Protein 8Q1K (pdb70)

Foldseek 3Di:
DFDDAFPWQKEKFKAKADADPRDQPPADGHHPLRVLLVLLVPFQAEKEWQAAAAALACVQQVHDDPLSVSSVVSLVSLLVQVVNPYAAEYEYWDDPDDGDRVSVVSNVVSVYHYFYADLCVAFVATSLFTKMQGPLFKMKGWAQHSHSLSRHFAMIIIMIIGRGNVQSLLVVLLSVLSVQNSDPPDYLDPADDPSSADQAEPVHFHFYQYNNATKGKDKAKDDPSRHHHHHFPLNLLLVQLQPFQAEKEWEAQAAAQWPPPDVVTGGHCSVVVSNQCSCQVRLYAYEYEYEFAQPHDQNRQVSQVVQCVQDDVVSSRHYFYWYQWFADDPSSLPRPPGGIYHFGWMAGPFKTKHKNDGHYDCPHRRYIMMIMIMGGPDDDDPRNVVVSVSVSRCVDLRIGGQADAQVPNRHHGSNHDND/DFDDAFPWQKEKAKAKADAPPRDQPPADPGHHPLRVLLVLLVPFQAEKEWQAAAAALACVLQVHDDPLSVSSVVSLVSLLVQVVNVYAAEYEYWDDPDDGDRVSVVSNVVSVYHYFYADLCVAFVATSLFTKMQGPLAKMKGWAAGSHSLSRHFAMIIIMIIGRGNVQSLLVVLLSVLSRQNSDPPDYLDPADDPSSADSAEPVRFHFYQYNNATKGKDKAKDDPSRHHHHHHPLNLLLVQLQPFQAEKFWEAQAADQWQPPDVVTGGHCSVVVSNVCSCQVRLYAYEYEYEFAQPHDQVRQVSQVVQCVQDDDPSSRHYFYKYQFQAADPVSVPRPPGRMYHFGWMAGPFKTKHKNDGHYDCPHRRYIMMIMIMGGDDPDDPRNVVVSVSVSRCVDLRIGGLADDCVRNNHRGSNHPD

Radius of gyration: 32.5 Å; Cα contacts (8 Å, |Δi|>4): 2107; chains: 2; bounding box: 62×106×56 Å

B-factor: mean 34.69, std 15.64, range [16.73, 180.97]

GO terms:
  GO:0031901 early endosome membrane (C, IDA)
  GO:0031902 late endosome membrane (C, IDA)
  GO:0043202 lysosomal lumen (C, IDA)
  GO:0000139 Golgi membrane (C, IDA)
  GO:0005764 lysosome (C, IDA)
  GO:0005789 endoplasmic reticulum membrane (C, IDA)
  GO:0016747 acyltransferase activity, transferring groups other than amino-acyl groups (F, IDA)
  GO:0035312 5'-3' DNA exonuclease activity (F, IDA)
  GO:0004534 5'-3' RNA exonuclease activity (F, IDA)
  GO:0043202 lysosomal lumen (C, EXP)
  GO:0010008 endosome membrane (C, EXP)
  GO:0034164 negative regulation of toll-like receptor 9 signaling pathway (P, IMP)
  GO:0045087 innate immune response (P, IMP)
  GO:1905367 positive regulation of intralumenal vesicle formation (P, IMP)
  GO:0005515 protein binding (F, IPI)
  GO:0005783 endoplasmic reticulum (C, IDA)
  GO:0070062 extracellular exosome (C, HDA)

Nearest PDB structures (foldseek):
  8q1k-assembly1_B  TM=1.001E+00  e=1.630E-97  Homo sapiens
  8q1x-assembly1_A  TM=1.001E+00  e=4.006E-95  Homo sapiens
  8v06-assembly1_A  TM=9.930E-01  e=9.041E-87  Mus musculus
  8v06-assembly1_B  TM=9.881E-01  e=9.605E-87  Mus musculus
  8v06-assembly2_C  TM=9.918E-01  e=1.152E-86  Mus musculus

InterPro domains:
  IPR001736 Phospholipase D/Transphosphatidylase [PS50035] (196-223)
  IPR001736 Phospholipase D/Transphosphatidylase [PS50035] (411-437)
  IPR001736 Phospholipase D/Transphosphatidylase [SM00155] (196-223)
  IPR001736 Phospholipase D/Transphosphatidylase [SM00155] (411-437)
  IPR032803 PLD3/4-like, PLD-like domain [PF13918] (223-402)
  IPR050874 Diverse function phospholipase D-related protein [PTHR10185] (38-489)

Sequence (838 aa):
QRPAPCYDPCEAVLVESIPEGLDFPNAGNPSTSQAWLGLLAGAHHSSSLDIASFYWTLTNNDTHTQEPSAQQGEEVLRRQLQTLAPKGVNVRIAVSKPSGPQQPQADLQALLQSGAQQVRMVDMQQKLTHGVLHTKFWVVDQTHFYLGSANMDWRSLTQVKELGVVMYNCSSCCCLARDLTKIFEEAYWFLGQAGSSSIPSTWPRFYDTRYNQETPMEICLNGTPALAYLASSAPPPLPSGRTPDLKALLNVVDNARSSFIYVAVMNYLPTLEFSHPHRFWPAIDDGLRRATYERGVKVRLLISCWGHSEPSMRAFLLSLAALRDNHTHSDIQVKLFVVPADEAQARIPYARVNHNKYMVTERATYIGTSNWSGNYFTETAGTSLLVTQNGRGGLRSQLEAIFLRDWDSPYSHDLDTSADDSVGNACRLLAAQQRPAPCYDPCEAVLVESIPEGLDFPNATGNPSTSQAWLGLLAGAHHSSLDIASFYWTLTNNDTHTQEPSAQQGEEVLRQLQTLAPKGVNVRIAVSKPSGPQPQADLQALLQSGAQVRMVDMQKLTHGVLHTKFWVVDQTHFYLGSANMDWRSLTQVKELGVVMYNCSCCLARDLTKIFEEAYWFLGQAGSSIPSTWPRFYDTRYNQETPMEICLNGTPALAYLASSAPPPLPSSGRTPDLKALLNVVDNARSSFIYVAVMNYLPTLEFSHPHRFWPAIDDGLRRATYERGVKKVRLLISCWGHSEPSMRAFLLSLAALRDNHTHSDIQVKLFVVPADEAQARIPYARVNHNKYMVTERATYIGTSNWSGNYFTETAGTSLLVTQNGRGGLRSQLEAIFLRDWDSPYSHDLDTSADSVGNACRLLAA

Structure (mmCIF, N/CA/C/O backbone):
data_8Q1K
#
_entry.id   8Q1K
#
_cell.length_a   60.251
_cell.length_b   115.304
_cell.length_c   101.082
_cell.angle_alpha   90.00
_cell.angle_beta   106.64
_cell.angle_gamma   90.00
#
_symmetry.space_group_name_H-M   'P 1 21 1'
#
loop_
_entity.id
_entity.type
_entity.pdbx_description
1 polymer "5'-3' exonuclease PLD3"
2 branched alpha-D-mannopyranose-(1-3)-[alpha-D-mannopyranose-(1-6)]alpha-D-mannopyranose-(1-6)-[alpha-D-mannopyranose-(1-3)]alpha-D-mannopyranose-(1-4)-2-acetamido-2-deoxy-beta-D-glucopyranose-(1-4)-2-acetamido-2-deoxy-beta-D-glucopyranose
3 branched 2-acetamido-2-deoxy-beta-D-glucopyranose-(1-4)-2-acetamido-2-deoxy-beta-D-glucopyranose
4 branched alpha-D-mannopyranose-(1-3)-[alpha-D-mannopyranose-(1-6)]alpha-D-mannopyranose-(1-6)-[alpha-D-mannopyranose-(1-3)]beta-D-mannopyranose-(1-4)-2-acetamido-2-deoxy-beta-D-glucopyranose-(1-4)-2-acetamido-2-deoxy-beta-D-glucopyranose
5 non-polymer 1,2-ETHANEDIOL
6 non-polymer 'PHOSPHATE ION'
7 non-polymer 'MANGANESE (II) ION'
8 water water
#
loop_
_atom_site.group_PDB
_atom_site.id
_atom_site.type_symbol
_atom_site.label_atom_id
_atom_site.label_alt_id
_atom_site.label_comp_id
_atom_site.label_asym_id
_atom_site.label_entity_id
_atom_site.label_seq_id
_atom_site.pdbx_PDB_ins_code
_atom_site.Cartn_x
_atom_site.Cartn_y
_atom_site.Cartn_z
_atom_site.occupancy
_atom_site.B_iso_or_equiv
_atom_site.auth_seq_id
_atom_site.auth_comp_id
_atom_site.auth_asym_id
_atom_site.auth_atom_id
_atom_site.pdbx_PDB_model_num
ATOM 1 N N . GLN A 1 1 ? -22.119 91.659 51.159 1.00 60.12 72 GLN A N 1
ATOM 2 C CA . GLN A 1 1 ? -20.872 91.220 50.465 1.00 59.57 72 GLN A CA 1
ATOM 3 C C . GLN A 1 1 ? -20.696 92.013 49.163 1.00 51.56 72 GLN A C 1
ATOM 4 O O . GLN A 1 1 ? -19.542 92.353 48.836 1.00 53.37 72 GLN A O 1
ATOM 10 N N . ARG A 1 2 ? -21.791 92.292 48.446 1.00 44.57 73 ARG A N 1
ATOM 11 C CA . ARG A 1 2 ? -21.773 93.084 47.185 1.00 39.14 73 ARG A CA 1
ATOM 12 C C . ARG A 1 2 ? -21.556 94.553 47.538 1.00 33.52 73 ARG A C 1
ATOM 13 O O . ARG A 1 2 ? -22.171 95.062 48.474 1.00 30.53 73 ARG A O 1
ATOM 21 N N . PRO A 1 3 ? -20.675 95.275 46.807 1.00 29.79 74 PRO A N 1
ATOM 22 C CA . PRO A 1 3 ? -20.439 96.695 47.063 1.00 27.43 74 PRO A CA 1
ATOM 23 C C . PRO A 1 3 ? -21.607 97.571 46.593 1.00 25.52 74 PRO A C 1
ATOM 24 O O . PRO A 1 3 ? -22.501 97.071 45.939 1.00 25.63 74 PRO A O 1
ATOM 28 N N . ALA A 1 4 ? -21.568 98.858 46.936 1.00 25.47 75 ALA A N 1
ATOM 29 C CA . ALA A 1 4 ? -22.641 99.825 46.630 1.00 27.01 75 ALA A CA 1
ATOM 30 C C . ALA A 1 4 ? -22.772 99.965 45.118 1.00 25.04 75 ALA A C 1
ATOM 31 O O . ALA A 1 4 ? -21.769 100.028 44.407 1.00 26.42 75 ALA A O 1
ATOM 33 N N . PRO A 1 5 ? -24.009 100.014 44.578 1.00 25.27 76 PRO A N 1
ATOM 34 C CA . PRO A 1 5 ? -24.203 100.296 43.163 1.00 26.12 76 PRO A CA 1
ATOM 35 C C . PRO A 1 5 ? -23.899 101.770 42.872 1.00 23.95 76 PRO A C 1
ATOM 36 O O . PRO A 1 5 ? -23.832 102.582 43.805 1.00 28.33 76 PRO A O 1
ATOM 40 N N . CYS A 1 6 ? -23.745 102.069 41.587 1.00 24.55 77 CYS A N 1
ATOM 41 C CA . CYS A 1 6 ? -23.560 103.428 41.034 1.00 26.51 77 CYS A CA 1
ATOM 42 C C . CYS A 1 6 ? -24.906 103.945 40.524 1.00 28.19 77 CYS A C 1
ATOM 43 O O . CYS A 1 6 ? -25.603 103.192 39.813 1.00 32.10 77 CYS A O 1
ATOM 46 N N . TYR A 1 7 ? -25.248 105.188 40.865 1.00 29.81 78 TYR A N 1
ATOM 47 C CA . TYR A 1 7 ? -26.544 105.822 40.517 1.00 30.19 78 TYR A CA 1
ATOM 48 C C . TYR A 1 7 ? -26.373 106.759 39.316 1.00 31.50 78 TYR A C 1
ATOM 49 O O . TYR A 1 7 ? -27.367 107.389 38.899 1.00 38.07 78 TYR A O 1
ATOM 58 N N . ASP A 1 8 ? -25.163 106.842 38.760 1.00 30.67 79 ASP A N 1
ATOM 59 C CA . ASP A 1 8 ? -24.843 107.788 37.658 1.00 30.80 79 ASP A CA 1
ATOM 60 C C . ASP A 1 8 ? -25.431 107.273 36.347 1.00 29.87 79 ASP A C 1
ATOM 61 O O . ASP A 1 8 ? -25.492 106.066 36.117 1.00 31.24 79 ASP A O 1
ATOM 66 N N . PRO A 1 9 ? -25.888 108.175 35.448 1.00 30.19 80 PRO A N 1
ATOM 67 C CA . PRO A 1 9 ? -26.412 107.773 34.142 1.00 30.53 80 PRO A CA 1
ATOM 68 C C . PRO A 1 9 ? -25.272 107.568 33.132 1.00 27.24 80 PRO A C 1
ATOM 69 O O . PRO A 1 9 ? -25.137 108.342 32.193 1.00 27.45 80 PRO A O 1
ATOM 73 N N . CYS A 1 10 ? -24.463 106.530 33.358 1.00 26.18 81 CYS A N 1
ATOM 74 C CA . CYS A 1 10 ? -23.251 106.234 32.555 1.00 27.34 81 CYS A CA 1
ATOM 75 C C . CYS A 1 10 ? -23.639 106.060 31.083 1.00 26.73 81 CYS A C 1
ATOM 76 O O . CYS A 1 10 ? -24.656 105.405 30.792 1.00 28.34 81 CYS A O 1
ATOM 79 N N . GLU A 1 11 ? -22.848 106.640 30.185 1.00 27.11 82 GLU A N 1
ATOM 80 C CA . GLU A 1 11 ? -23.034 106.503 28.721 1.00 26.11 82 GLU A CA 1
ATOM 81 C C . GLU A 1 11 ? -21.673 106.202 28.099 1.00 24.55 82 GLU A C 1
ATOM 82 O O . GLU A 1 11 ? -20.762 107.018 28.285 1.00 29.09 82 GLU A O 1
ATOM 88 N N . ALA A 1 12 ? -21.564 105.106 27.346 1.00 25.03 83 ALA A N 1
ATOM 89 C CA . ALA A 1 12 ? -20.296 104.679 26.712 1.00 24.89 83 ALA A CA 1
ATOM 90 C C . ALA A 1 12 ? -20.376 104.925 25.204 1.00 25.81 83 ALA A C 1
ATOM 91 O O . ALA A 1 12 ? -21.409 104.600 24.582 1.00 28.21 83 ALA A O 1
ATOM 93 N N . VAL A 1 13 ? -19.305 105.477 24.649 1.00 24.24 84 VAL A N 1
ATOM 94 C CA . VAL A 1 13 ? -19.141 105.701 23.188 1.00 25.64 84 VAL A CA 1
ATOM 95 C C . VAL A 1 13 ? -17.805 105.109 22.756 1.00 23.80 84 VAL A C 1
ATOM 96 O O . VAL A 1 13 ? -16.765 105.494 23.331 1.00 25.66 84 VAL A O 1
ATOM 100 N N . LEU A 1 14 ? -17.836 104.217 21.766 1.00 25.02 85 LEU A N 1
ATOM 101 C CA . LEU A 1 14 ? -16.599 103.746 21.104 1.00 25.33 85 LEU A CA 1
ATOM 102 C C . LEU A 1 14 ? -16.118 104.864 20.188 1.00 26.42 85 LEU A C 1
ATOM 103 O O . LEU A 1 14 ? -16.940 105.390 19.405 1.00 28.83 85 LEU A O 1
ATOM 108 N N . VAL A 1 15 ? -14.844 105.223 20.312 1.00 24.61 86 VAL A N 1
ATOM 109 C CA . VAL A 1 15 ? -14.217 106.288 19.482 1.00 27.12 86 VAL A CA 1
ATOM 110 C C . VAL A 1 15 ? -13.000 105.692 18.771 1.00 25.14 86 VAL A C 1
ATOM 111 O O . VAL A 1 15 ? -12.177 105.024 19.424 1.00 25.24 86 VAL A O 1
ATOM 115 N N . GLU A 1 16 ? -12.925 105.901 17.456 1.00 25.46 87 GLU A N 1
ATOM 116 C CA . GLU A 1 16 ? -11.818 105.397 16.614 1.00 24.36 87 GLU A CA 1
ATOM 117 C C . GLU A 1 16 ? -11.056 106.567 15.995 1.00 24.24 87 GLU A C 1
ATOM 118 O O . GLU A 1 16 ? -11.654 107.645 15.778 1.00 26.65 87 GLU A O 1
ATOM 124 N N . SER A 1 17 ? -9.777 106.335 15.711 1.00 23.06 88 SER A N 1
ATOM 125 C CA . SER A 1 17 ? -9.011 107.065 14.676 1.00 24.10 88 SER A CA 1
ATOM 126 C C . SER A 1 17 ? -8.969 106.172 13.441 1.00 24.04 88 SER A C 1
ATOM 127 O O . SER A 1 17 ? -8.581 105.005 13.581 1.00 25.06 88 SER A O 1
ATOM 130 N N . ILE A 1 18 ? -9.409 106.695 12.300 1.00 25.96 89 ILE A N 1
ATOM 131 C CA . ILE A 1 18 ? -9.305 106.017 10.974 1.00 27.03 89 ILE A CA 1
ATOM 132 C C . ILE A 1 18 ? -8.272 106.791 10.163 1.00 27.00 89 ILE A C 1
ATOM 133 O O . ILE A 1 18 ? -8.482 107.972 9.871 1.00 30.11 89 ILE A O 1
ATOM 138 N N . PRO A 1 19 ? -7.126 106.159 9.810 1.00 26.62 90 PRO A N 1
ATOM 139 C CA . PRO A 1 19 ? -6.066 106.817 9.048 1.00 27.82 90 PRO A CA 1
ATOM 140 C C . PRO A 1 19 ? -6.542 107.434 7.725 1.00 27.83 90 PRO A C 1
ATOM 141 O O . PRO A 1 19 ? -7.440 106.884 7.091 1.00 28.36 90 PRO A O 1
ATOM 145 N N . GLU A 1 20 ? -5.916 108.544 7.333 1.00 28.08 91 GLU A N 1
ATOM 146 C CA . GLU A 1 20 ? -6.188 109.236 6.046 1.00 30.31 91 GLU A CA 1
ATOM 147 C C . GLU A 1 20 ? -6.044 108.199 4.928 1.00 29.99 91 GLU A C 1
ATOM 148 O O . GLU A 1 20 ? -4.991 107.534 4.883 1.00 30.85 91 GLU A O 1
ATOM 154 N N . GLY A 1 21 ? -7.090 108.012 4.119 1.00 32.02 92 GLY A N 1
ATOM 155 C CA . GLY A 1 21 ? -7.070 107.117 2.946 1.00 35.96 92 GLY A CA 1
ATOM 156 C C . GLY A 1 21 ? -7.622 105.725 3.229 1.00 36.22 92 GLY A C 1
ATOM 157 O O . GLY A 1 21 ? -7.829 104.983 2.248 1.00 39.71 92 GLY A O 1
ATOM 158 N N . LEU A 1 22 ? -7.862 105.363 4.497 1.00 34.78 93 LEU A N 1
ATOM 159 C CA . LEU A 1 22 ? -8.458 104.049 4.876 1.00 39.28 93 LEU A CA 1
ATOM 160 C C . LEU A 1 22 ? -9.989 104.152 4.792 1.00 43.96 93 LEU A C 1
ATOM 161 O O . LEU A 1 22 ? -10.573 104.914 5.588 1.00 49.03 93 LEU A O 1
ATOM 166 N N . ASP A 1 23 ? -10.607 103.412 3.864 1.00 46.26 94 ASP A N 1
ATOM 167 C CA . ASP A 1 23 ? -12.054 103.510 3.522 1.00 50.94 94 ASP A CA 1
ATOM 168 C C . ASP A 1 23 ? -12.772 102.201 3.871 1.00 49.42 94 ASP A C 1
ATOM 169 O O . ASP A 1 23 ? -12.219 101.129 3.563 1.00 49.16 94 ASP A O 1
ATOM 174 N N . PHE A 1 24 ? -13.966 102.304 4.469 1.00 46.26 95 PHE A N 1
ATOM 175 C CA . PHE A 1 24 ? -14.908 101.185 4.740 1.00 48.08 95 PHE A CA 1
ATOM 176 C C . PHE A 1 24 ? -16.259 101.507 4.105 1.00 56.95 95 PHE A C 1
ATOM 177 O O . PHE A 1 24 ? -17.146 102.044 4.765 1.00 59.44 95 PHE A O 1
ATOM 185 N N . PRO A 1 25 ? -16.458 101.197 2.803 1.00 66.32 96 PRO A N 1
ATOM 186 C CA . PRO A 1 25 ? -17.733 101.461 2.131 1.00 71.97 96 PRO A CA 1
ATOM 187 C C . PRO A 1 25 ? -18.936 100.822 2.846 1.00 80.13 96 PRO A C 1
ATOM 188 O O . PRO A 1 25 ? -18.877 99.641 3.141 1.00 80.04 96 PRO A O 1
ATOM 192 N N . ASN A 1 26 ? -19.975 101.624 3.115 1.00 87.73 97 ASN A N 1
ATOM 193 C CA . ASN A 1 26 ? -21.288 101.188 3.668 1.00 92.34 97 ASN A CA 1
ATOM 194 C C . ASN A 1 26 ? -21.063 100.428 4.983 1.00 93.98 97 ASN A C 1
ATOM 195 O O . ASN A 1 26 ? -21.329 99.207 5.020 1.00 93.40 97 ASN A O 1
ATOM 200 N N . ALA A 1 27 ? -20.588 101.131 6.018 1.00 92.66 98 ALA A N 1
ATOM 201 C CA . ALA A 1 27 ? -20.284 100.584 7.363 1.00 90.59 98 ALA A CA 1
ATOM 202 C C . ALA A 1 27 ? -21.249 101.184 8.393 1.00 87.18 98 ALA A C 1
ATOM 203 O O . ALA A 1 27 ? -21.255 102.424 8.513 1.00 87.14 98 ALA A O 1
ATOM 205 N N . GLY A 1 30 ? -20.414 104.332 11.431 1.00 62.79 101 GLY A N 1
ATOM 206 C CA . GLY A 1 30 ? -19.504 105.448 11.759 1.00 59.09 101 GLY A CA 1
ATOM 207 C C . GLY A 1 30 ? -19.572 105.827 13.230 1.00 57.00 101 GLY A C 1
ATOM 208 O O . GLY A 1 30 ? -20.699 105.930 13.760 1.00 62.43 101 GLY A O 1
ATOM 209 N N . ASN A 1 31 ? -18.408 106.025 13.861 1.00 50.87 102 ASN A N 1
ATOM 210 C CA . ASN A 1 31 ? -18.256 106.421 15.288 1.00 47.41 102 ASN A CA 1
ATOM 211 C C . ASN A 1 31 ? -17.660 107.827 15.360 1.00 45.95 102 ASN A C 1
ATOM 212 O O . ASN A 1 31 ? -16.944 108.242 14.451 1.00 47.86 102 ASN A O 1
ATOM 217 N N . PRO A 1 32 ? -17.927 108.611 16.431 1.00 46.21 103 PRO A N 1
ATOM 218 C CA . PRO A 1 32 ? -17.211 109.868 16.657 1.00 42.93 103 PRO A CA 1
ATOM 219 C C . PRO A 1 32 ? -15.702 109.595 16.728 1.00 33.40 103 PRO A C 1
ATOM 220 O O . PRO A 1 32 ? -15.331 108.577 17.284 1.00 36.88 103 PRO A O 1
ATOM 224 N N . SER A 1 33 ? -14.871 110.462 16.140 1.00 27.21 104 SER A N 1
ATOM 225 C CA . SER A 1 33 ? -13.401 110.246 16.069 1.00 25.31 104 SER A CA 1
ATOM 226 C C . SER A 1 33 ? -12.745 110.537 17.425 1.00 23.80 104 SER A C 1
ATOM 227 O O . SER A 1 33 ? -13.328 111.265 18.249 1.00 26.09 104 SER A O 1
ATOM 230 N N . THR A 1 34 ? -11.531 110.030 17.617 1.00 25.13 105 THR A N 1
ATOM 231 C CA . THR A 1 34 ? -10.717 110.289 18.829 1.00 24.45 105 THR A CA 1
ATOM 232 C C . THR A 1 34 ? -10.571 111.808 18.973 1.00 23.75 105 THR A C 1
ATOM 233 O O . THR A 1 34 ? -10.791 112.330 20.082 1.00 26.52 105 THR A O 1
ATOM 237 N N . SER A 1 35 ? -10.214 112.483 17.877 1.00 24.99 106 SER A N 1
ATOM 238 C CA . SER A 1 35 ? -10.040 113.958 17.812 1.00 25.79 106 SER A CA 1
ATOM 239 C C . SER A 1 35 ? -11.302 114.652 18.332 1.00 24.83 106 SER A C 1
ATOM 240 O O . SER A 1 35 ? -11.178 115.491 19.235 1.00 28.94 106 SER A O 1
ATOM 243 N N . GLN A 1 36 ? -12.465 114.326 17.758 1.00 27.75 107 GLN A N 1
ATOM 244 C CA . GLN A 1 36 ? -13.764 114.967 18.104 1.00 28.21 107 GLN A CA 1
ATOM 245 C C . GLN A 1 36 ? -14.062 114.730 19.588 1.00 27.27 107 GLN A C 1
ATOM 246 O O . GLN A 1 36 ? -14.376 115.710 20.291 1.00 29.66 107 GLN A O 1
ATOM 252 N N . ALA A 1 37 ? -13.936 113.482 20.050 1.00 27.40 108 ALA A N 1
ATOM 253 C CA . ALA A 1 37 ? -14.228 113.082 21.446 1.00 27.78 108 ALA A CA 1
ATOM 254 C C . ALA A 1 37 ? -13.316 113.875 22.391 1.00 25.46 108 ALA A C 1
ATOM 255 O O . ALA A 1 37 ? -13.820 114.443 23.383 1.00 24.84 108 ALA A O 1
ATOM 257 N N . TRP A 1 38 ? -12.014 113.923 22.095 1.00 24.51 109 TRP A N 1
ATOM 258 C CA . TRP A 1 38 ? -11.015 114.640 22.934 1.00 25.12 109 TRP A CA 1
ATOM 259 C C . TRP A 1 38 ? -11.335 116.138 22.986 1.00 25.44 109 TRP A C 1
ATOM 260 O O . TRP A 1 38 ? -11.386 116.685 24.091 1.00 28.33 109 TRP A O 1
ATOM 271 N N . LEU A 1 39 ? -11.529 116.784 21.835 1.00 26.44 110 LEU A N 1
ATOM 272 C CA . LEU A 1 39 ? -11.857 118.236 21.799 1.00 26.73 110 LEU A CA 1
ATOM 273 C C . LEU A 1 39 ? -13.129 118.500 22.615 1.00 28.54 110 LEU A C 1
ATOM 274 O O . LEU A 1 39 ? -13.160 119.519 23.330 1.00 32.28 110 LEU A O 1
ATOM 279 N N . GLY A 1 40 ? -14.131 117.619 22.511 1.00 28.02 111 GLY A N 1
ATOM 280 C CA . GLY A 1 40 ? -15.377 117.688 23.305 1.00 28.46 111 GLY A CA 1
ATOM 281 C C . GLY A 1 40 ? -15.105 117.630 24.803 1.00 28.76 111 GLY A C 1
ATOM 282 O O . GLY A 1 40 ? -15.644 118.489 25.549 1.00 30.79 111 GLY A O 1
ATOM 283 N N . LEU A 1 41 ? -14.288 116.669 25.247 1.00 27.07 112 LEU A N 1
ATOM 284 C CA . LEU A 1 41 ? -13.919 116.528 26.683 1.00 27.85 112 LEU A CA 1
ATOM 285 C C . LEU A 1 41 ? -13.219 117.810 27.156 1.00 28.28 112 LEU A C 1
ATOM 286 O O . LEU A 1 41 ? -13.556 118.288 28.255 1.00 32.86 112 LEU A O 1
ATOM 291 N N . LEU A 1 42 ? -12.298 118.357 26.356 1.00 29.51 113 LEU A N 1
ATOM 292 C CA . LEU A 1 42 ? -11.506 119.562 26.725 1.00 30.19 113 LEU A CA 1
ATOM 293 C C . LEU A 1 42 ? -12.424 120.785 26.818 1.00 30.66 113 LEU A C 1
ATOM 294 O O . LEU A 1 42 ? -12.274 121.562 27.777 1.00 34.05 113 LEU A O 1
ATOM 299 N N . ALA A 1 43 ? -13.343 120.942 25.863 1.00 28.32 114 ALA A N 1
ATOM 300 C CA . ALA A 1 43 ? -14.320 122.054 25.816 1.00 32.26 114 ALA A CA 1
ATOM 301 C C . ALA A 1 43 ? -15.179 122.055 27.089 1.00 32.81 114 ALA A C 1
ATOM 302 O O . ALA A 1 43 ? -15.484 123.157 27.596 1.00 39.03 114 ALA A O 1
ATOM 304 N N . GLY A 1 44 ? -15.564 120.870 27.572 1.00 31.04 115 GLY A N 1
ATOM 305 C CA . GLY A 1 44 ? -16.471 120.696 28.722 1.00 34.83 115 GLY A CA 1
ATOM 306 C C . GLY A 1 44 ? -15.756 120.688 30.065 1.00 34.63 115 GLY A C 1
ATOM 307 O O . GLY A 1 44 ? -16.464 120.773 31.078 1.00 36.44 115 GLY A O 1
ATOM 308 N N . ALA A 1 45 ? -14.419 120.585 30.094 1.00 33.81 116 ALA A N 1
ATOM 309 C CA . ALA A 1 45 ? -13.611 120.465 31.335 1.00 34.74 116 ALA A CA 1
ATOM 310 C C . ALA A 1 45 ? -13.688 121.771 32.140 1.00 34.02 116 ALA A C 1
ATOM 311 O O . ALA A 1 45 ? -13.368 122.842 31.584 1.00 34.52 116 ALA A O 1
ATOM 313 N N . HIS A 1 46 ? -14.101 121.688 33.408 1.00 34.76 117 HIS A N 1
ATOM 314 C CA A HIS A 1 46 ? -14.328 122.869 34.286 0.52 36.28 117 HIS A CA 1
ATOM 315 C CA B HIS A 1 46 ? -14.311 122.879 34.276 0.48 35.93 117 HIS A CA 1
ATOM 316 C C . HIS A 1 46 ? -13.506 122.773 35.578 1.00 35.43 117 HIS A C 1
ATOM 317 O O . HIS A 1 46 ? -13.221 123.839 36.156 1.00 38.95 117 HIS A O 1
ATOM 330 N N . SER A 1 47 ? -13.156 121.555 36.018 1.00 31.99 118 SER A N 1
ATOM 331 C CA A SER A 1 47 ? -12.593 121.292 37.370 0.50 32.96 118 SER A CA 1
ATOM 332 C CA B SER A 1 47 ? -12.570 121.337 37.367 0.50 32.89 118 SER A CA 1
ATOM 333 C C . SER A 1 47 ? -11.213 120.630 37.277 1.00 30.89 118 SER A C 1
ATOM 334 O O . SER A 1 47 ? -10.251 121.164 37.867 1.00 32.15 118 SER A O 1
ATOM 339 N N . SER A 1 48 ? -11.131 119.485 36.596 1.00 27.25 119 SER A N 1
ATOM 340 C CA . SER A 1 48 ? -9.897 118.660 36.615 1.00 26.39 119 SER A CA 1
ATOM 341 C C . SER A 1 48 ? -9.716 117.849 35.330 1.00 26.43 119 SER A C 1
ATOM 342 O O . SER A 1 48 ? -10.716 117.413 34.716 1.00 27.87 119 SER A O 1
ATOM 345 N N . LEU A 1 49 ? -8.453 117.648 34.963 1.00 26.14 120 LEU A N 1
ATOM 346 C CA . LEU A 1 49 ? -8.031 116.719 33.890 1.00 25.07 120 LEU A CA 1
ATOM 347 C C . LEU A 1 49 ? -6.801 115.956 34.370 1.00 23.83 120 LEU A C 1
ATOM 348 O O . LEU A 1 49 ? -5.779 116.603 34.652 1.00 25.45 120 LEU A O 1
ATOM 353 N N . ASP A 1 50 ? -6.930 114.635 34.478 1.00 24.10 121 ASP A N 1
ATOM 354 C CA . ASP A 1 50 ? -5.809 113.700 34.724 1.00 24.59 121 ASP A CA 1
ATOM 355 C C . ASP A 1 50 ? -5.544 112.939 33.428 1.00 24.06 121 ASP A C 1
ATOM 356 O O . ASP A 1 50 ? -6.499 112.381 32.869 1.00 24.41 121 ASP A O 1
ATOM 361 N N . ILE A 1 51 ? -4.295 112.919 32.976 1.00 22.85 122 ILE A N 1
ATOM 362 C CA . ILE A 1 51 ? -3.877 112.140 31.777 1.00 22.52 122 ILE A CA 1
ATOM 363 C C . ILE A 1 51 ? -2.733 111.218 32.177 1.00 20.52 122 ILE A C 1
ATOM 364 O O . ILE A 1 51 ? -1.713 111.724 32.673 1.00 23.61 122 ILE A O 1
ATOM 369 N N . ALA A 1 52 ? -2.918 109.921 31.961 1.00 21.67 123 ALA A N 1
ATOM 370 C CA . ALA A 1 52 ? -1.844 108.906 31.963 1.00 21.68 123 ALA A CA 1
ATOM 371 C C . ALA A 1 52 ? -1.370 108.772 30.518 1.00 22.22 123 ALA A C 1
ATOM 372 O O . ALA A 1 52 ? -2.223 108.637 29.603 1.00 22.36 123 ALA A O 1
ATOM 374 N N . SER A 1 53 ? -0.062 108.859 30.304 1.00 22.23 124 SER A N 1
ATOM 375 C CA . SER A 1 53 ? 0.499 108.959 28.942 1.00 22.81 124 SER A CA 1
ATOM 376 C C . SER A 1 53 ? 1.846 108.245 28.848 1.00 23.18 124 SER A C 1
ATOM 377 O O . SER A 1 53 ? 2.582 108.172 29.852 1.00 24.68 124 SER A O 1
ATOM 380 N N . PHE A 1 54 ? 2.131 107.768 27.640 1.00 21.72 125 PHE A N 1
ATOM 381 C CA . PHE A 1 54 ? 3.372 107.064 27.263 1.00 22.18 125 PHE A CA 1
ATOM 382 C C . PHE A 1 54 ? 4.375 108.070 26.687 1.00 21.31 125 PHE A C 1
ATOM 383 O O . PHE A 1 54 ? 5.554 108.020 27.053 1.00 22.94 125 PHE A O 1
ATOM 391 N N . TYR A 1 55 ? 3.929 108.956 25.796 1.00 22.70 126 TYR A N 1
ATOM 392 C CA . TYR A 1 55 ? 4.788 110.008 25.197 1.00 23.15 126 TYR A CA 1
ATOM 393 C C . TYR A 1 55 ? 3.905 111.087 24.566 1.00 23.39 126 TYR A C 1
ATOM 394 O O . TYR A 1 55 ? 2.691 110.858 24.358 1.00 22.65 126 TYR A O 1
ATOM 403 N N . TRP A 1 56 ? 4.520 112.229 24.264 1.00 25.49 127 TRP A N 1
ATOM 404 C CA . TRP A 1 56 ? 3.853 113.436 23.715 1.00 25.11 127 TRP A CA 1
ATOM 405 C C . TRP A 1 56 ? 4.545 113.878 22.421 1.00 24.99 127 TRP A C 1
ATOM 406 O O . TRP A 1 56 ? 5.699 114.326 22.490 1.00 25.38 127 TRP A O 1
ATOM 417 N N . THR A 1 57 ? 3.859 113.753 21.282 1.00 25.35 128 THR A N 1
ATOM 418 C CA . THR A 1 57 ? 4.290 114.323 19.980 1.00 25.64 128 THR A CA 1
ATOM 419 C C . THR A 1 57 ? 3.059 114.874 19.254 1.00 24.11 128 THR A C 1
ATOM 420 O O . THR A 1 57 ? 2.691 114.306 18.225 1.00 24.72 128 THR A O 1
ATOM 424 N N . LEU A 1 58 ? 2.447 115.936 19.785 1.00 24.94 129 LEU A N 1
ATOM 425 C CA . LEU A 1 58 ? 1.192 116.499 19.225 1.00 25.49 129 LEU A CA 1
ATOM 426 C C . LEU A 1 58 ? 1.475 117.444 18.049 1.00 24.96 129 LEU A C 1
ATOM 427 O O . LEU A 1 58 ? 0.493 117.862 17.417 1.00 26.98 129 LEU A O 1
ATOM 432 N N . THR A 1 59 ? 2.738 117.753 17.729 1.00 25.92 130 THR A N 1
ATOM 433 C CA . THR A 1 59 ? 3.067 118.764 16.686 1.00 27.73 130 THR A CA 1
ATOM 434 C C . THR A 1 59 ? 3.986 118.196 15.598 1.00 25.98 130 THR A C 1
ATOM 435 O O . THR A 1 59 ? 4.734 117.233 15.860 1.00 28.78 130 THR A O 1
ATOM 439 N N . ASN A 1 60 ? 3.942 118.822 14.420 1.00 26.97 131 ASN A N 1
ATOM 440 C CA . ASN A 1 60 ? 4.899 118.588 13.312 1.00 28.31 131 ASN A CA 1
ATOM 441 C C . ASN A 1 60 ? 6.339 118.761 13.815 1.00 27.83 131 ASN A C 1
ATOM 442 O O . ASN A 1 60 ? 7.199 117.946 13.433 1.00 32.62 131 ASN A O 1
ATOM 447 N N . ASN A 1 61 ? 6.603 119.810 14.598 1.00 29.97 132 ASN A N 1
ATOM 448 C CA . ASN A 1 61 ? 7.971 120.144 15.079 1.00 31.48 132 ASN A CA 1
ATOM 449 C C . ASN A 1 61 ? 8.490 118.987 15.939 1.00 31.44 132 ASN A C 1
ATOM 450 O O . ASN A 1 61 ? 9.694 118.683 15.838 1.00 32.89 132 ASN A O 1
ATOM 455 N N . ASP A 1 62 ? 7.613 118.335 16.709 1.00 31.04 133 ASP A N 1
ATOM 456 C CA . ASP A 1 62 ? 7.985 117.187 17.582 1.00 30.60 133 ASP A CA 1
ATOM 457 C C . ASP A 1 62 ? 8.505 116.022 16.731 1.00 30.13 133 ASP A C 1
ATOM 458 O O . ASP A 1 62 ? 9.428 115.328 17.197 1.00 32.89 133 ASP A O 1
ATOM 463 N N . THR A 1 63 ? 7.935 115.817 15.539 1.00 30.72 134 THR A N 1
ATOM 464 C CA . THR A 1 63 ? 8.230 114.660 14.651 1.00 31.84 134 THR A CA 1
ATOM 465 C C . THR A 1 63 ? 9.151 115.076 13.496 1.00 34.27 134 THR A C 1
ATOM 466 O O . THR A 1 63 ? 9.489 114.191 12.681 1.00 36.98 134 THR A O 1
ATOM 470 N N . HIS A 1 64 ? 9.568 116.348 13.446 1.00 32.65 135 HIS A N 1
ATOM 471 C CA . HIS A 1 64 ? 10.444 116.921 12.387 1.00 36.29 135 HIS A CA 1
ATOM 472 C C . HIS A 1 64 ? 9.783 116.723 11.016 1.00 34.40 135 HIS A C 1
ATOM 473 O O . HIS A 1 64 ? 10.507 116.441 10.030 1.00 36.94 135 HIS A O 1
ATOM 480 N N . THR A 1 65 ? 8.457 116.891 10.952 1.00 33.12 136 THR A N 1
ATOM 481 C CA . THR A 1 65 ? 7.636 116.714 9.723 1.00 35.32 136 THR A CA 1
ATOM 482 C C . THR A 1 65 ? 6.971 118.045 9.346 1.00 35.84 136 THR A C 1
ATOM 483 O O . THR A 1 65 ? 7.046 119.000 10.145 1.00 34.46 136 THR A O 1
ATOM 487 N N . GLN A 1 66 ? 6.367 118.098 8.155 1.00 36.38 137 GLN A N 1
ATOM 488 C CA . GLN A 1 66 ? 5.571 119.249 7.653 1.00 37.15 137 GLN A CA 1
ATOM 489 C C . GLN A 1 66 ? 4.272 118.695 7.055 1.00 34.75 137 GLN A C 1
ATOM 490 O O . GLN A 1 66 ? 3.875 119.146 5.971 1.00 37.83 137 GLN A O 1
ATOM 496 N N . GLU A 1 67 ? 3.639 117.751 7.760 1.00 32.90 138 GLU A N 1
ATOM 497 C CA . GLU A 1 67 ? 2.395 117.068 7.319 1.00 33.35 138 GLU A CA 1
ATOM 498 C C . GLU A 1 67 ? 1.182 117.933 7.639 1.00 32.60 138 GLU A C 1
ATOM 499 O O . GLU A 1 67 ? 0.989 118.323 8.788 1.00 32.92 138 GLU A O 1
ATOM 505 N N . PRO A 1 68 ? 0.322 118.246 6.643 1.00 30.75 139 PRO A N 1
ATOM 506 C CA . PRO A 1 68 ? -0.969 118.879 6.927 1.00 32.15 139 PRO A CA 1
ATOM 507 C C . PRO A 1 68 ? -1.833 118.134 7.959 1.00 29.76 139 PRO A C 1
ATOM 508 O O . PRO A 1 68 ? -2.573 118.790 8.670 1.00 31.33 139 PRO A O 1
ATOM 512 N N . SER A 1 69 ? -1.724 116.800 8.015 1.00 28.08 140 SER A N 1
ATOM 513 C CA . SER A 1 69 ? -2.591 115.925 8.848 1.00 28.06 140 SER A CA 1
ATOM 514 C C . SER A 1 69 ? -2.186 116.007 10.328 1.00 27.35 140 SER A C 1
ATOM 515 O O . SER A 1 69 ? -2.844 115.354 11.144 1.00 29.08 140 SER A O 1
ATOM 518 N N . ALA A 1 70 ? -1.171 116.806 10.669 1.00 27.96 141 ALA A N 1
ATOM 519 C CA . ALA A 1 70 ? -0.742 117.049 12.067 1.00 27.59 141 ALA A CA 1
ATOM 520 C C . ALA A 1 70 ? -1.634 118.111 12.723 1.00 27.52 141 ALA A C 1
ATOM 521 O O . ALA A 1 70 ? -1.541 118.259 13.949 1.00 26.22 141 ALA A O 1
ATOM 523 N N . GLN A 1 71 ? -2.464 118.814 11.942 1.00 29.72 142 GLN A N 1
ATOM 524 C CA . GLN A 1 71 ? -3.313 119.948 12.411 1.00 31.50 142 GLN A CA 1
ATOM 525 C C . GLN A 1 71 ? -4.199 119.530 13.593 1.00 28.54 142 GLN A C 1
ATOM 526 O O . GLN A 1 71 ? -4.284 120.314 14.559 1.00 31.01 142 GLN A O 1
ATOM 532 N N . GLN A 1 72 ? -4.828 118.349 13.541 1.00 29.37 143 GLN A N 1
ATOM 533 C CA . GLN A 1 72 ? -5.745 117.880 14.618 1.00 29.11 143 GLN A CA 1
ATOM 534 C C . GLN A 1 72 ? -4.964 117.761 15.934 1.00 26.92 143 GLN A C 1
ATOM 535 O O . GLN A 1 72 ? -5.480 118.231 16.976 1.00 29.44 143 GLN A O 1
ATOM 541 N N . GLY A 1 73 ? -3.773 117.153 15.907 1.00 26.85 144 GLY A N 1
ATOM 542 C CA . GLY A 1 73 ? -2.924 117.027 17.108 1.00 27.78 144 GLY A CA 1
ATOM 543 C C . GLY A 1 73 ? -2.552 118.398 17.655 1.00 26.79 144 GLY A C 1
ATOM 544 O O . GLY A 1 73 ? -2.631 118.614 18.880 1.00 27.74 144 GLY A O 1
ATOM 545 N N . GLU A 1 74 ? -2.155 119.308 16.770 1.00 28.70 145 GLU A N 1
ATOM 546 C CA . GLU A 1 74 ? -1.744 120.686 17.137 1.00 29.37 145 GLU A CA 1
ATOM 547 C C . GLU A 1 74 ? -2.924 121.415 17.787 1.00 28.15 145 GLU A C 1
ATOM 548 O O . GLU A 1 74 ? -2.682 122.169 18.751 1.00 31.16 145 GLU A O 1
ATOM 554 N N . GLU A 1 75 ? -4.151 121.175 17.318 1.00 28.11 146 GLU A N 1
ATOM 555 C CA . GLU A 1 75 ? -5.368 121.814 17.888 1.00 30.89 146 GLU A CA 1
ATOM 556 C C . GLU A 1 75 ? -5.614 121.249 19.291 1.00 26.72 146 GLU A C 1
ATOM 557 O O . GLU A 1 75 ? -5.971 122.033 20.187 1.00 31.70 146 GLU A O 1
ATOM 563 N N . VAL A 1 76 ? -5.434 119.939 19.481 1.00 26.82 147 VAL A N 1
ATOM 564 C CA . VAL A 1 76 ? -5.565 119.311 20.829 1.00 27.15 147 VAL A CA 1
ATOM 565 C C . VAL A 1 76 ? -4.588 119.995 21.796 1.00 26.02 147 VAL A C 1
ATOM 566 O O . VAL A 1 76 ? -5.027 120.355 22.914 1.00 28.70 147 VAL A O 1
ATOM 570 N N . LEU A 1 77 ? -3.318 120.172 21.409 1.00 26.88 148 LEU A N 1
ATOM 571 C CA . LEU A 1 77 ? -2.305 120.810 22.295 1.00 28.27 148 LEU A CA 1
ATOM 572 C C . LEU A 1 77 ? -2.735 122.254 22.592 1.00 28.65 148 LEU A C 1
ATOM 573 O O . LEU A 1 77 ? -2.671 122.670 23.771 1.00 30.92 148 LEU A O 1
ATOM 578 N N . ARG A 1 78 ? -3.203 122.990 21.585 1.00 27.66 149 ARG A N 1
ATOM 579 C CA A ARG A 1 78 ? -3.642 124.394 21.796 0.54 29.99 149 ARG A CA 1
ATOM 580 C CA B ARG A 1 78 ? -3.676 124.392 21.763 0.46 30.65 149 ARG A CA 1
ATOM 581 C C . ARG A 1 78 ? -4.796 124.420 22.807 1.00 30.33 149 ARG A C 1
ATOM 582 O O . ARG A 1 78 ? -4.766 125.299 23.685 1.00 31.06 149 ARG A O 1
ATOM 597 N N . GLN A 1 79 ? -5.753 123.494 22.697 1.00 29.77 150 GLN A N 1
ATOM 598 C CA . GLN A 1 79 ? -6.922 123.449 23.620 1.00 31.68 150 GLN A CA 1
ATOM 599 C C . GLN A 1 79 ? -6.467 123.005 25.015 1.00 30.91 150 GLN A C 1
ATOM 600 O O . GLN A 1 79 ? -6.982 123.571 25.993 1.00 34.84 150 GLN A O 1
ATOM 606 N N . LEU A 1 80 ? -5.540 122.047 25.121 1.00 28.80 151 LEU A N 1
ATOM 607 C CA . LEU A 1 80 ? -4.979 121.620 26.434 1.00 29.66 151 LEU A CA 1
ATOM 608 C C . LEU A 1 80 ? -4.383 122.836 27.155 1.00 28.63 151 LEU A C 1
ATOM 609 O O . LEU A 1 80 ? -4.575 122.945 28.380 1.00 30.86 151 LEU A O 1
ATOM 614 N N . GLN A 1 81 ? -3.698 123.713 26.413 1.00 30.60 152 GLN A N 1
ATOM 615 C CA . GLN A 1 81 ? -2.991 124.908 26.955 1.00 32.17 152 GLN A CA 1
ATOM 616 C C . GLN A 1 81 ? -3.972 125.921 27.563 1.00 33.70 152 GLN A C 1
ATOM 617 O O . GLN A 1 81 ? -3.507 126.764 28.350 1.00 34.90 152 GLN A O 1
ATOM 623 N N . THR A 1 82 ? -5.264 125.864 27.220 1.00 32.53 153 THR A N 1
ATOM 624 C CA . THR A 1 82 ? -6.298 126.818 27.712 1.00 34.44 153 THR A CA 1
ATOM 625 C C . THR A 1 82 ? -6.820 126.400 29.094 1.00 33.32 153 THR A C 1
ATOM 626 O O . THR A 1 82 ? -7.477 127.232 29.749 1.00 36.64 153 THR A O 1
ATOM 630 N N . LEU A 1 83 ? -6.570 125.157 29.518 1.00 32.23 154 LEU A N 1
ATOM 631 C CA . LEU A 1 83 ? -7.269 124.553 30.686 1.00 33.33 154 LEU A CA 1
ATOM 632 C C . LEU A 1 83 ? -6.784 125.164 32.007 1.00 33.68 154 LEU A C 1
ATOM 633 O O . LEU A 1 83 ? -7.640 125.641 32.783 1.00 34.29 154 LEU A O 1
ATOM 638 N N . ALA A 1 84 ? -5.480 125.125 32.288 1.00 32.20 155 ALA A N 1
ATOM 639 C CA . ALA A 1 84 ? -4.910 125.568 33.585 1.00 33.84 155 ALA A CA 1
ATOM 640 C C . ALA A 1 84 ? -5.205 127.052 33.802 1.00 37.12 155 ALA A C 1
ATOM 641 O O . ALA A 1 84 ? -5.600 127.450 34.899 1.00 36.65 155 ALA A O 1
ATOM 643 N N . PRO A 1 85 ? -5.030 127.923 32.780 1.00 37.73 156 PRO A N 1
ATOM 644 C CA . PRO A 1 85 ? -5.411 129.334 32.897 1.00 42.38 156 PRO A CA 1
ATOM 645 C C . PRO A 1 85 ? -6.880 129.595 33.275 1.00 44.31 156 PRO A C 1
ATOM 646 O O . PRO A 1 85 ? -7.130 130.601 33.915 1.00 44.77 156 PRO A O 1
ATOM 650 N N . LYS A 1 86 ? -7.808 128.712 32.884 1.00 44.41 157 LYS A N 1
ATOM 651 C CA . LYS A 1 86 ? -9.267 128.875 33.146 1.00 48.08 157 LYS A CA 1
ATOM 652 C C . LYS A 1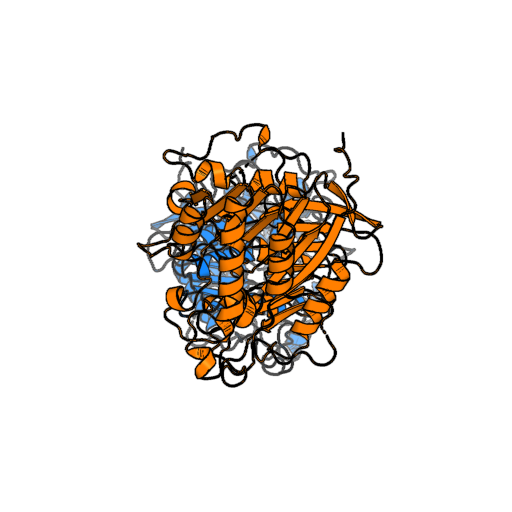 86 ? -9.652 128.170 34.457 1.00 46.36 157 LYS A C 1
ATOM 653 O O . LYS A 1 86 ? -10.860 128.129 34.764 1.00 48.18 157 LYS A O 1
ATOM 659 N N . GLY A 1 87 ? -8.672 127.635 35.198 1.00 42.01 158 GLY A N 1
ATOM 660 C CA . GLY A 1 87 ? -8.851 127.126 36.573 1.00 41.28 158 GLY A CA 1
ATOM 661 C C . GLY A 1 87 ? -8.959 125.611 36.657 1.00 37.48 158 GLY A C 1
ATOM 662 O O . GLY A 1 87 ? -9.203 125.106 37.774 1.00 37.07 158 GLY A O 1
ATOM 663 N N . VAL A 1 88 ? -8.788 124.900 35.541 1.00 34.56 159 VAL A N 1
ATOM 664 C CA . VAL A 1 88 ? -8.797 123.407 35.514 1.00 33.16 159 VAL A CA 1
ATOM 665 C C . VAL A 1 88 ? -7.479 122.917 36.122 1.00 32.78 159 VAL A C 1
ATOM 666 O O . VAL A 1 88 ? -6.407 123.404 35.701 1.00 34.46 159 VAL A O 1
ATOM 670 N N . ASN A 1 89 ? -7.567 121.996 37.082 1.00 32.70 160 ASN A N 1
ATOM 671 C CA . ASN A 1 89 ? -6.400 121.307 37.687 1.00 33.11 160 ASN A CA 1
ATOM 672 C C . ASN A 1 89 ? -5.961 120.228 36.699 1.00 29.44 160 ASN A C 1
ATOM 673 O O . ASN A 1 89 ? -6.656 119.201 36.613 1.00 33.53 160 ASN A O 1
ATOM 678 N N . VAL A 1 90 ? -4.886 120.483 35.947 1.00 28.73 161 VAL A N 1
ATOM 679 C CA . VAL A 1 90 ? -4.334 119.528 34.946 1.00 28.44 161 VAL A CA 1
ATOM 680 C C . VAL A 1 90 ? -3.151 118.799 35.584 1.00 25.45 161 VAL A C 1
ATOM 681 O O . VAL A 1 90 ? -2.194 119.471 36.018 1.00 29.80 161 VAL A O 1
ATOM 685 N N . ARG A 1 91 ? -3.232 117.472 35.640 1.00 25.36 162 ARG A N 1
ATOM 686 C CA . ARG A 1 91 ? -2.134 116.595 36.107 1.00 25.38 162 ARG A CA 1
ATOM 687 C C . ARG A 1 91 ? -1.841 115.582 35.005 1.00 24.79 162 ARG A C 1
ATOM 688 O O . ARG A 1 91 ? -2.766 114.849 34.594 1.00 25.91 162 ARG A O 1
ATOM 696 N N . ILE A 1 92 ? -0.598 115.572 34.534 1.00 24.15 163 ILE A N 1
ATOM 697 C CA . ILE A 1 92 ? -0.132 114.657 33.459 1.00 24.25 163 ILE A CA 1
ATOM 698 C C . ILE A 1 92 ? 0.985 113.787 34.023 1.00 23.84 163 ILE A C 1
ATOM 699 O O . ILE A 1 92 ? 2.019 114.360 34.433 1.00 24.35 163 ILE A O 1
ATOM 704 N N . ALA A 1 93 ? 0.756 112.471 34.034 1.00 23.40 164 ALA A N 1
ATOM 705 C CA . ALA A 1 93 ? 1.770 111.434 34.312 1.00 23.42 164 ALA A CA 1
ATOM 706 C C . ALA A 1 93 ? 2.279 110.926 32.963 1.00 22.75 164 ALA A C 1
ATOM 707 O O . ALA A 1 93 ? 1.436 110.567 32.117 1.00 23.79 164 ALA A O 1
ATOM 709 N N . VAL A 1 94 ? 3.598 110.931 32.769 1.00 24.11 165 VAL A N 1
ATOM 710 C CA . VAL A 1 94 ? 4.241 110.532 31.488 1.00 25.88 165 VAL A CA 1
ATOM 711 C C . VAL A 1 94 ? 5.374 109.552 31.794 1.00 24.74 165 VAL A C 1
ATOM 712 O O . VAL A 1 94 ? 6.088 109.736 32.799 1.00 26.89 165 VAL A O 1
ATOM 716 N N . SER A 1 95 ? 5.502 108.523 30.965 1.00 24.21 166 SER A N 1
ATOM 717 C CA . SER A 1 95 ? 6.617 107.554 31.029 1.00 24.10 166 SER A CA 1
ATOM 718 C C . SER A 1 95 ? 7.933 108.307 30.845 1.00 24.80 166 SER A C 1
ATOM 719 O O . SER A 1 95 ? 8.005 109.162 29.933 1.00 24.16 166 SER A O 1
ATOM 722 N N . LYS A 1 96 ? 8.924 108.019 31.687 1.00 26.63 167 LYS A N 1
ATOM 723 C CA . LYS A 1 96 ? 10.307 108.513 31.481 1.00 28.32 167 LYS A CA 1
ATOM 724 C C . LYS A 1 96 ? 10.816 107.941 30.159 1.00 29.14 167 LYS A C 1
ATOM 725 O O . LYS A 1 96 ? 10.715 106.738 29.928 1.00 31.92 167 LYS A O 1
ATOM 731 N N . PRO A 1 97 ? 11.373 108.764 29.244 1.00 37.40 168 PRO A N 1
ATOM 732 C CA . PRO A 1 97 ? 11.950 108.236 28.007 1.00 40.54 168 PRO A CA 1
ATOM 733 C C . PRO A 1 97 ? 13.279 107.503 28.254 1.00 44.07 168 PRO A C 1
ATOM 734 O O . PRO A 1 97 ? 13.941 107.796 29.236 1.00 45.83 168 PRO A O 1
ATOM 738 N N . SER A 1 98 ? 13.629 106.571 27.360 1.00 50.32 169 SER A N 1
ATOM 739 C CA . SER A 1 98 ? 14.804 105.663 27.472 1.00 54.43 169 SER A CA 1
ATOM 740 C C . SER A 1 98 ? 16.100 106.476 27.593 1.00 57.04 169 SER A C 1
ATOM 741 O O . SER A 1 98 ? 16.922 106.146 28.472 1.00 61.96 169 SER A O 1
ATOM 744 N N . GLY A 1 99 ? 16.269 107.492 26.741 1.00 57.04 170 GLY A N 1
ATOM 745 C CA . GLY A 1 99 ? 17.452 108.377 26.716 1.00 60.78 170 GLY A CA 1
ATOM 746 C C . GLY A 1 99 ? 17.056 109.850 26.660 1.00 61.76 170 GLY A C 1
ATOM 747 O O . GLY A 1 99 ? 15.872 110.178 26.712 1.00 61.49 170 GLY A O 1
ATOM 748 N N . PRO A 1 100 ? 18.033 110.782 26.549 1.00 66.99 171 PRO A N 1
ATOM 749 C CA . PRO A 1 100 ? 17.731 112.211 26.472 1.00 64.85 171 PRO A CA 1
ATOM 750 C C . PRO A 1 100 ? 16.790 112.505 25.295 1.00 61.32 171 PRO A C 1
ATOM 751 O O . PRO A 1 100 ? 16.994 111.946 24.231 1.00 65.50 171 PRO A O 1
ATOM 755 N N . GLN A 1 101 ? 15.777 113.345 25.527 1.00 58.01 172 GLN A N 1
ATOM 756 C CA A GLN A 1 101 ? 14.737 113.693 24.521 0.50 57.07 172 GLN A CA 1
ATOM 757 C CA B GLN A 1 101 ? 14.752 113.702 24.511 0.50 55.94 172 GLN A CA 1
ATOM 758 C C . GLN A 1 101 ? 14.115 115.038 24.888 1.00 53.26 172 GLN A C 1
ATOM 759 O O . GLN A 1 101 ? 13.809 115.279 26.055 1.00 51.53 172 GLN A O 1
ATOM 770 N N . PRO A 1 102 ? 13.899 115.958 23.917 1.00 50.26 173 PRO A N 1
ATOM 771 C CA . PRO A 1 102 ? 13.194 117.206 24.203 1.00 47.90 173 PRO A CA 1
ATOM 772 C C . PRO A 1 102 ? 11.710 116.910 24.464 1.00 43.98 173 PRO A C 1
ATOM 773 O O . PRO A 1 102 ? 11.207 115.928 23.940 1.00 49.00 173 PRO A O 1
ATOM 777 N N . GLN A 1 103 ? 11.064 117.741 25.283 1.00 37.11 174 GLN A N 1
ATOM 778 C CA . GLN A 1 103 ? 9.646 117.581 25.704 1.00 35.04 174 GLN A CA 1
ATOM 779 C C . GLN A 1 103 ? 8.909 118.902 25.465 1.00 32.49 174 GLN A C 1
ATOM 780 O O . GLN A 1 103 ? 8.491 119.532 26.449 1.00 34.80 174 GLN A O 1
ATOM 786 N N . ALA A 1 104 ? 8.768 119.307 24.201 1.00 33.33 175 ALA A N 1
ATOM 787 C CA . ALA A 1 104 ? 8.186 120.610 23.800 1.00 33.56 175 ALA A CA 1
ATOM 788 C C . ALA A 1 104 ? 6.735 120.700 24.289 1.00 29.14 175 ALA A C 1
ATOM 789 O O . ALA A 1 104 ? 6.386 121.711 24.896 1.00 30.43 175 ALA A O 1
ATOM 791 N N . ASP A 1 105 ? 5.923 119.668 24.041 1.00 27.96 176 ASP A N 1
ATOM 792 C CA . ASP A 1 105 ? 4.487 119.661 24.431 1.00 29.03 176 ASP A CA 1
ATOM 793 C C . ASP A 1 105 ? 4.365 119.882 25.942 1.00 27.99 176 ASP A C 1
ATOM 794 O O . ASP A 1 105 ? 3.563 120.733 26.371 1.00 30.30 176 ASP A O 1
ATOM 799 N N . LEU A 1 106 ? 5.125 119.124 26.728 1.00 29.29 177 LEU A N 1
ATOM 800 C CA . LEU A 1 106 ? 5.009 119.163 28.205 1.00 28.11 177 LEU A CA 1
ATOM 801 C C . LEU A 1 106 ? 5.595 120.474 28.739 1.00 29.67 177 LEU A C 1
ATOM 802 O O . LEU A 1 106 ? 5.032 120.995 29.703 1.00 32.71 177 LEU A O 1
ATOM 807 N N . GLN A 1 107 ? 6.664 120.995 28.126 1.00 32.23 178 GLN A N 1
ATOM 808 C CA . GLN A 1 107 ? 7.212 122.331 28.484 1.00 34.52 178 GLN A CA 1
ATOM 809 C C . GLN A 1 107 ? 6.116 123.379 28.257 1.00 33.23 178 GLN A C 1
ATOM 810 O O . GLN A 1 107 ? 5.943 124.231 29.140 1.00 36.24 178 GLN A O 1
ATOM 816 N N . ALA A 1 108 ? 5.383 123.299 27.141 1.00 32.87 179 ALA A N 1
ATOM 817 C CA . ALA A 1 108 ? 4.271 124.224 26.809 1.00 32.92 179 ALA A CA 1
ATOM 818 C C . ALA A 1 108 ? 3.158 124.106 27.860 1.00 30.76 179 ALA A C 1
ATOM 819 O O . ALA A 1 108 ? 2.644 125.144 28.304 1.00 33.60 179 ALA A O 1
ATOM 821 N N . LEU A 1 109 ? 2.792 122.886 28.254 1.00 30.23 180 LEU A N 1
ATOM 822 C CA . LEU A 1 109 ? 1.703 122.661 29.244 1.00 30.54 180 LEU A CA 1
ATOM 823 C C . LEU A 1 109 ? 2.146 123.118 30.643 1.00 30.09 180 LEU A C 1
ATOM 824 O O . LEU A 1 109 ? 1.327 123.743 31.335 1.00 32.18 180 LEU A O 1
ATOM 829 N N . LEU A 1 110 ? 3.401 122.876 31.027 1.00 30.21 181 LEU A N 1
ATOM 830 C CA . LEU A 1 110 ? 3.976 123.398 32.298 1.00 30.57 181 LEU A CA 1
ATOM 831 C C . LEU A 1 110 ? 3.860 124.930 32.315 1.00 31.81 181 LEU A C 1
ATOM 832 O O . LEU A 1 110 ? 3.384 125.480 33.329 1.00 35.07 181 LEU A O 1
ATOM 837 N N . GLN A 1 111 ? 4.227 125.592 31.213 1.00 34.00 182 GLN A N 1
ATOM 838 C CA . GLN A 1 111 ? 4.205 127.077 31.100 1.00 35.69 182 GLN A CA 1
ATOM 839 C C . GLN A 1 111 ? 2.759 127.574 31.239 1.00 36.72 182 GLN A C 1
ATOM 840 O O . GLN A 1 111 ? 2.581 128.689 31.757 1.00 38.91 182 GLN A O 1
ATOM 846 N N . SER A 1 112 ? 1.771 126.765 30.830 1.00 33.45 183 SER A N 1
ATOM 847 C CA . SER A 1 112 ? 0.321 127.098 30.889 1.00 35.68 183 SER A CA 1
ATOM 848 C C . SER A 1 112 ? -0.221 126.924 32.315 1.00 33.73 183 SER A C 1
ATOM 849 O O . SER A 1 112 ? -1.328 127.429 32.583 1.00 35.76 183 SER A O 1
ATOM 852 N N . GLY A 1 113 ? 0.507 126.225 33.192 1.00 34.57 184 GLY A N 1
ATOM 853 C CA . GLY A 1 113 ? 0.107 126.025 34.599 1.00 33.69 184 GLY A CA 1
ATOM 854 C C . GLY A 1 113 ? -0.301 124.592 34.906 1.00 32.10 184 GLY A C 1
ATOM 855 O O . GLY A 1 113 ? -0.725 124.338 36.042 1.00 34.07 184 GLY A O 1
ATOM 856 N N . ALA A 1 114 ? -0.207 123.686 33.932 1.00 31.60 185 ALA A N 1
ATOM 857 C CA . ALA A 1 114 ? -0.434 122.239 34.139 1.00 30.00 185 ALA A CA 1
ATOM 858 C C . ALA A 1 114 ? 0.688 121.680 35.020 1.00 30.48 185 ALA A C 1
ATOM 859 O O . ALA A 1 114 ? 1.801 122.242 35.004 1.00 32.29 185 ALA A O 1
ATOM 861 N N . GLN A 1 115 ? 0.379 120.628 35.780 1.00 29.72 186 GLN A N 1
ATOM 862 C CA A GLN A 1 115 ? 1.375 119.843 36.553 0.57 28.77 186 GLN A CA 1
ATOM 863 C CA B GLN A 1 115 ? 1.371 119.841 36.558 0.43 28.90 186 GLN A CA 1
ATOM 864 C C . GLN A 1 115 ? 1.772 118.617 35.729 1.00 27.59 186 GLN A C 1
ATOM 865 O O . GLN A 1 115 ? 0.867 117.960 35.194 1.00 27.75 186 GLN A O 1
ATOM 876 N N . VAL A 1 116 ? 3.074 118.349 35.642 1.00 27.65 187 VAL A N 1
ATOM 877 C CA . VAL A 1 116 ? 3.637 117.210 34.866 1.00 28.83 187 VAL A CA 1
ATOM 878 C C . VAL A 1 116 ? 4.618 116.460 35.766 1.00 27.41 187 VAL A C 1
ATOM 879 O O . VAL A 1 116 ? 5.498 117.109 36.362 1.00 31.10 187 VAL A O 1
ATOM 883 N N . ARG A 1 117 ? 4.464 115.139 35.842 1.00 26.53 188 ARG A N 1
ATOM 884 C CA . ARG A 1 117 ? 5.438 114.247 36.514 1.00 27.91 188 ARG A CA 1
ATOM 885 C C . ARG A 1 117 ? 5.831 113.118 35.567 1.00 27.56 188 ARG A C 1
ATOM 886 O O . ARG A 1 117 ? 4.928 112.499 34.962 1.00 28.61 188 ARG A O 1
ATOM 894 N N . MET A 1 118 ? 7.140 112.905 35.435 1.00 28.86 189 MET A N 1
ATOM 895 C CA . MET A 1 118 ? 7.722 111.757 34.703 1.00 30.04 189 MET A CA 1
ATOM 896 C C . MET A 1 118 ? 7.800 110.575 35.668 1.00 27.45 189 MET A C 1
ATOM 897 O O . MET A 1 118 ? 8.318 110.755 36.796 1.00 30.35 189 MET A O 1
ATOM 902 N N . VAL A 1 119 ? 7.289 109.418 35.252 1.00 25.12 190 VAL A N 1
ATOM 903 C CA . VAL A 1 119 ? 7.349 108.172 36.064 1.00 25.03 190 VAL A CA 1
ATOM 904 C C . VAL A 1 119 ? 8.467 107.287 35.511 1.00 25.13 190 VAL A C 1
ATOM 905 O O . VAL A 1 119 ? 8.396 106.900 34.332 1.00 25.92 190 VAL A O 1
ATOM 909 N N . ASP A 1 120 ? 9.452 106.973 36.355 1.00 26.88 191 ASP A N 1
ATOM 910 C CA . ASP A 1 120 ? 10.612 106.122 35.988 1.00 28.92 191 ASP A CA 1
ATOM 911 C C . ASP A 1 120 ? 10.237 104.653 36.219 1.00 25.69 191 ASP A C 1
ATOM 912 O O . ASP A 1 120 ? 10.766 104.031 37.170 1.00 27.18 191 ASP A O 1
ATOM 917 N N . MET A 1 121 ? 9.365 104.099 35.370 1.00 25.06 192 MET A N 1
ATOM 918 C CA . MET A 1 121 ? 8.948 102.677 35.504 1.00 26.32 192 MET A CA 1
ATOM 919 C C . MET A 1 121 ? 10.156 101.759 35.265 1.00 25.64 192 MET A C 1
ATOM 920 O O . MET A 1 121 ? 10.178 100.674 35.845 1.00 27.81 192 MET A O 1
ATOM 925 N N . GLN A 1 122 ? 11.140 102.169 34.460 1.00 26.72 193 GLN A N 1
ATOM 926 C CA A GLN A 1 122 ? 12.350 101.335 34.213 0.50 28.39 193 GLN A CA 1
ATOM 927 C CA B GLN A 1 122 ? 12.370 101.369 34.209 0.50 27.53 193 GLN A CA 1
ATOM 928 C C . GLN A 1 122 ? 13.044 101.060 35.555 1.00 27.92 193 GLN A C 1
ATOM 929 O O . GLN A 1 122 ? 13.392 99.890 35.803 1.00 29.54 193 GLN A O 1
ATOM 940 N N . LYS A 1 123 ? 13.201 102.084 36.394 1.00 27.62 194 LYS A N 1
ATOM 941 C CA . LYS A 1 123 ? 13.810 101.965 37.745 1.00 30.68 194 LYS A CA 1
ATOM 942 C C . LYS A 1 123 ? 12.903 101.122 38.647 1.00 28.15 194 LYS A C 1
ATOM 943 O O . LYS A 1 123 ? 13.416 100.226 39.324 1.00 32.53 194 LYS A O 1
ATOM 949 N N . LEU A 1 124 ? 11.600 101.403 38.638 1.00 27.51 195 LEU A N 1
ATOM 950 C CA . LEU A 1 124 ? 10.623 100.865 39.619 1.00 27.38 195 LEU A CA 1
ATOM 951 C C . LEU A 1 124 ? 10.290 99.395 39.319 1.00 26.26 195 LEU A C 1
ATOM 952 O O . LEU A 1 124 ? 10.243 98.614 40.292 1.00 28.20 195 LEU A O 1
ATOM 957 N N . THR A 1 125 ? 10.043 99.034 38.055 1.00 28.12 196 THR A N 1
ATOM 958 C CA . THR A 1 125 ? 9.534 97.687 37.667 1.00 27.72 196 THR A CA 1
ATOM 959 C C . THR A 1 125 ? 10.244 97.095 36.434 1.00 29.60 196 THR A C 1
ATOM 960 O O . THR A 1 125 ? 9.849 95.985 36.045 1.00 32.51 196 THR A O 1
ATOM 964 N N . HIS A 1 126 ? 11.244 97.772 35.853 1.00 28.79 197 HIS A N 1
ATOM 965 C CA . HIS A 1 126 ? 11.902 97.396 34.567 1.00 31.10 197 HIS A CA 1
ATOM 966 C C . HIS A 1 126 ? 10.888 97.444 33.413 1.00 30.18 197 HIS A C 1
ATOM 967 O O . HIS A 1 126 ? 11.092 96.724 32.413 1.00 35.00 197 HIS A O 1
ATOM 974 N N . GLY A 1 127 ? 9.843 98.266 33.533 1.00 27.55 198 GLY A N 1
ATOM 975 C CA . GLY A 1 127 ? 8.834 98.465 32.479 1.00 25.41 198 GLY A CA 1
ATOM 976 C C . GLY A 1 127 ? 8.733 99.922 32.080 1.00 23.41 198 GLY A C 1
ATOM 977 O O . GLY A 1 127 ? 9.656 100.701 32.402 1.00 25.02 198 GLY A O 1
ATOM 978 N N . VAL A 1 128 ? 7.638 100.282 31.416 1.00 22.77 199 VAL A N 1
ATOM 979 C CA . VAL A 1 128 ? 7.349 101.675 30.977 1.00 21.97 199 VAL A CA 1
ATOM 980 C C . VAL A 1 128 ? 5.917 102.013 31.393 1.00 21.29 199 VAL A C 1
ATOM 981 O O . VAL A 1 128 ? 5.148 101.077 31.689 1.00 25.35 199 VAL A O 1
ATOM 985 N N . LEU A 1 129 ? 5.587 103.301 31.434 1.00 21.71 200 LEU A N 1
ATOM 986 C CA . LEU A 1 129 ? 4.204 103.764 31.700 1.00 20.41 200 LEU A CA 1
ATOM 987 C C . LEU A 1 129 ? 3.498 103.821 30.350 1.00 19.61 200 LEU A C 1
ATOM 988 O O . LEU A 1 129 ? 3.543 104.864 29.697 1.00 23.45 200 LEU A O 1
ATOM 993 N N . HIS A 1 130 ? 2.907 102.705 29.937 1.00 21.14 201 HIS A N 1
ATOM 994 C CA . HIS A 1 130 ? 2.331 102.540 28.578 1.00 20.98 201 HIS A CA 1
ATOM 995 C C . HIS A 1 130 ? 0.864 102.994 28.549 1.00 20.09 201 HIS A C 1
ATOM 996 O O . HIS A 1 130 ? 0.329 103.217 27.460 1.00 21.26 201 HIS A O 1
ATOM 1003 N N . THR A 1 131 ? 0.220 103.050 29.710 1.00 18.94 202 THR A N 1
ATOM 1004 C CA . THR A 1 131 ? -1.222 103.357 29.882 1.00 20.28 202 THR A CA 1
ATOM 1005 C C . THR A 1 131 ? -1.578 104.652 29.146 1.00 19.01 202 THR A C 1
ATOM 1006 O O . THR A 1 131 ? -0.808 105.638 29.257 1.00 21.91 202 THR A O 1
ATOM 1010 N N . LYS A 1 132 ? -2.715 104.641 28.445 1.00 21.60 203 LYS A N 1
ATOM 1011 C CA . LYS A 1 132 ? -3.352 105.844 27.851 1.00 20.85 203 LYS A CA 1
ATOM 1012 C C . LYS A 1 132 ? -4.763 105.986 28.428 1.00 18.27 203 LYS A C 1
ATOM 1013 O O . LYS A 1 132 ? -5.642 105.191 28.061 1.00 21.78 203 LYS A O 1
ATOM 1019 N N . PHE A 1 133 ? -4.991 106.988 29.270 1.00 20.46 204 PHE A N 1
ATOM 1020 C CA . PHE A 1 133 ? -6.364 107.359 29.691 1.00 18.94 204 PHE A CA 1
ATOM 1021 C C . PHE A 1 133 ? -6.404 108.821 30.121 1.00 18.64 204 PHE A C 1
ATOM 1022 O O . PHE A 1 133 ? -5.361 109.407 30.490 1.00 21.27 204 PHE A O 1
ATOM 1030 N N . TRP A 1 134 ? -7.614 109.367 30.046 1.00 22.05 205 TRP A N 1
ATOM 1031 C CA . TRP A 1 134 ? -8.005 110.719 30.511 1.00 24.43 205 TRP A CA 1
ATOM 1032 C C . TRP A 1 134 ? -9.099 110.556 31.558 1.00 22.77 205 TRP A C 1
ATOM 1033 O O . TRP A 1 134 ? -10.042 109.781 31.293 1.00 24.58 205 TRP A O 1
ATOM 1044 N N . VAL A 1 135 ? -9.024 111.297 32.661 1.00 23.90 206 VAL A N 1
ATOM 1045 C CA . VAL A 1 135 ? -10.179 111.433 33.583 1.00 23.37 206 VAL A CA 1
ATOM 1046 C C . VAL A 1 135 ? -10.536 112.917 33.647 1.00 23.96 206 VAL A C 1
ATOM 1047 O O . VAL A 1 135 ? -9.657 113.730 33.979 1.00 25.37 206 VAL A O 1
ATOM 1051 N N . VAL A 1 136 ? -11.779 113.247 33.307 1.00 25.75 207 VAL A N 1
ATOM 1052 C CA . VAL A 1 136 ? -12.242 114.655 33.162 1.00 24.92 207 VAL A CA 1
ATOM 1053 C C . VAL A 1 136 ? -13.284 114.943 34.243 1.00 24.16 207 VAL A C 1
ATOM 1054 O O . VAL A 1 136 ? -14.333 114.267 34.254 1.00 23.73 207 VAL A O 1
ATOM 1058 N N . ASP A 1 137 ? -12.992 115.914 35.115 1.00 27.99 208 ASP A N 1
ATOM 1059 C CA . ASP A 1 137 ? -13.932 116.447 36.135 1.00 29.37 208 ASP A CA 1
ATOM 1060 C C . ASP A 1 137 ? -14.438 115.310 37.035 1.00 26.71 208 ASP A C 1
ATOM 1061 O O . ASP A 1 137 ? -15.571 115.423 37.552 1.00 30.15 208 ASP A O 1
ATOM 1066 N N . GLN A 1 138 ? -13.629 114.264 37.230 1.00 26.69 209 GLN A N 1
ATOM 1067 C CA . GLN A 1 138 ? -14.000 113.056 38.018 1.00 26.55 209 GLN A CA 1
ATOM 1068 C C . GLN A 1 138 ? -15.388 112.560 37.579 1.00 25.67 209 GLN A C 1
ATOM 1069 O O . GLN A 1 138 ? -16.159 112.106 38.439 1.00 27.61 209 GLN A O 1
ATOM 1075 N N . THR A 1 139 ? -15.702 112.644 36.284 1.00 24.62 210 THR A N 1
ATOM 1076 C CA . THR A 1 139 ? -17.054 112.340 35.747 1.00 26.19 210 THR A CA 1
ATOM 1077 C C . THR A 1 139 ? -16.936 111.498 34.471 1.00 25.00 210 THR A C 1
ATOM 1078 O O . THR A 1 139 ? -17.632 110.471 34.383 1.00 28.05 210 THR A O 1
ATOM 1082 N N . HIS A 1 140 ? -16.095 111.922 33.525 1.00 24.68 211 HIS A N 1
ATOM 1083 C CA . HIS A 1 140 ? -15.906 111.258 32.215 1.00 24.81 211 HIS A CA 1
ATOM 1084 C C . HIS A 1 140 ? -14.503 110.657 32.139 1.00 22.57 211 HIS A C 1
ATOM 1085 O O . HIS A 1 140 ? -13.589 111.204 32.758 1.00 24.40 211 HIS A O 1
ATOM 1092 N N . PHE A 1 141 ? -14.306 109.622 31.334 1.00 23.83 212 PHE A N 1
ATOM 1093 C CA . PHE A 1 141 ? -12.934 109.152 31.044 1.00 22.37 212 PHE A CA 1
ATOM 1094 C C . PHE A 1 141 ? -12.843 108.618 29.625 1.00 21.76 212 PHE A C 1
ATOM 1095 O O . PHE A 1 141 ? -13.834 108.117 29.072 1.00 25.35 212 PHE A O 1
ATOM 1103 N N . TYR A 1 142 ? -11.645 108.752 29.075 1.00 22.04 213 TYR A N 1
ATOM 1104 C CA . TYR A 1 142 ? -11.215 108.068 27.837 1.00 21.23 213 TYR A CA 1
ATOM 1105 C C . TYR A 1 142 ? -10.234 106.970 28.246 1.00 21.13 213 TYR A C 1
ATOM 1106 O O . TYR A 1 142 ? -9.309 107.255 29.007 1.00 22.21 213 TYR A O 1
ATOM 1115 N N . LEU A 1 143 ? -10.428 105.760 27.734 1.00 21.63 214 LEU A N 1
ATOM 1116 C CA . LEU A 1 143 ? -9.449 104.657 27.871 1.00 20.29 214 LEU A CA 1
ATOM 1117 C C . LEU A 1 143 ? -9.309 104.004 26.500 1.00 18.78 214 LEU A C 1
ATOM 1118 O O . LEU A 1 143 ? -10.346 103.729 25.862 1.00 22.17 214 LEU A O 1
ATOM 1123 N N . GLY A 1 144 ? -8.084 103.792 26.038 1.00 20.46 215 GLY A N 1
ATOM 1124 C CA . GLY A 1 144 ? -7.906 103.150 24.728 1.00 21.34 215 GLY A CA 1
ATOM 1125 C C . GLY A 1 144 ? -6.486 103.204 24.233 1.00 18.78 215 GLY A C 1
ATOM 1126 O O . GLY A 1 144 ? -5.584 103.382 25.046 1.00 22.28 215 GLY A O 1
ATOM 1127 N N . SER A 1 145 ? -6.305 103.042 22.923 1.00 20.03 216 SER A N 1
ATOM 1128 C CA . SER A 1 145 ? -4.979 102.807 22.313 1.00 20.99 216 SER A CA 1
ATOM 1129 C C . SER A 1 145 ? -4.277 104.119 21.957 1.00 19.45 216 SER A C 1
ATOM 1130 O O . SER A 1 145 ? -3.050 104.072 21.750 1.00 22.26 216 SER A O 1
ATOM 1133 N N . ALA A 1 146 ? -5.013 105.229 21.840 1.00 21.95 217 ALA A N 1
ATOM 1134 C CA . ALA A 1 146 ? -4.511 106.504 21.275 1.00 21.89 217 ALA A CA 1
ATOM 1135 C C . ALA A 1 146 ? -3.519 107.157 22.245 1.00 19.51 217 ALA A C 1
ATOM 1136 O O . ALA A 1 146 ? -3.902 107.419 23.383 1.00 21.68 217 ALA A O 1
ATOM 1138 N N . ASN A 1 147 ? -2.292 107.399 21.777 1.00 21.40 218 ASN A N 1
ATOM 1139 C CA . ASN A 1 147 ? -1.238 108.162 22.496 1.00 20.32 218 ASN A CA 1
ATOM 1140 C C . ASN A 1 147 ? -1.447 109.665 22.282 1.00 20.04 218 ASN A C 1
ATOM 1141 O O . ASN A 1 147 ? -2.271 110.044 21.421 1.00 23.48 218 ASN A O 1
ATOM 1146 N N . MET A 1 148 ? -0.725 110.490 23.039 1.00 21.36 219 MET A N 1
ATOM 1147 C CA . MET A 1 148 ? -0.781 111.966 22.907 1.00 21.53 219 MET A CA 1
ATOM 1148 C C . MET A 1 148 ? 0.104 112.360 21.721 1.00 20.52 219 MET A C 1
ATOM 1149 O O . MET A 1 148 ? 1.167 112.977 21.915 1.00 25.22 219 MET A O 1
ATOM 1154 N N . ASP A 1 149 ? -0.348 111.991 20.526 1.00 22.41 220 ASP A N 1
ATOM 1155 C CA . ASP A 1 149 ? 0.466 111.966 19.294 1.00 21.63 220 ASP A CA 1
ATOM 1156 C C . ASP A 1 149 ? -0.446 112.411 18.149 1.00 20.20 220 ASP A C 1
ATOM 1157 O O . ASP A 1 149 ? -1.535 111.815 18.000 1.00 22.25 220 ASP A O 1
ATOM 1162 N N . TRP A 1 150 ? -0.047 113.410 17.361 1.00 22.71 221 TRP A N 1
ATOM 1163 C CA . TRP A 1 150 ? -0.877 113.857 16.213 1.00 23.22 221 TRP A CA 1
ATOM 1164 C C . TRP A 1 150 ? -1.135 112.667 15.278 1.00 21.76 221 TRP A C 1
ATOM 1165 O O . TRP A 1 150 ? -2.238 112.582 14.691 1.00 24.27 221 TRP A O 1
ATOM 1176 N N . ARG A 1 151 ? -0.161 111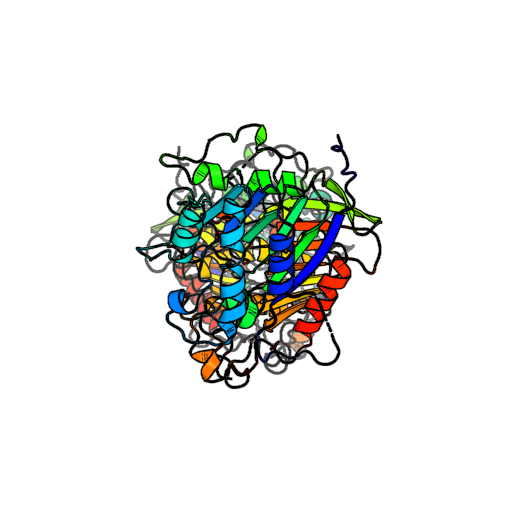.765 15.167 1.00 22.54 222 ARG A N 1
ATOM 1177 C CA . ARG A 1 151 ? -0.262 110.544 14.319 1.00 23.23 222 ARG A CA 1
ATOM 1178 C C . ARG A 1 151 ? -1.397 109.633 14.820 1.00 22.69 222 ARG A C 1
ATOM 1179 O O . ARG A 1 151 ? -2.002 108.928 13.968 1.00 25.80 222 ARG A O 1
ATOM 1187 N N . SER A 1 152 ? -1.681 109.633 16.130 1.00 22.86 223 SER A N 1
ATOM 1188 C CA . SER A 1 152 ? -2.783 108.856 16.759 1.00 24.22 223 SER A CA 1
ATOM 1189 C C . SER A 1 152 ? -4.158 109.337 16.283 1.00 24.12 223 SER A C 1
ATOM 1190 O O . SER A 1 152 ? -5.134 108.605 16.494 1.00 26.22 223 SER A O 1
ATOM 1193 N N . LEU A 1 153 ? -4.255 110.529 15.697 1.00 24.29 224 LEU A N 1
ATOM 1194 C CA . LEU A 1 153 ? -5.555 111.094 15.259 1.00 24.25 224 LEU A CA 1
ATOM 1195 C C . LEU A 1 153 ? -5.781 110.833 13.765 1.00 23.98 224 LEU A C 1
ATOM 1196 O O . LEU A 1 153 ? -6.937 110.537 13.407 1.00 28.70 224 LEU A O 1
ATOM 1201 N N . THR A 1 154 ? -4.739 110.892 12.930 1.00 24.78 225 THR A N 1
ATOM 1202 C CA . THR A 1 154 ? -4.899 110.956 11.451 1.00 25.62 225 THR A CA 1
ATOM 1203 C C . THR A 1 154 ? -4.089 109.898 10.680 1.00 24.11 225 THR A C 1
ATOM 1204 O O . THR A 1 154 ? -4.418 109.715 9.492 1.00 25.72 225 THR A O 1
ATOM 1208 N N . GLN A 1 155 ? -3.091 109.222 11.274 1.00 23.48 226 GLN A N 1
ATOM 1209 C CA . GLN A 1 155 ? -2.159 108.366 10.481 1.00 23.15 226 GLN A CA 1
ATOM 1210 C C . GLN A 1 155 ? -2.063 106.940 11.031 1.00 22.75 226 GLN A C 1
ATOM 1211 O O . GLN A 1 155 ? -1.367 106.115 10.421 1.00 24.98 226 GLN A O 1
ATOM 1217 N N . VAL A 1 156 ? -2.728 106.654 12.144 1.00 23.90 227 VAL A N 1
ATOM 1218 C CA . VAL A 1 156 ? -2.757 105.285 12.727 1.00 27.14 227 VAL A CA 1
ATOM 1219 C C . VAL A 1 156 ? -4.194 104.995 13.144 1.00 26.36 227 VAL A C 1
ATOM 1220 O O . VAL A 1 156 ? -4.929 105.945 13.486 1.00 31.37 227 VAL A O 1
ATOM 1224 N N . LYS A 1 157 ? -4.584 103.724 13.104 1.00 22.44 228 LYS A N 1
ATOM 1225 C CA . LYS A 1 157 ? -5.930 103.295 13.542 1.00 21.73 228 LYS A CA 1
ATOM 1226 C C . LYS A 1 157 ? -5.902 103.087 15.055 1.00 20.26 228 LYS A C 1
ATOM 1227 O O . LYS A 1 157 ? -4.947 102.466 15.559 1.00 22.09 228 LYS A O 1
ATOM 1233 N N . GLU A 1 158 ? -6.909 103.613 15.745 1.00 22.32 229 GLU A N 1
ATOM 1234 C CA . GLU A 1 158 ? -7.029 103.562 17.221 1.00 20.65 229 GLU A CA 1
ATOM 1235 C C . GLU A 1 158 ? -8.442 103.111 17.579 1.00 20.51 229 GLU A C 1
ATOM 1236 O O . GLU A 1 158 ? -9.369 103.396 16.804 1.00 25.13 229 GLU A O 1
ATOM 1242 N N . LEU A 1 159 ? -8.579 102.464 18.733 1.00 19.37 230 LEU A N 1
ATOM 1243 C CA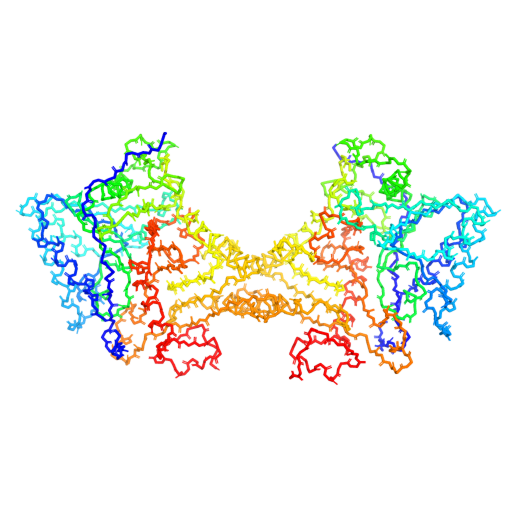 . LEU A 1 159 ? -9.877 102.099 19.353 1.00 20.81 230 LEU A CA 1
ATOM 1244 C C . LEU A 1 159 ? -9.800 102.496 20.825 1.00 20.14 230 LEU A C 1
ATOM 1245 O O . LEU A 1 159 ? -8.815 102.122 21.503 1.00 22.10 230 LEU A O 1
ATOM 1250 N N . GLY A 1 160 ? -10.771 103.279 21.271 1.00 19.71 231 GLY A N 1
ATOM 1251 C CA . GLY A 1 160 ? -10.974 103.552 22.695 1.00 20.70 231 GLY A CA 1
ATOM 1252 C C . GLY A 1 160 ? -12.437 103.706 23.015 1.00 20.18 231 GLY A C 1
ATOM 1253 O O . GLY A 1 160 ? -13.294 103.571 22.118 1.00 23.32 231 GLY A O 1
ATOM 1254 N N . VAL A 1 161 ? -12.708 103.964 24.282 1.00 22.18 232 VAL A N 1
ATOM 1255 C CA . VAL A 1 161 ? -14.072 104.245 24.786 1.00 22.44 232 VAL A CA 1
ATOM 1256 C C . VAL A 1 161 ? -14.004 105.540 25.595 1.00 20.97 232 VAL A C 1
ATOM 1257 O O . VAL A 1 161 ? -12.997 105.774 26.312 1.00 22.06 232 VAL A O 1
ATOM 1261 N N . VAL A 1 162 ? -15.010 106.382 25.415 1.00 21.90 233 VAL A N 1
ATOM 1262 C CA . VAL A 1 162 ? -15.292 107.496 26.353 1.00 22.38 233 VAL A CA 1
ATOM 1263 C C . VAL A 1 162 ? -16.509 107.073 27.168 1.00 23.30 233 VAL A C 1
ATOM 1264 O O . VAL A 1 162 ? -17.550 106.741 26.573 1.00 24.42 233 VAL A O 1
ATOM 1268 N N . MET A 1 163 ? -16.341 107.006 28.482 1.00 24.15 234 MET A N 1
ATOM 1269 C CA . MET A 1 163 ? -17.459 106.802 29.422 1.00 23.95 234 MET A CA 1
ATOM 1270 C C . MET A 1 163 ? -17.838 108.190 29.940 1.00 22.81 234 MET A C 1
ATOM 1271 O O . MET A 1 163 ? -16.965 108.863 30.519 1.00 25.94 234 MET A O 1
ATOM 1276 N N . TYR A 1 164 ? -19.064 108.629 29.662 1.00 24.90 235 TYR A N 1
ATOM 1277 C CA . TYR A 1 164 ? -19.598 109.944 30.089 1.00 25.82 235 TYR A CA 1
ATOM 1278 C C . TYR A 1 164 ? -20.495 109.756 31.313 1.00 25.52 235 TYR A C 1
ATOM 1279 O O . TYR A 1 164 ? -21.157 108.707 31.415 1.00 26.69 235 TYR A O 1
ATOM 1288 N N . ASN A 1 165 ? -20.531 110.758 32.196 1.00 26.18 236 ASN A N 1
ATOM 1289 C CA . ASN A 1 165 ? -21.545 110.879 33.273 1.00 26.13 236 ASN A CA 1
ATOM 1290 C C . ASN A 1 165 ? -21.514 109.625 34.141 1.00 26.63 236 ASN A C 1
ATOM 1291 O O . ASN A 1 165 ? -22.595 109.071 34.417 1.00 32.02 236 ASN A O 1
ATOM 1296 N N . CYS A 1 166 ? -20.313 109.194 34.529 1.00 26.64 237 CYS A N 1
ATOM 1297 C CA . CYS A 1 166 ? -20.076 107.923 35.258 1.00 26.85 237 CYS A CA 1
ATOM 1298 C C . CYS A 1 166 ? -19.055 108.176 36.371 1.00 26.25 237 CYS A C 1
ATOM 1299 O O . CYS A 1 166 ? -17.994 107.544 36.380 1.00 28.90 237 CYS A O 1
ATOM 1302 N N A SER A 1 167 ? -19.382 109.082 37.296 0.55 28.09 238 SER A N 1
ATOM 1303 N N B SER A 1 167 ? -19.389 109.106 37.269 0.45 28.77 238 SER A N 1
ATOM 1304 C CA A SER A 1 167 ? -18.449 109.591 38.336 0.55 27.11 238 SER A CA 1
ATOM 1305 C CA B SER A 1 167 ? -18.512 109.592 38.364 0.45 29.26 238 SER A CA 1
ATOM 1306 C C A SER A 1 167 ? -17.903 108.449 39.208 0.55 25.47 238 SER A C 1
ATOM 1307 C C B SER A 1 167 ? -17.896 108.412 39.126 0.45 26.75 238 SER A C 1
ATOM 1308 O O A SER A 1 167 ? -16.711 108.517 39.569 0.55 24.80 238 SER A O 1
ATOM 1309 O O B SER A 1 167 ? -16.663 108.413 39.310 0.45 27.40 238 SER A O 1
ATOM 1314 N N . CYS A 1 168 ? -18.714 107.437 39.535 1.00 27.19 239 CYS A N 1
ATOM 1315 C CA A CYS A 1 168 ? -18.295 106.249 40.333 0.25 28.64 239 CYS A CA 1
ATOM 1316 C CA B CYS A 1 168 ? -18.293 106.251 40.335 0.25 28.69 239 CYS A CA 1
ATOM 1317 C CA C CYS A 1 168 ? -18.237 106.307 40.379 0.50 28.34 239 CYS A CA 1
ATOM 1318 C C . CYS A 1 168 ? -17.068 105.601 39.680 1.00 25.97 239 CYS A C 1
ATOM 1319 O O . CYS A 1 168 ? -16.068 105.342 40.376 1.00 25.85 239 CYS A O 1
ATOM 1326 N N . LEU A 1 169 ? -17.167 105.351 38.377 1.00 26.34 240 LEU A N 1
ATOM 1327 C CA . LEU A 1 169 ? -16.106 104.642 37.624 1.00 26.50 240 LEU A CA 1
ATOM 1328 C C . LEU A 1 169 ? -14.949 105.611 37.341 1.00 23.26 240 LEU A C 1
ATOM 1329 O O . LEU A 1 169 ? -13.790 105.168 37.434 1.00 24.97 240 LEU A O 1
ATOM 1334 N N . ALA A 1 170 ? -15.226 106.897 37.082 1.00 23.15 241 ALA A N 1
ATOM 1335 C CA . ALA A 1 170 ? -14.178 107.933 36.907 1.00 24.37 241 ALA A CA 1
ATOM 1336 C C . ALA A 1 170 ? -13.313 108.007 38.173 1.00 22.93 241 ALA A C 1
ATOM 1337 O O . ALA A 1 170 ? -12.070 107.994 38.045 1.00 23.81 241 ALA A O 1
ATOM 1339 N N . ARG A 1 171 ? -13.939 108.042 39.352 1.00 24.33 242 ARG A N 1
ATOM 1340 C CA . ARG A 1 171 ? -13.212 108.079 40.651 1.00 23.79 242 ARG A CA 1
ATOM 1341 C C . ARG A 1 171 ? -12.391 106.793 40.805 1.00 24.51 242 ARG A C 1
ATOM 1342 O O . ARG A 1 171 ? -11.249 106.862 41.310 1.00 24.37 242 ARG A O 1
ATOM 1350 N N . ASP A 1 172 ? -12.938 105.657 40.378 1.00 22.82 243 ASP A N 1
ATOM 1351 C CA . ASP A 1 172 ? -12.231 104.356 40.460 1.00 22.23 243 ASP A CA 1
ATOM 1352 C C . ASP A 1 172 ? -10.966 104.405 39.590 1.00 20.35 243 ASP A C 1
ATOM 1353 O O . ASP A 1 172 ? -9.897 103.960 40.072 1.00 22.85 243 ASP A O 1
ATOM 1358 N N . LEU A 1 173 ? -11.068 104.936 38.365 1.00 21.74 244 LEU A N 1
ATOM 1359 C CA . LEU A 1 173 ? -9.911 105.082 37.440 1.00 21.94 244 LEU A CA 1
ATOM 1360 C C . LEU A 1 173 ? -8.881 106.043 38.044 1.00 19.65 244 LEU A C 1
ATOM 1361 O O . LEU A 1 173 ? -7.672 105.790 37.889 1.00 22.11 244 LEU A O 1
ATOM 1366 N N . THR A 1 174 ? -9.328 107.097 38.725 1.00 24.04 245 THR A N 1
ATOM 1367 C CA . THR A 1 174 ? -8.422 108.097 39.353 1.00 23.88 245 THR A CA 1
ATOM 1368 C C . THR A 1 174 ? -7.504 107.406 40.376 1.00 22.57 245 THR A C 1
ATOM 1369 O O . THR A 1 174 ? -6.344 107.859 40.523 1.00 24.27 245 THR A O 1
ATOM 1373 N N . LYS A 1 175 ? -7.964 106.333 41.027 1.00 22.02 24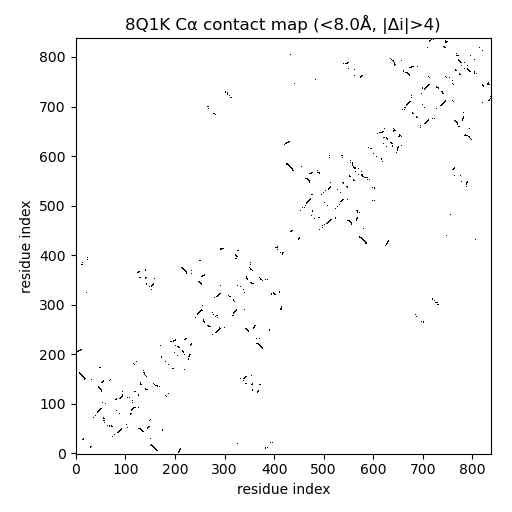6 LYS A N 1
ATOM 1374 C CA . LYS A 1 175 ? -7.138 105.567 42.003 1.00 22.67 246 LYS A CA 1
ATOM 1375 C C . LYS A 1 175 ? -5.920 104.979 41.276 1.00 22.42 246 LYS A C 1
ATOM 1376 O O . LYS A 1 175 ? -4.830 104.932 41.871 1.00 25.18 246 LYS A O 1
ATOM 1382 N N . ILE A 1 176 ? -6.099 104.528 40.034 1.00 22.14 247 ILE A N 1
ATOM 1383 C CA . ILE A 1 176 ? -4.973 104.012 39.204 1.00 22.54 247 ILE A CA 1
ATOM 1384 C C . ILE A 1 176 ? -4.049 105.188 38.865 1.00 20.15 247 ILE A C 1
ATOM 1385 O O . ILE A 1 176 ? -2.806 105.050 39.021 1.00 21.79 247 ILE A O 1
ATOM 1390 N N . PHE A 1 177 ? -4.616 106.317 38.444 1.00 20.97 248 PHE A N 1
ATOM 1391 C CA . PHE A 1 177 ? -3.829 107.529 38.111 1.00 21.84 248 PHE A CA 1
ATOM 1392 C C . PHE A 1 177 ? -2.991 107.954 39.324 1.00 20.69 248 PHE A C 1
ATOM 1393 O O . PHE A 1 177 ? -1.800 108.285 39.168 1.00 23.23 248 PHE A O 1
ATOM 1401 N N . GLU A 1 178 ? -3.599 107.950 40.511 1.00 24.96 249 GLU A N 1
ATOM 1402 C CA A GLU A 1 178 ? -2.943 108.436 41.755 0.46 25.46 249 GLU A CA 1
ATOM 1403 C CA B GLU A 1 178 ? -2.944 108.438 41.755 0.54 25.98 249 GLU A CA 1
ATOM 1404 C C . GLU A 1 178 ? -1.667 107.627 42.032 1.00 24.62 249 GLU A C 1
ATOM 1405 O O . GLU A 1 178 ? -0.708 108.220 42.567 1.00 24.52 249 GLU A O 1
ATOM 1416 N N . ALA A 1 179 ? -1.643 106.334 41.679 1.00 22.72 250 ALA A N 1
ATOM 1417 C CA . ALA A 1 179 ? -0.434 105.493 41.855 1.00 24.40 250 ALA A CA 1
ATOM 1418 C C . ALA A 1 179 ? 0.676 106.036 40.947 1.00 22.13 250 ALA A C 1
ATOM 1419 O O . ALA A 1 179 ? 1.803 106.166 41.412 1.00 25.75 250 ALA A O 1
ATOM 1421 N N . TYR A 1 180 ? 0.375 106.328 39.679 1.00 21.82 251 TYR A N 1
ATOM 1422 C CA . TYR A 1 180 ? 1.358 106.920 38.735 1.00 22.02 251 TYR A CA 1
ATOM 1423 C C . TYR A 1 180 ? 1.832 108.271 39.285 1.00 20.70 251 TYR A C 1
ATOM 1424 O O . TYR A 1 180 ? 3.034 108.569 39.244 1.00 24.52 251 TYR A O 1
ATOM 1433 N N . TRP A 1 181 ? 0.884 109.069 39.772 1.00 23.47 252 TRP A N 1
ATOM 1434 C CA . TRP A 1 181 ? 1.123 110.451 40.268 1.00 23.34 252 TRP A CA 1
ATOM 1435 C C . TRP A 1 181 ? 2.078 110.411 41.470 1.00 24.03 252 TRP A C 1
ATOM 1436 O O . TRP A 1 181 ? 3.053 111.204 41.510 1.00 25.27 252 TRP A O 1
ATOM 1447 N N . PHE A 1 182 ? 1.834 109.489 42.395 1.00 25.19 253 PHE A N 1
ATOM 1448 C CA . PHE A 1 182 ? 2.708 109.238 43.565 1.00 24.59 253 PHE A CA 1
ATOM 1449 C C . PHE A 1 182 ? 4.107 108.838 43.077 1.00 23.49 253 PHE A C 1
ATOM 1450 O O . PHE A 1 182 ? 5.110 109.400 43.544 1.00 26.46 253 PHE A O 1
ATOM 1458 N N . LEU A 1 183 ? 4.181 107.884 42.149 1.00 22.92 254 LEU A N 1
ATOM 1459 C CA . LEU A 1 183 ? 5.479 107.318 41.691 1.00 23.17 254 LEU A CA 1
ATOM 1460 C C . LEU A 1 183 ? 6.270 108.340 40.868 1.00 22.53 254 LEU A C 1
ATOM 1461 O O . LEU A 1 183 ? 7.486 108.136 40.737 1.00 29.68 254 LEU A O 1
ATOM 1466 N N . GLY A 1 184 ? 5.614 109.377 40.329 1.00 24.19 255 GLY A N 1
ATOM 1467 C CA . GLY A 1 184 ? 6.260 110.453 39.553 1.00 24.97 255 GLY A CA 1
ATOM 1468 C C . GLY A 1 184 ? 7.073 111.413 40.413 1.00 26.21 255 GLY A C 1
ATOM 1469 O O . GLY A 1 184 ? 7.714 112.305 39.848 1.00 29.44 255 GLY A O 1
ATOM 1470 N N . GLN A 1 185 ? 7.048 111.265 41.738 1.00 26.06 256 GLN A N 1
ATOM 1471 C CA . GLN A 1 185 ? 7.740 112.184 42.681 1.00 25.36 256 GLN A CA 1
ATOM 1472 C C . GLN A 1 185 ? 9.183 111.722 42.916 1.00 26.18 256 GLN A C 1
ATOM 1473 O O . GLN A 1 185 ? 9.414 110.502 42.991 1.00 28.48 256 GLN A O 1
ATOM 1479 N N . ALA A 1 186 ? 10.110 112.671 43.072 1.00 26.59 257 ALA A N 1
ATOM 1480 C CA . ALA A 1 186 ? 11.524 112.405 43.433 1.00 28.02 257 ALA A CA 1
ATOM 1481 C C . ALA A 1 186 ? 11.552 111.528 44.688 1.00 26.96 257 ALA A C 1
ATOM 1482 O O . ALA A 1 186 ? 10.772 111.802 45.630 1.00 27.16 257 ALA A O 1
ATOM 1484 N N . GLY A 1 187 ? 12.384 110.483 44.669 1.00 28.25 258 GLY A N 1
ATOM 1485 C CA . GLY A 1 187 ? 12.616 109.577 45.810 1.00 30.29 258 GLY A CA 1
ATOM 1486 C C . GLY A 1 187 ? 11.540 108.509 45.939 1.00 27.91 258 GLY A C 1
ATOM 1487 O O . GLY A 1 187 ? 11.625 107.701 46.875 1.00 29.17 258 GLY A O 1
ATOM 1488 N N . SER A 1 188 ? 10.562 108.467 45.033 1.00 27.37 259 SER A N 1
ATOM 1489 C CA . SER A 1 188 ? 9.448 107.489 45.112 1.00 28.03 259 SER A CA 1
ATOM 1490 C C . SER A 1 188 ? 9.991 106.060 45.007 1.00 27.69 259 SER A C 1
ATOM 1491 O O . SER A 1 188 ? 11.020 105.831 44.339 1.00 28.60 259 SER A O 1
ATOM 1494 N N . SER A 1 189 ? 9.297 105.140 45.660 1.00 28.67 260 SER A N 1
ATOM 1495 C CA A SER A 1 189 ? 9.562 103.678 45.641 0.50 29.96 260 SER A CA 1
ATOM 1496 C CA B SER A 1 189 ? 9.555 103.683 45.575 0.50 29.40 260 SER A CA 1
ATOM 1497 C C . SER A 1 189 ? 8.213 102.960 45.648 1.00 27.93 260 SER A C 1
ATOM 1498 O O . SER A 1 189 ? 7.234 103.582 46.126 1.00 28.23 260 SER A O 1
ATOM 1503 N N . ILE A 1 190 ? 8.176 101.720 45.169 1.00 29.35 261 ILE A N 1
ATOM 1504 C CA . ILE A 1 190 ? 6.959 100.869 45.279 1.00 29.81 261 ILE A CA 1
ATOM 1505 C C . ILE A 1 190 ? 6.733 100.610 46.764 1.00 27.89 261 ILE A C 1
ATOM 1506 O O . ILE A 1 190 ? 7.596 100.038 47.424 1.00 31.26 261 ILE A O 1
ATOM 1511 N N . PRO A 1 191 ? 5.580 101.015 47.341 1.00 30.56 262 PRO A N 1
ATOM 1512 C CA . PRO A 1 191 ? 5.290 100.695 48.737 1.00 30.03 262 PRO A CA 1
ATOM 1513 C C . PRO A 1 191 ? 5.026 99.188 48.861 1.00 31.19 262 PRO A C 1
ATOM 1514 O O . PRO A 1 191 ? 4.397 98.642 47.976 1.00 32.76 262 PRO A O 1
ATOM 1518 N N . SER A 1 192 ? 5.523 98.551 49.928 1.00 35.58 263 SER A N 1
ATOM 1519 C CA . SER A 1 192 ? 5.263 97.116 50.220 1.00 35.87 263 SER A CA 1
ATOM 1520 C C . SER A 1 192 ? 3.746 96.903 50.304 1.00 34.55 263 SER A C 1
ATOM 1521 O O . SER A 1 192 ? 3.262 95.866 49.809 1.00 35.19 263 SER A O 1
ATOM 1524 N N . THR A 1 193 ? 3.031 97.877 50.875 1.00 31.93 264 THR A N 1
ATOM 1525 C CA . THR A 1 193 ? 1.548 97.923 50.953 1.00 32.66 264 THR A CA 1
ATOM 1526 C C . THR A 1 193 ? 1.065 99.318 50.546 1.00 30.02 264 THR A C 1
ATOM 1527 O O . THR A 1 193 ? 1.464 100.302 51.201 1.00 30.89 264 THR A O 1
ATOM 1531 N N . TRP A 1 194 ? 0.253 99.399 49.493 1.00 30.52 265 TRP A N 1
ATOM 1532 C CA . TRP A 1 194 ? -0.440 100.647 49.095 1.00 28.45 265 TRP A CA 1
ATOM 1533 C C . TRP A 1 194 ? -1.419 101.045 50.193 1.00 28.03 265 TRP A C 1
ATOM 1534 O O . TRP A 1 194 ? -2.143 100.197 50.717 1.00 28.55 265 TRP A O 1
ATOM 1545 N N . PRO A 1 195 ? -1.462 102.342 50.572 1.00 28.92 266 PRO A N 1
ATOM 1546 C CA . PRO A 1 195 ? -2.493 102.857 51.472 1.00 28.14 266 PRO A CA 1
ATOM 1547 C C . PRO A 1 195 ? -3.921 102.511 51.036 1.00 26.94 266 PRO A C 1
ATOM 1548 O O . PRO A 1 195 ? -4.152 102.296 49.848 1.00 27.89 266 PRO A O 1
ATOM 1552 N N . ARG A 1 196 ? -4.828 102.488 52.013 1.00 29.62 267 ARG A N 1
ATOM 1553 C CA . ARG A 1 196 ? -6.251 102.085 51.862 1.00 30.26 267 ARG A CA 1
ATOM 1554 C C . ARG A 1 196 ? -6.929 102.929 50.777 1.00 28.79 267 ARG A C 1
ATOM 1555 O O . ARG A 1 196 ? -7.820 102.384 50.103 1.00 32.08 267 ARG A O 1
ATOM 1563 N N . PHE A 1 197 ? -6.547 104.201 50.607 1.00 30.18 268 PHE A N 1
ATOM 1564 C CA . PHE A 1 197 ? -7.246 105.127 49.672 1.00 31.19 268 PHE A CA 1
ATOM 1565 C C . PHE A 1 197 ? -7.042 104.686 48.213 1.00 27.83 268 PHE A C 1
ATOM 1566 O O . PHE A 1 197 ? -7.857 105.097 47.369 1.00 30.72 268 PHE A O 1
ATOM 1574 N N . TYR A 1 198 ? -6.032 103.859 47.920 1.00 25.66 269 TYR A N 1
ATOM 1575 C CA . TYR A 1 198 ? -5.804 103.264 46.571 1.00 26.34 269 TYR A CA 1
ATOM 1576 C C . TYR A 1 198 ? -6.696 102.033 46.330 1.00 25.47 269 TYR A C 1
ATOM 1577 O O . TYR A 1 198 ? -6.829 101.593 45.170 1.00 26.31 269 TYR A O 1
ATOM 1586 N N . ASP A 1 199 ? -7.246 101.440 47.389 1.00 25.25 270 ASP A N 1
ATOM 1587 C CA . ASP A 1 199 ? -8.002 100.163 47.310 1.00 25.64 270 ASP A CA 1
ATOM 1588 C C . ASP A 1 199 ? -9.306 100.382 46.540 1.00 23.03 270 ASP A C 1
ATOM 1589 O O . ASP A 1 199 ? -9.848 101.514 46.547 1.00 25.21 270 ASP A O 1
ATOM 1594 N N . THR A 1 200 ? -9.813 99.329 45.916 1.00 25.63 271 THR A N 1
ATOM 1595 C CA . THR A 1 200 ? -11.130 99.361 45.245 1.00 23.59 271 THR A CA 1
ATOM 1596 C C . THR A 1 200 ? -11.967 98.171 45.712 1.00 22.48 271 THR A C 1
ATOM 1597 O O . THR A 1 200 ? -11.394 97.101 46.003 1.00 24.47 271 THR A O 1
ATOM 1601 N N . ARG A 1 201 ? -13.284 98.373 45.746 1.00 22.12 272 ARG A N 1
ATOM 1602 C CA . ARG A 1 201 ? -14.301 97.334 46.024 1.00 24.24 272 ARG A CA 1
ATOM 1603 C C . ARG A 1 201 ? -14.798 96.720 44.711 1.00 21.62 272 ARG A C 1
ATOM 1604 O O . ARG A 1 201 ? -15.591 95.769 44.782 1.00 24.94 272 ARG A O 1
ATOM 1612 N N . TYR A 1 202 ? -14.375 97.263 43.564 1.00 22.36 273 TYR A N 1
ATOM 1613 C CA . TYR A 1 202 ? -14.951 96.967 42.227 1.00 22.34 273 TYR A CA 1
ATOM 1614 C C . TYR A 1 202 ? -13.919 96.191 41.411 1.00 20.73 273 TYR A C 1
ATOM 1615 O O . TYR A 1 202 ? -12.885 96.760 41.031 1.00 22.61 273 TYR A O 1
ATOM 1624 N N . ASN A 1 203 ? -14.213 94.914 41.161 1.00 20.82 274 ASN A N 1
ATOM 1625 C CA . ASN A 1 203 ? -13.224 93.938 40.651 1.00 22.18 274 ASN A CA 1
ATOM 1626 C C . ASN A 1 203 ? -13.957 92.747 40.030 1.00 19.13 274 ASN A C 1
ATOM 1627 O O . ASN A 1 203 ? -15.225 92.730 40.014 1.00 20.34 274 ASN A O 1
ATOM 1632 N N . GLN A 1 204 ? -13.193 91.780 39.533 1.00 23.93 275 GLN A N 1
ATOM 1633 C CA . GLN A 1 204 ? -13.729 90.576 38.852 1.00 23.25 275 GLN A CA 1
ATOM 1634 C C . GLN A 1 204 ? -14.795 89.906 39.730 1.00 20.77 275 GLN A C 1
ATOM 1635 O O . GLN A 1 204 ? -15.843 89.532 39.193 1.00 23.03 275 GLN A O 1
ATOM 1641 N N . GLU A 1 205 ? -14.550 89.771 41.034 1.00 23.46 276 GLU A N 1
ATOM 1642 C CA . GLU A 1 205 ? -15.452 89.016 41.942 1.00 24.67 276 GLU A CA 1
ATOM 1643 C C . GLU A 1 205 ? -16.727 89.826 42.194 1.00 22.83 276 GLU A C 1
ATOM 1644 O O . GLU A 1 205 ? -17.817 89.215 42.220 1.00 25.25 276 GLU A O 1
ATOM 1650 N N . THR A 1 206 ? -16.601 91.142 42.368 1.00 22.82 277 THR A N 1
ATOM 1651 C CA . THR A 1 206 ? -17.743 92.066 42.600 1.00 24.13 277 THR A CA 1
ATOM 1652 C C . THR A 1 206 ? -17.566 93.297 41.722 1.00 22.65 277 THR A C 1
ATOM 1653 O O . THR A 1 206 ? -17.046 94.318 42.177 1.00 24.89 277 THR A O 1
ATOM 1657 N N . PRO A 1 207 ? -17.978 93.239 40.435 1.00 22.93 278 PRO A N 1
ATOM 1658 C CA . PRO A 1 207 ? -17.914 94.407 39.562 1.00 22.48 278 PRO A CA 1
ATOM 1659 C C . PRO A 1 207 ? -18.869 95.515 40.020 1.00 23.06 278 PRO A C 1
ATOM 1660 O O . PRO A 1 207 ? -19.755 95.267 40.811 1.00 26.08 278 PRO A O 1
ATOM 1664 N N . MET A 1 208 ? -18.654 96.724 39.520 1.00 24.50 279 MET A N 1
ATOM 1665 C CA . MET A 1 208 ? -19.559 97.855 39.811 1.00 24.65 279 MET A CA 1
ATOM 1666 C C . MET A 1 208 ? -20.866 97.658 39.043 1.00 24.20 279 MET A C 1
ATOM 1667 O O . MET A 1 208 ? -20.812 97.479 37.816 1.00 24.21 279 MET A O 1
ATOM 1672 N N . GLU A 1 209 ? -21.992 97.723 39.749 1.00 25.66 280 GLU A N 1
ATOM 1673 C CA . GLU A 1 209 ? -23.342 97.777 39.137 1.00 26.67 280 GLU A CA 1
ATOM 1674 C C . GLU A 1 209 ? -23.559 99.199 38.625 1.00 25.98 280 GLU A C 1
ATOM 1675 O O . GLU A 1 209 ? -23.646 100.123 39.460 1.00 29.24 280 GLU A O 1
ATOM 1681 N N . ILE A 1 210 ? -23.588 99.373 37.305 1.00 26.89 281 ILE A N 1
ATOM 1682 C CA . ILE A 1 210 ? -23.857 100.694 36.673 1.00 27.86 281 ILE A CA 1
ATOM 1683 C C . ILE A 1 210 ? -25.138 100.607 35.842 1.00 26.60 281 ILE A C 1
ATOM 1684 O O . ILE A 1 210 ? -25.534 99.501 35.422 1.00 28.43 281 ILE A O 1
ATOM 1689 N N . CYS A 1 211 ? -25.762 101.758 35.631 1.00 28.08 282 CYS A N 1
ATOM 1690 C CA . CYS A 1 211 ? -26.778 101.979 34.582 1.00 28.02 282 CYS A CA 1
ATOM 1691 C C . CYS A 1 211 ? -26.044 102.462 33.326 1.00 26.47 282 CYS A C 1
ATOM 1692 O O . CYS A 1 211 ? -25.611 103.628 33.306 1.00 30.54 282 CYS A O 1
ATOM 1695 N N . LEU A 1 212 ? -25.854 101.578 32.348 1.00 27.26 283 LEU A N 1
ATOM 1696 C CA . LEU A 1 212 ? -25.078 101.884 31.119 1.00 27.84 283 LEU A CA 1
ATOM 1697 C C . LEU A 1 212 ? -26.047 102.047 29.945 1.00 28.30 283 LEU A C 1
ATOM 1698 O O . LEU A 1 212 ? -26.667 101.047 29.524 1.00 28.14 283 LEU A O 1
ATOM 1703 N N . ASN A 1 213 ? -26.191 103.274 29.448 1.00 29.21 284 ASN A N 1
ATOM 1704 C CA . ASN A 1 213 ? -27.130 103.587 28.346 1.00 29.30 284 ASN A CA 1
ATOM 1705 C C . ASN A 1 213 ? -28.530 103.077 28.709 1.00 29.28 284 ASN A C 1
ATOM 1706 O O . ASN A 1 213 ? -29.199 102.523 27.820 1.00 33.00 284 ASN A O 1
ATOM 1711 N N . GLY A 1 214 ? -28.934 103.225 29.977 1.00 29.39 285 GLY A N 1
ATOM 1712 C CA . GLY A 1 214 ? -30.326 103.033 30.429 1.00 31.08 285 GLY A CA 1
ATOM 1713 C C . GLY A 1 214 ? -30.652 101.611 30.867 1.00 32.14 285 GLY A C 1
ATOM 1714 O O . GLY A 1 214 ? -31.793 101.408 31.296 1.00 35.83 285 GLY A O 1
ATOM 1715 N N . THR A 1 215 ? -29.722 100.650 30.789 1.00 32.42 286 THR A N 1
ATOM 1716 C CA . THR A 1 215 ? -29.955 99.267 31.301 1.00 32.91 286 THR A CA 1
ATOM 1717 C C . THR A 1 215 ? -28.797 98.824 32.194 1.00 31.91 286 THR A C 1
ATOM 1718 O O . THR A 1 215 ? -27.667 99.299 32.052 1.00 28.75 286 THR A O 1
ATOM 1722 N N . PRO A 1 216 ? -29.049 97.904 33.156 1.00 30.16 287 PRO A N 1
ATOM 1723 C CA . PRO A 1 216 ? -28.006 97.432 34.061 1.00 30.80 287 PRO A CA 1
ATOM 1724 C C . PRO A 1 216 ? -26.809 96.800 33.333 1.00 28.22 287 PRO A C 1
ATOM 1725 O O . PRO A 1 216 ? -26.984 96.065 32.378 1.00 29.81 287 PRO A O 1
ATOM 1729 N N . ALA A 1 217 ? -25.611 97.116 33.815 1.00 25.51 288 ALA A N 1
ATOM 1730 C CA . ALA A 1 217 ? -24.336 96.513 33.385 1.00 25.18 288 ALA A CA 1
ATOM 1731 C C . ALA A 1 217 ? -23.427 96.316 34.601 1.00 25.40 288 ALA A C 1
ATOM 1732 O O . ALA A 1 217 ? -23.634 96.965 35.649 1.00 26.00 288 ALA A O 1
ATOM 1734 N N . LEU A 1 218 ? -22.448 95.432 34.451 1.00 25.34 289 LEU A N 1
ATOM 1735 C CA . LEU A 1 218 ? -21.370 95.192 35.438 1.00 25.47 289 LEU A CA 1
ATOM 1736 C C . LEU A 1 218 ? -20.064 95.657 34.803 1.00 23.66 289 LEU A C 1
ATOM 1737 O O . LEU A 1 218 ? -19.734 95.167 33.713 1.00 24.08 289 LEU A O 1
ATOM 1742 N N . ALA A 1 219 ? -19.367 96.579 35.458 1.00 22.62 290 ALA A N 1
ATOM 1743 C CA . ALA A 1 219 ? -18.131 97.192 34.937 1.00 23.41 290 ALA A CA 1
ATOM 1744 C C . ALA A 1 219 ? -17.068 97.160 36.021 1.00 21.02 290 ALA A C 1
ATOM 1745 O O . ALA A 1 219 ? -17.411 97.379 37.199 1.00 24.65 290 ALA A O 1
ATOM 1747 N N . TYR A 1 220 ? -15.823 96.912 35.625 1.00 21.05 291 TYR A N 1
ATOM 1748 C CA . TYR A 1 220 ? -14.654 97.135 36.496 1.00 21.43 291 TYR A CA 1
ATOM 1749 C C . TYR A 1 220 ? -13.428 97.459 35.651 1.00 19.75 291 TYR A C 1
ATOM 1750 O O . TYR A 1 220 ? -13.420 97.214 34.430 1.00 21.87 291 TYR A O 1
ATOM 1759 N N . LEU A 1 221 ? -12.419 98.001 36.325 1.00 19.24 292 LEU A N 1
ATOM 1760 C CA . LEU A 1 221 ? -11.137 98.434 35.719 1.00 19.71 292 LEU A CA 1
ATOM 1761 C C . LEU A 1 221 ? -10.035 97.576 36.336 1.00 20.23 292 LEU A C 1
ATOM 1762 O O . LEU A 1 221 ? -9.988 97.464 37.588 1.00 20.15 292 LEU A O 1
ATOM 1767 N N . ALA A 1 222 ? -9.241 96.947 35.477 1.00 20.24 293 ALA A N 1
ATOM 1768 C CA . ALA A 1 222 ? -8.088 96.097 35.839 1.00 20.72 293 ALA A CA 1
ATOM 1769 C C . ALA A 1 222 ? -6.831 96.903 35.535 1.00 19.74 293 ALA A C 1
ATOM 1770 O O . ALA A 1 222 ? -6.872 97.797 34.654 1.00 20.98 293 ALA A O 1
ATOM 1772 N N . SER A 1 223 ? -5.733 96.583 36.204 1.00 19.56 294 SER A N 1
ATOM 1773 C CA A SER A 1 223 ? -4.493 97.372 36.024 0.50 19.97 294 SER A CA 1
ATOM 1774 C CA B SER A 1 223 ? -4.491 97.395 36.225 0.50 19.83 294 SER A CA 1
ATOM 1775 C C . SER A 1 223 ? -3.274 96.467 36.132 1.00 19.02 294 SER A C 1
ATOM 1776 O O . SER A 1 223 ? -3.385 95.337 36.646 1.00 21.06 294 SER A O 1
ATOM 1781 N N . ALA A 1 224 ? -2.177 96.969 35.579 1.00 20.42 295 ALA A N 1
ATOM 1782 C CA . ALA A 1 224 ? -0.858 96.313 35.525 1.00 20.66 295 ALA A CA 1
ATOM 1783 C C . ALA A 1 224 ? 0.190 97.381 35.796 1.00 21.03 295 ALA A C 1
ATOM 1784 O O . ALA A 1 224 ? -0.087 98.564 35.575 1.00 20.83 295 ALA A O 1
ATOM 1786 N N . PRO A 1 225 ? 1.410 97.027 36.265 1.00 21.60 296 PRO A N 1
ATOM 1787 C CA . PRO A 1 225 ? 1.782 95.661 36.628 1.00 19.92 296 PRO A CA 1
ATOM 1788 C C . PRO A 1 225 ? 1.508 95.320 38.096 1.00 21.67 296 PRO A C 1
ATOM 1789 O O . PRO A 1 225 ? 1.075 96.174 38.875 1.00 22.59 296 PRO A O 1
ATOM 1793 N N . PRO A 1 226 ? 1.745 94.058 38.514 1.00 22.81 297 PRO A N 1
ATOM 1794 C CA . PRO A 1 226 ? 1.440 93.625 39.882 1.00 23.53 297 PRO A CA 1
ATOM 1795 C C . PRO A 1 226 ? 1.960 94.531 40.998 1.00 24.95 297 PRO A C 1
ATOM 1796 O O . PRO A 1 226 ? 1.222 94.782 41.945 1.00 28.46 297 PRO A O 1
ATOM 1800 N N . PRO A 1 227 ? 3.210 95.052 40.965 1.00 26.20 298 PRO A N 1
ATOM 1801 C CA . PRO A 1 227 ? 3.685 95.941 42.028 1.00 26.48 298 PRO A CA 1
ATOM 1802 C C . PRO A 1 227 ? 2.807 97.180 42.268 1.00 24.67 298 PRO A C 1
ATOM 1803 O O . PRO A 1 227 ? 2.836 97.701 43.366 1.00 28.07 298 PRO A O 1
ATOM 1807 N N . LEU A 1 228 ? 2.043 97.618 41.264 1.00 23.96 299 LEU A N 1
ATOM 1808 C CA . LEU A 1 228 ? 1.168 98.818 41.373 1.00 24.75 299 LEU A CA 1
ATOM 1809 C C . LEU A 1 228 ? -0.252 98.447 41.805 1.00 26.02 299 LEU A C 1
ATOM 1810 O O . LEU A 1 228 ? -1.139 99.296 41.782 1.00 29.55 299 LEU A O 1
ATOM 1824 N N . PRO A 1 230 ? -3.034 97.619 44.325 1.00 27.11 301 PRO A N 1
ATOM 1825 C CA . PRO A 1 230 ? -3.440 97.657 45.727 1.00 27.32 301 PRO A CA 1
ATOM 1826 C C . PRO A 1 230 ? -4.506 96.594 46.014 1.00 26.79 301 PRO A C 1
ATOM 1827 O O . PRO A 1 230 ? -4.985 95.961 45.092 1.00 26.51 301 PRO A O 1
ATOM 1831 N N . SER A 1 231 ? -4.884 96.459 47.281 1.00 27.79 302 SER A N 1
ATOM 1832 C CA . SER A 1 231 ? -5.919 95.496 47.721 1.00 28.23 302 SER A CA 1
ATOM 1833 C C . SER A 1 231 ? -7.205 95.735 46.922 1.00 25.95 302 SER A C 1
ATOM 1834 O O . SER A 1 231 ? -7.635 96.904 46.802 1.00 27.69 302 SER A O 1
ATOM 1837 N N . GLY A 1 232 ? -7.768 94.664 46.366 1.00 26.84 303 GLY A N 1
ATOM 1838 C CA . GLY A 1 232 ? -9.084 94.678 45.701 1.00 24.75 303 GLY A CA 1
ATOM 1839 C C . GLY A 1 232 ? -9.004 94.943 44.206 1.00 22.23 303 GLY A C 1
ATOM 1840 O O . GLY A 1 232 ? -10.012 94.714 43.548 1.00 25.07 303 GLY A O 1
ATOM 1841 N N . ARG A 1 233 ? -7.857 95.379 43.678 1.00 20.51 304 ARG A N 1
ATOM 1842 C CA . ARG A 1 233 ? -7.707 95.721 42.235 1.00 20.87 304 ARG A CA 1
ATOM 1843 C C . ARG A 1 233 ? -7.360 94.456 41.438 1.00 22.25 304 ARG A C 1
ATOM 1844 O O . ARG A 1 233 ? -6.299 93.852 41.689 1.00 25.15 304 ARG A O 1
ATOM 1852 N N . THR A 1 234 ? -8.198 94.088 40.473 1.00 22.05 305 THR A N 1
ATOM 1853 C CA . THR A 1 234 ? -7.954 92.913 39.606 1.00 20.63 305 THR A CA 1
ATOM 1854 C C . THR A 1 234 ? -6.766 93.198 38.693 1.00 20.57 305 THR A C 1
ATOM 1855 O O . THR A 1 234 ? -6.733 94.233 37.998 1.00 21.51 305 THR A O 1
ATOM 1859 N N . PRO A 1 235 ? -5.758 92.296 38.661 1.00 20.52 306 PRO A N 1
ATOM 1860 C CA . PRO A 1 235 ? -4.725 92.340 37.628 1.00 21.31 306 PRO A CA 1
ATOM 1861 C C . PRO A 1 235 ? -5.294 92.260 36.202 1.00 18.68 306 PRO A C 1
ATOM 1862 O O . PRO A 1 235 ? -6.202 91.479 35.956 1.00 20.98 306 PRO A O 1
ATOM 1866 N N . ASP A 1 236 ? -4.733 93.055 35.292 1.00 20.78 307 ASP A N 1
ATOM 1867 C CA . ASP A 1 236 ? -5.108 93.068 33.855 1.00 19.86 307 ASP A CA 1
ATOM 1868 C C . ASP A 1 236 ? -5.100 91.625 33.331 1.00 18.66 307 ASP A C 1
ATOM 1869 O O . ASP A 1 236 ? -6.100 91.220 32.706 1.00 20.50 307 ASP A O 1
ATOM 1874 N N . LEU A 1 237 ? -4.042 90.854 33.613 1.00 19.10 308 LEU A N 1
ATOM 1875 C CA . LEU A 1 237 ? -3.909 89.481 33.051 1.00 19.26 308 LEU A CA 1
ATOM 1876 C C . LEU A 1 237 ? -5.075 88.611 33.540 1.00 18.18 308 LEU A C 1
ATOM 1877 O O . LEU A 1 237 ? -5.661 87.922 32.706 1.00 20.19 308 LEU A O 1
ATOM 1882 N N . LYS A 1 238 ? -5.401 88.653 34.834 1.00 19.62 309 LYS A N 1
ATOM 1883 C CA . LYS A 1 238 ? -6.519 87.879 35.429 1.00 19.66 309 LYS A CA 1
ATOM 1884 C C . LYS A 1 238 ? -7.829 88.272 34.730 1.00 17.69 309 LYS A C 1
ATOM 1885 O O . LYS A 1 238 ? -8.604 87.367 34.384 1.00 20.33 309 LYS A O 1
ATOM 1891 N N . ALA A 1 239 ? -8.075 89.571 34.527 1.00 18.93 310 ALA A N 1
ATOM 1892 C CA . ALA A 1 239 ? -9.319 90.090 33.911 1.00 19.09 310 ALA A CA 1
ATOM 1893 C C . ALA A 1 239 ? -9.445 89.520 32.492 1.00 18.25 310 ALA A C 1
ATOM 1894 O O . ALA A 1 239 ? -10.526 89.024 32.112 1.00 20.86 310 ALA A O 1
ATOM 1896 N N . LEU A 1 240 ? -8.360 89.619 31.736 1.00 18.30 311 LEU A N 1
ATOM 1897 C CA . LEU A 1 240 ? -8.259 89.177 30.322 1.00 17.60 311 LEU A CA 1
ATOM 1898 C C . LEU A 1 240 ? -8.527 87.664 30.255 1.00 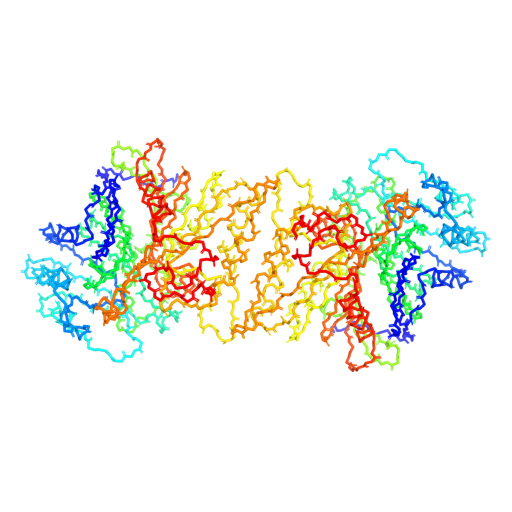19.25 311 LEU A C 1
ATOM 1899 O O . LEU A 1 240 ? -9.388 87.237 29.460 1.00 20.85 311 LEU A O 1
ATOM 1904 N N . LEU A 1 241 ? -7.832 86.873 31.079 1.00 21.17 312 LEU A N 1
ATOM 1905 C CA . LEU A 1 241 ? -7.952 85.392 31.024 1.00 20.97 312 LEU A CA 1
ATOM 1906 C C . LEU A 1 241 ? -9.351 84.966 31.486 1.00 21.41 312 LEU A C 1
ATOM 1907 O O . LEU A 1 241 ? -9.839 83.947 30.986 1.00 23.43 312 LEU A O 1
ATOM 1912 N N . ASN A 1 242 ? -9.979 85.716 32.389 1.00 20.64 313 ASN A N 1
ATOM 1913 C CA . ASN A 1 242 ? -11.357 85.410 32.855 1.00 22.54 313 ASN A CA 1
ATOM 1914 C C . ASN A 1 242 ? -12.314 85.532 31.662 1.00 20.91 313 ASN A C 1
ATOM 1915 O O . ASN A 1 242 ? -13.190 84.674 31.517 1.00 22.69 313 ASN A O 1
ATOM 1920 N N . VAL A 1 243 ? -12.161 86.565 30.833 1.00 19.77 314 VAL A N 1
ATOM 1921 C CA . VAL A 1 243 ? -13.039 86.768 29.642 1.00 21.23 314 VAL A CA 1
ATOM 1922 C C . VAL A 1 243 ? -12.835 85.586 28.682 1.00 20.37 314 VAL A C 1
ATOM 1923 O O . VAL A 1 243 ? -13.842 85.035 28.178 1.00 23.02 314 VAL A O 1
ATOM 1927 N N . VAL A 1 244 ? -11.582 85.186 28.468 1.00 21.17 315 VAL A N 1
ATOM 1928 C CA . VAL A 1 244 ? -11.213 84.052 27.569 1.00 20.17 315 VAL A CA 1
ATOM 1929 C C . VAL A 1 244 ? -11.841 82.763 28.127 1.00 22.25 315 VAL A C 1
ATOM 1930 O O . VAL A 1 244 ? -12.466 82.010 27.358 1.00 22.64 315 VAL A O 1
ATOM 1934 N N . ASP A 1 245 ? -11.704 82.546 29.433 1.00 21.29 316 ASP A N 1
ATOM 1935 C CA . ASP A 1 245 ? -12.099 81.290 30.125 1.00 23.19 316 ASP A CA 1
ATOM 1936 C C . ASP A 1 245 ? -13.632 81.180 30.181 1.00 23.78 316 ASP A C 1
ATOM 1937 O O . ASP A 1 245 ? -14.133 80.026 30.230 1.00 26.23 316 ASP A O 1
ATOM 1942 N N . ASN A 1 246 ? -14.351 82.311 30.167 1.00 23.47 317 ASN A N 1
ATOM 1943 C CA . ASN A 1 246 ? -15.834 82.362 30.305 1.00 24.76 317 ASN A CA 1
ATOM 1944 C C . ASN A 1 246 ? -16.531 82.309 28.937 1.00 24.34 317 ASN A C 1
ATOM 1945 O O . ASN A 1 246 ? -17.755 82.064 28.925 1.00 27.35 317 ASN A O 1
ATOM 1950 N N . ALA A 1 247 ? -15.819 82.538 27.831 1.00 23.37 318 ALA A N 1
ATOM 1951 C CA . ALA A 1 247 ? -16.401 82.509 26.468 1.00 23.93 318 ALA A CA 1
ATOM 1952 C C . ALA A 1 247 ? -16.967 81.108 26.182 1.00 24.22 318 ALA A C 1
ATOM 1953 O O . ALA A 1 247 ? -16.304 80.101 26.519 1.00 23.65 318 ALA A O 1
ATOM 1955 N N . ARG A 1 248 ? -18.171 81.038 25.614 1.00 26.75 319 ARG A N 1
ATOM 1956 C CA . ARG A 1 248 ? -18.807 79.753 25.229 1.00 27.13 319 ARG A CA 1
ATOM 1957 C C . ARG A 1 248 ? -19.088 79.701 23.722 1.00 24.57 319 ARG A C 1
ATOM 1958 O O . ARG A 1 248 ? -19.460 78.607 23.263 1.00 27.77 319 ARG A O 1
ATOM 1966 N N . SER A 1 249 ? -18.902 80.800 22.973 1.00 25.20 320 SER A N 1
ATOM 1967 C CA A SER A 1 249 ? -19.269 80.883 21.533 0.59 25.55 320 SER A CA 1
ATOM 1968 C CA B SER A 1 249 ? -19.259 80.859 21.529 0.41 24.65 320 SER A CA 1
ATOM 1969 C C . SER A 1 249 ? -18.079 81.369 20.698 1.00 25.01 320 SER A C 1
ATOM 1970 O O . SER A 1 249 ? -17.649 80.639 19.788 1.00 26.20 320 SER A O 1
ATOM 1975 N N . PHE A 1 250 ? -17.597 82.575 20.972 1.00 23.79 321 PHE A N 1
ATOM 1976 C CA . PHE A 1 250 ? -16.484 83.158 20.189 1.00 23.98 321 PHE A CA 1
ATOM 1977 C C . PHE A 1 250 ? -15.647 84.090 21.055 1.00 20.79 321 PHE A C 1
ATOM 1978 O O . PHE A 1 250 ? -16.139 84.626 22.073 1.00 22.54 321 PHE A O 1
ATOM 1986 N N . ILE A 1 251 ? -14.385 84.214 20.654 1.00 22.79 322 ILE A N 1
ATOM 1987 C CA . ILE A 1 251 ? -13.410 85.214 21.165 1.00 21.65 322 ILE A CA 1
ATOM 1988 C C . ILE A 1 251 ? -12.831 85.918 19.944 1.00 21.40 322 ILE A C 1
ATOM 1989 O O . ILE A 1 251 ? -12.126 85.260 19.155 1.00 23.00 322 ILE A O 1
ATOM 1994 N N . TYR A 1 252 ? -13.128 87.205 19.809 1.00 20.09 323 TYR A N 1
ATOM 1995 C CA . TYR A 1 252 ? -12.555 88.078 18.761 1.00 20.79 323 TYR A CA 1
ATOM 1996 C C . TYR A 1 252 ? -11.559 89.031 19.421 1.00 20.02 323 TYR A C 1
ATOM 1997 O O . TYR A 1 252 ? -11.958 89.778 20.328 1.00 22.40 323 TYR A O 1
ATOM 2006 N N . VAL A 1 253 ? -10.297 88.961 19.004 1.00 20.09 324 VAL A N 1
ATOM 2007 C CA . VAL A 1 253 ? -9.192 89.798 19.542 1.00 20.15 324 VAL A CA 1
ATOM 2008 C C . VAL A 1 253 ? -8.601 90.615 18.400 1.00 19.70 324 VAL A C 1
ATOM 2009 O O . VAL A 1 253 ? -8.138 90.019 17.420 1.00 22.80 324 VAL A O 1
ATOM 2013 N N . ALA A 1 254 ? -8.603 91.935 18.537 1.00 20.80 325 ALA A N 1
ATOM 2014 C CA . ALA A 1 254 ? -7.802 92.828 17.671 1.00 20.51 325 ALA A CA 1
ATOM 2015 C C . ALA A 1 254 ? -6.730 93.474 18.547 1.00 20.87 325 ALA A C 1
ATOM 2016 O O . ALA A 1 254 ? -7.063 94.263 19.448 1.00 21.88 325 ALA A O 1
ATOM 2018 N N . VAL A 1 255 ? -5.475 93.116 18.306 1.00 21.33 326 VAL A N 1
ATOM 2019 C CA . VAL A 1 255 ? -4.345 93.650 19.107 1.00 21.10 326 VAL A CA 1
ATOM 2020 C C . VAL A 1 255 ? -3.169 93.863 18.166 1.00 20.24 326 VAL A C 1
ATOM 2021 O O . VAL A 1 255 ? -2.966 93.042 17.255 1.00 21.60 326 VAL A O 1
ATOM 2025 N N . MET A 1 256 ? -2.451 94.955 18.370 1.00 21.24 327 MET A N 1
ATOM 2026 C CA . MET A 1 256 ? -1.366 95.374 17.459 1.00 22.33 327 MET A CA 1
ATOM 2027 C C . MET A 1 256 ? -0.284 94.288 17.420 1.00 21.08 327 MET A C 1
ATOM 2028 O O . MET A 1 256 ? 0.176 93.922 16.300 1.00 24.11 327 MET A O 1
ATOM 2033 N N . ASN A 1 257 ? 0.123 93.811 18.593 1.00 20.43 328 ASN A N 1
ATOM 2034 C CA . ASN A 1 257 ? 1.181 92.785 18.753 1.00 22.20 328 ASN A CA 1
ATOM 2035 C C . ASN A 1 257 ? 0.660 91.688 19.682 1.00 20.05 328 ASN A C 1
ATOM 2036 O O . ASN A 1 257 ? 0.044 92.011 20.699 1.00 21.07 328 ASN A O 1
ATOM 2041 N N . TYR A 1 258 ? 0.914 90.440 19.312 1.00 20.45 329 TYR A N 1
ATOM 2042 C CA . TYR A 1 258 ? 0.650 89.224 20.108 1.00 21.01 329 TYR A CA 1
ATOM 2043 C C . TYR A 1 258 ? 1.919 88.377 20.083 1.00 21.24 329 TYR A C 1
ATOM 2044 O O . TYR A 1 258 ? 2.370 88.009 18.994 1.00 20.94 329 TYR A O 1
ATOM 2053 N N . LEU A 1 259 ? 2.487 88.099 21.252 1.00 20.65 330 LEU A N 1
ATOM 2054 C CA . LEU A 1 259 ? 3.751 87.331 21.360 1.00 22.72 330 LEU A CA 1
ATOM 2055 C C . LEU A 1 259 ? 3.718 86.595 22.692 1.00 21.38 330 LEU A C 1
ATOM 2056 O O . LEU A 1 259 ? 3.714 87.248 23.731 1.00 24.13 330 LEU A O 1
ATOM 2061 N N . PRO A 1 260 ? 3.666 85.241 22.709 1.00 21.78 331 PRO A N 1
ATOM 2062 C CA . PRO A 1 260 ? 3.656 84.484 23.963 1.00 21.06 331 PRO A CA 1
ATOM 2063 C C . PRO A 1 260 ? 5.064 84.348 24.564 1.00 19.94 331 PRO A C 1
ATOM 2064 O O . PRO A 1 260 ? 5.567 83.223 24.741 1.00 21.31 331 PRO A O 1
ATOM 2068 N N . THR A 1 261 ? 5.667 85.494 24.875 1.00 20.66 332 THR A N 1
ATOM 2069 C CA . THR A 1 261 ? 7.055 85.608 25.379 1.00 21.66 332 THR A CA 1
ATOM 2070 C C . THR A 1 261 ? 7.153 86.798 26.333 1.00 22.51 332 THR A C 1
ATOM 2071 O O . THR A 1 261 ? 6.248 87.648 26.314 1.00 23.85 332 THR A O 1
ATOM 2075 N N . LEU A 1 262 ? 8.218 86.835 27.129 1.00 25.08 333 LEU A N 1
ATOM 2076 C CA . LEU A 1 262 ? 8.678 88.058 27.833 1.00 30.43 333 LEU A CA 1
ATOM 2077 C C . LEU A 1 262 ? 9.740 88.708 26.940 1.00 36.69 333 LEU A C 1
ATOM 2078 O O . LEU A 1 262 ? 10.893 88.228 26.949 1.00 43.34 333 LEU A O 1
ATOM 2083 N N . GLU A 1 263 ? 9.324 89.707 26.147 1.00 41.19 334 GLU A N 1
ATOM 2084 C CA . GLU A 1 263 ? 10.053 90.227 24.953 1.00 44.53 334 GLU A CA 1
ATOM 2085 C C . GLU A 1 263 ? 11.314 90.978 25.394 1.00 51.68 334 GLU A C 1
ATOM 2086 O O . GLU A 1 263 ? 11.273 91.647 26.447 1.00 53.26 334 GLU A O 1
ATOM 2092 N N . PHE A 1 264 ? 12.387 90.863 24.602 1.00 56.11 335 PHE A N 1
ATOM 2093 C CA . PHE A 1 264 ? 13.707 91.523 24.803 1.00 64.10 335 PHE A CA 1
ATOM 2094 C C . PHE A 1 264 ? 14.410 90.953 26.045 1.00 69.96 335 PHE A C 1
ATOM 2095 O O . PHE A 1 264 ? 15.370 91.592 26.522 1.00 77.81 335 PHE A O 1
ATOM 2103 N N . SER A 1 265 ? 13.972 89.788 26.541 1.00 73.74 336 SER A N 1
ATOM 2104 C CA . SER A 1 265 ? 14.568 89.093 27.714 1.00 71.21 336 SER A CA 1
ATOM 2105 C C . SER A 1 265 ? 15.846 88.368 27.283 1.00 73.82 336 SER A C 1
ATOM 2106 O O . SER A 1 265 ? 15.918 87.926 26.114 1.00 69.08 336 SER A O 1
ATOM 2109 N N . HIS A 1 266 ? 16.815 88.265 28.197 1.00 79.14 337 HIS A N 1
ATOM 2110 C CA . HIS A 1 266 ? 18.115 87.570 27.999 1.00 78.46 337 HIS A CA 1
ATOM 2111 C C . HIS A 1 266 ? 18.469 86.812 29.277 1.00 75.26 337 HIS A C 1
ATOM 2112 O O . HIS A 1 266 ? 18.955 87.409 30.234 1.00 74.97 337 HIS A O 1
ATOM 2119 N N . PRO A 1 267 ? 18.240 85.479 29.345 1.00 73.23 338 PRO A N 1
ATOM 2120 C CA . PRO A 1 267 ? 17.792 84.689 28.196 1.00 68.30 338 PRO A CA 1
ATOM 2121 C C . PRO A 1 267 ? 16.306 84.879 27.849 1.00 61.46 338 PRO A C 1
ATOM 2122 O O . PRO A 1 267 ? 15.556 85.358 28.686 1.00 61.11 338 PRO A O 1
ATOM 2126 N N . HIS A 1 268 ? 15.928 84.494 26.626 1.00 55.95 339 HIS A N 1
ATOM 2127 C CA . HIS A 1 268 ? 14.531 84.496 26.110 1.00 52.69 339 HIS A CA 1
ATOM 2128 C C . HIS A 1 268 ? 13.650 83.691 27.076 1.00 42.46 339 HIS A C 1
ATOM 2129 O O . HIS A 1 268 ? 14.142 82.667 27.579 1.00 44.30 339 HIS A O 1
ATOM 2136 N N . ARG A 1 269 ? 12.420 84.146 27.352 1.00 37.69 340 ARG A N 1
ATOM 2137 C CA . ARG A 1 269 ? 11.464 83.438 28.250 1.00 32.85 340 ARG A CA 1
ATOM 2138 C C . ARG A 1 269 ? 10.117 83.238 27.544 1.00 25.07 340 ARG A C 1
ATOM 2139 O O . ARG A 1 269 ? 9.524 84.215 27.058 1.00 25.48 340 ARG A O 1
ATOM 2147 N N . PHE A 1 270 ? 9.663 81.989 27.498 1.00 23.10 341 PHE A N 1
ATOM 2148 C CA . PHE A 1 270 ? 8.362 81.575 26.924 1.00 23.94 341 PHE A CA 1
ATOM 2149 C C . PHE A 1 270 ? 7.277 81.984 27.923 1.00 23.20 341 PHE A C 1
ATOM 2150 O O . PHE A 1 270 ? 7.494 81.794 29.141 1.00 27.08 341 PHE A O 1
ATOM 2158 N N . TRP A 1 271 ? 6.158 82.511 27.427 1.00 21.97 342 TRP A N 1
ATOM 2159 C CA . TRP A 1 271 ? 5.058 83.062 28.262 1.00 21.79 342 TRP A CA 1
ATOM 2160 C C . TRP A 1 271 ? 3.719 82.661 27.652 1.00 20.69 342 TRP A C 1
ATOM 2161 O O . TRP A 1 271 ? 3.123 83.434 26.902 1.00 20.57 342 TRP A O 1
ATOM 2172 N N . PRO A 1 272 ? 3.227 81.428 27.924 1.00 22.07 343 PRO A N 1
ATOM 2173 C CA . PRO A 1 272 ? 1.999 80.929 27.293 1.00 22.37 343 PRO A CA 1
ATOM 2174 C C . PRO A 1 272 ? 0.650 81.219 27.980 1.00 20.00 343 PRO A C 1
ATOM 2175 O O . PRO A 1 272 ? -0.330 80.616 27.583 1.00 21.97 343 PRO A O 1
ATOM 2179 N N . ALA A 1 273 ? 0.598 82.137 28.954 1.00 21.38 344 ALA A N 1
ATOM 2180 C CA . ALA A 1 273 ? -0.624 82.436 29.744 1.00 21.43 344 ALA A CA 1
ATOM 2181 C C . ALA A 1 273 ? -1.830 82.627 28.810 1.00 20.36 344 ALA A C 1
ATOM 2182 O O . ALA A 1 273 ? -2.848 81.925 28.969 1.00 23.88 344 ALA A O 1
ATOM 2184 N N . ILE A 1 274 ? -1.730 83.555 27.863 1.00 19.40 345 ILE A N 1
ATOM 2185 C CA . ILE A 1 274 ? -2.868 83.881 26.954 1.00 19.71 345 ILE A CA 1
ATOM 2186 C C . ILE A 1 274 ? -2.989 82.752 25.920 1.00 18.96 345 ILE A C 1
ATOM 2187 O O . ILE A 1 274 ? -4.107 82.264 25.677 1.00 19.62 345 ILE A O 1
ATOM 2192 N N . ASP A 1 275 ? -1.858 82.340 25.352 1.00 19.06 346 ASP A N 1
ATOM 2193 C CA . ASP A 1 275 ? -1.776 81.307 24.291 1.00 20.18 346 ASP A CA 1
ATOM 2194 C C . ASP A 1 275 ? -2.520 80.043 24.745 1.00 19.07 346 ASP A C 1
ATOM 2195 O O . ASP A 1 275 ? -3.369 79.541 23.980 1.00 22.61 346 ASP A O 1
ATOM 2200 N N . ASP A 1 276 ? -2.240 79.549 25.955 1.00 21.97 347 ASP A N 1
ATOM 2201 C CA . ASP A 1 276 ? -2.876 78.306 26.462 1.00 23.05 347 ASP A CA 1
ATOM 2202 C C . ASP A 1 276 ? -4.348 78.592 26.772 1.00 21.28 347 ASP A C 1
ATOM 2203 O O . ASP A 1 276 ? -5.166 77.679 26.592 1.00 21.95 347 ASP A O 1
ATOM 2208 N N . GLY A 1 277 ? -4.679 79.814 27.193 1.00 20.10 348 GLY A N 1
ATOM 2209 C CA . GLY A 1 277 ? -6.080 80.230 27.382 1.00 21.23 348 GLY A CA 1
ATOM 2210 C C . GLY A 1 277 ? -6.883 80.058 26.103 1.00 19.15 348 GLY A C 1
ATOM 2211 O O . GLY A 1 277 ? -8.007 79.476 26.148 1.00 20.07 348 GLY A O 1
ATOM 2212 N N . LEU A 1 278 ? -6.341 80.537 24.986 1.00 20.29 349 LEU A N 1
ATOM 2213 C CA . LEU A 1 278 ? -7.025 80.474 23.669 1.00 19.56 349 LEU A CA 1
ATOM 2214 C C . LEU A 1 278 ? -7.101 79.015 23.201 1.00 18.36 349 LEU A C 1
ATOM 2215 O O . LEU A 1 278 ? -8.172 78.613 22.716 1.00 21.34 349 LEU A O 1
ATOM 2220 N N . ARG A 1 279 ? -6.026 78.242 23.365 1.00 19.90 350 ARG A N 1
ATOM 2221 C CA . ARG A 1 279 ? -6.010 76.807 22.968 1.00 20.68 350 ARG A CA 1
ATOM 2222 C C . ARG A 1 279 ? -7.065 76.040 23.780 1.00 21.54 350 ARG A C 1
ATOM 2223 O O . ARG A 1 279 ? -7.812 75.241 23.182 1.00 24.87 350 ARG A O 1
ATOM 2231 N N . ARG A 1 280 ? -7.121 76.274 25.090 1.00 22.37 351 ARG A N 1
ATOM 2232 C CA . ARG A 1 280 ? -8.119 75.655 25.998 1.00 21.97 351 ARG A CA 1
ATOM 2233 C C . ARG A 1 280 ? -9.536 76.019 25.530 1.00 22.43 351 ARG A C 1
ATOM 2234 O O . ARG A 1 280 ? -10.390 75.110 25.468 1.00 24.76 351 ARG A O 1
ATOM 2242 N N . ALA A 1 281 ? -9.789 77.293 25.208 1.00 21.60 352 ALA A N 1
ATOM 2243 C CA . ALA A 1 281 ? -11.131 77.778 24.809 1.00 23.00 352 ALA A CA 1
ATOM 2244 C C . ALA A 1 281 ? -11.600 77.002 23.577 1.00 22.45 352 ALA A C 1
ATOM 2245 O O . ALA A 1 281 ? -12.738 76.495 23.571 1.00 25.09 352 ALA A O 1
ATOM 2247 N N . THR A 1 282 ? -10.749 76.901 22.560 1.00 22.09 353 THR A N 1
ATOM 2248 C CA . THR A 1 282 ? -11.152 76.303 21.267 1.00 25.33 353 THR A CA 1
ATOM 2249 C C . THR A 1 282 ? -11.310 74.791 21.455 1.00 24.19 353 THR A C 1
ATOM 2250 O O . THR A 1 282 ? -12.296 74.234 20.921 1.00 27.39 353 THR A O 1
ATOM 2254 N N . TYR A 1 283 ? -10.410 74.158 22.215 1.00 23.11 354 TYR A N 1
ATOM 2255 C CA . TYR A 1 283 ? -10.374 72.679 22.342 1.00 25.01 354 TYR A CA 1
ATOM 2256 C C . TYR A 1 283 ? -11.461 72.184 23.307 1.00 25.03 354 TYR A C 1
ATOM 2257 O O . TYR A 1 283 ? -12.185 71.236 22.948 1.00 27.53 354 TYR A O 1
ATOM 2266 N N . GLU A 1 284 ? -11.575 72.790 24.492 1.00 24.03 355 GLU A N 1
ATOM 2267 C CA . GLU A 1 284 ? -12.482 72.297 25.563 1.00 25.43 355 GLU A CA 1
ATOM 2268 C C . GLU A 1 284 ? -13.928 72.716 25.287 1.00 26.73 355 GLU A C 1
ATOM 2269 O O . GLU A 1 284 ? -14.828 71.945 25.652 1.00 30.28 355 GLU A O 1
ATOM 2275 N N . ARG A 1 285 ? -14.145 73.895 24.694 1.00 25.43 356 ARG A N 1
ATOM 2276 C CA . ARG A 1 285 ? -15.493 74.521 24.644 1.00 27.63 356 ARG A CA 1
ATOM 2277 C C . ARG A 1 285 ? -15.920 74.819 23.202 1.00 26.04 356 ARG A C 1
ATOM 2278 O O . ARG A 1 285 ? -17.043 75.320 23.031 1.00 29.15 356 ARG A O 1
ATOM 2286 N N . GLY A 1 286 ? -15.096 74.488 22.201 1.00 27.34 357 GLY A N 1
ATOM 2287 C CA . GLY A 1 286 ? -15.442 74.698 20.781 1.00 29.38 357 GLY A CA 1
ATOM 2288 C C . GLY A 1 286 ? -15.630 76.176 20.474 1.00 26.68 357 GLY A C 1
ATOM 2289 O O . GLY A 1 286 ? -16.387 76.514 19.533 1.00 28.14 357 GLY A O 1
ATOM 2290 N N . VAL A 1 287 ? -14.958 77.043 21.235 1.00 23.91 358 VAL A N 1
ATOM 2291 C CA . VAL A 1 287 ? -15.052 78.517 21.048 1.00 24.11 358 VAL A CA 1
ATOM 2292 C C . VAL A 1 287 ? -14.354 78.866 19.733 1.00 23.12 358 VAL A C 1
ATOM 2293 O O . VAL A 1 287 ? -13.213 78.423 19.535 1.00 24.88 358 VAL A O 1
ATOM 2297 N N . LYS A 1 288 ? -15.013 79.638 18.872 1.00 23.45 359 LYS A N 1
ATOM 2298 C CA . LYS A 1 288 ? -14.411 80.155 17.616 1.00 24.61 359 LYS A CA 1
ATOM 2299 C C . LYS A 1 288 ? -13.538 81.363 17.966 1.00 22.46 359 LYS A C 1
ATOM 2300 O O . LYS A 1 288 ? -14.081 82.361 18.467 1.00 26.25 359 LYS A O 1
ATOM 2306 N N . VAL A 1 289 ? -12.228 81.249 17.751 1.00 21.47 360 VAL A N 1
ATOM 2307 C CA . VAL A 1 289 ? -11.250 82.327 18.066 1.00 22.70 360 VAL A CA 1
ATOM 2308 C C . VAL A 1 289 ? -10.827 82.998 16.758 1.00 22.57 360 VAL A C 1
ATOM 2309 O O . VAL A 1 289 ? -10.360 82.293 15.827 1.00 24.10 360 VAL A O 1
ATOM 2313 N N . ARG A 1 290 ? -10.966 84.318 16.701 1.00 22.56 361 ARG A N 1
ATOM 2314 C CA . ARG A 1 290 ? -10.459 85.141 15.576 1.00 23.19 361 ARG A CA 1
ATOM 2315 C C . ARG A 1 290 ? -9.459 86.142 16.143 1.00 21.00 361 ARG A C 1
ATOM 2316 O O . ARG A 1 290 ? -9.864 86.949 17.001 1.00 22.87 361 ARG A O 1
ATOM 2324 N N . LEU A 1 291 ? -8.191 86.011 15.740 1.00 21.17 362 LEU A N 1
ATOM 2325 C CA . LEU A 1 291 ? -7.080 86.896 16.167 1.00 22.70 362 LEU A CA 1
ATOM 2326 C C . LEU A 1 291 ? -6.710 87.788 14.986 1.00 22.48 362 LEU A C 1
ATOM 2327 O O . LEU A 1 291 ? -6.204 87.255 13.952 1.00 21.68 362 LEU A O 1
ATOM 2332 N N . LEU A 1 292 ? -6.981 89.083 15.125 1.00 21.58 363 LEU A N 1
ATOM 2333 C CA . LEU A 1 292 ? -6.636 90.099 14.100 1.00 22.50 363 LEU A CA 1
ATOM 2334 C C . LEU A 1 292 ? -5.418 90.871 14.612 1.00 21.45 363 LEU A C 1
ATOM 2335 O O . LEU A 1 292 ? -5.571 91.733 15.495 1.00 20.95 363 LEU A O 1
ATOM 2340 N N . ILE A 1 293 ? -4.240 90.512 14.109 1.00 20.61 364 ILE A N 1
ATOM 2341 C CA . ILE A 1 293 ? -2.939 91.059 14.575 1.00 21.40 364 ILE A CA 1
ATOM 2342 C C . ILE A 1 293 ? -2.499 92.096 13.546 1.00 20.25 364 ILE A C 1
ATOM 2343 O O . ILE A 1 293 ? -2.681 91.861 12.339 1.00 22.69 364 ILE A O 1
ATOM 2348 N N . SER A 1 294 ? -1.993 93.233 14.005 1.00 21.70 365 SER A N 1
ATOM 2349 C CA . SER A 1 294 ? -1.512 94.295 13.091 1.00 21.76 365 SER A CA 1
ATOM 2350 C C . SER A 1 294 ? -0.159 93.873 12.527 1.00 20.35 365 SER A C 1
ATOM 2351 O O . SER A 1 294 ? 0.566 93.104 13.195 1.00 24.20 365 SER A O 1
ATOM 2354 N N . CYS A 1 295 ? 0.163 94.362 11.333 1.00 24.07 366 CYS A N 1
ATOM 2355 C CA . CYS A 1 295 ? 1.482 94.132 10.714 1.00 24.10 366 CYS A CA 1
ATOM 2356 C C . CYS A 1 295 ? 1.958 95.412 10.027 1.00 25.06 366 CYS A C 1
ATOM 2357 O O . CYS A 1 295 ? 1.154 96.080 9.345 1.00 27.76 366 CYS A O 1
ATOM 2360 N N . TRP A 1 296 ? 3.228 95.734 10.248 1.00 24.94 367 TRP A N 1
ATOM 2361 C CA . TRP A 1 296 ? 3.942 96.872 9.623 1.00 24.44 367 TRP A CA 1
ATOM 2362 C C . TRP A 1 296 ? 5.439 96.570 9.644 1.00 24.73 367 TRP A C 1
ATOM 2363 O O . TRP A 1 296 ? 5.798 95.457 10.082 1.00 25.96 367 TRP A O 1
ATOM 2374 N N . GLY A 1 297 ? 6.266 97.521 9.198 1.00 26.96 368 GLY A N 1
ATOM 2375 C CA . GLY A 1 297 ? 7.722 97.336 9.054 1.00 28.62 368 GLY A CA 1
ATOM 2376 C C . GLY A 1 297 ? 8.420 97.123 10.385 1.00 28.11 368 GLY A C 1
ATOM 2377 O O . GLY A 1 297 ? 9.574 96.629 10.371 1.00 33.94 368 GLY A O 1
ATOM 2378 N N . HIS A 1 298 ? 7.774 97.500 11.494 1.00 28.11 369 HIS A N 1
ATOM 2379 C CA . HIS A 1 298 ? 8.346 97.440 12.866 1.00 27.16 369 HIS A CA 1
ATOM 2380 C C . HIS A 1 298 ? 7.859 96.191 13.615 1.00 28.18 369 HIS A C 1
ATOM 2381 O O . HIS A 1 298 ? 8.304 96.001 14.774 1.00 31.13 369 HIS A O 1
ATOM 2388 N N . SER A 1 299 ? 7.005 95.362 12.997 1.00 25.77 370 SER A N 1
ATOM 2389 C CA . SER A 1 299 ? 6.506 94.096 13.601 1.00 26.55 370 SER A CA 1
ATOM 2390 C C . SER A 1 299 ? 7.691 93.188 13.946 1.00 25.75 370 SER A C 1
ATOM 2391 O O . SER A 1 299 ? 8.588 93.024 13.102 1.00 29.12 370 SER A O 1
ATOM 2394 N N . GLU A 1 300 ? 7.706 92.656 15.169 1.00 27.30 371 GLU A N 1
ATOM 2395 C CA . GLU A 1 300 ? 8.700 91.653 15.626 1.00 28.71 371 GLU A CA 1
ATOM 2396 C C . GLU A 1 300 ? 8.506 90.398 14.775 1.00 26.26 371 GLU A C 1
ATOM 2397 O O . GLU A 1 300 ? 7.464 89.747 14.868 1.00 26.66 371 GLU A O 1
ATOM 2403 N N . PRO A 1 301 ? 9.485 90.016 13.920 1.00 29.49 372 PRO A N 1
ATOM 2404 C CA . PRO A 1 301 ? 9.317 88.885 13.002 1.00 30.92 372 PRO A CA 1
ATOM 2405 C C . PRO A 1 301 ? 9.023 87.538 13.683 1.00 29.63 372 PRO A C 1
ATOM 2406 O O . PRO A 1 301 ? 8.414 86.674 13.046 1.00 28.19 372 PRO A O 1
ATOM 2410 N N . SER A 1 302 ? 9.445 87.386 14.946 1.00 28.23 373 SER A N 1
ATOM 2411 C CA . SER A 1 302 ? 9.270 86.151 15.754 1.00 28.85 373 SER A CA 1
ATOM 2412 C C . SER A 1 302 ? 7.774 85.864 15.970 1.00 25.61 373 SER A C 1
ATOM 2413 O O . SER A 1 302 ? 7.446 84.705 16.243 1.00 29.97 373 SER A O 1
ATOM 2416 N N . MET A 1 303 ? 6.895 86.861 15.801 1.00 23.56 374 MET A N 1
ATOM 2417 C CA . MET A 1 303 ? 5.422 86.678 15.944 1.00 24.45 374 MET A CA 1
ATOM 2418 C C . MET A 1 303 ? 4.879 85.683 14.910 1.00 22.53 374 MET A C 1
ATOM 2419 O O . MET A 1 303 ? 3.919 84.969 15.241 1.00 24.98 374 MET A O 1
ATOM 2424 N N . ARG A 1 304 ? 5.448 85.618 13.702 1.00 23.96 375 ARG A N 1
ATOM 2425 C CA . ARG A 1 304 ? 4.852 84.821 12.595 1.00 24.21 375 ARG A CA 1
ATOM 2426 C C . ARG A 1 304 ? 4.707 83.348 13.014 1.00 22.31 375 ARG A C 1
ATOM 2427 O O . ARG A 1 304 ? 3.599 82.771 12.850 1.00 24.29 375 ARG A O 1
ATOM 2435 N N . ALA A 1 305 ? 5.770 82.740 13.540 1.00 23.17 376 ALA A N 1
ATOM 2436 C CA . ALA A 1 305 ? 5.795 81.294 13.875 1.00 23.83 376 ALA A CA 1
ATOM 2437 C C . ALA A 1 305 ? 4.740 80.999 14.951 1.00 21.02 376 ALA A C 1
ATOM 2438 O O . ALA A 1 305 ? 4.040 79.987 14.836 1.00 23.09 376 ALA A O 1
ATOM 2440 N N . PHE A 1 306 ? 4.593 81.864 15.959 1.00 20.07 377 PHE A N 1
ATOM 2441 C CA . PHE A 1 306 ? 3.601 81.654 17.046 1.00 21.10 377 PHE A CA 1
ATOM 2442 C C . PHE A 1 306 ? 2.177 81.784 16.489 1.00 19.43 377 PHE A C 1
ATOM 2443 O O . PHE A 1 306 ? 1.293 81.055 16.962 1.00 21.90 377 PHE A O 1
ATOM 2451 N N . LEU A 1 307 ? 1.950 82.683 15.520 1.00 19.36 378 LEU A N 1
ATOM 2452 C CA . LEU A 1 307 ? 0.607 82.869 14.900 1.00 20.29 378 LEU A CA 1
ATOM 2453 C C . LEU A 1 307 ? 0.288 81.664 14.000 1.00 19.86 378 LEU A C 1
ATOM 2454 O O . LEU A 1 307 ? -0.844 81.149 14.097 1.00 21.54 378 LEU A O 1
ATOM 2459 N N . LEU A 1 308 ? 1.253 81.195 13.201 1.00 21.45 379 LEU A N 1
ATOM 2460 C CA . LEU A 1 308 ? 1.115 79.953 12.392 1.00 22.34 379 LEU A CA 1
ATOM 2461 C C . LEU A 1 308 ? 0.786 78.782 13.326 1.00 21.01 379 LEU A C 1
ATOM 2462 O O . LEU A 1 308 ? -0.057 77.931 12.971 1.00 22.82 379 LEU A O 1
ATOM 2467 N N . SER A 1 309 ? 1.404 78.752 14.502 1.00 23.01 380 SER A N 1
ATOM 2468 C CA . SER A 1 309 ? 1.188 77.667 15.486 1.00 20.49 380 SER A CA 1
ATOM 2469 C C . SER A 1 309 ? -0.281 77.661 15.952 1.00 19.70 380 SER A C 1
ATOM 2470 O O . SER A 1 309 ? -0.865 76.576 16.048 1.00 22.73 380 SER A O 1
ATOM 2473 N N . LEU A 1 310 ? -0.872 78.823 16.225 1.00 20.64 381 LEU A N 1
ATOM 2474 C CA . LEU A 1 310 ? -2.301 78.919 16.640 1.00 20.02 381 LEU A CA 1
ATOM 2475 C C . LEU A 1 310 ? -3.210 78.560 15.453 1.00 20.03 381 LEU A C 1
ATOM 2476 O O . LEU A 1 310 ? -4.185 77.808 15.646 1.00 23.76 381 LEU A O 1
ATOM 2481 N N . ALA A 1 311 ? -2.913 79.100 14.271 1.00 22.23 382 ALA A N 1
ATOM 2482 C CA . ALA A 1 311 ? -3.698 78.906 13.030 1.00 23.96 382 ALA A CA 1
ATOM 2483 C C . ALA A 1 311 ? -3.811 77.412 12.685 1.00 23.73 382 ALA A C 1
ATOM 2484 O O . ALA A 1 311 ? -4.796 77.038 12.017 1.00 26.58 382 ALA A O 1
ATOM 2486 N N . ALA A 1 312 ? -2.833 76.598 13.098 1.00 23.49 383 ALA A N 1
ATOM 2487 C CA . ALA A 1 312 ? -2.777 75.136 12.848 1.00 26.76 383 ALA A CA 1
ATOM 2488 C C . ALA A 1 312 ? -3.887 74.405 13.619 1.00 27.54 383 ALA A C 1
ATOM 2489 O O . ALA A 1 312 ? -4.205 73.268 13.225 1.00 32.69 383 ALA A O 1
ATOM 2491 N N . LEU A 1 313 ? -4.446 75.010 14.677 1.00 29.35 384 LEU A N 1
ATOM 2492 C CA . LEU A 1 313 ? -5.567 74.424 15.465 1.00 30.60 384 LEU A CA 1
ATOM 2493 C C . LEU A 1 313 ? -6.907 74.786 14.821 1.00 35.29 384 LEU A C 1
ATOM 2494 O O . LEU A 1 313 ? -7.733 75.501 15.455 1.00 39.45 384 LEU A O 1
ATOM 2499 N N . ARG A 1 314 ? -7.115 74.320 13.602 1.00 30.59 385 ARG A N 1
ATOM 2500 C CA . ARG A 1 314 ? -8.457 74.286 12.987 1.00 34.89 385 ARG A CA 1
ATOM 2501 C C . ARG A 1 314 ? -8.729 72.831 12.590 1.00 36.25 385 ARG A C 1
ATOM 2502 O O . ARG A 1 314 ? -7.922 72.267 11.828 1.00 45.92 385 ARG A O 1
ATOM 2510 N N . ASP A 1 315 ? -9.796 72.246 13.147 1.00 38.10 386 ASP A N 1
ATOM 2511 C CA . ASP A 1 315 ? -10.151 70.803 13.036 1.00 40.70 386 ASP A CA 1
ATOM 2512 C C . ASP A 1 315 ? -11.670 70.651 13.206 1.00 43.72 386 ASP A C 1
ATOM 2513 O O . ASP A 1 315 ? -12.182 70.974 14.296 1.00 43.24 386 ASP A O 1
ATOM 2518 N N . ASN A 1 316 ? -12.355 70.145 12.178 1.00 49.98 387 ASN A N 1
ATOM 2519 C CA . ASN A 1 316 ? -13.842 70.125 12.074 1.00 55.64 387 ASN A CA 1
ATOM 2520 C C . ASN A 1 316 ? -14.442 69.058 13.003 1.00 58.02 387 ASN A C 1
ATOM 2521 O O . ASN A 1 316 ? -15.640 69.184 13.339 1.00 59.83 387 ASN A O 1
ATOM 2526 N N . HIS A 1 317 ? -13.654 68.053 13.400 1.00 57.82 388 HIS A N 1
ATOM 2527 C CA . HIS A 1 317 ? -14.109 66.887 14.207 1.00 60.60 388 HIS A CA 1
ATOM 2528 C C . HIS A 1 317 ? -14.098 67.241 15.701 1.00 57.95 388 HIS A C 1
ATOM 2529 O O . HIS A 1 317 ? -15.076 66.892 16.396 1.00 58.54 388 HIS A O 1
ATOM 2536 N N . THR A 1 318 ? -13.042 67.910 16.177 1.00 52.14 389 THR A N 1
ATOM 2537 C CA . THR A 1 318 ? -12.885 68.349 17.592 1.00 49.76 389 THR A CA 1
ATOM 2538 C C . THR A 1 318 ? -13.657 69.655 17.823 1.00 45.99 389 THR A C 1
ATOM 2539 O O . THR A 1 318 ? -13.946 69.963 18.998 1.00 49.29 389 THR A O 1
ATOM 2543 N N . HIS A 1 319 ? -13.963 70.386 16.744 1.00 42.42 390 HIS A N 1
ATOM 2544 C CA . HIS A 1 319 ? -14.608 71.728 16.743 1.00 41.61 390 HIS A CA 1
ATOM 2545 C C . HIS A 1 319 ? -13.589 72.787 17.179 1.00 36.87 390 HIS A C 1
ATOM 2546 O O . HIS A 1 319 ? -14.019 73.895 17.545 1.00 38.49 390 HIS A O 1
ATOM 2553 N N . SER A 1 320 ? -12.293 72.457 17.136 1.00 36.85 391 SER A N 1
ATOM 2554 C CA . SER A 1 320 ? -11.172 73.420 17.302 1.00 33.27 391 SER A CA 1
ATOM 2555 C C . SER A 1 320 ? -11.171 74.380 16.108 1.00 31.15 391 SER A C 1
ATOM 2556 O O . SER A 1 320 ? -11.185 73.902 14.961 1.00 33.76 391 SER A O 1
ATOM 2559 N N . ASP A 1 321 ? -11.197 75.688 16.358 1.00 30.22 392 ASP A N 1
ATOM 2560 C CA . ASP A 1 321 ? -11.390 76.691 15.280 1.00 28.78 392 ASP A CA 1
ATOM 2561 C C . ASP A 1 321 ? -10.757 78.021 15.686 1.00 26.23 392 ASP A C 1
ATOM 2562 O O . ASP A 1 321 ? -11.493 78.901 16.168 1.00 28.61 392 ASP A O 1
ATOM 2567 N N . ILE A 1 322 ? -9.434 78.126 15.522 1.00 26.32 393 ILE A N 1
ATOM 2568 C CA . ILE A 1 322 ? -8.667 79.396 15.665 1.00 25.62 393 ILE A CA 1
ATOM 2569 C C . ILE A 1 322 ? -8.302 79.859 14.252 1.00 26.32 393 ILE A C 1
ATOM 2570 O O . ILE A 1 322 ? -7.758 79.044 13.472 1.00 28.59 393 ILE A O 1
ATOM 2575 N N . GLN A 1 323 ? -8.614 81.117 13.943 1.00 24.45 394 GLN A N 1
ATOM 2576 C CA . GLN A 1 323 ? -8.232 81.786 12.678 1.00 24.68 394 GLN A CA 1
ATOM 2577 C C . GLN A 1 323 ? -7.401 83.026 13.010 1.00 23.78 394 GLN A C 1
ATOM 2578 O O . GLN A 1 323 ? -7.703 83.700 14.020 1.00 24.78 394 GLN A O 1
ATOM 2584 N N . VAL A 1 324 ? -6.396 83.303 12.177 1.00 24.54 395 VAL A N 1
ATOM 2585 C CA . VAL A 1 324 ? -5.499 84.483 12.309 1.00 22.21 395 VAL A CA 1
ATOM 2586 C C . VAL A 1 324 ? -5.508 85.246 10.988 1.00 22.45 395 VAL A C 1
ATOM 2587 O O . VAL A 1 324 ? -5.352 84.625 9.926 1.00 24.77 395 VAL A O 1
ATOM 2591 N N . LYS A 1 325 ? -5.669 86.558 11.073 1.00 21.44 396 LYS A N 1
ATOM 2592 C CA . LYS A 1 325 ? -5.420 87.479 9.942 1.00 23.51 396 LYS A CA 1
ATOM 2593 C C . LYS A 1 325 ? -4.507 88.604 10.427 1.00 22.62 396 LYS A C 1
ATOM 2594 O O . LYS A 1 325 ? -4.523 88.910 11.647 1.00 23.39 396 LYS A O 1
ATOM 2600 N N . LEU A 1 326 ? -3.749 89.174 9.491 1.00 23.61 397 LEU A N 1
ATOM 2601 C CA . LEU A 1 326 ? -2.915 90.379 9.703 1.00 24.05 397 LEU A CA 1
ATOM 2602 C C . LEU A 1 326 ? -3.648 91.582 9.120 1.00 23.39 397 LEU A C 1
ATOM 2603 O O . LEU A 1 326 ? -4.030 91.541 7.941 1.00 25.15 397 LEU A O 1
ATOM 2608 N N . PHE A 1 327 ? -3.835 92.616 9.928 1.00 23.23 398 PHE A N 1
ATOM 2609 C CA . PHE A 1 327 ? -4.443 93.893 9.492 1.00 22.73 398 PHE A CA 1
ATOM 2610 C C . PHE A 1 327 ? -3.306 94.828 9.101 1.00 22.32 398 PHE A C 1
ATOM 2611 O O . PHE A 1 327 ? -2.464 95.105 9.955 1.00 22.88 398 PHE A O 1
ATOM 2619 N N . VAL A 1 328 ? -3.280 95.266 7.842 1.00 22.59 399 VAL A N 1
ATOM 2620 C CA . VAL A 1 328 ? -2.211 96.148 7.304 1.00 23.31 399 VAL A CA 1
ATOM 2621 C C . VAL A 1 328 ? -2.874 97.428 6.800 1.00 24.61 399 VAL A C 1
ATOM 2622 O O . VAL A 1 328 ? -3.795 97.346 5.968 1.00 24.17 399 VAL A O 1
ATOM 2626 N N . VAL A 1 329 ? -2.437 98.559 7.334 1.00 23.89 400 VAL A N 1
ATOM 2627 C CA . VAL A 1 329 ? -2.868 99.900 6.862 1.00 23.09 400 VAL A CA 1
ATOM 2628 C C . VAL A 1 329 ? -2.007 100.223 5.648 1.00 23.14 400 VAL A C 1
ATOM 2629 O O . VAL A 1 329 ? -0.784 100.298 5.763 1.00 24.74 400 VAL A O 1
ATOM 2633 N N . PRO A 1 330 ? -2.599 100.408 4.448 1.00 25.12 401 PRO A N 1
ATOM 2634 C CA . PRO A 1 330 ? -1.821 100.821 3.286 1.00 27.09 401 PRO A CA 1
ATOM 2635 C C . PRO A 1 330 ? -1.136 102.179 3.511 1.00 25.97 401 PRO A C 1
ATOM 2636 O O . PRO A 1 330 ? -1.590 102.980 4.336 1.00 26.71 401 PRO A O 1
ATOM 2640 N N . ALA A 1 331 ? -0.057 102.412 2.764 1.00 28.45 402 ALA A N 1
ATOM 2641 C CA . ALA A 1 331 ? 0.706 103.678 2.769 1.00 29.40 402 ALA A CA 1
ATOM 2642 C C . ALA A 1 331 ? 0.980 104.087 1.325 1.00 26.79 402 ALA A C 1
ATOM 2643 O O . ALA A 1 331 ? 1.302 103.210 0.526 1.00 29.09 402 ALA A O 1
ATOM 2645 N N . ASP A 1 332 ? 0.825 105.368 1.009 1.00 28.24 403 ASP A N 1
ATOM 2646 C CA . ASP A 1 332 ? 1.369 105.964 -0.237 1.00 30.18 403 ASP A CA 1
ATOM 2647 C C . ASP A 1 332 ? 2.757 106.531 0.090 1.00 29.69 403 ASP A C 1
ATOM 2648 O O . ASP A 1 332 ? 3.167 106.451 1.270 1.00 29.58 403 ASP A O 1
ATOM 2653 N N . GLU A 1 333 ? 3.459 107.067 -0.912 1.00 33.47 404 GLU A N 1
ATOM 2654 C CA . GLU A 1 333 ? 4.869 107.528 -0.761 1.00 37.03 404 GLU A CA 1
ATOM 2655 C C . GLU A 1 333 ? 4.960 108.603 0.334 1.00 34.68 404 GLU A C 1
ATOM 2656 O O . GLU A 1 333 ? 5.915 108.531 1.128 1.00 34.48 404 GLU A O 1
ATOM 2662 N N . ALA A 1 334 ? 4.016 109.552 0.386 1.00 32.43 405 ALA A N 1
ATOM 2663 C CA . ALA A 1 334 ? 4.009 110.661 1.371 1.00 30.98 405 ALA A CA 1
ATOM 2664 C C . ALA A 1 334 ? 3.840 110.084 2.782 1.00 30.16 405 ALA A C 1
ATOM 2665 O O . ALA A 1 334 ? 4.589 110.481 3.696 1.00 32.18 405 ALA A O 1
ATOM 2667 N N . GLN A 1 335 ? 2.874 109.183 2.948 1.00 28.67 406 GLN A N 1
ATOM 2668 C CA . GLN A 1 335 ? 2.540 108.565 4.256 1.00 28.38 406 GLN A CA 1
ATOM 2669 C C . GLN A 1 335 ? 3.716 107.709 4.746 1.00 29.58 406 GLN A C 1
ATOM 2670 O O . GLN A 1 335 ? 3.955 107.694 5.971 1.00 31.83 406 GLN A O 1
ATOM 2676 N N . ALA A 1 336 ? 4.428 107.040 3.830 1.00 30.22 407 ALA A N 1
ATOM 2677 C CA . ALA A 1 336 ? 5.596 106.181 4.144 1.00 32.87 407 ALA A CA 1
ATOM 2678 C C . ALA A 1 336 ? 6.735 107.014 4.751 1.00 30.73 407 ALA A C 1
ATOM 2679 O O . ALA A 1 336 ? 7.569 106.429 5.460 1.00 35.27 407 ALA A O 1
ATOM 2681 N N . ARG A 1 337 ? 6.775 108.326 4.487 1.00 31.73 408 ARG A N 1
ATOM 2682 C CA . ARG A 1 337 ? 7.842 109.229 4.999 1.00 33.51 408 ARG A CA 1
ATOM 2683 C C . ARG A 1 337 ? 7.549 109.630 6.451 1.00 31.25 408 ARG A C 1
ATOM 2684 O O . ARG A 1 337 ? 8.476 110.142 7.103 1.00 36.76 408 ARG A O 1
ATOM 2692 N N . ILE A 1 338 ? 6.320 109.421 6.937 1.00 28.91 409 ILE A N 1
ATOM 2693 C CA . ILE A 1 338 ? 5.910 109.791 8.321 1.00 26.87 409 ILE A CA 1
ATOM 2694 C C . ILE A 1 338 ? 6.465 108.725 9.261 1.00 27.33 409 ILE A C 1
ATOM 2695 O O . ILE A 1 338 ? 6.136 107.548 9.111 1.00 28.42 409 ILE A O 1
ATOM 2700 N N . PRO A 1 339 ? 7.307 109.082 10.258 1.00 29.11 410 PRO A N 1
ATOM 2701 C CA . PRO A 1 339 ? 7.858 108.081 11.168 1.00 28.81 410 PRO A CA 1
ATOM 2702 C C . PRO A 1 339 ? 6.747 107.437 12.010 1.00 25.53 410 PRO A C 1
ATOM 2703 O O . PRO A 1 339 ? 5.837 108.136 12.423 1.00 25.20 410 PRO A O 1
ATOM 2707 N N . TYR A 1 340 ? 6.821 106.116 12.178 1.00 28.47 411 TYR A N 1
ATOM 2708 C CA . TYR A 1 340 ? 5.963 105.319 13.089 1.00 27.20 411 TYR A CA 1
ATOM 2709 C C . TYR A 1 340 ? 4.490 105.671 12.863 1.00 25.58 411 TYR A C 1
ATOM 2710 O O . TYR A 1 340 ? 3.804 106.102 13.810 1.00 29.43 411 TYR A O 1
ATOM 2719 N N . ALA A 1 341 ? 4.024 105.490 11.630 1.00 25.96 412 ALA A N 1
ATOM 2720 C CA . ALA A 1 341 ? 2.613 105.692 11.238 1.00 26.06 412 ALA A CA 1
ATOM 2721 C C . ALA A 1 341 ? 2.127 104.528 10.363 1.00 23.74 412 ALA A C 1
ATOM 2722 O O . ALA A 1 341 ? 2.936 103.619 10.059 1.00 23.13 412 ALA A O 1
ATOM 2724 N N . ARG A 1 342 ? 0.842 104.553 9.995 1.00 23.54 413 ARG A N 1
ATOM 2725 C CA . ARG A 1 342 ? 0.189 103.582 9.078 1.00 22.95 413 ARG A CA 1
ATOM 2726 C C . ARG A 1 342 ? 0.248 102.182 9.706 1.00 21.41 413 ARG A C 1
ATOM 2727 O O . ARG A 1 342 ? 0.822 101.246 9.103 1.00 23.82 413 ARG A O 1
ATOM 2735 N N . VAL A 1 343 ? -0.364 102.044 10.878 1.00 21.79 414 VAL A N 1
ATOM 2736 C CA . VAL A 1 343 ? -0.528 100.746 11.581 1.00 21.33 414 VAL A CA 1
ATOM 2737 C C . VAL A 1 343 ? -1.799 100.836 12.424 1.00 22.35 414 VAL A C 1
ATOM 2738 O O . VAL A 1 343 ? -2.219 101.962 12.764 1.00 23.06 414 VAL A O 1
ATOM 2742 N N . ASN A 1 344 ? -2.373 99.680 12.747 1.00 22.82 415 ASN A N 1
ATOM 2743 C CA . ASN A 1 344 ? -3.571 99.567 13.607 1.00 22.17 415 ASN A CA 1
ATOM 2744 C C . ASN A 1 344 ? -3.122 99.323 15.052 1.00 21.07 415 ASN A C 1
ATOM 2745 O O . ASN A 1 344 ? -2.564 98.254 15.331 1.00 22.87 415 ASN A O 1
ATOM 2750 N N . HIS A 1 345 ? -3.380 100.287 15.931 1.00 22.03 416 HIS A N 1
ATOM 2751 C CA . HIS A 1 345 ? -2.971 100.259 17.360 1.00 22.21 416 HIS A CA 1
ATOM 2752 C C . HIS A 1 345 ? -4.027 99.616 18.268 1.00 20.95 416 HIS A C 1
ATOM 2753 O O . HIS A 1 345 ? -3.770 99.583 19.493 1.00 23.14 416 HIS A O 1
ATOM 2760 N N . ASN A 1 346 ? -5.168 99.166 17.739 1.00 21.61 417 ASN A N 1
ATOM 2761 C CA . ASN A 1 346 ? -6.284 98.662 18.586 1.00 22.07 417 ASN A CA 1
ATOM 2762 C C . ASN A 1 346 ? -5.770 97.572 19.535 1.00 18.81 417 ASN A C 1
ATOM 2763 O O . ASN A 1 346 ? -4.909 96.764 19.132 1.00 19.02 417 ASN A O 1
ATOM 2768 N N . LYS A 1 347 ? -6.283 97.572 20.766 1.00 19.89 418 LYS A N 1
ATOM 2769 C CA . LYS A 1 347 ? -6.088 96.477 21.750 1.00 20.49 418 LYS A CA 1
ATOM 2770 C C . LYS A 1 347 ? -7.430 96.215 22.433 1.00 19.82 418 LYS A C 1
ATOM 2771 O O . LYS A 1 347 ? -7.774 96.933 23.392 1.00 23.42 418 LYS A O 1
ATOM 2777 N N . TYR A 1 348 ? -8.194 95.252 21.930 1.00 19.74 419 TYR A N 1
ATOM 2778 C CA . TYR A 1 348 ? -9.494 94.909 22.549 1.00 19.71 419 TYR A CA 1
ATOM 2779 C C . TYR A 1 348 ? -9.859 93.463 22.241 1.00 20.44 419 TYR A C 1
ATOM 2780 O O . TYR A 1 348 ? -9.269 92.830 21.342 1.00 19.26 419 TYR A O 1
ATOM 2789 N N . MET A 1 349 ? -10.833 92.978 23.004 1.00 21.15 420 MET A N 1
ATOM 2790 C CA . MET A 1 349 ? -11.371 91.607 22.883 1.00 20.23 420 MET A CA 1
ATOM 2791 C C . MET A 1 349 ? -12.873 91.675 23.157 1.00 20.47 420 MET A C 1
ATOM 2792 O O . MET A 1 349 ? -13.297 92.386 24.084 1.00 22.73 420 MET A O 1
ATOM 2797 N N . VAL A 1 350 ? -13.650 90.978 22.336 1.00 20.07 421 VAL A N 1
ATOM 2798 C CA . VAL A 1 350 ? -15.116 90.861 22.532 1.00 21.40 421 VAL A CA 1
ATOM 2799 C C . VAL A 1 350 ? -15.485 89.385 22.376 1.00 21.71 421 VAL A C 1
ATOM 2800 O O . VAL A 1 350 ? -14.905 88.688 21.505 1.00 22.16 421 VAL A O 1
ATOM 2804 N N . THR A 1 351 ? -16.369 88.920 23.251 1.00 22.63 422 THR A N 1
ATOM 2805 C CA . THR A 1 351 ? -16.952 87.561 23.208 1.00 22.80 422 THR A CA 1
ATOM 2806 C C . THR A 1 351 ? -18.457 87.726 23.016 1.00 22.72 422 THR A C 1
ATOM 2807 O O . THR A 1 351 ? -18.902 88.870 22.862 1.00 24.88 422 THR A O 1
ATOM 2811 N N . GLU A 1 352 ? -19.208 86.630 23.054 1.00 25.42 423 GLU A N 1
ATOM 2812 C CA . GLU A 1 352 ? -20.688 86.678 22.972 1.00 26.49 423 GLU A CA 1
ATOM 2813 C C . GLU A 1 352 ? -21.254 87.333 24.240 1.00 26.19 423 GLU A C 1
ATOM 2814 O O . GLU A 1 352 ? -22.410 87.767 24.190 1.00 31.09 423 GLU A O 1
ATOM 2820 N N . ARG A 1 353 ? -20.480 87.431 25.329 1.00 25.66 424 ARG A N 1
ATOM 2821 C CA . ARG A 1 353 ? -21.027 87.901 26.631 1.00 27.97 424 ARG A CA 1
ATOM 2822 C C . ARG A 1 353 ? -20.189 89.016 27.277 1.00 26.34 424 ARG A C 1
ATOM 2823 O O . ARG A 1 353 ? -20.661 89.543 28.287 1.00 29.20 424 ARG A O 1
ATOM 2831 N N . ALA A 1 354 ? -19.024 89.394 26.745 1.00 24.78 425 ALA A N 1
ATOM 2832 C CA . ALA A 1 354 ? -18.113 90.329 27.448 1.00 25.26 425 ALA A CA 1
ATOM 2833 C C . ALA A 1 354 ? -17.384 91.281 26.496 1.00 23.18 425 ALA A C 1
ATOM 2834 O O . ALA A 1 354 ? -17.076 90.902 25.357 1.00 23.11 425 ALA A O 1
ATOM 2836 N N . THR A 1 355 ? -17.052 92.456 27.033 1.00 22.84 426 THR A N 1
ATOM 2837 C CA . THR A 1 355 ? -16.236 93.521 26.403 1.00 24.31 426 THR A CA 1
ATOM 2838 C C . THR A 1 355 ? -14.955 93.704 27.230 1.00 21.10 426 THR A C 1
ATOM 2839 O O . THR A 1 355 ? -15.045 93.840 28.461 1.00 22.63 426 THR A O 1
ATOM 2843 N N . TYR A 1 356 ? -13.804 93.697 26.561 1.00 20.99 427 TYR A N 1
ATOM 2844 C CA . TYR A 1 356 ? -12.469 94.009 27.135 1.00 20.72 427 TYR A CA 1
ATOM 2845 C C . TYR A 1 356 ? -11.822 95.077 26.254 1.00 20.76 427 TYR A C 1
ATOM 2846 O O . TYR A 1 356 ? -11.579 94.805 25.066 1.00 23.57 427 TYR A O 1
ATOM 2855 N N . ILE A 1 357 ? -11.558 96.256 26.815 1.00 20.03 428 ILE A N 1
ATOM 2856 C CA . ILE A 1 357 ? -10.850 97.344 26.083 1.00 20.50 428 ILE A CA 1
ATOM 2857 C C . ILE A 1 357 ? -9.599 97.695 26.879 1.00 20.02 428 ILE A C 1
ATOM 2858 O O . ILE A 1 357 ? -9.721 98.012 28.081 1.00 20.71 428 ILE A O 1
ATOM 2863 N N . GLY A 1 358 ? -8.440 97.597 26.226 1.00 20.09 429 GLY A N 1
ATOM 2864 C CA . GLY A 1 358 ? -7.132 97.684 26.891 1.00 22.59 429 GLY A CA 1
ATOM 2865 C C . GLY A 1 358 ? -6.216 98.732 26.293 1.00 20.10 429 GLY A C 1
ATOM 2866 O O . GLY A 1 358 ? -6.506 99.278 25.212 1.00 21.55 429 GLY A O 1
ATOM 2867 N N . THR A 1 359 ? -5.109 98.964 26.994 1.00 19.73 430 THR A N 1
ATOM 2868 C CA . THR A 1 359 ? -4.002 99.861 26.598 1.00 19.75 430 THR A CA 1
ATOM 2869 C C . THR A 1 359 ? -2.772 99.039 26.212 1.00 20.03 430 THR A C 1
ATOM 2870 O O . THR A 1 359 ? -1.870 99.620 25.601 1.00 22.61 430 THR A O 1
ATOM 2874 N N . SER A 1 360 ? -2.736 97.748 26.564 1.00 19.66 431 SER A N 1
ATOM 2875 C CA . SER A 1 360 ? -1.529 96.900 26.432 1.00 19.22 431 SER A CA 1
ATOM 2876 C C . SER A 1 360 ? -1.616 95.981 25.218 1.00 18.81 431 SER A C 1
ATOM 2877 O O . SER A 1 360 ? -2.698 95.473 24.923 1.00 21.69 431 SER A O 1
ATOM 2880 N N . ASN A 1 361 ? -0.469 95.757 24.582 1.00 20.20 432 ASN A N 1
ATOM 2881 C CA . ASN A 1 361 ? -0.262 94.663 23.606 1.00 19.34 432 ASN A CA 1
ATOM 2882 C C . ASN A 1 361 ? -0.183 93.336 24.370 1.00 18.92 432 ASN A C 1
ATOM 2883 O O . ASN A 1 361 ? 0.006 93.343 25.603 1.00 20.71 432 ASN A O 1
ATOM 2888 N N . TRP A 1 362 ? -0.348 92.229 23.655 1.00 19.30 433 TRP A N 1
ATOM 2889 C CA . TRP A 1 362 ? -0.556 90.904 24.284 1.00 19.87 433 TRP A CA 1
ATOM 2890 C C . TRP A 1 362 ? 0.763 90.132 24.264 1.00 20.25 433 TRP A C 1
ATOM 2891 O O . TRP A 1 362 ? 0.893 89.140 23.544 1.00 19.78 433 TRP A O 1
ATOM 2902 N N . SER A 1 363 ? 1.717 90.627 25.049 1.00 20.69 434 SER A N 1
ATOM 2903 C CA . SER A 1 363 ? 3.006 89.962 25.357 1.00 21.62 434 SER A CA 1
ATOM 2904 C C . SER A 1 363 ? 3.298 90.146 26.850 1.00 21.14 434 SER A C 1
ATOM 2905 O O . SER A 1 363 ? 2.685 91.025 27.488 1.00 21.05 434 SER A O 1
ATOM 2908 N N . GLY A 1 364 ? 4.182 89.318 27.394 1.00 20.28 435 GLY A N 1
ATOM 2909 C CA . GLY A 1 364 ? 4.284 89.115 28.847 1.00 20.51 435 GLY A CA 1
ATOM 2910 C C . GLY A 1 364 ? 4.689 90.364 29.611 1.00 20.78 435 GLY A C 1
ATOM 2911 O O . GLY A 1 364 ? 4.224 90.521 30.758 1.00 22.88 435 GLY A O 1
ATOM 2912 N N . ASN A 1 365 ? 5.558 91.208 29.041 1.00 23.69 436 ASN A N 1
ATOM 2913 C CA . ASN A 1 365 ? 6.087 92.416 29.736 1.00 25.54 436 ASN A CA 1
ATOM 2914 C C . ASN A 1 365 ? 4.920 93.319 30.156 1.00 19.58 436 ASN A C 1
ATOM 2915 O O . ASN A 1 365 ? 5.021 93.996 31.192 1.00 19.96 436 ASN A O 1
ATOM 2920 N N . TYR A 1 366 ? 3.834 93.331 29.378 1.00 18.91 437 TYR A N 1
ATOM 2921 C CA . TYR A 1 366 ? 2.658 94.206 29.624 1.00 19.81 437 TYR A CA 1
ATOM 2922 C C . TYR A 1 366 ? 1.883 93.763 30.872 1.00 20.02 437 TYR A C 1
ATOM 2923 O O . TYR A 1 366 ? 1.069 94.548 31.360 1.00 25.82 437 TYR A O 1
ATOM 2932 N N . PHE A 1 367 ? 2.121 92.550 31.370 1.00 19.97 438 PHE A N 1
ATOM 2933 C CA . PHE A 1 367 ? 1.372 91.969 32.514 1.00 22.87 438 PHE A CA 1
ATOM 2934 C C . PHE A 1 367 ? 2.281 91.752 33.723 1.00 26.04 438 PHE A C 1
ATOM 2935 O O . PHE A 1 367 ? 1.749 91.379 34.783 1.00 36.32 438 PHE A O 1
ATOM 2943 N N . THR A 1 368 ? 3.585 91.992 33.584 1.00 21.39 439 THR A N 1
ATOM 2944 C CA . THR A 1 368 ? 4.585 91.713 34.643 1.00 24.98 439 THR A CA 1
ATOM 2945 C C . THR A 1 368 ? 5.347 92.981 35.044 1.00 21.79 439 THR A C 1
ATOM 2946 O O . THR A 1 368 ? 5.677 93.087 36.226 1.00 24.51 439 THR A O 1
ATOM 2950 N N . GLU A 1 369 ? 5.614 93.892 34.105 1.00 22.74 440 GLU A N 1
ATOM 2951 C CA . GLU A 1 369 ? 6.559 95.021 34.327 1.00 25.06 440 GLU A CA 1
ATOM 2952 C C . GLU A 1 369 ? 5.953 96.366 33.916 1.00 23.80 440 GLU A C 1
ATOM 2953 O O . GLU A 1 369 ? 6.293 97.376 34.558 1.00 24.80 440 GLU A O 1
ATOM 2959 N N . THR A 1 370 ? 5.115 96.395 32.880 1.00 21.60 441 THR A N 1
ATOM 2960 C CA . THR A 1 370 ? 4.681 97.656 32.229 1.00 21.31 441 THR A CA 1
ATOM 2961 C C . THR A 1 370 ? 3.279 98.030 32.714 1.00 20.80 441 THR A C 1
ATOM 2962 O O . THR A 1 370 ? 2.483 97.118 33.031 1.00 23.10 441 THR A O 1
ATOM 2966 N N . ALA A 1 371 ? 3.012 99.333 32.815 1.00 20.00 442 ALA A N 1
ATOM 2967 C CA . ALA A 1 371 ? 1.717 99.869 33.282 1.00 22.29 442 ALA A CA 1
ATOM 2968 C C . ALA A 1 371 ? 0.686 99.732 32.154 1.00 20.82 442 ALA A C 1
ATOM 2969 O O . ALA A 1 371 ? 1.012 100.015 30.979 1.00 21.73 442 ALA A O 1
ATOM 2971 N N . GLY A 1 372 ? -0.509 99.280 32.516 1.00 21.97 443 GLY A N 1
ATOM 2972 C CA . GLY A 1 372 ? -1.672 99.214 31.625 1.00 22.93 443 GLY A CA 1
ATOM 2973 C C . GLY A 1 372 ? -2.955 99.245 32.417 1.00 21.40 443 GLY A C 1
ATOM 2974 O O . GLY A 1 372 ? -2.923 99.038 33.645 1.00 21.45 443 GLY A O 1
ATOM 2975 N N . THR A 1 373 ? -4.060 99.493 31.724 1.00 20.67 444 THR A N 1
ATOM 2976 C CA . THR A 1 373 ? -5.411 99.506 32.326 1.00 20.99 444 THR A CA 1
ATOM 2977 C C . THR A 1 373 ? -6.370 98.918 31.301 1.00 21.26 444 THR A C 1
ATOM 2978 O O . THR A 1 373 ? -6.147 99.119 30.096 1.00 22.92 444 THR A O 1
ATOM 2982 N N . SER A 1 374 ? -7.379 98.201 31.776 1.00 19.33 445 SER A N 1
ATOM 2983 C CA . SER A 1 374 ? -8.444 97.643 30.918 1.00 20.56 445 SER A CA 1
ATOM 2984 C C . SER A 1 374 ? -9.797 97.878 31.579 1.00 20.11 445 SER A C 1
ATOM 2985 O O . SER A 1 374 ? -9.875 97.900 32.832 1.00 21.62 445 SER A O 1
ATOM 2988 N N . LEU A 1 375 ? -10.798 98.101 30.738 1.00 19.12 446 LEU A N 1
ATOM 2989 C CA . LEU A 1 375 ? -12.215 98.206 31.134 1.00 20.11 446 LEU A CA 1
ATOM 2990 C C . LEU A 1 375 ? -12.898 96.904 30.721 1.00 20.10 446 LEU A C 1
ATOM 2991 O O . LEU A 1 375 ? -12.783 96.499 29.543 1.00 21.56 446 LEU A O 1
ATOM 2996 N N . LEU A 1 376 ? -13.547 96.279 31.695 1.00 21.36 447 LEU A N 1
ATOM 2997 C CA . LEU A 1 376 ? -14.296 95.013 31.555 1.00 22.55 447 LEU A CA 1
ATOM 2998 C C . LEU A 1 376 ? -15.776 95.342 31.746 1.00 21.08 447 LEU A C 1
ATOM 2999 O O . LEU A 1 376 ? -16.132 95.844 32.829 1.00 21.73 447 LEU A O 1
ATOM 3004 N N . VAL A 1 377 ? -16.606 95.069 30.743 1.00 21.95 448 VAL A N 1
ATOM 3005 C CA . VAL A 1 377 ? -18.078 95.256 30.867 1.00 21.07 448 VAL A CA 1
ATOM 3006 C C . VAL A 1 377 ? -18.800 93.961 30.481 1.00 22.56 448 VAL A C 1
ATOM 3007 O O . VAL A 1 377 ? -18.417 93.323 29.473 1.00 25.78 448 VAL A O 1
ATOM 3011 N N . THR A 1 378 ? -19.823 93.607 31.261 1.00 23.66 449 THR A N 1
ATOM 3012 C CA . THR A 1 378 ? -20.858 92.613 30.880 1.00 26.25 449 THR A CA 1
ATOM 3013 C C . THR A 1 378 ? -22.224 93.279 31.040 1.00 25.10 449 THR A C 1
ATOM 3014 O O . THR A 1 378 ? -22.389 94.116 31.948 1.00 26.36 449 THR A O 1
ATOM 3018 N N . GLN A 1 379 ? -23.162 92.930 30.168 1.00 25.34 450 GLN A N 1
ATOM 3019 C CA . GLN A 1 379 ? -24.491 93.584 30.121 1.00 27.10 450 GLN A CA 1
ATOM 3020 C C . GLN A 1 379 ? -25.470 92.625 29.444 1.00 30.11 450 GLN A C 1
ATOM 3021 O O . GLN A 1 379 ? -25.243 92.287 28.270 1.00 35.04 450 GLN A O 1
ATOM 3027 N N . ASN A 1 380 ? -26.505 92.194 30.167 1.00 33.65 451 ASN A N 1
ATOM 3028 C CA . ASN A 1 380 ? -27.582 91.335 29.613 1.00 38.70 451 ASN A CA 1
ATOM 3029 C C . ASN A 1 380 ? -28.315 92.136 28.530 1.00 43.03 451 ASN A C 1
ATOM 3030 O O . ASN A 1 380 ? -28.590 93.332 28.769 1.00 47.83 451 ASN A O 1
ATOM 3035 N N . GLY A 1 381 ? -28.581 91.508 27.380 1.00 46.46 452 GLY A N 1
ATOM 3036 C CA . GLY A 1 381 ? -29.363 92.084 26.269 1.00 47.95 452 GLY A CA 1
ATOM 3037 C C . GLY A 1 381 ? -28.532 92.253 25.008 1.00 46.52 452 GLY A C 1
ATOM 3038 O O . GLY A 1 381 ? -27.323 91.917 25.037 1.00 48.24 452 GLY A O 1
ATOM 3039 N N . ARG A 1 382 ? -29.159 92.771 23.946 1.00 52.61 453 ARG A N 1
ATOM 3040 C CA . ARG A 1 382 ? -28.552 92.991 22.604 1.00 57.66 453 ARG A CA 1
ATOM 3041 C C . ARG A 1 382 ? -28.371 94.494 22.348 1.00 54.39 453 ARG A C 1
ATOM 3042 O O . ARG A 1 382 ? -28.873 95.301 23.157 1.00 62.85 453 ARG A O 1
ATOM 3050 N N . GLY A 1 383 ? -27.688 94.841 21.249 1.00 53.16 454 GLY A N 1
ATOM 3051 C CA . GLY A 1 383 ? -27.628 96.203 20.679 1.00 50.70 454 GLY A CA 1
ATOM 3052 C C . GLY A 1 383 ? -26.913 97.198 21.580 1.00 46.48 454 GLY A C 1
ATOM 3053 O O . GLY A 1 383 ? -27.216 98.404 21.469 1.00 52.44 454 GLY A O 1
ATOM 3054 N N . GLY A 1 384 ? -25.990 96.721 22.424 1.00 35.94 455 GLY A N 1
ATOM 3055 C CA . GLY A 1 384 ? -25.227 97.539 23.386 1.00 33.11 455 GLY A CA 1
ATOM 3056 C C . GLY A 1 384 ? -23.769 97.688 22.986 1.00 28.75 455 GLY A C 1
ATOM 3057 O O . GLY A 1 384 ? -23.434 97.434 21.808 1.00 28.84 455 GLY A O 1
ATOM 3058 N N . LEU A 1 385 ? -22.936 98.120 23.936 1.00 27.18 456 LEU A N 1
ATOM 3059 C CA . LEU A 1 385 ? -21.475 98.336 23.757 1.00 24.89 456 LEU A CA 1
ATOM 3060 C C . LEU A 1 385 ? -20.832 97.087 23.138 1.00 25.35 456 LEU A C 1
ATOM 3061 O O . LEU A 1 385 ? -20.032 97.230 22.188 1.00 26.09 456 LEU A O 1
ATOM 3066 N N . ARG A 1 386 ? -21.164 95.907 23.661 1.00 27.03 457 ARG A N 1
ATOM 3067 C CA . ARG A 1 386 ? -20.575 94.620 23.209 1.00 26.33 457 ARG A CA 1
ATOM 3068 C C . ARG A 1 386 ? -20.885 94.429 21.719 1.00 23.54 457 ARG A C 1
ATOM 3069 O O . ARG A 1 386 ? -19.948 94.121 20.959 1.00 27.38 457 ARG A O 1
ATOM 3077 N N . SER A 1 387 ? -22.149 94.602 21.315 1.00 24.99 458 SER A N 1
ATOM 3078 C CA . SER A 1 387 ? -22.588 94.435 19.903 1.00 26.19 458 SER A CA 1
ATOM 3079 C C . SER A 1 387 ? -21.839 95.436 19.011 1.00 26.90 458 SER A C 1
ATOM 3080 O O . SER A 1 387 ? -21.406 95.035 17.910 1.00 27.91 458 SER A O 1
ATOM 3083 N N . GLN A 1 388 ? -21.643 96.674 19.481 1.00 26.06 459 GLN A N 1
ATOM 3084 C CA . GLN A 1 388 ? -20.973 97.750 18.700 1.00 25.93 459 GLN A CA 1
ATOM 3085 C C . GLN A 1 388 ? -19.503 97.372 18.483 1.00 24.19 459 GLN A C 1
ATOM 3086 O O . GLN A 1 388 ? -19.007 97.544 17.359 1.00 24.84 459 GLN A O 1
ATOM 3092 N N . LEU A 1 389 ? -18.831 96.843 19.508 1.00 23.17 460 LEU A N 1
ATOM 3093 C CA . LEU A 1 389 ? -17.398 96.459 19.386 1.00 22.91 460 LEU A CA 1
ATOM 3094 C C . LEU A 1 389 ? -17.278 95.235 18.464 1.00 22.76 460 LEU A C 1
ATOM 3095 O O . LEU A 1 389 ? -16.339 95.189 17.642 1.00 25.40 460 LEU A O 1
ATOM 3100 N N . GLU A 1 390 ? -18.216 94.294 18.557 1.00 24.61 461 GLU A N 1
ATOM 3101 C CA . GLU A 1 390 ? -18.231 93.090 17.685 1.00 24.25 461 GLU A CA 1
ATOM 3102 C C . GLU A 1 390 ? -18.391 93.546 16.227 1.00 24.50 461 GLU A C 1
ATOM 3103 O O . GLU A 1 390 ? -17.686 93.004 15.344 1.00 25.66 461 GLU A O 1
ATOM 3109 N N . ALA A 1 391 ? -19.256 94.534 15.978 1.00 25.79 462 ALA A N 1
ATOM 3110 C CA . ALA A 1 391 ? -19.490 95.093 14.623 1.00 27.01 462 ALA A CA 1
ATOM 3111 C C . ALA A 1 391 ? -18.198 95.725 14.092 1.00 24.45 462 ALA A C 1
ATOM 3112 O O . ALA A 1 391 ? -17.893 95.539 12.903 1.00 27.29 462 ALA A O 1
ATOM 3114 N N . ILE A 1 392 ? -17.447 96.436 14.936 1.00 22.69 463 ILE A N 1
ATOM 3115 C CA . ILE A 1 392 ? -16.153 97.055 14.517 1.00 22.93 463 ILE A CA 1
ATOM 3116 C C . ILE A 1 392 ? -15.172 95.938 14.143 1.00 20.36 463 ILE A C 1
ATOM 3117 O O . ILE A 1 392 ? -14.539 96.023 13.061 1.00 22.86 463 ILE A O 1
ATOM 3122 N N . PHE A 1 393 ? -15.046 94.919 14.994 1.00 22.17 464 PHE A N 1
ATOM 3123 C CA . PHE A 1 393 ? -14.129 93.781 14.743 1.00 22.25 464 PHE A CA 1
ATOM 3124 C C . PHE A 1 393 ? -14.446 93.153 13.379 1.00 20.42 464 PHE A C 1
ATOM 3125 O O . PHE A 1 393 ? -13.516 92.988 12.564 1.00 23.47 464 PHE A O 1
ATOM 3133 N N . LEU A 1 394 ? -15.717 92.816 13.133 1.00 21.97 465 LEU A N 1
ATOM 3134 C CA . LEU A 1 394 ? -16.153 92.102 11.898 1.00 23.63 465 LEU A CA 1
ATOM 3135 C C . LEU A 1 394 ? -15.952 93.011 10.677 1.00 24.38 465 LEU A C 1
ATOM 3136 O O . LEU A 1 394 ? -15.520 92.493 9.636 1.00 27.60 465 LEU A O 1
ATOM 3141 N N . ARG A 1 395 ? -16.209 94.321 10.792 1.00 25.86 466 ARG A N 1
ATOM 3142 C CA . ARG A 1 395 ? -15.891 95.291 9.708 1.00 24.77 466 ARG A CA 1
ATOM 3143 C C . ARG A 1 395 ? -14.408 95.148 9.340 1.00 24.68 466 ARG A C 1
ATOM 3144 O O . ARG A 1 395 ? -14.112 95.006 8.151 1.00 27.76 466 ARG A O 1
ATOM 3152 N N . ASP A 1 396 ? -13.505 95.149 10.323 1.00 24.67 467 ASP A N 1
ATOM 3153 C CA . ASP A 1 396 ? -12.038 95.104 10.065 1.00 24.25 467 ASP A CA 1
ATOM 3154 C C . ASP A 1 396 ? -11.646 93.715 9.544 1.00 23.48 467 ASP A C 1
ATOM 3155 O O . ASP A 1 396 ? -10.857 93.642 8.565 1.00 26.30 467 ASP A O 1
ATOM 3160 N N . TRP A 1 397 ? -12.172 92.662 10.173 1.00 24.80 468 TRP A N 1
ATOM 3161 C CA . TRP A 1 397 ? -11.908 91.245 9.811 1.00 24.26 468 TRP A CA 1
ATOM 3162 C C . TRP A 1 397 ? -12.273 91.008 8.342 1.00 24.09 468 TRP A C 1
ATOM 3163 O O . TRP A 1 397 ? -11.466 90.380 7.627 1.00 27.84 468 TRP A O 1
ATOM 3174 N N . ASP A 1 398 ? -13.430 91.530 7.915 1.00 26.58 469 ASP A N 1
ATOM 3175 C CA . ASP A 1 398 ? -14.024 91.282 6.573 1.00 26.94 469 ASP A CA 1
ATOM 3176 C C . ASP A 1 398 ? -13.437 92.235 5.522 1.00 28.04 469 ASP A C 1
ATOM 3177 O O . ASP A 1 398 ? -13.665 91.980 4.320 1.00 32.29 469 ASP A O 1
ATOM 3182 N N . SER A 1 399 ? -12.708 93.272 5.950 1.00 26.52 470 SER A N 1
ATOM 3183 C CA . SER A 1 399 ? -12.191 94.366 5.089 1.00 27.87 470 SER A CA 1
ATOM 3184 C C . SER A 1 399 ? -11.050 93.859 4.209 1.00 27.78 470 SER A C 1
ATOM 3185 O O . SER A 1 399 ? -10.411 92.852 4.515 1.00 28.41 470 SER A O 1
ATOM 3188 N N . PRO A 1 400 ? -10.754 94.557 3.089 1.00 26.87 471 PRO A N 1
ATOM 3189 C CA . PRO A 1 400 ? -9.597 94.226 2.259 1.00 29.65 471 PRO A CA 1
ATOM 3190 C C . PRO A 1 400 ? -8.229 94.494 2.903 1.00 27.59 471 PRO A C 1
ATOM 3191 O O . PRO A 1 400 ? -7.234 94.166 2.282 1.00 30.15 471 PRO A O 1
ATOM 3195 N N . TYR A 1 401 ? -8.199 95.066 4.110 1.00 24.79 472 TYR A N 1
ATOM 3196 C CA . TYR A 1 401 ? -6.956 95.385 4.856 1.00 25.76 472 TYR A CA 1
ATOM 3197 C C . TYR A 1 401 ? -6.504 94.193 5.708 1.00 24.71 472 TYR A C 1
ATOM 3198 O O . TYR A 1 401 ? -5.365 94.234 6.206 1.00 24.43 472 TYR A O 1
ATOM 3207 N N . SER A 1 402 ? -7.357 93.174 5.856 1.00 24.64 473 SER A N 1
ATOM 3208 C CA . SER A 1 402 ? -7.075 91.939 6.633 1.00 24.76 473 SER A CA 1
ATOM 3209 C C . SER A 1 402 ? -6.632 90.825 5.679 1.00 25.61 473 SER A C 1
ATOM 3210 O O . SER A 1 402 ? -7.291 90.630 4.638 1.00 29.50 473 SER A O 1
ATOM 3213 N N . HIS A 1 403 ? -5.560 90.111 6.037 1.00 25.12 474 HIS A N 1
ATOM 3214 C CA . HIS A 1 403 ? -4.839 89.162 5.149 1.00 25.11 474 HIS A CA 1
ATOM 3215 C C . HIS A 1 403 ? -4.554 87.856 5.886 1.00 22.45 474 HIS A C 1
ATOM 3216 O O . HIS A 1 403 ? -4.105 87.910 7.030 1.00 25.38 474 HIS A O 1
ATOM 3223 N N . ASP A 1 404 ? -4.780 86.724 5.226 1.00 25.46 475 ASP A N 1
ATOM 3224 C CA . ASP A 1 404 ? -4.357 85.401 5.747 1.00 27.29 475 ASP A CA 1
ATOM 3225 C C . ASP A 1 404 ? -2.825 85.360 5.786 1.00 25.32 475 ASP A C 1
ATOM 3226 O O . ASP A 1 404 ? -2.187 86.134 5.061 1.00 27.65 475 ASP A O 1
ATOM 3231 N N . LEU A 1 405 ? -2.257 84.481 6.613 1.00 25.03 476 LEU A N 1
ATOM 3232 C CA . LEU A 1 405 ? -0.789 84.417 6.859 1.00 24.77 476 LEU A CA 1
ATOM 3233 C C . LEU A 1 405 ? -0.039 83.937 5.610 1.00 26.56 476 LEU A C 1
ATOM 3234 O O . LEU A 1 405 ? 1.178 84.185 5.550 1.00 29.42 476 LEU A O 1
ATOM 3239 N N . ASP A 1 406 ? -0.726 83.312 4.647 1.00 29.07 477 ASP A N 1
ATOM 3240 C CA . ASP A 1 406 ? -0.120 82.818 3.378 1.00 30.40 477 ASP A CA 1
ATOM 3241 C C . ASP A 1 406 ? -0.135 83.913 2.298 1.00 29.96 477 ASP A C 1
ATOM 3242 O O . ASP A 1 406 ? 0.253 83.599 1.148 1.00 33.64 477 ASP A O 1
ATOM 3247 N N . THR A 1 407 ? -0.550 85.144 2.629 1.00 29.55 478 THR A N 1
ATOM 3248 C CA . THR A 1 407 ? -0.607 86.271 1.659 1.00 30.64 478 THR A CA 1
ATOM 3249 C C . THR A 1 407 ? 0.821 86.666 1.261 1.00 30.70 478 THR A C 1
ATOM 3250 O O . THR A 1 407 ? 1.694 86.718 2.141 1.00 34.20 478 THR A O 1
ATOM 3254 N N . SER A 1 408 ? 1.039 86.948 -0.026 1.00 32.75 479 SER A N 1
ATOM 3255 C CA . SER A 1 408 ? 2.311 87.503 -0.551 1.00 32.79 479 SER A CA 1
ATOM 3256 C C . SER A 1 408 ? 2.535 88.892 0.057 1.00 33.51 479 SER A C 1
ATOM 3257 O O . SER A 1 408 ? 1.636 89.742 -0.071 1.00 36.37 479 SER A O 1
ATOM 3260 N N . ALA A 1 409 ? 3.687 89.106 0.699 1.00 34.35 480 ALA A N 1
ATOM 3261 C CA . ALA A 1 409 ? 4.082 90.391 1.324 1.00 34.65 480 ALA A CA 1
ATOM 3262 C C . ALA A 1 409 ? 4.016 91.533 0.298 1.00 35.15 480 ALA A C 1
ATOM 3263 O O . ALA A 1 409 ? 3.665 92.664 0.702 1.00 37.40 480 ALA A O 1
ATOM 3265 N N . ASP A 1 410 ? 4.304 91.253 -0.980 1.00 39.76 481 ASP A N 1
ATOM 3266 C CA A ASP A 1 410 ? 4.428 92.297 -2.034 0.50 41.15 481 ASP A CA 1
ATOM 3267 C CA B ASP A 1 410 ? 4.425 92.276 -2.055 0.50 39.93 481 ASP A CA 1
ATOM 3268 C C . ASP A 1 410 ? 3.044 92.795 -2.483 1.00 40.72 481 ASP A C 1
ATOM 3269 O O . ASP A 1 410 ? 3.012 93.722 -3.318 1.00 42.62 481 ASP A O 1
ATOM 3278 N N . SER A 1 411 ? 1.953 92.229 -1.953 1.00 43.92 482 SER A N 1
ATOM 3279 C CA . SER A 1 411 ? 0.568 92.518 -2.420 1.00 41.77 482 SER A CA 1
ATOM 3280 C C . SER A 1 411 ? -0.246 93.406 -1.457 1.00 40.50 482 SER A C 1
ATOM 3281 O O . SER A 1 411 ? -1.335 93.820 -1.890 1.00 43.77 482 SER A O 1
ATOM 3284 N N . VAL A 1 412 ? 0.224 93.716 -0.234 1.00 37.78 483 VAL A N 1
ATOM 3285 C CA . VAL A 1 412 ? -0.651 94.232 0.874 1.00 36.07 483 VAL A CA 1
ATOM 3286 C C . VAL A 1 412 ? -0.640 95.767 1.015 1.00 38.51 483 VAL A C 1
ATOM 3287 O O . VAL A 1 412 ? -1.477 96.289 1.796 1.00 45.76 483 VAL A O 1
ATOM 3291 N N . GLY A 1 413 ? 0.270 96.479 0.360 1.00 35.06 484 GLY A N 1
ATOM 3292 C CA . GLY A 1 413 ? 0.179 97.951 0.230 1.00 33.71 484 GLY A CA 1
ATOM 3293 C C . GLY A 1 413 ? 0.942 98.713 1.303 1.00 30.07 484 GLY A C 1
ATOM 3294 O O . GLY A 1 413 ? 0.913 99.963 1.277 1.00 30.82 484 GLY A O 1
ATOM 3295 N N . ASN A 1 414 ? 1.611 97.996 2.207 1.00 29.51 485 ASN A N 1
ATOM 3296 C CA . ASN A 1 414 ? 2.575 98.550 3.190 1.00 28.61 485 ASN A CA 1
ATOM 3297 C C . ASN A 1 414 ? 3.600 97.451 3.497 1.00 29.14 485 ASN A C 1
ATOM 3298 O O . ASN A 1 414 ? 3.311 96.284 3.193 1.00 32.03 485 ASN A O 1
ATOM 3303 N N . ALA A 1 415 ? 4.754 97.815 4.059 1.00 31.67 486 ALA A N 1
ATOM 3304 C CA . ALA A 1 415 ? 5.764 96.866 4.579 1.00 32.07 486 ALA A CA 1
ATOM 3305 C C . ALA A 1 415 ? 5.103 95.999 5.657 1.00 32.51 486 ALA A C 1
ATOM 3306 O O . ALA A 1 415 ? 4.314 96.544 6.454 1.00 33.23 486 ALA A O 1
ATOM 3308 N N . CYS A 1 416 ? 5.365 94.691 5.649 1.00 35.27 487 CYS A N 1
ATOM 3309 C CA . CYS A 1 416 ? 4.813 93.739 6.650 1.00 35.73 487 CYS A CA 1
ATOM 3310 C C . CYS A 1 416 ? 5.832 92.632 6.927 1.00 36.79 487 CYS A C 1
ATOM 3311 O O . CYS A 1 416 ? 6.058 91.801 6.034 1.00 42.63 487 CYS A O 1
ATOM 3314 N N . ARG A 1 417 ? 6.394 92.619 8.141 1.00 35.32 488 ARG A N 1
ATOM 3315 C CA . ARG A 1 417 ? 7.497 91.700 8.536 1.00 37.51 488 ARG A CA 1
ATOM 3316 C C . ARG A 1 417 ? 6.953 90.304 8.868 1.00 38.07 488 ARG A C 1
ATOM 3317 O O . ARG A 1 417 ? 7.792 89.414 9.115 1.00 42.67 488 ARG A O 1
ATOM 3325 N N . LEU A 1 418 ? 5.626 90.108 8.880 1.00 33.89 489 LEU A N 1
ATOM 3326 C CA . LEU A 1 418 ? 4.983 88.835 9.323 1.00 31.32 489 LEU A CA 1
ATOM 3327 C C . LEU A 1 418 ? 4.437 88.040 8.128 1.00 34.07 489 LEU A C 1
ATOM 3328 O O . LEU A 1 418 ? 3.823 86.982 8.369 1.00 33.98 489 LEU A O 1
ATOM 3333 N N . LEU A 1 419 ? 4.607 88.535 6.897 1.00 35.90 490 LEU A N 1
ATOM 3334 C CA . LEU A 1 419 ? 4.267 87.782 5.659 1.00 34.99 490 LEU A CA 1
ATOM 3335 C C . LEU A 1 419 ? 5.568 87.403 4.945 1.00 39.43 490 LEU A C 1
ATOM 3336 O O . LEU A 1 419 ? 6.553 88.165 5.066 1.00 46.59 490 LEU A O 1
ATOM 3341 N N . ALA A 1 420 ? 5.568 86.262 4.250 1.00 42.42 491 ALA A N 1
ATOM 3342 C CA . ALA A 1 420 ? 6.704 85.749 3.446 1.00 48.28 491 ALA A CA 1
ATOM 3343 C C . ALA A 1 420 ? 6.580 86.235 1.996 1.00 51.24 491 ALA A C 1
ATOM 3344 O O . ALA A 1 420 ? 5.495 86.733 1.618 1.00 48.41 491 ALA A O 1
ATOM 3346 N N . ALA A 1 421 ? 7.661 86.086 1.220 1.00 59.17 492 ALA A N 1
ATOM 3347 C CA . ALA A 1 421 ? 7.766 86.470 -0.209 1.00 62.98 492 ALA A CA 1
ATOM 3348 C C . ALA A 1 421 ? 6.663 85.783 -1.025 1.00 66.97 492 ALA A C 1
ATOM 3349 O O . ALA A 1 421 ? 6.069 86.454 -1.895 1.00 68.84 492 ALA A O 1
ATOM 3351 N N . GLN A 1 422 ? 6.409 84.497 -0.753 1.00 70.71 493 GLN A N 1
ATOM 3352 C CA . GLN A 1 422 ? 5.403 83.657 -1.462 1.00 74.37 493 GLN A CA 1
ATOM 3353 C C . GLN A 1 422 ? 3.995 84.184 -1.161 1.00 76.32 493 GLN A C 1
ATOM 3354 O O . GLN A 1 422 ? 3.345 83.778 -0.197 1.00 77.04 493 GLN A O 1
ATOM 3356 N N . GLN B 1 1 ? 23.642 62.446 53.166 1.00 56.02 72 GLN B N 1
ATOM 3357 C CA . GLN B 1 1 ? 22.275 61.852 53.265 1.00 51.37 72 GLN B CA 1
ATOM 3358 C C . GLN B 1 1 ? 21.867 61.220 51.923 1.00 45.20 72 GLN B C 1
ATOM 3359 O O . GLN B 1 1 ? 20.695 60.810 51.806 1.00 43.68 72 GLN B O 1
ATOM 3365 N N . ARG B 1 2 ? 22.790 61.133 50.956 1.00 39.91 73 ARG B N 1
ATOM 3366 C CA . ARG B 1 2 ? 22.608 60.374 49.692 1.00 37.68 73 ARG B CA 1
ATOM 3367 C C . ARG B 1 2 ? 22.482 58.887 50.020 1.00 31.18 73 ARG B C 1
ATOM 3368 O O . ARG B 1 2 ? 23.098 58.389 50.967 1.00 29.79 73 ARG B O 1
ATOM 3376 N N . PRO B 1 3 ? 21.681 58.131 49.239 1.00 30.04 74 PRO B N 1
ATOM 3377 C CA . PRO B 1 3 ? 21.470 56.712 49.505 1.00 27.16 74 PRO B CA 1
ATOM 3378 C C . PRO B 1 3 ? 22.666 55.858 49.061 1.00 26.98 74 PRO B C 1
ATOM 3379 O O . PRO B 1 3 ? 23.535 56.362 48.370 1.00 26.61 74 PRO B O 1
ATOM 3383 N N . ALA B 1 4 ? 22.679 54.589 49.472 1.00 24.68 75 ALA B N 1
ATOM 3384 C CA . ALA B 1 4 ? 23.762 53.625 49.182 1.00 26.44 75 ALA B CA 1
ATOM 3385 C C . ALA B 1 4 ? 23.901 53.478 47.672 1.00 24.53 75 ALA B C 1
ATOM 3386 O O . ALA B 1 4 ? 22.897 53.412 46.963 1.00 27.96 75 ALA B O 1
ATOM 3388 N N . PRO B 1 5 ? 25.141 53.420 47.138 1.00 25.01 76 PRO B N 1
ATOM 3389 C CA . PRO B 1 5 ? 25.349 53.031 45.748 1.00 24.13 76 PRO B CA 1
ATOM 3390 C C . PRO B 1 5 ? 25.070 51.532 45.568 1.00 23.72 76 PRO B C 1
ATOM 3391 O O . PRO B 1 5 ? 24.996 50.804 46.552 1.00 27.09 76 PRO B O 1
ATOM 3395 N N . CYS B 1 6 ? 24.914 51.114 44.317 1.00 27.19 77 CYS B N 1
ATOM 3396 C CA . CYS B 1 6 ? 24.783 49.696 43.907 1.00 28.61 77 CYS B CA 1
ATOM 3397 C C . CYS B 1 6 ? 26.154 49.205 43.446 1.00 28.99 77 CYS B C 1
ATOM 3398 O O . CYS B 1 6 ? 26.814 49.943 42.687 1.00 30.72 77 CYS B O 1
ATOM 3401 N N . TYR B 1 7 ? 26.551 48.005 43.873 1.00 30.34 78 TYR B N 1
ATOM 3402 C CA . TYR B 1 7 ? 27.862 47.394 43.551 1.00 29.66 78 TYR B CA 1
ATOM 3403 C C . TYR B 1 7 ? 27.698 46.298 42.488 1.00 32.33 78 TYR B C 1
ATOM 3404 O O . TYR B 1 7 ? 28.692 45.607 42.199 1.00 38.77 78 TYR B O 1
ATOM 3413 N N . ASP B 1 8 ? 26.497 46.133 41.929 1.00 29.79 79 ASP B N 1
ATOM 3414 C CA . ASP B 1 8 ? 26.208 45.070 40.927 1.00 28.55 79 ASP B CA 1
ATOM 3415 C C . ASP B 1 8 ? 26.797 45.475 39.577 1.00 29.92 79 ASP B C 1
ATOM 3416 O O . ASP B 1 8 ? 26.797 46.654 39.226 1.00 31.05 79 ASP B O 1
ATOM 3421 N N . PRO B 1 9 ? 27.326 44.516 38.782 1.00 30.83 80 PRO B N 1
ATOM 3422 C CA . PRO B 1 9 ? 27.862 44.819 37.454 1.00 31.79 80 PRO B CA 1
ATOM 3423 C C . PRO B 1 9 ? 26.740 44.965 36.412 1.00 26.95 80 PRO B C 1
ATOM 3424 O O . PRO B 1 9 ? 26.597 44.113 35.544 1.00 31.07 80 PRO B O 1
ATOM 3428 N N . CYS B 1 10 ? 25.956 46.040 36.530 1.00 26.97 81 CYS B N 1
ATOM 3429 C CA . CYS B 1 10 ? 24.763 46.316 35.689 1.00 27.45 81 CYS B CA 1
ATOM 3430 C C . CYS B 1 10 ? 25.192 46.398 34.215 1.00 26.37 81 CYS B C 1
ATOM 3431 O O . CYS B 1 10 ? 26.221 47.037 33.916 1.00 26.55 81 CYS B O 1
ATOM 3434 N N . GLU B 1 11 ? 24.462 45.719 33.331 1.00 26.51 82 GLU B N 1
ATOM 3435 C CA . GLU B 1 11 ? 24.676 45.766 31.861 1.00 26.75 82 GLU B CA 1
ATOM 3436 C C . GLU B 1 11 ? 23.320 45.979 31.185 1.00 26.23 82 GLU B C 1
ATOM 3437 O O . GLU B 1 11 ? 22.409 45.158 31.430 1.00 27.61 82 GLU B O 1
ATOM 3443 N N . ALA B 1 12 ? 23.181 47.047 30.396 1.00 24.54 83 ALA B N 1
ATOM 3444 C CA . ALA B 1 12 ? 21.932 47.378 29.676 1.00 25.03 83 ALA B CA 1
ATOM 3445 C C . ALA B 1 12 ? 22.084 46.990 28.208 1.00 23.58 83 ALA B C 1
ATOM 3446 O O . ALA B 1 12 ? 23.144 47.275 27.617 1.00 23.96 83 ALA B O 1
ATOM 3448 N N . VAL B 1 13 ? 21.030 46.402 27.653 1.00 24.14 84 VAL B N 1
ATOM 3449 C CA . VAL B 1 13 ? 20.924 46.034 26.216 1.00 26.00 84 VAL B CA 1
ATOM 3450 C C . VAL B 1 13 ? 19.589 46.561 25.690 1.00 24.58 84 VAL B C 1
ATOM 3451 O O . VAL B 1 13 ? 18.544 46.164 26.232 1.00 26.26 84 VAL B O 1
ATOM 3455 N N . LEU B 1 14 ? 19.633 47.429 24.676 1.00 25.20 85 LEU B N 1
ATOM 3456 C CA . LEU B 1 14 ? 18.423 47.833 23.918 1.00 24.59 85 LEU B CA 1
ATOM 3457 C C . LEU B 1 14 ? 17.961 46.641 23.078 1.00 26.02 85 LEU B C 1
ATOM 3458 O O . LEU B 1 14 ? 18.799 46.053 22.374 1.00 30.02 85 LEU B O 1
ATOM 3463 N N . VAL B 1 15 ? 16.682 46.280 23.195 1.00 23.99 86 VAL B N 1
ATOM 3464 C CA . VAL B 1 15 ? 16.066 45.139 22.465 1.00 26.72 86 VAL B CA 1
ATOM 3465 C C . VAL B 1 15 ? 14.903 45.685 21.638 1.00 24.28 86 VAL B C 1
ATOM 3466 O O . VAL B 1 15 ? 14.087 46.460 22.172 1.00 23.62 86 VAL B O 1
ATOM 3470 N N . GLU B 1 16 ? 14.871 45.329 20.356 1.00 23.87 87 GLU B N 1
ATOM 3471 C CA . GLU B 1 16 ? 13.815 45.795 19.434 1.00 23.69 87 GLU B CA 1
ATOM 3472 C C . GLU B 1 16 ? 13.053 44.594 18.882 1.00 23.78 87 GLU B C 1
ATOM 3473 O O . GLU B 1 16 ? 13.644 43.496 18.774 1.00 24.29 87 GLU B O 1
ATOM 3479 N N . SER B 1 17 ? 11.787 44.818 18.543 1.00 22.74 88 SER B N 1
ATOM 3480 C CA . SER B 1 17 ? 11.055 44.017 17.536 1.00 23.40 88 SER B CA 1
ATOM 3481 C C . SER B 1 17 ? 11.046 44.813 16.229 1.00 23.27 88 SER B C 1
ATOM 3482 O O . SER B 1 17 ? 10.688 45.993 16.263 1.00 24.53 88 SER B O 1
ATOM 3485 N N . ILE B 1 18 ? 11.509 44.201 15.143 1.00 26.40 89 ILE B N 1
ATOM 3486 C CA . ILE B 1 18 ? 11.476 44.786 13.772 1.00 27.02 89 ILE B CA 1
ATOM 3487 C C . ILE B 1 18 ? 10.496 43.944 12.964 1.00 27.68 89 ILE B C 1
ATOM 3488 O O . ILE B 1 18 ? 10.753 42.765 12.716 1.00 31.84 89 ILE B O 1
ATOM 3493 N N . PRO B 1 19 ? 9.343 44.522 12.554 1.00 28.40 90 PRO B N 1
ATOM 3494 C CA . PRO B 1 19 ? 8.315 43.776 11.836 1.00 29.07 90 PRO B CA 1
ATOM 3495 C C . PRO B 1 19 ? 8.842 43.160 10.536 1.00 29.77 90 PRO B C 1
ATOM 3496 O O . PRO B 1 19 ? 9.713 43.746 9.909 1.00 31.46 90 PRO B O 1
ATOM 3500 N N . GLU B 1 20 ? 8.291 42.006 10.162 1.00 32.12 91 GLU B N 1
ATOM 3501 C CA . GLU B 1 20 ? 8.640 41.315 8.897 1.00 33.35 91 GLU B CA 1
ATOM 3502 C C . GLU B 1 20 ? 8.535 42.331 7.757 1.00 31.78 91 GLU B C 1
ATOM 3503 O O . GLU B 1 20 ? 7.494 43.011 7.663 1.00 31.88 91 GLU B O 1
ATOM 3509 N N . GLY B 1 21 ? 9.595 42.460 6.955 1.00 35.47 92 GLY B N 1
ATOM 3510 C CA . GLY B 1 21 ? 9.611 43.319 5.757 1.00 37.78 92 GLY B CA 1
ATOM 3511 C C . GLY B 1 21 ? 10.253 44.676 5.994 1.00 33.61 92 GLY B C 1
ATOM 3512 O O . GLY B 1 21 ? 10.674 45.285 4.995 1.00 41.50 92 GLY B O 1
ATOM 3513 N N . LEU B 1 22 ? 10.336 45.141 7.245 1.00 34.07 93 LEU B N 1
ATOM 3514 C CA . LEU B 1 22 ? 10.912 46.468 7.595 1.00 37.27 93 LEU B CA 1
ATOM 3515 C C . LEU B 1 22 ? 12.444 46.361 7.575 1.00 41.16 93 LEU B C 1
ATOM 3516 O O . LEU B 1 22 ? 13.001 45.730 8.494 1.00 47.70 93 LEU B O 1
ATOM 3521 N N . ASP B 1 23 ? 13.088 46.950 6.562 1.00 42.88 94 ASP B N 1
ATOM 3522 C CA . ASP B 1 23 ? 14.540 46.797 6.270 1.00 45.69 94 ASP B CA 1
ATOM 3523 C C . ASP B 1 23 ? 15.276 48.111 6.545 1.00 42.92 94 ASP B C 1
ATOM 3524 O O . ASP B 1 23 ? 14.760 49.171 6.146 1.00 45.05 94 ASP B O 1
ATOM 3529 N N . PHE B 1 24 ? 16.450 48.023 7.181 1.00 41.96 95 PHE B N 1
ATOM 3530 C CA . PHE B 1 24 ? 17.385 49.149 7.445 1.00 42.66 95 PHE B CA 1
ATOM 3531 C C . PHE B 1 24 ? 18.782 48.756 6.964 1.00 49.99 95 PHE B C 1
ATOM 3532 O O . PHE B 1 24 ? 19.578 48.213 7.730 1.00 54.91 95 PHE B O 1
ATOM 3540 N N . PRO B 1 25 ? 19.134 49.012 5.685 1.00 59.06 96 PRO B N 1
ATOM 3541 C CA . PRO B 1 25 ? 20.405 48.535 5.135 1.00 66.10 96 PRO B CA 1
ATOM 3542 C C . PRO B 1 25 ? 21.632 49.109 5.864 1.00 72.45 96 PRO B C 1
ATOM 3543 O O . PRO B 1 25 ? 21.726 50.320 5.989 1.00 73.91 96 PRO B O 1
ATOM 3547 N N . ASN B 1 26 ? 22.511 48.219 6.346 1.00 73.79 97 ASN B N 1
ATOM 3548 C CA . ASN B 1 26 ? 23.839 48.529 6.948 1.00 77.10 97 ASN B CA 1
ATOM 3549 C C . ASN B 1 26 ? 23.672 49.354 8.233 1.00 73.56 97 ASN B C 1
ATOM 3550 O O . ASN B 1 26 ? 24.571 50.170 8.525 1.00 76.97 97 ASN B O 1
ATOM 3555 N N . ALA B 1 27 ? 22.586 49.138 8.985 1.00 70.45 98 ALA B N 1
ATOM 3556 C CA . ALA B 1 27 ? 22.276 49.863 10.243 1.00 67.80 98 ALA B CA 1
ATOM 3557 C C . ALA B 1 27 ? 22.993 49.188 11.420 1.00 67.85 98 ALA B C 1
ATOM 3558 O O . ALA B 1 27 ? 23.300 47.983 11.297 1.00 58.26 98 ALA B O 1
ATOM 3560 N N . THR B 1 29 ? 22.486 46.828 13.671 1.00 90.74 100 THR B N 1
ATOM 3561 C CA . THR B 1 29 ? 21.515 45.816 14.173 1.00 92.56 100 THR B CA 1
ATOM 3562 C C . THR B 1 29 ? 22.247 44.810 15.072 1.00 89.51 100 THR B C 1
ATOM 3563 O O . THR B 1 29 ? 22.002 43.593 14.932 1.00 96.30 100 THR B O 1
ATOM 3567 N N . GLY B 1 30 ? 23.107 45.309 15.967 1.00 85.13 101 GLY B N 1
ATOM 3568 C CA . GLY B 1 30 ? 23.757 44.515 17.027 1.00 79.82 101 GLY B CA 1
ATOM 3569 C C . GLY B 1 30 ? 22.797 44.228 18.169 1.00 74.78 101 GLY B C 1
ATOM 3570 O O . GLY B 1 30 ? 23.192 43.493 19.095 1.00 75.49 101 GLY B O 1
ATOM 3571 N N . ASN B 1 31 ? 21.583 44.792 18.104 1.00 71.71 102 ASN B N 1
ATOM 3572 C CA . ASN B 1 31 ? 20.506 44.633 19.118 1.00 59.82 102 ASN B CA 1
ATOM 3573 C C . ASN B 1 31 ? 19.886 43.243 18.980 1.00 52.66 102 ASN B C 1
ATOM 3574 O O . ASN B 1 31 ? 19.294 42.927 17.949 1.00 50.54 102 ASN B O 1
ATOM 3579 N N . PRO B 1 32 ? 19.990 42.365 20.006 1.00 47.63 103 PRO B N 1
ATOM 3580 C CA . PRO B 1 32 ? 19.184 41.148 20.046 1.00 40.93 103 PRO B CA 1
ATOM 3581 C C . PRO B 1 32 ? 17.700 41.539 20.002 1.00 34.57 103 PRO B C 1
ATOM 3582 O O . PRO B 1 32 ? 17.370 42.624 20.444 1.00 37.68 103 PRO B O 1
ATOM 3586 N N . SER B 1 33 ? 16.852 40.675 19.451 1.00 28.95 104 SER B N 1
ATOM 3587 C CA . SER B 1 33 ? 15.394 40.920 19.314 1.00 25.90 104 SER B CA 1
ATOM 3588 C C . SER B 1 33 ? 14.708 40.788 20.679 1.00 24.43 104 SER B C 1
ATOM 3589 O O . SER B 1 33 ? 15.271 40.143 21.590 1.00 27.65 104 SER B O 1
ATOM 3592 N N . THR B 1 34 ? 13.512 41.357 20.810 1.00 24.79 105 THR B N 1
ATOM 3593 C CA . THR B 1 34 ? 12.641 41.146 21.993 1.00 25.89 105 THR B CA 1
ATOM 3594 C C . THR B 1 34 ? 12.504 39.636 22.243 1.00 24.86 105 THR B C 1
ATOM 3595 O O . THR B 1 34 ? 12.744 39.194 23.386 1.00 26.72 105 THR B O 1
ATOM 3599 N N . SER B 1 35 ? 12.154 38.865 21.208 1.00 26.34 106 SER B N 1
ATOM 3600 C CA . SER B 1 35 ? 11.974 37.392 21.290 1.00 27.35 106 SER B CA 1
ATOM 3601 C C . SER B 1 35 ? 13.239 36.743 21.869 1.00 27.27 106 SER B C 1
ATOM 3602 O O . SER B 1 35 ? 13.121 35.981 22.848 1.00 30.94 106 SER B O 1
ATOM 3605 N N . GLN B 1 36 ? 14.406 37.028 21.281 1.00 28.13 107 GLN B N 1
ATOM 3606 C CA . GLN B 1 36 ? 15.708 36.450 21.717 1.00 30.90 107 GLN B CA 1
ATOM 3607 C C . GLN B 1 36 ? 15.934 36.774 23.200 1.00 28.44 107 GLN B C 1
ATOM 3608 O O . GLN B 1 36 ? 16.228 35.852 23.980 1.00 29.76 107 GLN B O 1
ATOM 3614 N N . ALA B 1 37 ? 15.805 38.046 23.576 1.00 26.52 108 ALA B N 1
ATOM 3615 C CA . ALA B 1 37 ? 16.084 38.522 24.951 1.00 26.30 108 ALA B CA 1
ATOM 3616 C C . ALA B 1 37 ? 15.131 37.834 25.936 1.00 25.58 108 ALA B C 1
ATOM 3617 O O . ALA B 1 37 ? 15.596 37.401 27.010 1.00 28.58 108 ALA B O 1
ATOM 3619 N N . TRP B 1 38 ? 13.843 37.749 25.592 1.00 26.42 109 TRP B N 1
ATOM 3620 C CA . TRP B 1 38 ? 12.808 37.123 26.456 1.00 26.01 109 TRP B CA 1
ATOM 3621 C C . TRP B 1 38 ? 13.113 35.633 26.641 1.00 25.16 109 TRP B C 1
ATOM 3622 O O . TRP B 1 38 ? 13.080 35.166 27.789 1.00 27.42 109 TRP B O 1
ATOM 3633 N N . LEU B 1 39 ? 13.408 34.909 25.560 1.00 27.26 110 LEU B N 1
ATOM 3634 C CA . LEU B 1 39 ? 13.742 33.462 25.660 1.00 28.85 110 LEU B CA 1
ATOM 3635 C C . LEU B 1 39 ? 14.983 33.283 26.544 1.00 28.76 110 LEU B C 1
ATOM 3636 O O . LEU B 1 39 ? 14.980 32.358 27.371 1.00 32.21 110 LEU B O 1
ATOM 3641 N N . GLY B 1 40 ? 15.994 34.144 26.389 1.00 28.23 111 GLY B N 1
ATOM 3642 C CA . GLY B 1 40 ? 17.202 34.139 27.236 1.00 30.29 111 GLY B CA 1
ATOM 3643 C C . GLY B 1 40 ? 16.848 34.277 28.706 1.00 28.64 111 GLY B C 1
ATOM 3644 O O . GLY B 1 40 ? 17.331 33.462 29.523 1.00 27.77 111 GLY B O 1
ATOM 3645 N N . LEU B 1 41 ? 16.021 35.268 29.043 1.00 25.85 112 LEU B N 1
ATOM 3646 C CA . LEU B 1 41 ? 15.590 35.528 30.444 1.00 25.76 112 LEU B CA 1
ATOM 3647 C C . LEU B 1 41 ? 14.851 34.303 30.995 1.00 27.88 112 LEU B C 1
ATOM 3648 O O . LEU B 1 41 ? 15.120 33.931 32.143 1.00 30.13 112 LEU B O 1
ATOM 3653 N N . LEU B 1 42 ? 13.953 33.702 30.208 1.00 28.86 113 LEU B N 1
ATOM 3654 C CA . LEU B 1 42 ? 13.144 32.535 30.652 1.00 30.48 113 LEU B CA 1
ATOM 3655 C C . LEU B 1 42 ? 14.059 31.327 30.891 1.00 31.02 113 LEU B C 1
ATOM 3656 O O . LEU B 1 42 ? 13.822 30.599 31.877 1.00 34.65 113 LEU B O 1
ATOM 3661 N N . ALA B 1 43 ? 15.069 31.123 30.036 1.00 32.03 114 ALA B N 1
ATOM 3662 C CA . ALA B 1 43 ? 16.000 29.967 30.104 1.00 31.40 114 ALA B CA 1
ATOM 3663 C C . ALA B 1 43 ? 16.884 30.081 31.352 1.00 31.24 114 ALA B C 1
ATOM 3664 O O . ALA B 1 43 ? 17.246 29.030 31.908 1.00 36.41 114 ALA B O 1
ATOM 3666 N N . GLY B 1 44 ? 17.203 31.311 31.771 1.00 31.62 115 GLY B N 1
ATOM 3667 C CA . GLY B 1 44 ? 18.091 31.606 32.913 1.00 34.34 115 GLY B CA 1
ATOM 3668 C C . GLY B 1 44 ? 17.359 31.682 34.245 1.00 33.66 115 GLY B C 1
ATOM 3669 O O . GLY B 1 44 ? 18.049 31.627 35.284 1.00 39.25 115 GLY B O 1
ATOM 3670 N N . ALA B 1 45 ? 16.026 31.820 34.232 1.00 32.47 116 ALA B N 1
ATOM 3671 C CA . ALA B 1 45 ? 15.175 32.030 35.431 1.00 33.80 116 ALA B CA 1
ATOM 3672 C C . ALA B 1 45 ? 15.254 30.809 36.356 1.00 34.02 116 ALA B C 1
ATOM 3673 O O . ALA B 1 45 ? 14.951 29.697 35.884 1.00 34.79 116 ALA B O 1
ATOM 3675 N N . HIS B 1 46 ? 15.629 31.014 37.623 1.00 36.39 117 HIS B N 1
ATOM 3676 C CA A HIS B 1 46 ? 15.838 29.935 38.628 0.57 38.34 117 HIS B CA 1
ATOM 3677 C CA B HIS B 1 46 ? 15.806 29.912 38.610 0.43 37.72 117 HIS B CA 1
ATOM 3678 C C . HIS B 1 46 ? 14.907 30.105 39.840 1.00 37.88 117 HIS B C 1
ATOM 3679 O O . HIS B 1 46 ? 14.558 29.077 40.451 1.00 41.38 117 HIS B O 1
ATOM 3692 N N . SER B 1 47 ? 14.531 31.342 40.187 1.00 33.89 118 SER B N 1
ATOM 3693 C CA . SER B 1 47 ? 13.816 31.634 41.462 1.00 33.86 118 SER B CA 1
ATOM 3694 C C . SER B 1 47 ? 12.480 32.357 41.245 1.00 29.63 118 SER B C 1
ATOM 3695 O O . SER B 1 47 ? 11.484 31.928 41.862 1.00 34.55 118 SER B O 1
ATOM 3698 N N . SER B 1 48 ? 12.431 33.427 40.446 1.00 29.68 119 SER B N 1
ATOM 3699 C CA . SER B 1 48 ? 11.232 34.298 40.396 1.00 28.62 119 SER B CA 1
ATOM 3700 C C . SER B 1 48 ? 11.079 34.976 39.035 1.00 22.81 119 SER B C 1
ATOM 3701 O O . SER B 1 48 ? 12.097 35.329 38.402 1.00 25.87 119 SER B O 1
ATOM 3704 N N . LEU B 1 49 ? 9.824 35.171 38.632 1.00 23.21 120 LEU B N 1
ATOM 3705 C CA . LEU B 1 49 ? 9.440 35.982 37.454 1.00 24.42 120 LEU B CA 1
ATOM 3706 C C . LEU B 1 49 ? 8.201 36.788 37.832 1.00 24.34 120 LEU B C 1
ATOM 3707 O O . LEU B 1 49 ? 7.173 36.169 38.161 1.00 25.52 120 LEU B O 1
ATOM 3712 N N . ASP B 1 50 ? 8.338 38.113 37.837 1.00 24.67 121 ASP B N 1
ATOM 3713 C CA . ASP B 1 50 ? 7.221 39.075 37.987 1.00 24.71 121 ASP B CA 1
ATOM 3714 C C . ASP B 1 50 ? 6.990 39.710 36.617 1.00 24.49 121 ASP B C 1
ATOM 3715 O O . ASP B 1 50 ? 7.962 40.216 36.041 1.00 23.88 121 ASP B O 1
ATOM 3720 N N . ILE B 1 51 ? 5.761 39.661 36.113 1.00 23.58 122 ILE B N 1
ATOM 3721 C CA . ILE B 1 51 ? 5.368 40.343 34.847 1.00 22.74 122 ILE B CA 1
ATOM 3722 C C . ILE B 1 51 ? 4.211 41.291 35.147 1.00 21.89 122 ILE B C 1
ATOM 3723 O O . ILE B 1 51 ? 3.164 40.820 35.643 1.00 24.95 122 ILE B O 1
ATOM 3728 N N . ALA B 1 52 ? 4.419 42.576 34.859 1.00 21.84 123 ALA B N 1
ATOM 3729 C CA . ALA B 1 52 ? 3.364 43.601 34.720 1.00 21.44 123 ALA B CA 1
ATOM 3730 C C . ALA B 1 52 ? 2.941 43.607 33.250 1.00 20.12 123 ALA B C 1
ATOM 3731 O O . ALA B 1 52 ? 3.821 43.687 32.371 1.00 21.41 123 ALA B O 1
ATOM 3733 N N . SER B 1 53 ? 1.647 43.463 32.983 1.00 21.76 124 SER B N 1
ATOM 3734 C CA . SER B 1 53 ? 1.150 43.266 31.601 1.00 22.36 124 SER B CA 1
ATOM 3735 C C . SER B 1 53 ? -0.200 43.953 31.409 1.00 22.72 124 SER B C 1
ATOM 3736 O O . SER B 1 53 ? -0.975 44.070 32.369 1.00 23.94 124 SER B O 1
ATOM 3739 N N . PHE B 1 54 ? -0.449 44.375 30.178 1.00 22.11 125 PHE B N 1
ATOM 3740 C CA . PHE B 1 54 ? -1.697 45.027 29.720 1.00 22.59 125 PHE B CA 1
ATOM 3741 C C . PHE B 1 54 ? -2.679 43.954 29.222 1.00 21.49 125 PHE B C 1
ATOM 3742 O O . PHE B 1 54 ? -3.879 44.028 29.525 1.00 23.76 125 PHE B O 1
ATOM 3750 N N . TYR B 1 55 ? -2.191 42.983 28.449 1.00 23.05 126 TYR B N 1
ATOM 3751 C CA . TYR B 1 55 ? -3.009 41.874 27.895 1.00 22.84 126 TYR B CA 1
ATOM 3752 C C . TYR B 1 55 ? -2.087 40.768 27.375 1.00 21.41 126 TYR B C 1
ATOM 3753 O O . TYR B 1 55 ? -0.872 41.009 27.151 1.00 22.36 126 TYR B O 1
ATOM 3762 N N . TRP B 1 56 ? -2.678 39.590 27.173 1.00 25.31 127 TRP B N 1
ATOM 3763 C CA . TRP B 1 56 ? -2.006 38.356 26.701 1.00 25.64 127 TRP B CA 1
ATOM 3764 C C . TRP B 1 56 ? -2.692 37.837 25.434 1.00 25.17 127 TRP B C 1
ATOM 3765 O O . TRP B 1 56 ? -3.858 37.413 25.521 1.00 26.60 127 TRP B O 1
ATOM 3776 N N . THR B 1 57 ? -1.987 37.882 24.303 1.00 25.39 128 THR B N 1
ATOM 3777 C CA . THR B 1 57 ? -2.371 37.191 23.046 1.00 26.65 128 THR B CA 1
ATOM 3778 C C . THR B 1 57 ? -1.120 36.578 22.410 1.00 25.31 128 THR B C 1
ATOM 3779 O O . THR B 1 57 ? -0.706 37.064 21.343 1.00 25.25 128 THR B O 1
ATOM 3783 N N . LEU B 1 58 ? -0.550 35.536 23.025 1.00 25.65 129 LEU B N 1
ATOM 3784 C CA . LEU B 1 58 ? 0.731 34.934 22.556 1.00 26.51 129 LEU B CA 1
ATOM 3785 C C . LEU B 1 58 ? 0.499 33.892 21.442 1.00 25.68 129 LEU B C 1
ATOM 3786 O O . LEU B 1 58 ? 1.512 33.412 20.887 1.00 28.02 129 LEU B O 1
ATOM 3791 N N . THR B 1 59 ? -0.750 33.536 21.109 1.00 26.57 130 THR B N 1
ATOM 3792 C CA . THR B 1 59 ? -1.058 32.454 20.134 1.00 28.35 130 THR B CA 1
ATOM 3793 C C . THR B 1 59 ? -1.966 32.920 18.988 1.00 27.91 130 THR B C 1
ATOM 3794 O O . THR B 1 59 ? -2.682 33.930 19.121 1.00 28.86 130 THR B O 1
ATOM 3798 N N . ASN B 1 60 ? -1.947 32.158 17.899 1.00 28.11 131 ASN B N 1
ATOM 3799 C CA . ASN B 1 60 ? -2.829 32.358 16.722 1.00 30.21 131 ASN B CA 1
ATOM 3800 C C . ASN B 1 60 ? -4.288 32.262 17.172 1.00 28.16 131 ASN B C 1
ATOM 3801 O O . ASN B 1 60 ? -5.103 33.073 16.703 1.00 34.90 131 ASN B O 1
ATOM 3806 N N . ASN B 1 61 ? -4.600 31.302 18.046 1.00 29.76 132 ASN B N 1
ATOM 3807 C CA . ASN B 1 61 ? -5.990 31.049 18.509 1.00 33.58 132 ASN B CA 1
ATOM 3808 C C . ASN B 1 61 ? -6.512 32.301 19.225 1.00 31.86 132 ASN B C 1
ATOM 3809 O O . ASN B 1 61 ? -7.695 32.642 19.031 1.00 35.09 132 ASN B O 1
ATOM 3814 N N . ASP B 1 62 ? -5.655 32.971 20.000 1.00 31.85 133 ASP B N 1
ATOM 3815 C CA . ASP B 1 62 ? -6.024 34.176 20.791 1.00 32.38 133 ASP B CA 1
ATOM 3816 C C . ASP B 1 62 ? -6.499 35.287 19.848 1.00 30.67 133 ASP B C 1
ATOM 3817 O O . ASP B 1 62 ? -7.417 36.026 20.243 1.00 34.59 133 ASP B O 1
ATOM 3822 N N . THR B 1 63 ? -5.897 35.390 18.657 1.00 28.69 134 THR B N 1
ATOM 3823 C CA . THR B 1 63 ? -6.129 36.484 17.677 1.00 29.22 134 THR B CA 1
ATOM 3824 C C . THR B 1 63 ? -7.007 36.003 16.510 1.00 32.23 134 THR B C 1
ATOM 3825 O O . THR B 1 63 ? -7.289 36.825 15.619 1.00 34.36 134 THR B O 1
ATOM 3829 N N . HIS B 1 64 ? -7.451 34.742 16.522 1.00 34.21 135 HIS B N 1
ATOM 3830 C CA . HIS B 1 64 ? -8.305 34.139 15.462 1.00 37.70 135 HIS B CA 1
ATOM 3831 C C . HIS B 1 64 ? -7.581 34.246 14.116 1.00 35.24 135 HIS B C 1
ATOM 3832 O O . HIS B 1 64 ? -8.241 34.578 13.102 1.00 39.10 135 HIS B O 1
ATOM 3839 N N . THR B 1 65 ? -6.270 33.989 14.110 1.00 33.93 136 THR B N 1
ATOM 3840 C CA . THR B 1 65 ? -5.400 34.083 12.907 1.00 36.47 136 THR B CA 1
ATOM 3841 C C . THR B 1 65 ? -4.775 32.717 12.605 1.00 37.31 136 THR B C 1
ATOM 3842 O O . THR B 1 65 ? -4.913 31.795 13.435 1.00 37.05 136 THR B O 1
ATOM 3846 N N . GLN B 1 66 ? -4.132 32.609 11.440 1.00 38.47 137 GLN B N 1
ATOM 3847 C CA . GLN B 1 66 ? -3.348 31.426 11.000 1.00 40.98 137 GLN B CA 1
ATOM 3848 C C . GLN B 1 66 ? -2.043 31.936 10.380 1.00 38.24 137 GLN B C 1
ATOM 3849 O O . GLN B 1 66 ? -1.799 31.661 9.188 1.00 43.18 137 GLN B O 1
ATOM 3855 N N . GLU B 1 67 ? -1.264 32.685 11.167 1.00 34.69 138 GLU B N 1
ATOM 3856 C CA . GLU B 1 67 ? -0.009 33.352 10.731 1.00 36.46 138 GLU B CA 1
ATOM 3857 C C . GLU B 1 67 ? 1.193 32.550 11.215 1.00 35.30 138 GLU B C 1
ATOM 3858 O O . GLU B 1 67 ? 1.336 32.321 12.414 1.00 35.37 138 GLU B O 1
ATOM 3864 N N . PRO B 1 68 ? 2.097 32.102 10.312 1.00 34.73 139 PRO B N 1
ATOM 3865 C CA . PRO B 1 68 ? 3.360 31.494 10.735 1.00 35.56 139 PRO B CA 1
ATOM 3866 C C . PRO B 1 68 ? 4.188 32.392 11.667 1.00 32.65 139 PRO B C 1
ATOM 3867 O O . PRO B 1 68 ? 4.923 31.856 12.476 1.00 32.82 139 PRO B O 1
ATOM 3871 N N . SER B 1 69 ? 4.057 33.720 11.536 1.00 32.90 140 SER B N 1
ATOM 3872 C CA . SER B 1 69 ? 4.835 34.720 12.315 1.00 31.36 140 SER B CA 1
ATOM 3873 C C . SER B 1 69 ? 4.373 34.772 13.782 1.00 30.27 140 SER B C 1
ATOM 3874 O O . SER B 1 69 ? 5.007 35.513 14.556 1.00 32.94 140 SER B O 1
ATOM 3877 N N . ALA B 1 70 ? 3.346 34.003 14.178 1.00 28.31 141 ALA B N 1
ATOM 3878 C CA . ALA B 1 70 ? 2.898 33.878 15.589 1.00 29.96 141 ALA B CA 1
ATOM 3879 C C . ALA B 1 70 ? 3.756 32.851 16.343 1.00 30.43 141 ALA B C 1
ATOM 3880 O O . ALA B 1 70 ? 3.608 32.742 17.582 1.00 31.27 141 ALA B O 1
ATOM 3882 N N . GLN B 1 71 ? 4.599 32.098 15.631 1.00 31.03 142 GLN B N 1
ATOM 3883 C CA . GLN B 1 71 ? 5.391 30.983 16.214 1.00 34.01 142 GLN B CA 1
ATOM 3884 C C . GLN B 1 71 ? 6.256 31.507 17.368 1.00 31.36 142 GLN B C 1
ATOM 3885 O O . GLN B 1 71 ? 6.298 30.829 18.404 1.00 32.61 142 GLN B O 1
ATOM 3891 N N . GLN B 1 72 ? 6.875 32.689 17.239 1.00 30.40 143 GLN B N 1
ATOM 3892 C CA . GLN B 1 72 ? 7.776 33.225 18.302 1.00 30.16 143 GLN B CA 1
ATOM 3893 C C . GLN B 1 72 ? 6.982 33.447 19.596 1.00 27.93 143 GLN B C 1
ATOM 3894 O O . GLN B 1 72 ? 7.489 33.059 20.670 1.00 30.03 143 GLN B O 1
ATOM 3900 N N . GLY B 1 73 ? 5.789 34.041 19.503 1.00 28.07 144 GLY B N 1
ATOM 3901 C CA . GLY B 1 73 ? 4.897 34.244 20.663 1.00 29.29 144 GLY B CA 1
ATOM 3902 C C . GLY B 1 73 ? 4.508 32.920 21.301 1.00 28.31 144 GLY B C 1
ATOM 3903 O O . GLY B 1 73 ? 4.537 32.811 22.541 1.00 29.34 144 GLY B O 1
ATOM 3904 N N . GLU B 1 74 ? 4.141 31.937 20.479 1.00 29.44 145 GLU B N 1
ATOM 3905 C CA . GLU B 1 74 ? 3.709 30.593 20.943 1.00 28.68 145 GLU B CA 1
ATOM 3906 C C . GLU B 1 74 ? 4.862 29.903 21.682 1.00 27.50 145 GLU B C 1
ATOM 3907 O O . GLU B 1 74 ? 4.578 29.210 22.672 1.00 30.28 145 GLU B O 1
ATOM 3913 N N . GLU B 1 75 ? 6.109 30.111 21.242 1.00 28.31 146 GLU B N 1
ATOM 3914 C CA . GLU B 1 75 ? 7.313 29.532 21.896 1.00 30.05 146 GLU B CA 1
ATOM 3915 C C . GLU B 1 75 ? 7.545 30.228 23.244 1.00 27.32 146 GLU B C 1
ATOM 3916 O O . GLU B 1 75 ? 7.923 29.534 24.209 1.00 31.52 146 GLU B O 1
ATOM 3922 N N . VAL B 1 76 ? 7.325 31.541 23.326 1.00 26.82 147 VAL B N 1
ATOM 3923 C CA . VAL B 1 76 ? 7.431 32.281 24.618 1.00 27.93 147 VAL B CA 1
ATOM 3924 C C . VAL B 1 76 ? 6.400 31.699 25.592 1.00 27.42 147 VAL B C 1
ATOM 3925 O O . VAL B 1 76 ? 6.779 31.437 26.738 1.00 30.56 147 VAL B O 1
ATOM 3929 N N . LEU B 1 77 ? 5.152 31.471 25.164 1.00 29.32 148 LEU B N 1
ATOM 3930 C CA . LEU B 1 77 ? 4.107 30.916 26.072 1.00 30.32 148 LEU B CA 1
ATOM 3931 C C . LEU B 1 77 ? 4.533 29.517 26.538 1.00 31.44 148 LEU B C 1
ATOM 3932 O O . LEU B 1 77 ? 4.402 29.228 27.738 1.00 33.49 148 LEU B O 1
ATOM 3937 N N . ARG B 1 78 ? 5.041 28.687 25.626 1.00 32.66 149 ARG B N 1
ATOM 3938 C CA . ARG B 1 78 ? 5.476 27.302 25.945 1.00 34.69 149 ARG B CA 1
ATOM 3939 C C . ARG B 1 78 ? 6.592 27.347 26.995 1.00 34.59 149 ARG B C 1
ATOM 3940 O O . ARG B 1 78 ? 6.530 26.540 27.935 1.00 36.77 149 ARG B O 1
ATOM 3948 N N . GLN B 1 79 ? 7.562 28.258 26.849 1.00 32.47 150 GLN B N 1
ATOM 3949 C CA . GLN B 1 79 ? 8.707 28.372 27.795 1.00 33.25 150 GLN B CA 1
ATOM 3950 C C . GLN B 1 79 ? 8.212 28.934 29.133 1.00 32.92 150 GLN B C 1
ATOM 3951 O O . GLN B 1 79 ? 8.689 28.451 30.173 1.00 34.38 150 GLN B O 1
ATOM 3957 N N . LEU B 1 80 ? 7.275 29.886 29.123 1.00 31.42 151 LEU B N 1
ATOM 3958 C CA . LEU B 1 80 ? 6.661 30.409 30.373 1.00 31.07 151 LEU B CA 1
ATOM 3959 C C . LEU B 1 80 ? 6.032 29.252 31.164 1.00 31.24 151 LEU B C 1
ATOM 3960 O O . LEU B 1 80 ? 6.162 29.258 32.397 1.00 33.65 151 LEU B O 1
ATOM 3965 N N . GLN B 1 81 ? 5.372 28.311 30.479 1.00 32.52 152 GLN B N 1
ATOM 3966 C CA . GLN B 1 81 ? 4.665 27.159 31.108 1.00 35.96 152 GLN B CA 1
ATOM 3967 C C . GLN B 1 81 ? 5.661 26.228 31.817 1.00 36.40 152 GLN B C 1
ATOM 3968 O O . GLN B 1 81 ? 5.205 25.431 32.658 1.00 38.63 152 GLN B O 1
ATOM 3974 N N . THR B 1 82 ? 6.961 26.304 31.507 1.00 34.68 153 THR B N 1
ATOM 3975 C CA . THR B 1 82 ? 7.993 25.400 32.091 1.00 34.69 153 THR B CA 1
ATOM 3976 C C . THR B 1 82 ? 8.475 25.914 33.454 1.00 33.54 153 THR B C 1
ATOM 3977 O O . THR B 1 82 ? 9.083 25.120 34.184 1.00 38.50 153 THR B O 1
ATOM 3981 N N . LEU B 1 83 ? 8.238 27.190 33.780 1.00 33.47 154 LEU B N 1
ATOM 3982 C CA . LEU B 1 83 ? 8.901 27.879 34.922 1.00 33.67 154 LEU B CA 1
ATOM 3983 C C . LEU B 1 83 ? 8.356 27.376 36.265 1.00 34.99 154 LEU B C 1
ATOM 3984 O O . LEU B 1 83 ? 9.175 26.943 37.104 1.00 37.06 154 LEU B O 1
ATOM 3989 N N . ALA B 1 84 ? 7.043 27.454 36.494 1.00 34.32 155 ALA B N 1
ATOM 3990 C CA . ALA B 1 84 ? 6.434 27.110 37.803 1.00 35.27 155 ALA B CA 1
ATOM 3991 C C . ALA B 1 84 ? 6.738 25.650 38.147 1.00 37.23 155 ALA B C 1
ATOM 3992 O O . ALA B 1 84 ? 7.150 25.361 39.271 1.00 37.05 155 ALA B O 1
ATOM 3994 N N . PRO B 1 85 ? 6.563 24.680 37.215 1.00 38.99 156 PRO B N 1
ATOM 3995 C CA . PRO B 1 85 ? 6.958 23.290 37.469 1.00 40.74 156 PRO B CA 1
ATOM 3996 C C . PRO B 1 85 ? 8.439 23.078 37.840 1.00 43.89 156 PRO B C 1
ATOM 3997 O O . PRO B 1 85 ? 8.725 22.086 38.490 1.00 50.66 156 PRO B O 1
ATOM 4001 N N . LYS B 1 86 ? 9.331 23.980 37.408 1.00 44.91 157 LYS B N 1
ATOM 4002 C CA . LYS B 1 86 ? 10.792 23.951 37.708 1.00 46.51 157 LYS B CA 1
ATOM 4003 C C . LYS B 1 86 ? 11.068 24.553 39.091 1.00 46.72 157 LYS B C 1
ATOM 4004 O O . LYS B 1 86 ? 12.227 24.459 39.540 1.00 49.39 157 LYS B O 1
ATOM 4010 N N . GLY B 1 87 ? 10.062 25.173 39.720 1.00 43.23 158 GLY B N 1
ATOM 4011 C CA . GLY B 1 87 ? 10.162 25.773 41.065 1.00 42.75 158 GLY B CA 1
ATOM 4012 C C . GLY B 1 87 ? 10.283 27.289 41.023 1.00 40.10 158 GLY B C 1
ATOM 4013 O O . GLY B 1 87 ? 10.474 27.889 42.096 1.00 43.07 158 GLY B O 1
ATOM 4014 N N . VAL B 1 88 ? 10.176 27.900 39.840 1.00 35.09 159 VAL B N 1
ATOM 4015 C CA . VAL B 1 88 ? 10.198 29.386 39.690 1.00 35.20 159 VAL B CA 1
ATOM 4016 C C . VAL B 1 88 ? 8.863 29.935 40.206 1.00 33.16 159 VAL B C 1
ATOM 4017 O O . VAL B 1 88 ? 7.804 29.453 39.764 1.00 36.80 159 VAL B O 1
ATOM 4021 N N . ASN B 1 89 ? 8.922 30.903 41.120 1.00 33.78 160 ASN B N 1
ATOM 4022 C CA . ASN B 1 89 ? 7.742 31.663 41.601 1.00 35.56 160 ASN B CA 1
ATOM 4023 C C . ASN B 1 89 ? 7.352 32.656 40.504 1.00 30.48 160 ASN B C 1
ATOM 4024 O O . ASN B 1 89 ? 8.072 33.663 40.354 1.00 30.85 160 ASN B O 1
ATOM 4029 N N . VAL B 1 90 ? 6.275 32.368 39.767 1.00 27.88 161 VAL B N 1
ATOM 4030 C CA . VAL B 1 90 ? 5.768 33.219 38.655 1.00 28.30 161 VAL B CA 1
ATOM 4031 C C . VAL B 1 90 ? 4.555 34.008 39.153 1.00 27.15 161 VAL B C 1
ATOM 4032 O O . VAL B 1 90 ? 3.568 33.372 39.581 1.00 29.56 161 VAL B O 1
ATOM 4036 N N . ARG B 1 91 ? 4.633 35.340 39.082 1.00 27.32 162 ARG B N 1
ATOM 4037 C CA . ARG B 1 91 ? 3.543 36.263 39.482 1.00 27.04 162 ARG B CA 1
ATOM 4038 C C . ARG B 1 91 ? 3.240 37.179 38.297 1.00 25.47 162 ARG B C 1
ATOM 4039 O O . ARG B 1 91 ? 4.152 37.893 37.857 1.00 25.48 162 ARG B O 1
ATOM 4047 N N . ILE B 1 92 ? 2.004 37.142 37.808 1.00 25.20 163 ILE B N 1
ATOM 4048 C CA . ILE B 1 92 ? 1.566 37.933 36.626 1.00 26.08 163 ILE B CA 1
ATOM 4049 C C . ILE B 1 92 ? 0.442 38.868 37.062 1.00 22.41 163 ILE B C 1
ATOM 4050 O O . ILE B 1 92 ? -0.631 38.373 37.453 1.00 24.09 163 ILE B O 1
ATOM 4055 N N . ALA B 1 93 ? 0.701 40.171 37.003 1.00 24.14 164 ALA B N 1
ATOM 4056 C CA . ALA B 1 93 ? -0.319 41.224 37.149 1.00 23.68 164 ALA B CA 1
ATOM 4057 C C . ALA B 1 93 ? -0.785 41.601 35.742 1.00 22.93 164 ALA B C 1
ATOM 4058 O O . ALA B 1 93 ? 0.081 41.906 34.882 1.00 23.93 164 ALA B O 1
ATOM 4060 N N . VAL B 1 94 ? -2.097 41.590 35.514 1.00 23.75 165 VAL B N 1
ATOM 4061 C CA . VAL B 1 94 ? -2.676 41.902 34.176 1.00 23.55 165 VAL B CA 1
ATOM 4062 C C . VAL B 1 94 ? -3.829 42.894 34.352 1.00 21.10 165 VAL B C 1
ATOM 4063 O O . VAL B 1 94 ? -4.610 42.749 35.305 1.00 25.65 165 VAL B O 1
ATOM 4067 N N . SER B 1 95 ? -3.927 43.862 33.443 1.00 23.39 166 SER B N 1
ATOM 4068 C CA . SER B 1 95 ? -5.053 44.820 33.380 1.00 22.73 166 SER 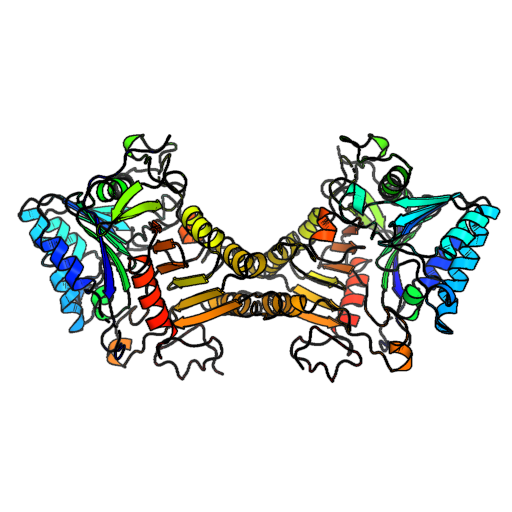B CA 1
ATOM 4069 C C . SER B 1 95 ? -6.367 44.043 33.249 1.00 24.18 166 SER B C 1
ATOM 4070 O O . SER B 1 95 ? -6.436 43.117 32.413 1.00 26.88 166 SER B O 1
ATOM 4073 N N . LYS B 1 96 ? -7.377 44.395 34.043 1.00 26.14 167 LYS B N 1
ATOM 4074 C CA . LYS B 1 96 ? -8.753 43.869 33.839 1.00 30.38 167 LYS B CA 1
ATOM 4075 C C . LYS B 1 96 ? -9.258 44.320 32.469 1.00 32.62 167 LYS B C 1
ATOM 4076 O O . LYS B 1 96 ? -9.234 45.510 32.167 1.00 36.33 167 LYS B O 1
ATOM 4082 N N . PRO B 1 97 ? -9.734 43.402 31.597 1.00 38.39 168 PRO B N 1
ATOM 4083 C CA . PRO B 1 97 ? -10.300 43.794 30.307 1.00 40.21 168 PRO B CA 1
ATOM 4084 C C . PRO B 1 97 ? -11.557 44.667 30.451 1.00 45.67 168 PRO B C 1
ATOM 4085 O O . PRO B 1 97 ? -12.218 44.580 31.476 1.00 46.41 168 PRO B O 1
ATOM 4089 N N . SER B 1 98 ? -11.856 45.467 29.422 1.00 52.12 169 SER B N 1
ATOM 4090 C CA . SER B 1 98 ? -13.012 46.402 29.368 1.00 57.79 169 SER B CA 1
ATOM 4091 C C . SER B 1 98 ? -14.324 45.609 29.394 1.00 61.88 169 SER B C 1
ATOM 4092 O O . SER B 1 98 ? -15.269 46.050 30.082 1.00 67.08 169 SER B O 1
ATOM 4095 N N . GLY B 1 99 ? -14.372 44.489 28.666 1.00 60.49 170 GLY B N 1
ATOM 4096 C CA . GLY B 1 99 ? -15.535 43.583 28.600 1.00 64.41 170 GLY B CA 1
ATOM 4097 C C . GLY B 1 99 ? -15.129 42.132 28.837 1.00 64.15 170 GLY B C 1
ATOM 4098 O O . GLY B 1 99 ? -13.955 41.841 29.051 1.00 59.87 170 GLY B O 1
ATOM 4099 N N . PRO B 1 100 ? -16.089 41.179 28.804 1.00 71.53 171 PRO B N 1
ATOM 4100 C CA . PRO B 1 100 ? -15.772 39.762 28.981 1.00 73.19 171 PRO B CA 1
ATOM 4101 C C . PRO B 1 100 ? -14.950 39.227 27.799 1.00 72.37 171 PRO B C 1
ATOM 4102 O O . PRO B 1 100 ? -15.408 39.337 26.676 1.00 79.03 171 PRO B O 1
ATOM 4106 N N . GLN B 1 101 ? -13.760 38.689 28.085 1.00 67.87 172 GLN B N 1
ATOM 4107 C CA . GLN B 1 101 ? -12.816 38.123 27.084 1.00 64.20 172 GLN B CA 1
ATOM 4108 C C . GLN B 1 101 ? -12.312 36.769 27.573 1.00 56.10 172 GLN B C 1
ATOM 4109 O O . GLN B 1 101 ? -12.148 36.567 28.774 1.00 53.83 172 GLN B O 1
ATOM 4115 N N . PRO B 1 102 ? -12.043 35.805 26.662 1.00 54.89 173 PRO B N 1
ATOM 4116 C CA . PRO B 1 102 ? -11.355 34.571 27.037 1.00 50.75 173 PRO B CA 1
ATOM 4117 C C . PRO B 1 102 ? -9.890 34.889 27.370 1.00 46.96 173 PRO B C 1
ATOM 4118 O O . PRO B 1 102 ? -9.338 35.796 26.771 1.00 51.78 173 PRO B O 1
ATOM 4122 N N . GLN B 1 103 ? -9.311 34.160 28.325 1.00 38.45 174 GLN B N 1
ATOM 4123 C CA . GLN B 1 103 ? -7.919 34.364 28.805 1.00 35.45 174 GLN B CA 1
ATOM 4124 C C . GLN B 1 103 ? -7.170 33.033 28.711 1.00 31.12 174 GLN B C 1
ATOM 4125 O O . GLN B 1 103 ? -6.797 32.491 29.768 1.00 32.94 174 GLN B O 1
ATOM 4131 N N . ALA B 1 104 ? -6.959 32.534 27.490 1.00 31.91 175 ALA B N 1
ATOM 4132 C CA . ALA B 1 104 ? -6.374 31.201 27.216 1.00 35.48 175 ALA B CA 1
ATOM 4133 C C . ALA B 1 104 ? -4.941 31.133 27.758 1.00 32.73 175 ALA B C 1
ATOM 4134 O O . ALA B 1 104 ? -4.604 30.144 28.431 1.00 35.60 175 ALA B O 1
ATOM 4136 N N . ASP B 1 105 ? -4.118 32.146 27.482 1.00 30.28 176 ASP B N 1
ATOM 4137 C CA . ASP B 1 105 ? -2.693 32.163 27.911 1.00 30.81 176 ASP B CA 1
ATOM 4138 C C . ASP B 1 105 ? -2.622 32.083 29.441 1.00 30.32 176 ASP B C 1
ATOM 4139 O O . ASP B 1 105 ? -1.861 31.247 29.965 1.00 33.28 176 ASP B O 1
ATOM 4144 N N . LEU B 1 106 ? -3.377 32.937 30.133 1.00 32.19 177 LEU B N 1
ATOM 4145 C CA . LEU B 1 106 ? -3.338 33.038 31.616 1.00 30.12 177 LEU B CA 1
ATOM 4146 C C . LEU B 1 106 ? -3.938 31.773 32.239 1.00 31.00 177 LEU B C 1
ATOM 4147 O O . LEU B 1 106 ? -3.429 31.351 33.292 1.00 33.15 177 LEU B O 1
ATOM 4152 N N . GLN B 1 107 ? -4.959 31.179 31.611 1.00 34.10 178 GLN B N 1
ATOM 4153 C CA . GLN B 1 107 ? -5.546 29.888 32.067 1.00 36.84 178 GLN B CA 1
ATOM 4154 C C . GLN B 1 107 ? -4.466 28.803 31.988 1.00 34.85 178 GLN B C 1
ATOM 4155 O O . GLN B 1 107 ? -4.335 28.036 32.956 1.00 38.49 178 GLN B O 1
ATOM 4161 N N . ALA B 1 108 ? -3.697 28.768 30.892 1.00 33.86 179 ALA B N 1
ATOM 4162 C CA . ALA B 1 108 ? -2.578 27.816 30.691 1.00 35.67 179 ALA B CA 1
ATOM 4163 C C . ALA B 1 108 ? -1.487 28.059 31.746 1.00 34.06 179 ALA B C 1
ATOM 4164 O O . ALA B 1 108 ? -0.953 27.077 32.290 1.00 35.59 179 ALA B O 1
ATOM 4166 N N . LEU B 1 109 ? -1.164 29.320 32.043 1.00 31.78 180 LEU B N 1
ATOM 4167 C CA . LEU B 1 109 ? -0.090 29.642 33.020 1.00 32.41 180 LEU B CA 1
ATOM 4168 C C . LEU B 1 109 ? -0.559 29.290 34.439 1.00 32.36 180 LEU B C 1
ATOM 4169 O O . LEU B 1 109 ? 0.257 28.737 35.190 1.00 35.25 180 LEU B O 1
ATOM 4174 N N . LEU B 1 110 ? -1.827 29.544 34.773 1.00 32.13 181 LEU B N 1
ATOM 4175 C CA . LEU B 1 110 ? -2.434 29.128 36.068 1.00 34.61 181 LEU B CA 1
ATOM 4176 C C . LEU B 1 110 ? -2.327 27.601 36.207 1.00 35.47 181 LEU B C 1
ATOM 4177 O O . LEU B 1 110 ? -1.973 27.118 37.305 1.00 37.01 181 LEU B O 1
ATOM 4182 N N . GLN B 1 111 ? -2.606 26.865 35.127 1.00 34.15 182 GLN B N 1
ATOM 4183 C CA . GLN B 1 111 ? -2.583 25.376 35.121 1.00 37.62 182 GLN B CA 1
ATOM 4184 C C . GLN B 1 111 ? -1.153 24.890 35.396 1.00 36.59 182 GLN B C 1
ATOM 4185 O O . GLN B 1 111 ? -1.011 23.836 36.045 1.00 40.19 182 GLN B O 1
ATOM 4191 N N . SER B 1 112 ? -0.143 25.656 34.963 1.00 37.07 183 SER B N 1
ATOM 4192 C CA . SER B 1 112 ? 1.300 25.323 35.109 1.00 36.78 183 SER B CA 1
ATOM 4193 C C . SER B 1 112 ? 1.785 25.607 36.536 1.00 34.74 183 SER B C 1
ATOM 4194 O O . SER B 1 112 ? 2.858 25.095 36.888 1.00 39.10 183 SER B O 1
ATOM 4197 N N . GLY B 1 113 ? 1.031 26.389 37.317 1.00 34.95 184 GLY B N 1
ATOM 4198 C CA . GLY B 1 113 ? 1.352 26.733 38.716 1.00 34.07 184 GLY B CA 1
ATOM 4199 C C . GLY B 1 113 ? 1.782 28.180 38.898 1.00 33.28 184 GLY B C 1
ATOM 4200 O O . GLY B 1 113 ? 2.200 28.531 40.020 1.00 36.23 184 GLY B O 1
ATOM 4201 N N . ALA B 1 114 ? 1.703 29.003 37.849 1.00 32.08 185 ALA B N 1
ATOM 4202 C CA . ALA B 1 114 ? 1.940 30.463 37.944 1.00 30.96 185 ALA B CA 1
ATOM 4203 C C . ALA B 1 114 ? 0.791 31.096 38.737 1.00 31.35 185 ALA B C 1
ATOM 4204 O O . ALA B 1 114 ? -0.316 30.518 38.751 1.00 33.81 185 ALA B O 1
ATOM 4206 N N . GLN B 1 115 ? 1.046 32.230 39.389 1.00 30.84 186 GLN B N 1
ATOM 4207 C CA . GLN B 1 115 ? -0.003 33.046 40.056 1.00 31.49 186 GLN B CA 1
ATOM 4208 C C . GLN B 1 115 ? -0.382 34.188 39.113 1.00 28.05 186 GLN B C 1
ATOM 4209 O O . GLN B 1 115 ? 0.537 34.793 38.536 1.00 30.83 186 GLN B O 1
ATOM 4215 N N . VAL B 1 116 ? -1.681 34.465 38.987 1.00 29.41 187 VAL B N 1
ATOM 4216 C CA . VAL B 1 116 ? -2.249 35.515 38.097 1.00 30.35 187 VAL B CA 1
ATOM 4217 C C . VAL B 1 116 ? -3.222 36.365 38.919 1.00 27.89 187 VAL B C 1
ATOM 4218 O O . VAL B 1 116 ? -4.103 35.789 39.578 1.00 31.35 187 VAL B O 1
ATOM 4222 N N . ARG B 1 117 ? -3.058 37.688 38.887 1.00 26.53 188 ARG B N 1
ATOM 4223 C CA . ARG B 1 117 ? -4.043 38.635 39.464 1.00 27.31 188 ARG B CA 1
ATOM 4224 C C . ARG B 1 117 ? -4.417 39.659 38.398 1.00 26.04 188 ARG B C 1
ATOM 4225 O O . ARG B 1 117 ? -3.509 40.193 37.737 1.00 27.49 188 ARG B O 1
ATOM 4233 N N . MET B 1 118 ? -5.721 39.864 38.219 1.00 27.04 189 MET B N 1
ATOM 4234 C CA . MET B 1 118 ? -6.283 40.940 37.371 1.00 28.65 189 MET B CA 1
ATOM 4235 C C . MET B 1 118 ? -6.398 42.193 38.237 1.00 27.76 189 MET B C 1
ATOM 4236 O O . MET B 1 118 ? -6.929 42.091 39.361 1.00 31.99 189 MET B O 1
ATOM 4241 N N . VAL B 1 119 ? -5.881 43.319 37.749 1.00 25.72 190 VAL B N 1
ATOM 4242 C CA . VAL B 1 119 ? -5.934 44.620 38.475 1.00 26.08 190 VAL B CA 1
ATOM 4243 C C . VAL B 1 119 ? -7.020 45.479 37.823 1.00 26.60 190 VAL B C 1
ATOM 4244 O O . VAL B 1 119 ? -6.912 45.758 36.612 1.00 27.17 190 VAL B O 1
ATOM 4248 N N . ASP B 1 120 ? -8.035 45.853 38.606 1.00 27.47 191 ASP B N 1
ATOM 4249 C CA . ASP B 1 120 ? -9.189 46.665 38.138 1.00 28.55 191 ASP B CA 1
ATOM 4250 C C . ASP B 1 120 ? -8.822 48.151 38.265 1.00 25.30 191 ASP B C 1
ATOM 4251 O O . ASP B 1 120 ? -9.367 48.823 39.150 1.00 26.41 191 ASP B O 1
ATOM 4256 N N . MET B 1 121 ? -7.931 48.647 37.399 1.00 25.56 192 MET B N 1
ATOM 4257 C CA . MET B 1 121 ? -7.503 50.071 37.407 1.00 24.71 192 MET B CA 1
ATOM 4258 C C . MET B 1 121 ? -8.686 50.980 37.033 1.00 24.94 192 MET B C 1
ATOM 4259 O O . MET B 1 121 ? -8.682 52.149 37.459 1.00 27.34 192 MET B O 1
ATOM 4264 N N . GLN B 1 122 ? -9.673 50.489 36.281 1.00 24.96 193 GLN B N 1
ATOM 4265 C CA . GLN B 1 122 ? -10.870 51.304 35.927 1.00 28.04 193 GLN B CA 1
ATOM 4266 C C . GLN B 1 122 ? -11.596 51.706 37.213 1.00 28.29 193 GLN B C 1
AT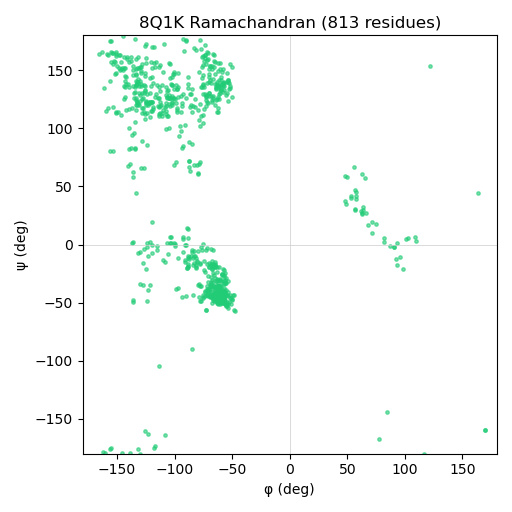OM 4267 O O . GLN B 1 122 ? -11.939 52.888 37.349 1.00 32.12 193 GLN B O 1
ATOM 4273 N N . LYS B 1 123 ? -11.800 50.755 38.124 1.00 31.67 194 LYS B N 1
ATOM 4274 C CA . LYS B 1 123 ? -12.430 51.007 39.447 1.00 31.92 194 LYS B CA 1
ATOM 4275 C C . LYS B 1 123 ? -11.514 51.916 40.278 1.00 30.75 194 LYS B C 1
ATOM 4276 O O . LYS B 1 123 ? -12.011 52.904 40.848 1.00 32.53 194 LYS B O 1
ATOM 4282 N N . LEU B 1 124 ? -10.222 51.597 40.350 1.00 27.51 195 LEU B N 1
ATOM 4283 C CA . LEU B 1 124 ? -9.282 52.219 41.322 1.00 26.67 195 LEU B CA 1
ATOM 4284 C C . LEU B 1 124 ? -8.953 53.658 40.910 1.00 27.57 195 LEU B C 1
ATOM 4285 O O . LEU B 1 124 ? -8.940 54.532 41.810 1.00 29.08 195 LEU B O 1
ATOM 4290 N N . THR B 1 125 ? -8.677 53.898 39.621 1.00 27.19 196 THR B N 1
ATOM 4291 C CA . THR B 1 125 ? -8.155 55.204 39.137 1.00 28.51 196 THR B CA 1
ATOM 4292 C C . THR B 1 125 ? -8.823 55.685 37.838 1.00 29.42 196 THR B C 1
ATOM 4293 O O . THR B 1 125 ? -8.428 56.763 37.372 1.00 34.05 196 THR B O 1
ATOM 4297 N N . HIS B 1 126 ? -9.788 54.945 37.279 1.00 30.49 197 HIS B N 1
ATOM 4298 C CA . HIS B 1 126 ? -10.420 55.234 35.962 1.00 31.46 197 HIS B CA 1
ATOM 4299 C C . HIS B 1 126 ? -9.371 55.118 34.849 1.00 29.06 197 HIS B C 1
ATOM 4300 O O . HIS B 1 126 ? -9.499 55.827 33.837 1.00 35.43 197 HIS B O 1
ATOM 4307 N N . GLY B 1 127 ? -8.360 54.267 35.038 1.00 26.31 198 GLY B N 1
ATOM 4308 C CA . GLY B 1 127 ? -7.332 53.993 34.021 1.00 24.28 198 GLY B CA 1
ATOM 4309 C C . GLY B 1 127 ? -7.221 52.509 33.744 1.00 24.95 198 GLY B C 1
ATOM 4310 O O . GLY B 1 127 ? -8.181 51.763 34.052 1.00 27.28 198 GLY B O 1
ATOM 4311 N N . VAL B 1 128 ? -6.092 52.098 33.173 1.00 23.69 199 VAL B N 1
ATOM 4312 C CA . VAL B 1 128 ? -5.782 50.676 32.861 1.00 22.43 199 VAL B CA 1
ATOM 4313 C C . VAL B 1 128 ? -4.357 50.383 33.345 1.00 21.96 199 VAL B C 1
ATOM 4314 O O . VAL B 1 128 ? -3.590 51.357 33.580 1.00 25.73 199 VAL B O 1
ATOM 4318 N N . LEU B 1 129 ? -4.030 49.103 33.542 1.00 22.25 200 LEU B N 1
ATOM 4319 C CA . LEU B 1 129 ? -2.648 48.669 33.876 1.00 22.05 200 LEU B CA 1
ATOM 4320 C C . LEU B 1 129 ? -1.892 48.523 32.550 1.00 19.89 200 LEU B C 1
ATOM 4321 O O . LEU B 1 129 ? -1.887 47.416 31.974 1.00 23.54 200 LEU B O 1
ATOM 4326 N N . HIS B 1 130 ? -1.306 49.611 32.057 1.00 20.89 201 HIS B N 1
ATOM 4327 C CA . HIS B 1 130 ? -0.706 49.669 30.695 1.00 20.44 201 HIS B CA 1
ATOM 4328 C C . HIS B 1 130 ? 0.756 49.212 30.747 1.00 20.32 201 HIS B C 1
ATOM 4329 O O . HIS B 1 130 ? 1.320 48.875 29.690 1.00 21.86 201 HIS B O 1
ATOM 4336 N N . THR B 1 131 ? 1.349 49.214 31.935 1.00 19.49 202 THR B N 1
ATOM 4337 C CA . THR B 1 131 ? 2.785 48.909 32.153 1.00 20.20 202 THR B CA 1
ATOM 4338 C C . THR B 1 131 ? 3.164 47.553 31.540 1.00 20.47 202 THR B C 1
ATOM 4339 O O . THR B 1 131 ? 2.392 46.577 31.669 1.00 23.53 202 THR B O 1
ATOM 4343 N N . LYS B 1 132 ? 4.351 47.505 30.935 1.00 19.92 203 LYS B N 1
ATOM 4344 C CA . LYS B 1 132 ? 4.997 46.268 30.440 1.00 20.85 203 LYS B CA 1
ATOM 4345 C C . LYS B 1 132 ? 6.398 46.182 31.044 1.00 19.19 203 LYS B C 1
ATOM 4346 O O . LYS B 1 132 ? 7.276 46.964 30.642 1.00 21.45 203 LYS B O 1
ATOM 4352 N N . PHE B 1 133 ? 6.597 45.265 31.985 1.00 20.44 204 PHE B N 1
ATOM 4353 C CA . PHE B 1 133 ? 7.951 44.925 32.479 1.00 19.31 204 PHE B CA 1
ATOM 4354 C C . PHE B 1 133 ? 7.959 43.495 33.009 1.00 18.76 204 PHE B C 1
ATOM 4355 O O . PHE B 1 133 ? 6.907 42.939 33.391 1.00 21.34 204 PHE B O 1
ATOM 4363 N N . TRP B 1 134 ? 9.154 42.927 32.992 1.00 20.41 205 TRP B N 1
ATOM 4364 C CA . TRP B 1 134 ? 9.515 41.629 33.605 1.00 22.09 205 TRP B CA 1
ATOM 4365 C C . TRP B 1 134 ? 10.579 41.887 34.663 1.00 22.20 205 TRP B C 1
ATOM 4366 O O . TRP B 1 134 ? 11.516 42.634 34.346 1.00 22.08 205 TRP B O 1
ATOM 4377 N N . VAL B 1 135 ? 10.495 41.230 35.820 1.00 22.91 206 VAL B N 1
ATOM 4378 C CA . VAL B 1 135 ? 11.628 41.190 36.784 1.00 23.59 206 VAL B CA 1
ATOM 4379 C C . VAL B 1 135 ? 11.976 39.719 36.996 1.00 22.54 206 VAL B C 1
ATOM 4380 O O . VAL B 1 135 ? 11.079 38.952 37.382 1.00 25.01 206 VAL B O 1
ATOM 4384 N N . VAL B 1 136 ? 13.223 39.353 36.707 1.00 24.97 207 VAL B N 1
ATOM 4385 C CA . VAL B 1 136 ? 13.691 37.940 36.688 1.00 26.88 207 VAL B CA 1
ATOM 4386 C C . VAL B 1 136 ? 14.696 37.746 37.828 1.00 25.94 207 VAL B C 1
ATOM 4387 O O . VAL B 1 136 ? 15.732 38.441 37.836 1.00 25.46 207 VAL B O 1
ATOM 4391 N N . ASP B 1 137 ? 14.374 36.864 38.782 1.00 27.37 208 ASP B N 1
ATOM 4392 C CA . ASP B 1 137 ? 15.289 36.436 39.875 1.00 28.84 208 ASP B CA 1
ATOM 4393 C C . ASP B 1 137 ? 15.777 37.661 40.667 1.00 27.98 208 ASP B C 1
ATOM 4394 O O . ASP B 1 137 ? 16.918 37.628 41.172 1.00 30.90 208 ASP B O 1
ATOM 4399 N N . GLN B 1 138 ? 14.961 38.718 40.756 1.00 29.83 209 GLN B N 1
ATOM 4400 C CA . GLN B 1 138 ? 15.298 39.979 41.474 1.00 29.19 209 GLN B CA 1
ATOM 4401 C C . GLN B 1 138 ? 16.687 40.463 41.036 1.00 27.34 209 GLN B C 1
ATOM 4402 O O . GLN B 1 138 ? 17.384 41.062 41.860 1.00 31.48 209 GLN B O 1
ATOM 4408 N N . THR B 1 139 ? 17.051 40.255 39.765 1.00 26.97 210 THR B N 1
ATOM 4409 C CA . THR B 1 139 ? 18.433 40.481 39.258 1.00 27.41 210 THR B CA 1
ATOM 4410 C C . THR B 1 139 ? 18.392 41.213 37.916 1.00 25.79 210 THR B C 1
ATOM 4411 O O . THR B 1 139 ? 19.153 42.179 37.753 1.00 28.40 210 THR B O 1
ATOM 4415 N N . HIS B 1 140 ? 17.552 40.750 36.989 1.00 24.86 211 HIS B N 1
ATOM 4416 C CA . HIS B 1 140 ? 17.411 41.336 35.634 1.00 23.02 211 HIS B CA 1
ATOM 4417 C C . HIS B 1 140 ? 16.001 41.900 35.462 1.00 22.04 211 HIS B C 1
ATOM 4418 O O . HIS B 1 140 ? 15.078 41.393 36.103 1.00 25.83 211 HIS B O 1
ATOM 4425 N N . PHE B 1 141 ? 15.818 42.843 34.545 1.00 24.33 212 PHE B N 1
ATOM 4426 C CA . PHE B 1 141 ? 14.456 43.272 34.151 1.00 22.84 212 PHE B CA 1
ATOM 4427 C C . PHE B 1 141 ? 14.413 43.675 32.681 1.00 21.53 212 PHE B C 1
ATOM 4428 O O . PHE B 1 141 ? 15.416 44.122 32.107 1.00 22.66 212 PHE B O 1
ATOM 4436 N N . TYR B 1 142 ? 13.239 43.479 32.096 1.00 23.45 213 TYR B N 1
ATOM 4437 C CA . TYR B 1 142 ? 12.848 44.063 30.797 1.00 21.77 213 TYR B CA 1
ATOM 4438 C C . TYR B 1 142 ? 11.860 45.188 31.084 1.00 20.66 213 TYR B C 1
ATOM 4439 O O . TYR B 1 142 ? 10.915 44.963 31.840 1.00 21.23 213 TYR B O 1
ATOM 4448 N N . LEU B 1 143 ? 12.064 46.347 30.472 1.00 20.97 214 LEU B N 1
ATOM 4449 C CA . LEU B 1 143 ? 11.095 47.466 30.499 1.00 20.85 214 LEU B CA 1
ATOM 4450 C C . LEU B 1 143 ? 10.995 48.002 29.068 1.00 20.52 214 LEU B C 1
ATOM 4451 O O . LEU B 1 143 ? 12.056 48.225 28.449 1.00 22.48 214 LEU B O 1
ATOM 4456 N N . GLY B 1 144 ? 9.785 48.177 28.542 1.00 22.52 215 GLY B N 1
ATOM 4457 C CA . GLY B 1 144 ? 9.623 48.715 27.182 1.00 20.62 215 GLY B CA 1
ATOM 4458 C C . GLY B 1 144 ? 8.208 48.606 26.667 1.00 20.22 215 GLY B C 1
ATOM 4459 O O . GLY B 1 144 ? 7.280 48.490 27.483 1.00 21.38 215 GLY B O 1
ATOM 4460 N N . SER B 1 145 ? 8.056 48.659 25.343 1.00 19.47 216 SER B N 1
ATOM 4461 C CA . SER B 1 145 ? 6.755 48.856 24.664 1.00 21.70 216 SER B CA 1
ATOM 4462 C C . SER B 1 145 ? 6.057 47.522 24.392 1.00 21.44 216 SER B C 1
ATOM 4463 O O . SER B 1 145 ? 4.830 47.558 24.159 1.00 24.52 216 SER B O 1
ATOM 4466 N N . ALA B 1 146 ? 6.794 46.404 24.384 1.00 22.36 217 ALA B N 1
ATOM 4467 C CA . ALA B 1 146 ? 6.295 45.088 23.915 1.00 22.95 217 ALA B CA 1
ATOM 4468 C C . ALA B 1 146 ? 5.299 44.517 24.925 1.00 22.45 217 ALA B C 1
ATOM 4469 O O . ALA B 1 146 ? 5.694 44.342 26.093 1.00 22.07 217 ALA B O 1
ATOM 4471 N N . ASN B 1 147 ? 4.079 44.231 24.463 1.00 23.08 218 ASN B N 1
ATOM 4472 C CA . ASN B 1 147 ? 3.034 43.492 25.213 1.00 23.15 218 ASN B CA 1
ATOM 4473 C C . ASN B 1 147 ? 3.284 41.980 25.126 1.00 22.44 218 ASN B C 1
ATOM 4474 O O . ASN B 1 147 ? 4.131 41.539 24.339 1.00 24.09 218 ASN B O 1
ATOM 4479 N N . MET B 1 148 ? 2.580 41.216 25.954 1.00 22.28 219 MET B N 1
ATOM 4480 C CA . MET B 1 148 ? 2.623 39.737 25.917 1.00 22.96 219 MET B CA 1
ATOM 4481 C C . MET B 1 148 ? 1.744 39.284 24.753 1.00 22.96 219 MET B C 1
ATOM 4482 O O . MET B 1 148 ? 0.662 38.724 24.982 1.00 24.99 219 MET B O 1
ATOM 4487 N N . ASP B 1 149 ? 2.234 39.534 23.544 1.00 24.56 220 ASP B N 1
ATOM 4488 C CA . ASP B 1 149 ? 1.468 39.473 22.278 1.00 24.67 220 ASP B CA 1
ATOM 4489 C C . ASP B 1 149 ? 2.405 38.926 21.200 1.00 22.47 220 ASP B C 1
ATOM 4490 O O . ASP B 1 149 ? 3.497 39.490 21.027 1.00 23.72 220 ASP B O 1
ATOM 4495 N N . TRP B 1 150 ? 2.030 37.854 20.506 1.00 23.63 221 TRP B N 1
ATOM 4496 C CA . TRP B 1 150 ? 2.901 37.323 19.424 1.00 23.61 221 TRP B CA 1
ATOM 4497 C C . TRP B 1 150 ? 3.184 38.438 18.403 1.00 23.30 221 TRP B C 1
ATOM 4498 O O . TRP B 1 150 ? 4.304 38.487 17.847 1.00 26.22 221 TRP B O 1
ATOM 4509 N N . ARG B 1 151 ? 2.222 39.334 18.190 1.00 25.14 222 ARG B N 1
ATOM 4510 C CA . ARG B 1 151 ? 2.365 40.462 17.231 1.00 24.25 222 ARG B CA 1
ATOM 4511 C C . ARG B 1 151 ? 3.497 41.398 17.675 1.00 22.86 222 ARG B C 1
ATOM 4512 O O . ARG B 1 151 ? 4.147 41.988 16.783 1.00 23.90 222 ARG B O 1
ATOM 4520 N N . SER B 1 152 ? 3.737 41.521 18.986 1.00 24.65 223 SER B N 1
ATOM 4521 C CA . SER B 1 152 ? 4.819 42.362 19.566 1.00 24.22 223 SER B CA 1
ATOM 4522 C C . SER B 1 152 ? 6.203 41.839 19.161 1.00 24.52 223 SER B C 1
ATOM 4523 O O . SER B 1 152 ? 7.179 42.590 19.344 1.00 27.77 223 SER B O 1
ATOM 4526 N N . LEU B 1 153 ? 6.307 40.611 18.647 1.00 24.17 224 LEU B N 1
ATOM 4527 C CA . LEU B 1 153 ? 7.623 39.997 18.329 1.00 24.65 224 LEU B CA 1
ATOM 4528 C C . LEU B 1 153 ? 7.910 40.139 16.836 1.00 24.79 224 LEU B C 1
ATOM 4529 O O . LEU B 1 153 ? 9.074 40.429 16.491 1.00 29.08 224 LEU B O 1
ATOM 4534 N N . THR B 1 154 ? 6.890 39.989 15.988 1.00 24.66 225 THR B N 1
ATOM 4535 C CA . THR B 1 154 ? 7.089 39.810 14.528 1.00 26.24 225 THR B CA 1
ATOM 4536 C C . THR B 1 154 ? 6.335 40.826 13.660 1.00 26.69 225 THR B C 1
ATOM 4537 O O . THR B 1 154 ? 6.732 40.940 12.483 1.00 28.53 225 THR B O 1
ATOM 4541 N N . GLN B 1 155 ? 5.276 41.484 14.150 1.00 25.25 226 GLN B N 1
ATOM 4542 C CA . GLN B 1 155 ? 4.372 42.272 13.262 1.00 24.57 226 GLN B CA 1
ATOM 4543 C C . GLN B 1 155 ? 4.236 43.732 13.704 1.00 23.82 226 GLN B C 1
ATOM 4544 O O . GLN B 1 155 ? 3.575 44.507 12.987 1.00 24.74 226 GLN B O 1
ATOM 4550 N N . VAL B 1 156 ? 4.864 44.127 14.802 1.00 23.91 227 VAL B N 1
ATOM 4551 C CA . VAL B 1 156 ? 4.878 45.550 15.238 1.00 23.80 227 VAL B CA 1
ATOM 4552 C C . VAL B 1 156 ? 6.303 45.883 15.672 1.00 24.02 227 VAL B C 1
ATOM 4553 O O . VAL B 1 156 ? 7.043 44.961 16.089 1.00 30.23 227 VAL B O 1
ATOM 4557 N N . LYS B 1 157 ? 6.670 47.153 15.583 1.00 22.34 228 LYS B N 1
ATOM 4558 C CA . LYS B 1 157 ? 8.007 47.613 16.005 1.00 22.59 228 LYS B CA 1
ATOM 4559 C C . LYS B 1 157 ? 7.927 47.966 17.488 1.00 22.34 228 LYS B C 1
ATOM 4560 O O . LYS B 1 157 ? 6.931 48.584 17.901 1.00 22.98 228 LYS B O 1
ATOM 4566 N N . GLU B 1 158 ? 8.923 47.523 18.248 1.00 23.21 229 GLU B N 1
ATOM 4567 C CA . GLU B 1 158 ? 8.985 47.662 19.722 1.00 23.30 229 GLU B CA 1
ATOM 4568 C C . GLU B 1 158 ? 10.378 48.149 20.097 1.00 22.77 229 GLU B C 1
ATOM 4569 O O . GLU B 1 158 ? 11.343 47.809 19.380 1.00 24.49 229 GLU B O 1
ATOM 4575 N N . LEU B 1 159 ? 10.465 48.877 21.204 1.00 22.05 230 LEU B N 1
ATOM 4576 C CA . LEU B 1 159 ? 11.740 49.310 21.816 1.00 22.23 230 LEU B CA 1
ATOM 4577 C C . LEU B 1 159 ? 11.625 49.061 23.317 1.00 20.86 230 LEU B C 1
ATOM 4578 O O . LEU B 1 159 ? 10.638 49.510 23.927 1.00 21.75 230 LEU B O 1
ATOM 4583 N N . GLY B 1 160 ? 12.587 48.331 23.861 1.00 21.34 231 GLY B N 1
ATOM 4584 C CA . GLY B 1 160 ? 12.714 48.126 25.307 1.00 21.15 231 GLY B CA 1
ATOM 4585 C C . GLY B 1 160 ? 14.164 48.053 25.700 1.00 20.58 231 GLY B C 1
ATOM 4586 O O . GLY B 1 160 ? 15.045 48.155 24.828 1.00 21.39 231 GLY B O 1
ATOM 4587 N N . VAL B 1 161 ? 14.405 47.875 26.984 1.00 20.70 232 VAL B N 1
ATOM 4588 C CA . VAL B 1 161 ? 15.775 47.657 27.509 1.00 21.54 232 VAL B CA 1
ATOM 4589 C C . VAL B 1 161 ? 15.718 46.427 28.407 1.00 20.81 232 VAL B C 1
ATOM 4590 O O . VAL B 1 161 ? 14.689 46.227 29.118 1.00 21.88 232 VAL B O 1
ATOM 4594 N N . VAL B 1 162 ? 16.752 45.596 28.338 1.00 20.51 233 VAL B N 1
ATOM 4595 C CA . VAL B 1 162 ? 16.979 44.579 29.393 1.00 22.27 233 VAL B CA 1
ATOM 4596 C C . VAL B 1 162 ? 18.176 45.053 30.209 1.00 23.94 233 VAL B C 1
ATOM 4597 O O . VAL B 1 162 ? 19.243 45.297 29.624 1.00 25.13 233 VAL B O 1
ATOM 4601 N N . MET B 1 163 ? 17.965 45.225 31.508 1.00 26.74 234 MET B N 1
ATOM 4602 C CA . MET B 1 163 ? 19.038 45.493 32.486 1.00 24.79 234 MET B CA 1
ATOM 4603 C C . MET B 1 163 ? 19.376 44.152 33.139 1.00 24.30 234 MET B C 1
ATOM 4604 O O . MET B 1 163 ? 18.474 43.569 33.778 1.00 25.42 234 MET B O 1
ATOM 4609 N N . TYR B 1 164 ? 20.606 43.675 32.926 1.00 26.41 235 TYR B N 1
ATOM 4610 C CA . TYR B 1 164 ? 21.148 42.402 33.461 1.00 25.69 235 TYR B CA 1
ATOM 4611 C C . TYR B 1 164 ? 22.025 42.682 34.687 1.00 24.13 235 TYR B C 1
ATOM 4612 O O . TYR B 1 164 ? 22.719 43.718 34.714 1.00 26.93 235 TYR B O 1
ATOM 4621 N N . ASN B 1 165 ? 22.032 41.757 35.654 1.00 25.78 236 ASN B N 1
ATOM 4622 C CA . ASN B 1 165 ? 23.019 41.735 36.759 1.00 26.68 236 ASN B CA 1
ATOM 4623 C C . ASN B 1 165 ? 22.962 43.058 37.526 1.00 26.80 236 ASN B C 1
ATOM 4624 O O . ASN B 1 165 ? 24.031 43.628 37.814 1.00 28.60 236 ASN B O 1
ATOM 4629 N N . CYS B 1 166 ? 21.751 43.524 37.834 1.00 27.96 237 CYS B N 1
ATOM 4630 C CA . CYS B 1 166 ? 21.499 44.838 38.471 1.00 27.76 237 CYS B CA 1
ATOM 4631 C C . CYS B 1 166 ? 20.447 44.677 39.574 1.00 26.87 237 CYS B C 1
ATOM 4632 O O . CYS B 1 166 ? 19.376 45.297 39.467 1.00 27.04 237 CYS B O 1
ATOM 4635 N N . SER B 1 167 ? 20.754 43.876 40.602 1.00 26.60 238 SER B N 1
ATOM 4636 C CA . SER B 1 167 ? 19.768 43.429 41.624 1.00 27.44 238 SER B CA 1
ATOM 4637 C C . SER B 1 167 ? 19.172 44.638 42.363 1.00 24.84 238 SER B C 1
ATOM 4638 O O . SER B 1 167 ? 17.952 44.622 42.619 1.00 26.69 238 SER B O 1
ATOM 4641 N N . CYS B 1 168 ? 19.969 45.668 42.656 1.00 27.41 239 CYS B N 1
ATOM 4642 C CA A CYS B 1 168 ? 19.499 46.880 43.383 0.50 28.77 239 CYS B CA 1
ATOM 4643 C CA B CYS B 1 168 ? 19.499 46.880 43.383 0.50 28.76 239 CYS B CA 1
ATOM 4644 C C . CYS B 1 168 ? 18.313 47.500 42.628 1.00 24.62 239 CYS B C 1
ATOM 4645 O O . CYS B 1 168 ? 17.276 47.789 43.260 1.00 27.49 239 CYS B O 1
ATOM 4650 N N . LEU B 1 169 ? 18.462 47.688 41.320 1.00 25.96 240 LEU B N 1
ATOM 4651 C CA . LEU B 1 169 ? 17.442 48.359 40.479 1.00 25.25 240 LEU B CA 1
ATOM 4652 C C . LEU B 1 169 ? 16.294 47.379 40.203 1.00 23.31 240 LEU B C 1
ATOM 4653 O O . LEU B 1 169 ? 15.137 47.821 40.192 1.00 25.73 240 LEU B O 1
ATOM 4658 N N . ALA B 1 170 ? 16.587 46.085 40.043 1.00 24.13 241 ALA B N 1
ATOM 4659 C CA . ALA B 1 170 ? 15.557 45.031 39.890 1.00 23.94 241 ALA B CA 1
ATOM 4660 C C . ALA B 1 170 ? 14.655 45.013 41.131 1.00 22.01 241 ALA B C 1
ATOM 4661 O O . ALA B 1 170 ? 13.415 44.974 40.972 1.00 24.15 241 ALA B O 1
ATOM 4663 N N . ARG B 1 171 ? 15.236 45.037 42.331 1.00 24.24 242 ARG B N 1
ATOM 4664 C CA . ARG B 1 171 ? 14.452 45.074 43.598 1.00 23.19 242 ARG B CA 1
ATOM 4665 C C . ARG B 1 171 ? 13.642 46.377 43.652 1.00 22.60 242 ARG B C 1
ATOM 4666 O O . ARG B 1 171 ? 12.498 46.345 44.123 1.00 24.85 242 ARG B O 1
ATOM 4674 N N . ASP B 1 172 ? 14.203 47.477 43.157 1.00 22.99 243 ASP B N 1
ATOM 4675 C CA . ASP B 1 172 ? 13.507 48.788 43.126 1.00 22.93 243 ASP B CA 1
ATOM 4676 C C . ASP B 1 172 ? 12.280 48.693 42.206 1.00 21.41 243 ASP B C 1
ATOM 4677 O O . ASP B 1 172 ? 11.202 49.189 42.599 1.00 22.05 243 ASP B O 1
ATOM 4682 N N . LEU B 1 173 ? 12.414 48.038 41.049 1.00 22.77 244 LEU B N 1
ATOM 4683 C CA . LEU B 1 173 ? 11.288 47.842 40.099 1.00 22.85 244 LEU B CA 1
ATOM 4684 C C . LEU B 1 173 ? 10.231 46.940 40.742 1.00 22.99 244 LEU B C 1
ATOM 4685 O O . LEU B 1 173 ? 9.032 47.162 40.498 1.00 24.03 244 LEU B O 1
ATOM 4690 N N . THR B 1 174 ? 10.653 45.958 41.535 1.00 23.10 245 THR B N 1
ATOM 4691 C CA . THR B 1 174 ? 9.726 45.007 42.196 1.00 23.66 245 THR B CA 1
ATOM 4692 C C . THR B 1 174 ? 8.786 45.790 43.124 1.00 22.08 245 THR B C 1
ATOM 4693 O O . THR B 1 174 ? 7.627 45.366 43.271 1.00 22.74 245 THR B O 1
ATOM 4697 N N . LYS B 1 175 ? 9.231 46.911 43.702 1.00 22.27 246 LYS B N 1
ATOM 4698 C CA . LYS B 1 175 ? 8.372 47.725 44.605 1.00 22.16 246 LYS B CA 1
ATOM 4699 C C . LYS B 1 175 ? 7.185 48.276 43.812 1.00 20.23 246 LYS B C 1
ATOM 4700 O O . LYS B 1 175 ? 6.083 48.352 44.372 1.00 23.22 246 LYS B O 1
ATOM 4706 N N . ILE B 1 176 ? 7.400 48.637 42.547 1.00 21.28 247 ILE B N 1
ATOM 4707 C CA . ILE B 1 176 ? 6.303 49.086 41.642 1.00 22.27 247 ILE B CA 1
ATOM 4708 C C . ILE B 1 176 ? 5.386 47.887 41.381 1.00 20.12 247 ILE B C 1
ATOM 4709 O O . ILE B 1 176 ? 4.158 48.027 41.519 1.00 22.76 247 ILE B O 1
ATOM 4714 N N . PHE B 1 177 ? 5.959 46.735 41.047 1.00 21.40 248 PHE B N 1
ATOM 4715 C CA . PHE B 1 177 ? 5.191 45.487 40.811 1.00 21.97 248 PHE B CA 1
ATOM 4716 C C . PHE B 1 177 ? 4.320 45.169 42.032 1.00 22.13 248 PHE B C 1
ATOM 4717 O O . PHE B 1 177 ? 3.137 44.802 41.862 1.00 23.24 248 PHE B O 1
ATOM 4725 N N . GLU B 1 178 ? 4.881 45.315 43.234 1.00 24.78 249 GLU B N 1
ATOM 4726 C CA A GLU B 1 178 ? 4.192 44.910 44.489 0.50 25.68 249 GLU B CA 1
ATOM 4727 C CA B GLU B 1 178 ? 4.201 44.923 44.500 0.50 26.50 249 GLU B CA 1
ATOM 4728 C C . GLU B 1 178 ? 2.907 45.734 44.648 1.00 23.43 249 GLU B C 1
ATOM 4729 O O . GLU B 1 178 ? 1.927 45.188 45.186 1.00 26.55 249 GLU B O 1
ATOM 4740 N N . ALA B 1 179 ? 2.895 46.983 44.178 1.00 23.12 250 ALA B N 1
ATOM 4741 C CA . ALA B 1 179 ? 1.671 47.821 44.216 1.00 23.08 250 ALA B CA 1
ATOM 4742 C C . ALA B 1 179 ? 0.596 47.166 43.342 1.00 21.50 250 ALA B C 1
ATOM 4743 O O . ALA B 1 179 ? -0.539 47.011 43.818 1.00 23.47 250 ALA B O 1
ATOM 4745 N N . TYR B 1 180 ? 0.925 46.809 42.097 1.00 24.33 251 TYR B N 1
ATOM 4746 C CA . TYR B 1 180 ? -0.015 46.103 41.189 1.00 23.13 251 TYR B CA 1
ATOM 4747 C C . TYR B 1 180 ? -0.488 44.801 41.848 1.00 21.90 251 TYR B C 1
ATOM 4748 O O . TYR B 1 180 ? -1.690 44.489 41.807 1.00 23.05 251 TYR B O 1
ATOM 4757 N N . TRP B 1 181 ? 0.450 44.051 42.424 1.00 23.51 252 TRP B N 1
ATOM 4758 C CA . TRP B 1 181 ? 0.210 42.697 42.979 1.00 24.10 252 TRP B CA 1
ATOM 4759 C C . TRP B 1 181 ? -0.773 42.806 44.155 1.00 23.82 252 TRP B C 1
ATOM 4760 O O . TRP B 1 181 ? -1.710 41.981 44.240 1.00 26.39 252 TRP B O 1
ATOM 4771 N N . PHE B 1 182 ? -0.598 43.822 45.003 1.00 24.80 253 PHE B N 1
ATOM 4772 C CA . PHE B 1 182 ? -1.513 44.123 46.128 1.00 24.50 253 PHE B CA 1
ATOM 4773 C C . PHE B 1 182 ? -2.897 44.477 45.568 1.00 23.24 253 PHE B C 1
ATOM 4774 O O . PHE B 1 182 ? -3.876 43.901 46.037 1.00 25.16 253 PHE B O 1
ATOM 4782 N N . LEU B 1 183 ? -2.972 45.384 44.585 1.00 23.67 254 LEU B N 1
ATOM 4783 C CA . LEU B 1 183 ? -4.270 45.920 44.085 1.00 22.95 254 LEU B CA 1
ATOM 4784 C C . LEU B 1 183 ? -5.046 44.852 43.300 1.00 23.25 254 LEU B C 1
ATOM 4785 O O . LEU B 1 183 ? -6.297 45.011 43.160 1.00 27.53 254 LEU B O 1
ATOM 4790 N N . GLY B 1 184 ? -4.368 43.798 42.832 1.00 23.31 255 GLY B N 1
ATOM 4791 C CA . GLY B 1 184 ? -4.990 42.672 42.105 1.00 24.92 255 GLY B CA 1
ATOM 4792 C C . GLY B 1 184 ? -5.727 41.706 43.022 1.00 25.03 255 GLY B C 1
ATOM 4793 O O . GLY B 1 184 ? -6.333 40.751 42.507 1.00 29.27 255 GLY B O 1
ATOM 4794 N N . GLN B 1 185 ? -5.700 41.941 44.334 1.00 25.45 256 GLN B N 1
ATOM 4795 C CA . GLN B 1 185 ? -6.386 41.093 45.343 1.00 24.60 256 GLN B CA 1
ATOM 4796 C C . GLN B 1 185 ? -7.813 41.602 45.539 1.00 24.82 256 GLN B C 1
ATOM 4797 O O . GLN B 1 185 ? -8.010 42.835 45.591 1.00 27.91 256 GLN B O 1
ATOM 4803 N N . ALA B 1 186 ? -8.766 40.680 45.643 1.00 25.43 257 ALA B N 1
ATOM 4804 C CA . ALA B 1 186 ? -10.188 40.981 45.914 1.00 27.91 257 ALA B CA 1
ATOM 4805 C C . ALA B 1 186 ? -10.268 41.884 47.151 1.00 28.09 257 ALA B C 1
ATOM 4806 O O . ALA B 1 186 ? -9.549 41.617 48.135 1.00 29.95 257 ALA B O 1
ATOM 4808 N N . GLY B 1 187 ? -11.082 42.940 47.079 1.00 28.58 258 GLY B N 1
ATOM 4809 C CA . GLY B 1 187 ? -11.354 43.852 48.206 1.00 30.45 258 GLY B CA 1
ATOM 4810 C C . GLY B 1 187 ? -10.272 44.908 48.375 1.00 28.95 258 GLY B C 1
ATOM 4811 O O . GLY B 1 187 ? -10.338 45.668 49.358 1.00 31.49 258 GLY B O 1
ATOM 4812 N N . SER B 1 188 ? -9.299 44.974 47.460 1.00 27.42 259 SER B N 1
ATOM 4813 C CA . SER B 1 188 ? -8.202 45.974 47.516 1.00 28.53 259 SER B CA 1
ATOM 4814 C C . SER B 1 188 ? -8.779 47.380 47.321 1.00 28.60 259 SER B C 1
ATOM 4815 O O . SER B 1 188 ? -9.845 47.525 46.670 1.00 29.08 259 SER B O 1
ATOM 4818 N N . SER B 1 189 ? -8.094 48.369 47.887 1.00 29.33 260 SER B N 1
ATOM 4819 C CA . SER B 1 189 ? -8.315 49.817 47.656 1.00 30.05 260 SER B CA 1
ATOM 4820 C C . SER B 1 189 ? -6.965 50.525 47.746 1.00 29.00 260 SER B C 1
ATOM 4821 O O . SER B 1 189 ? -6.042 49.967 48.382 1.00 29.22 260 SER B O 1
ATOM 4824 N N . ILE B 1 190 ? -6.852 51.700 47.132 1.00 29.97 261 ILE B N 1
ATOM 4825 C CA . ILE B 1 190 ? -5.645 52.563 47.258 1.00 32.77 261 ILE B CA 1
ATOM 4826 C C . ILE B 1 190 ? -5.524 52.942 48.730 1.00 32.84 261 ILE B C 1
ATOM 4827 O O . ILE B 1 190 ? -6.425 53.582 49.260 1.00 33.92 261 ILE B O 1
ATOM 4832 N N . PRO B 1 191 ? -4.436 52.551 49.435 1.00 32.97 262 PRO B N 1
ATOM 4833 C CA . PRO B 1 191 ? -4.228 52.993 50.812 1.00 34.65 262 PRO B CA 1
ATOM 4834 C C . PRO B 1 191 ? -3.975 54.508 50.843 1.00 36.04 262 PRO B C 1
ATOM 4835 O O . PRO B 1 191 ? -3.341 55.003 49.930 1.00 36.93 262 PRO B O 1
ATOM 4839 N N . SER B 1 192 ? -4.499 55.197 51.862 1.00 40.35 263 SER B N 1
ATOM 4840 C CA . SER B 1 192 ? -4.323 56.658 52.077 1.00 44.27 263 SER B CA 1
ATOM 4841 C C . SER B 1 192 ? -2.824 56.976 52.125 1.00 42.97 263 SER B C 1
ATOM 4842 O O . SER B 1 192 ? -2.415 58.011 51.559 1.00 44.99 263 SER B O 1
ATOM 4845 N N . THR B 1 193 ? -2.043 56.098 52.765 1.00 39.96 264 THR B N 1
ATOM 4846 C CA . THR B 1 193 ? -0.556 56.092 52.745 1.00 36.15 264 THR B CA 1
ATOM 4847 C C . THR B 1 193 ? -0.067 54.668 52.467 1.00 32.04 264 THR B C 1
ATOM 4848 O O . THR B 1 193 ? -0.420 53.755 53.243 1.00 35.76 264 THR B O 1
ATOM 4852 N N . TRP B 1 194 ? 0.716 54.491 51.403 1.00 31.27 265 TRP B N 1
ATOM 4853 C CA . TRP B 1 194 ? 1.414 53.214 51.110 1.00 29.13 265 TRP B CA 1
ATOM 4854 C C . TRP B 1 194 ? 2.361 52.890 52.259 1.00 27.74 265 TRP B C 1
ATOM 4855 O O . TRP B 1 194 ? 3.099 53.769 52.706 1.00 29.12 265 TRP B O 1
ATOM 4866 N N . PRO B 1 195 ? 2.353 51.634 52.766 1.00 29.58 266 PRO B N 1
ATOM 4867 C CA . PRO B 1 195 ? 3.355 51.162 53.722 1.00 31.62 266 PRO B CA 1
ATOM 4868 C C . PRO B 1 195 ? 4.800 51.438 53.289 1.00 28.87 266 PRO B C 1
ATOM 4869 O O . PRO B 1 195 ? 5.062 51.486 52.087 1.00 27.01 266 PRO B O 1
ATOM 4873 N N . ARG B 1 196 ? 5.695 51.565 54.275 1.00 30.26 267 ARG B N 1
ATOM 4874 C CA . ARG B 1 196 ? 7.111 51.973 54.076 1.00 31.71 267 ARG B CA 1
ATOM 4875 C C . ARG B 1 196 ? 7.826 51.020 53.108 1.00 31.22 267 ARG B C 1
ATOM 4876 O O . ARG B 1 196 ? 8.730 51.499 52.410 1.00 32.06 267 ARG B O 1
ATOM 4884 N N . PHE B 1 197 ? 7.464 49.732 53.052 1.00 31.23 268 PHE B N 1
ATOM 4885 C CA . PHE B 1 197 ? 8.199 48.745 52.212 1.00 31.43 268 PHE B CA 1
ATOM 4886 C C . PHE B 1 197 ? 8.015 49.065 50.718 1.00 28.92 268 PHE B C 1
ATOM 4887 O O . PHE B 1 197 ? 8.823 48.573 49.915 1.00 31.36 268 PHE B O 1
ATOM 4895 N N . TYR B 1 198 ? 7.018 49.876 50.348 1.00 26.90 269 TYR B N 1
ATOM 4896 C CA . TYR B 1 198 ? 6.812 50.346 48.947 1.00 26.13 269 TYR B CA 1
ATOM 4897 C C . TYR B 1 198 ? 7.730 51.534 48.629 1.00 25.86 269 TYR B C 1
ATOM 4898 O O . TYR B 1 198 ? 7.947 51.820 47.433 1.00 26.01 269 TYR B O 1
ATOM 4907 N N . ASP B 1 199 ? 8.241 52.221 49.655 1.00 26.14 270 ASP B N 1
ATOM 4908 C CA . ASP B 1 199 ? 8.984 53.498 49.485 1.00 26.62 270 ASP B CA 1
ATOM 4909 C C . ASP B 1 199 ? 10.322 53.218 48.800 1.00 23.81 270 ASP B C 1
ATOM 4910 O O . ASP B 1 199 ? 10.842 52.096 48.929 1.00 27.00 270 ASP B O 1
ATOM 4915 N N . THR B 1 200 ? 10.865 54.214 48.104 1.00 25.42 271 THR B N 1
ATOM 4916 C CA . THR B 1 200 ? 12.211 54.120 47.492 1.00 23.64 271 THR B CA 1
ATOM 4917 C C . THR B 1 200 ? 13.043 55.340 47.883 1.00 23.40 271 THR B C 1
ATOM 4918 O O . THR B 1 200 ? 12.486 56.446 48.031 1.00 26.55 271 THR B O 1
ATOM 4922 N N . ARG B 1 201 ? 14.347 55.114 48.012 1.00 24.06 272 ARG B N 1
ATOM 4923 C CA . ARG B 1 201 ? 15.374 56.156 48.229 1.00 25.18 272 ARG B CA 1
ATOM 4924 C C . ARG B 1 201 ? 15.873 56.692 46.883 1.00 22.42 272 ARG B C 1
ATOM 4925 O O . ARG B 1 201 ? 16.618 57.678 46.904 1.00 25.52 272 ARG B O 1
ATOM 4933 N N . TYR B 1 202 ? 15.511 56.055 45.765 1.00 21.88 273 TYR B N 1
ATOM 4934 C CA . TYR B 1 202 ? 16.148 56.274 44.440 1.00 21.03 273 TYR B CA 1
ATOM 4935 C C . TYR B 1 202 ? 15.153 56.974 43.513 1.00 20.87 273 TYR B C 1
ATOM 4936 O O . TYR B 1 202 ? 14.114 56.400 43.176 1.00 22.43 273 TYR B O 1
ATOM 4945 N N . ASN B 1 203 ? 15.470 58.217 43.156 1.00 21.07 274 ASN B N 1
ATOM 4946 C CA . ASN B 1 203 ? 14.513 59.149 42.521 1.00 20.56 274 ASN B CA 1
ATOM 4947 C C . ASN B 1 203 ? 15.282 60.285 41.847 1.00 18.22 274 ASN B C 1
ATOM 4948 O O . ASN B 1 203 ? 16.552 60.274 41.843 1.00 20.06 274 ASN B O 1
ATOM 4953 N N . GLN B 1 204 ? 14.548 61.215 41.256 1.00 21.67 275 GLN B N 1
ATOM 4954 C CA . GLN B 1 204 ? 15.126 62.348 40.506 1.00 21.76 275 GLN B CA 1
ATOM 4955 C C . GLN B 1 204 ? 16.137 63.108 41.381 1.00 20.18 275 GLN B C 1
ATOM 4956 O O . GLN B 1 204 ? 17.182 63.485 40.850 1.00 23.50 275 GLN B O 1
ATOM 4962 N N . GLU B 1 205 ? 15.848 63.329 42.666 1.00 21.80 276 GLU B N 1
ATOM 4963 C CA . GLU B 1 205 ? 16.718 64.141 43.555 1.00 25.44 276 GLU B CA 1
ATOM 4964 C C . GLU B 1 205 ? 17.981 63.345 43.904 1.00 23.87 276 GLU B C 1
ATOM 4965 O O . GLU B 1 205 ? 19.068 63.952 43.953 1.00 25.01 276 GLU B O 1
ATOM 4971 N N . THR B 1 206 ? 17.842 62.042 44.164 1.00 22.95 277 THR B N 1
ATOM 4972 C CA . THR B 1 206 ? 18.962 61.132 44.510 1.00 23.45 277 THR B CA 1
ATOM 4973 C C . THR B 1 206 ? 18.811 59.858 43.696 1.00 21.32 277 THR B C 1
ATOM 4974 O O . THR B 1 206 ? 18.276 58.868 44.188 1.00 24.34 277 THR B O 1
ATOM 4978 N N . PRO B 1 207 ? 19.260 59.832 42.425 1.00 21.74 278 PRO B N 1
ATOM 4979 C CA . PRO B 1 207 ? 19.237 58.593 41.659 1.00 22.40 278 PRO B CA 1
ATOM 4980 C C . PRO B 1 207 ? 20.209 57.550 42.220 1.00 22.70 278 PRO B C 1
ATOM 4981 O O . PRO B 1 207 ? 21.110 57.877 42.982 1.00 23.39 278 PRO B O 1
ATOM 4985 N N . MET B 1 208 ? 20.008 56.310 41.804 1.00 23.31 279 MET B N 1
ATOM 4986 C CA . MET B 1 208 ? 20.899 55.194 42.166 1.00 22.96 279 MET B CA 1
ATOM 4987 C C . MET B 1 208 ? 22.215 55.335 41.402 1.00 23.13 279 MET B C 1
ATOM 4988 O O . MET B 1 208 ? 22.192 55.461 40.160 1.00 24.70 279 MET B O 1
ATOM 4993 N N . GLU B 1 209 ? 23.316 55.360 42.142 1.00 22.68 280 GLU B N 1
ATOM 4994 C CA . GLU B 1 209 ? 24.681 55.232 41.586 1.00 25.58 280 GLU B CA 1
ATOM 4995 C C . GLU B 1 209 ? 24.896 53.761 41.234 1.00 24.39 280 GLU B C 1
ATOM 4996 O O . GLU B 1 209 ? 24.955 52.928 42.161 1.00 26.70 280 GLU B O 1
ATOM 5002 N N . ILE B 1 210 ? 24.984 53.468 39.939 1.00 24.77 281 ILE B N 1
ATOM 5003 C CA . ILE B 1 210 ? 25.229 52.098 39.406 1.00 25.52 281 ILE B CA 1
ATOM 5004 C C . ILE B 1 210 ? 26.512 52.123 38.575 1.00 24.90 281 ILE B C 1
ATOM 5005 O O . ILE B 1 210 ? 26.917 53.206 38.120 1.00 26.65 281 ILE B O 1
ATOM 5010 N N . CYS B 1 211 ? 27.128 50.956 38.420 1.00 27.02 282 CYS B N 1
ATOM 5011 C CA . CYS B 1 211 ? 28.212 50.697 37.450 1.00 28.71 282 CYS B CA 1
ATOM 5012 C C . CYS B 1 211 ? 27.553 50.096 36.213 1.00 27.20 282 CYS B C 1
ATOM 5013 O O . CYS B 1 211 ? 27.160 48.927 36.285 1.00 29.14 282 CYS B O 1
ATOM 5016 N N . LEU B 1 212 ? 27.361 50.900 35.169 1.00 26.90 283 LEU B N 1
ATOM 5017 C CA . LEU B 1 212 ? 26.619 50.493 33.951 1.00 27.07 283 LEU B CA 1
ATOM 5018 C C . LEU B 1 212 ? 27.625 50.261 32.825 1.00 26.84 283 LEU B C 1
ATOM 5019 O O . LEU B 1 212 ? 28.249 51.238 32.371 1.00 26.85 283 LEU B O 1
ATOM 5024 N N . ASN B 1 213 ? 27.799 49.000 32.425 1.00 28.28 284 ASN B N 1
ATOM 5025 C CA . ASN B 1 213 ? 28.779 48.597 31.386 1.00 31.47 284 ASN B CA 1
ATOM 5026 C C . ASN B 1 213 ? 30.165 49.144 31.748 1.00 32.26 284 ASN B C 1
ATOM 5027 O O . ASN B 1 213 ? 30.859 49.639 30.838 1.00 33.52 284 ASN B O 1
ATOM 5032 N N . GLY B 1 214 ? 30.536 49.075 33.030 1.00 31.83 285 GLY B N 1
ATOM 5033 C CA . GLY B 1 214 ? 31.911 49.303 33.506 1.00 34.13 285 GLY B CA 1
ATOM 5034 C C . GLY B 1 214 ? 32.208 50.747 33.871 1.00 35.05 285 GLY B C 1
ATOM 5035 O O . GLY B 1 214 ? 33.349 50.988 34.316 1.00 35.78 285 GLY B O 1
ATOM 5036 N N . THR B 1 215 ? 31.258 51.679 33.707 1.00 33.96 286 THR B N 1
ATOM 5037 C CA . THR B 1 215 ? 31.448 53.108 34.089 1.00 33.30 286 THR B CA 1
ATOM 5038 C C . THR B 1 215 ? 30.275 53.615 34.927 1.00 30.00 286 THR B C 1
ATOM 5039 O O . THR B 1 215 ? 29.150 53.132 34.806 1.00 29.04 286 THR B O 1
ATOM 5043 N N . PRO B 1 216 ? 30.510 54.617 35.807 1.00 31.63 287 PRO B N 1
ATOM 5044 C CA . PRO B 1 216 ? 29.455 55.152 36.665 1.00 30.45 287 PRO B CA 1
ATOM 5045 C C . PRO B 1 216 ? 28.286 55.736 35.862 1.00 27.11 287 PRO B C 1
ATOM 5046 O O . PRO B 1 216 ? 28.505 56.348 34.838 1.00 29.00 287 PRO B O 1
ATOM 5050 N N . ALA B 1 217 ? 27.072 55.516 36.355 1.00 25.05 288 ALA B N 1
ATOM 5051 C CA . ALA B 1 217 ? 25.823 56.085 35.810 1.00 24.38 288 ALA B CA 1
ATOM 5052 C C . ALA B 1 217 ? 24.885 56.389 36.972 1.00 23.71 288 ALA B C 1
ATOM 5053 O O . ALA B 1 217 ? 25.109 55.861 38.074 1.00 25.79 288 ALA B O 1
ATOM 5055 N N . LEU B 1 218 ? 23.891 57.235 36.717 1.00 24.75 289 LEU B N 1
ATOM 5056 C CA . LEU B 1 218 ? 22.772 57.510 37.648 1.00 23.81 289 LEU B CA 1
ATOM 5057 C C . LEU B 1 218 ? 21.493 56.990 36.997 1.00 22.38 289 LEU B C 1
ATOM 5058 O O . LEU B 1 218 ? 21.251 57.323 35.831 1.00 22.52 289 LEU B O 1
ATOM 5063 N N . ALA B 1 219 ? 20.751 56.139 37.703 1.00 22.69 290 ALA B N 1
ATOM 5064 C CA . ALA B 1 219 ? 19.526 55.499 37.188 1.00 22.47 290 ALA B CA 1
ATOM 5065 C C . ALA B 1 219 ? 18.430 55.605 38.236 1.00 19.89 290 ALA B C 1
ATOM 5066 O O . ALA B 1 219 ? 18.728 55.415 39.442 1.00 21.16 290 ALA B O 1
ATOM 5068 N N . TYR B 1 220 ? 17.200 55.860 37.797 1.00 20.54 291 TYR B N 1
ATOM 5069 C CA . TYR B 1 220 ? 16.014 55.690 38.661 1.00 20.65 291 TYR B CA 1
ATOM 5070 C C . TYR B 1 220 ? 14.822 55.277 37.810 1.00 19.75 291 TYR B C 1
ATOM 5071 O O . TYR B 1 220 ? 14.846 55.425 36.564 1.00 21.47 291 TYR B O 1
ATOM 5080 N N . LEU B 1 221 ? 13.811 54.756 38.498 1.00 19.37 292 LEU B N 1
ATOM 5081 C CA . LEU B 1 221 ? 12.543 54.298 37.888 1.00 20.18 292 LEU B CA 1
ATOM 5082 C C . LEU B 1 221 ? 11.428 55.212 38.386 1.00 19.43 292 LEU B C 1
ATOM 5083 O O . LEU B 1 221 ? 11.348 55.451 39.628 1.00 21.39 292 LEU B O 1
ATOM 5088 N N . ALA B 1 222 ? 10.680 55.785 37.442 1.00 19.28 293 ALA B N 1
ATOM 5089 C CA . ALA B 1 222 ? 9.520 56.660 37.707 1.00 20.22 293 ALA B CA 1
ATOM 5090 C C . ALA B 1 222 ? 8.256 55.848 37.426 1.00 20.89 293 ALA B C 1
ATOM 5091 O O . ALA B 1 222 ? 8.321 54.884 36.653 1.00 21.51 293 ALA B O 1
ATOM 5093 N N . SER B 1 223 ? 7.143 56.211 38.046 1.00 19.60 294 SER B N 1
ATOM 5094 C CA A SER B 1 223 ? 5.907 55.410 37.896 0.54 20.29 294 SER B CA 1
ATOM 5095 C CA B SER B 1 223 ? 5.896 55.405 38.118 0.46 20.39 294 SER B CA 1
ATOM 5096 C C . SER B 1 223 ? 4.684 56.318 37.890 1.00 20.42 294 SER B C 1
ATOM 5097 O O . SER B 1 223 ? 4.774 57.486 38.308 1.00 20.54 294 SER B O 1
ATOM 5102 N N . ALA B 1 224 ? 3.615 55.776 37.329 1.00 21.29 295 ALA B N 1
ATOM 5103 C CA . ALA B 1 224 ? 2.295 56.419 37.190 1.00 20.48 295 ALA B CA 1
ATOM 5104 C C . ALA B 1 224 ? 1.254 55.367 37.529 1.00 20.33 295 ALA B C 1
ATOM 5105 O O . ALA B 1 224 ? 1.543 54.174 37.435 1.00 21.83 295 ALA B O 1
ATOM 5107 N N . PRO B 1 225 ? 0.020 55.749 37.920 1.00 21.60 296 PRO B N 1
ATOM 5108 C CA . PRO B 1 225 ? -0.372 57.143 38.121 1.00 21.89 296 PRO B CA 1
ATOM 5109 C C . PRO B 1 225 ? -0.141 57.627 39.555 1.00 21.15 296 PRO B C 1
ATOM 5110 O O . PRO B 1 225 ? 0.254 56.846 40.422 1.00 22.90 296 PRO B O 1
ATOM 5114 N N . PRO B 1 226 ? -0.373 58.924 39.855 1.00 23.96 297 PRO B N 1
ATOM 5115 C CA . PRO B 1 226 ? -0.116 59.467 41.193 1.00 24.43 297 PRO B CA 1
ATOM 5116 C C . PRO B 1 226 ? -0.674 58.671 42.379 1.00 25.40 297 PRO B C 1
ATOM 5117 O O . PRO B 1 226 ? 0.036 58.500 43.370 1.00 26.80 297 PRO B O 1
ATOM 5121 N N . PRO B 1 227 ? -1.930 58.155 42.363 1.00 25.98 298 PRO B N 1
ATOM 5122 C CA . PRO B 1 227 ? -2.438 57.366 43.489 1.00 26.54 298 PRO B CA 1
ATOM 5123 C C . PRO B 1 227 ? -1.591 56.135 43.855 1.00 24.64 298 PRO B C 1
ATOM 5124 O O . PRO B 1 227 ? -1.668 55.717 44.989 1.00 28.93 298 PRO B O 1
ATOM 5128 N N . LEU B 1 228 ? -0.780 55.614 42.927 1.00 23.68 299 LEU B N 1
ATOM 5129 C CA . LEU B 1 228 ? 0.074 54.420 43.176 1.00 24.88 299 LEU B CA 1
ATOM 5130 C C . LEU B 1 228 ? 1.486 54.800 43.623 1.00 26.03 299 LEU B C 1
ATOM 5131 O O . LEU B 1 228 ? 2.350 53.931 43.690 1.00 27.83 299 LEU B O 1
ATOM 5145 N N . PRO B 1 230 ? 4.206 55.827 46.143 1.00 27.12 301 PRO B N 1
ATOM 5146 C CA . PRO B 1 230 ? 4.551 55.908 47.556 1.00 26.59 301 PRO B CA 1
ATOM 5147 C C . PRO B 1 230 ? 5.612 56.989 47.775 1.00 26.23 301 PRO B C 1
ATOM 5148 O O . PRO B 1 230 ? 6.116 57.538 46.804 1.00 27.30 301 PRO B O 1
ATOM 5152 N N . SER B 1 231 ? 5.954 57.241 49.039 1.00 27.90 302 SER B N 1
ATOM 5153 C CA A SER B 1 231 ? 6.999 58.226 49.413 0.50 27.51 302 SER B CA 1
ATOM 5154 C CA B SER B 1 231 ? 7.004 58.217 49.427 0.50 28.37 302 SER B CA 1
ATOM 5155 C C . SER B 1 231 ? 8.307 57.863 48.701 1.00 26.43 302 SER B C 1
ATOM 5156 O O . SER B 1 231 ? 8.679 56.666 48.706 1.00 28.14 302 SER B O 1
ATOM 5161 N N . GLY B 1 232 ? 8.950 58.864 48.101 1.00 24.35 303 GLY B N 1
ATOM 5162 C CA . GLY B 1 232 ? 10.271 58.727 47.465 1.00 24.00 303 GLY B CA 1
ATOM 5163 C C . GLY B 1 232 ? 10.196 58.408 45.982 1.00 22.55 303 GLY B C 1
ATOM 5164 O O . GLY B 1 232 ? 11.217 58.579 45.318 1.00 24.38 303 GLY B O 1
ATOM 5165 N N . ARG B 1 233 ? 9.055 57.946 45.467 1.00 22.27 304 ARG B N 1
ATOM 5166 C CA . ARG B 1 233 ? 8.945 57.516 44.043 1.00 19.72 304 ARG B CA 1
ATOM 5167 C C . ARG B 1 233 ? 8.625 58.727 43.159 1.00 20.45 304 ARG B C 1
ATOM 5168 O O . ARG B 1 233 ? 7.542 59.318 43.324 1.00 24.52 304 ARG B O 1
ATOM 5176 N N . THR B 1 234 ? 9.506 59.049 42.217 1.00 20.56 305 THR B N 1
ATOM 5177 C CA . THR B 1 234 ? 9.298 60.144 41.239 1.00 19.94 305 THR B CA 1
ATOM 5178 C C . THR B 1 234 ? 8.136 59.780 40.315 1.00 19.82 305 THR B C 1
ATOM 5179 O O . THR B 1 234 ? 8.105 58.690 39.724 1.00 19.59 305 THR B O 1
ATOM 5183 N N . PRO B 1 235 ? 7.135 60.672 40.157 1.00 20.15 306 PRO B N 1
ATOM 5184 C CA . PRO B 1 235 ? 6.120 60.491 39.122 1.00 20.96 306 PRO B CA 1
ATOM 5185 C C . PRO B 1 235 ? 6.721 60.492 37.704 1.00 18.73 306 PRO B C 1
ATOM 5186 O O . PRO B 1 235 ? 7.648 61.244 37.421 1.00 18.62 306 PRO B O 1
ATOM 5190 N N . ASP B 1 236 ? 6.192 59.634 36.838 1.00 18.10 307 ASP B N 1
ATOM 5191 C CA . ASP B 1 236 ? 6.630 59.535 35.423 1.00 18.28 307 ASP B CA 1
ATOM 5192 C C . ASP B 1 236 ? 6.638 60.935 34.786 1.00 16.99 307 ASP B C 1
ATOM 5193 O O . ASP B 1 236 ? 7.622 61.284 34.101 1.00 18.77 307 ASP B O 1
ATOM 5198 N N . LEU B 1 237 ? 5.574 61.721 34.971 1.00 16.73 308 LEU B N 1
ATOM 5199 C CA . LEU B 1 237 ? 5.464 63.037 34.277 1.00 18.22 308 LEU B CA 1
ATOM 5200 C C . LEU B 1 237 ? 6.627 63.935 34.723 1.00 17.51 308 LEU B C 1
ATOM 5201 O O . LEU B 1 237 ? 7.237 64.582 33.864 1.00 21.80 308 LEU B O 1
ATOM 5206 N N . LYS B 1 238 ? 6.902 64.000 36.022 1.00 19.83 309 LYS B N 1
ATOM 5207 C CA . LYS B 1 238 ? 7.990 64.846 36.575 1.00 20.31 309 LYS B CA 1
ATOM 5208 C C . LYS B 1 238 ? 9.329 64.387 35.985 1.00 18.34 309 LYS B C 1
ATOM 5209 O O . LYS B 1 238 ? 10.132 65.246 35.603 1.00 22.18 309 LYS B O 1
ATOM 5215 N N . ALA B 1 239 ? 9.549 63.074 35.875 1.00 19.45 310 ALA B N 1
ATOM 5216 C CA . ALA B 1 239 ? 10.811 62.501 35.340 1.00 20.32 310 ALA B CA 1
ATOM 5217 C C . ALA B 1 239 ? 10.999 62.949 33.883 1.00 17.68 310 ALA B C 1
ATOM 5218 O O . ALA B 1 239 ? 12.092 63.395 33.496 1.00 19.73 310 ALA B O 1
ATOM 5220 N N . LEU B 1 240 ? 9.938 62.803 33.106 1.00 19.55 311 LEU B N 1
ATOM 5221 C CA . LEU B 1 240 ? 9.886 63.108 31.659 1.00 18.15 311 LEU B CA 1
ATOM 5222 C C . LEU B 1 240 ? 10.162 64.608 31.469 1.00 17.47 311 LEU B C 1
ATOM 5223 O O . LEU B 1 240 ? 11.067 64.970 30.680 1.00 20.36 311 LEU B O 1
ATOM 5228 N N . LEU B 1 241 ? 9.447 65.455 32.207 1.00 19.77 312 LEU B N 1
ATOM 5229 C CA . LEU B 1 241 ? 9.562 66.929 32.073 1.00 19.43 312 LEU B CA 1
ATOM 5230 C C . LEU B 1 241 ? 10.948 67.386 32.536 1.00 18.97 312 LEU B C 1
ATOM 5231 O O . LEU B 1 241 ? 11.447 68.381 31.974 1.00 21.53 312 LEU B O 1
ATOM 5236 N N . ASN B 1 242 ? 11.550 66.705 33.521 1.00 18.10 313 ASN B N 1
ATOM 5237 C CA . ASN B 1 242 ? 12.917 67.044 33.997 1.00 18.84 313 ASN B CA 1
ATOM 5238 C C . ASN B 1 242 ? 13.921 66.846 32.851 1.00 17.84 313 ASN B C 1
ATOM 5239 O O . ASN B 1 242 ? 14.822 67.700 32.678 1.00 21.88 313 ASN B O 1
ATOM 5244 N N . VAL B 1 243 ? 13.792 65.758 32.092 1.00 19.40 314 VAL B N 1
ATOM 5245 C CA . VAL B 1 243 ? 14.707 65.463 30.948 1.00 20.22 314 VAL B CA 1
ATOM 5246 C C . VAL B 1 243 ? 14.528 66.553 29.883 1.00 19.26 314 VAL B C 1
ATOM 5247 O O . VAL B 1 243 ? 15.540 67.055 29.364 1.00 21.97 314 VAL B O 1
ATOM 5251 N N . VAL B 1 244 ? 13.281 66.910 29.582 1.00 19.33 315 VAL B N 1
ATOM 5252 C CA . VAL B 1 244 ? 12.940 67.985 28.601 1.00 18.82 315 VAL B CA 1
ATOM 5253 C C . VAL B 1 244 ? 13.556 69.298 29.091 1.00 18.67 315 VAL B C 1
ATOM 5254 O O . VAL B 1 244 ? 14.222 69.982 28.297 1.00 22.71 315 VAL B O 1
ATOM 5258 N N . ASP B 1 245 ? 13.343 69.627 30.366 1.00 20.18 316 ASP B N 1
ATOM 5259 C CA . ASP B 1 245 ? 13.744 70.928 30.961 1.00 20.66 316 ASP B CA 1
ATOM 5260 C C . ASP B 1 245 ? 15.272 71.032 31.046 1.00 20.10 316 ASP B C 1
ATOM 5261 O O . ASP B 1 245 ? 15.776 72.170 31.017 1.00 23.44 316 ASP B O 1
ATOM 5266 N N . ASN B 1 246 ? 15.983 69.906 31.166 1.00 20.67 317 ASN B N 1
ATOM 5267 C CA . ASN B 1 246 ? 17.460 69.890 31.342 1.00 22.50 317 ASN B CA 1
ATOM 5268 C C . ASN B 1 246 ? 18.193 69.825 29.997 1.00 22.55 317 ASN B C 1
ATOM 5269 O O . ASN B 1 246 ? 19.420 70.054 29.999 1.00 24.09 317 ASN B O 1
ATOM 5274 N N . ALA B 1 247 ? 17.500 69.530 28.897 1.00 23.15 318 ALA B N 1
ATOM 5275 C CA . ALA B 1 247 ? 18.113 69.437 27.552 1.00 23.60 318 ALA B CA 1
ATOM 5276 C C . ALA B 1 247 ? 18.695 70.805 27.160 1.00 22.77 318 ALA B C 1
ATOM 5277 O O . ALA B 1 247 ? 18.043 71.835 27.410 1.00 23.91 318 ALA B O 1
ATOM 5279 N N . ARG B 1 248 ? 19.899 70.824 26.586 1.00 25.73 319 ARG B N 1
ATOM 5280 C CA . ARG B 1 248 ? 20.561 72.081 26.141 1.00 26.08 319 ARG B CA 1
ATOM 5281 C C . ARG B 1 248 ? 20.914 72.020 24.650 1.00 25.29 319 ARG B C 1
ATOM 5282 O O . ARG B 1 248 ? 21.266 73.074 24.097 1.00 29.22 319 ARG B O 1
ATOM 5290 N N . SER B 1 249 ? 20.800 70.858 24.002 1.00 25.40 320 SER B N 1
ATOM 5291 C CA A SER B 1 249 ? 21.203 70.675 22.582 0.39 26.05 320 SER B CA 1
ATOM 5292 C CA B SER B 1 249 ? 21.195 70.690 22.579 0.61 25.66 320 SER B CA 1
ATOM 5293 C C . SER B 1 249 ? 20.035 70.115 21.764 1.00 24.64 320 SER B C 1
ATOM 5294 O O . SER B 1 249 ? 19.597 70.793 20.818 1.00 24.69 320 SER B O 1
ATOM 5299 N N . PHE B 1 250 ? 19.556 68.920 22.109 1.00 23.53 321 PHE B N 1
ATOM 5300 C CA . PHE B 1 250 ? 18.463 68.274 21.343 1.00 22.49 321 PHE B CA 1
ATOM 5301 C C . PHE B 1 250 ? 17.592 67.413 22.249 1.00 19.86 321 PHE B C 1
ATOM 5302 O O . PHE B 1 250 ? 18.042 66.938 23.317 1.00 21.35 321 PHE B O 1
ATOM 5310 N N . ILE B 1 251 ? 16.334 67.289 21.829 1.00 20.95 322 ILE B N 1
ATOM 5311 C CA . ILE B 1 251 ? 15.335 66.333 22.376 1.00 21.27 322 ILE B CA 1
ATOM 5312 C C . ILE B 1 251 ? 14.772 65.529 21.207 1.00 19.57 322 ILE B C 1
ATOM 5313 O O . ILE B 1 251 ? 14.091 66.125 20.345 1.00 21.85 322 ILE B O 1
ATOM 5318 N N . TYR B 1 252 ? 15.061 64.230 21.196 1.00 19.67 323 TYR B N 1
ATOM 5319 C CA . TYR B 1 252 ? 14.540 63.261 20.201 1.00 20.57 323 TYR B CA 1
ATOM 5320 C C . TYR B 1 252 ? 13.530 62.373 20.916 1.00 18.67 323 TYR B C 1
ATOM 5321 O O . TYR B 1 252 ? 13.915 61.702 21.895 1.00 21.01 323 TYR B O 1
ATOM 5330 N N . VAL B 1 253 ? 12.276 62.420 20.460 1.00 19.49 324 VAL B N 1
ATOM 5331 C CA . VAL B 1 253 ? 11.147 61.637 21.033 1.00 20.25 324 VAL B CA 1
ATOM 5332 C C . VAL B 1 253 ? 10.602 60.740 19.928 1.00 17.85 324 VAL B C 1
ATOM 5333 O O . VAL B 1 253 ? 10.188 61.284 18.887 1.00 19.35 324 VAL B O 1
ATOM 5337 N N . ALA B 1 254 ? 10.589 59.432 20.165 1.00 19.13 325 ALA B N 1
ATOM 5338 C CA . ALA B 1 254 ? 9.846 58.457 19.339 1.00 18.15 325 ALA B CA 1
ATOM 5339 C C . ALA B 1 254 ? 8.746 57.887 20.225 1.00 19.36 325 ALA B C 1
ATOM 5340 O O . ALA B 1 254 ? 9.061 57.186 21.210 1.00 21.04 325 ALA B O 1
ATOM 5342 N N . VAL B 1 255 ? 7.499 58.228 19.919 1.00 19.39 326 VAL B N 1
ATOM 5343 C CA . VAL B 1 255 ? 6.344 57.766 20.731 1.00 19.66 326 VAL B CA 1
ATOM 5344 C C . VAL B 1 255 ? 5.189 57.455 19.786 1.00 19.77 326 VAL B C 1
ATOM 5345 O O . VAL B 1 255 ? 4.987 58.202 18.816 1.00 21.99 326 VAL B O 1
ATOM 5349 N N . MET B 1 256 ? 4.487 56.363 20.045 1.00 20.69 327 MET B N 1
ATOM 5350 C CA . MET B 1 256 ? 3.428 55.880 19.131 1.00 21.79 327 MET B CA 1
ATOM 5351 C C . MET B 1 256 ? 2.328 56.943 18.978 1.00 19.74 327 MET B C 1
ATOM 5352 O O . MET B 1 256 ? 1.917 57.203 17.818 1.00 23.73 327 MET B O 1
ATOM 5357 N N . ASN B 1 257 ? 1.861 57.515 20.094 1.00 20.17 328 ASN B N 1
ATOM 5358 C CA . ASN B 1 257 ? 0.796 58.549 20.147 1.00 20.92 328 ASN B CA 1
ATOM 5359 C C . ASN B 1 257 ? 1.284 59.730 20.990 1.00 19.17 328 ASN B C 1
ATOM 5360 O O . ASN B 1 257 ? 1.914 59.510 22.029 1.00 19.91 328 ASN B O 1
ATOM 5365 N N . TYR B 1 258 ? 1.027 60.936 20.505 1.00 20.23 329 TYR B N 1
ATOM 5366 C CA . TYR B 1 258 ? 1.281 62.215 21.205 1.00 20.07 329 TYR B CA 1
ATOM 5367 C C . TYR B 1 258 ? 0.023 63.063 21.077 1.00 20.40 329 TYR B C 1
ATOM 5368 O O . TYR B 1 258 ? -0.373 63.348 19.939 1.00 23.09 329 TYR B O 1
ATOM 5377 N N . LEU B 1 259 ? -0.579 63.425 22.204 1.00 20.78 330 LEU B N 1
ATOM 5378 C CA . LEU B 1 259 ? -1.840 64.205 22.210 1.00 21.37 330 LEU B CA 1
ATOM 5379 C C . LEU B 1 259 ? -1.869 65.036 23.483 1.00 21.64 330 LEU B C 1
ATOM 5380 O O . LEU B 1 259 ? -1.949 64.466 24.571 1.00 23.88 330 LEU B O 1
ATOM 5385 N N . PRO B 1 260 ? -1.794 66.384 23.383 1.00 21.26 331 PRO B N 1
ATOM 5386 C CA . PRO B 1 260 ? -1.785 67.247 24.569 1.00 22.02 331 PRO B CA 1
ATOM 5387 C C . PRO B 1 260 ? -3.203 67.436 25.129 1.00 21.48 331 PRO B C 1
ATOM 5388 O O . PRO B 1 260 ? -3.707 68.553 25.145 1.00 23.07 331 PRO B O 1
ATOM 5392 N N . THR B 1 261 ? -3.823 66.331 25.544 1.00 22.32 332 THR B N 1
ATOM 5393 C CA . THR B 1 261 ? -5.239 66.268 25.980 1.00 22.08 332 THR B CA 1
ATOM 5394 C C . THR B 1 261 ? -5.391 65.150 27.010 1.00 23.01 332 THR B C 1
ATOM 5395 O O . THR B 1 261 ? -4.468 64.316 27.129 1.00 22.67 332 THR B O 1
ATOM 5399 N N . LEU B 1 262 ? -6.517 65.140 27.722 1.00 24.80 333 LEU B N 1
ATOM 5400 C CA . LEU B 1 262 ? -6.970 63.955 28.495 1.00 28.72 333 LEU B CA 1
ATOM 5401 C C . LEU B 1 262 ? -7.966 63.180 27.620 1.00 37.09 333 LEU B C 1
ATOM 5402 O O . LEU B 1 262 ? -9.159 63.537 27.635 1.00 43.68 333 LEU B O 1
ATOM 5407 N N . GLU B 1 263 ? -7.469 62.187 26.865 1.00 41.08 334 GLU B N 1
ATOM 5408 C CA . GLU B 1 263 ? -8.162 61.555 25.703 1.00 47.38 334 GLU B CA 1
ATOM 5409 C C . GLU B 1 263 ? -9.450 60.869 26.173 1.00 53.54 334 GLU B C 1
ATOM 5410 O O . GLU B 1 263 ? -9.437 60.259 27.266 1.00 52.89 334 GLU B O 1
ATOM 5416 N N . PHE B 1 264 ? -10.516 60.993 25.371 1.00 58.35 335 PHE B N 1
ATOM 5417 C CA . PHE B 1 264 ? -11.858 60.375 25.565 1.00 63.87 335 PHE B CA 1
ATOM 5418 C C . PHE B 1 264 ? -12.612 61.051 26.721 1.00 64.64 335 PHE B C 1
ATOM 5419 O O . PHE B 1 264 ? -13.687 60.540 27.100 1.00 65.91 335 PHE B O 1
ATOM 5427 N N . SER B 1 265 ? -12.098 62.172 27.243 1.00 68.40 336 SER B N 1
ATOM 5428 C CA . SER B 1 265 ? -12.749 62.984 28.307 1.00 69.26 336 SER B CA 1
ATOM 5429 C C . SER B 1 265 ? -13.954 63.721 27.712 1.00 73.45 336 SER B C 1
ATOM 5430 O O . SER B 1 265 ? -13.842 64.214 26.571 1.00 71.58 336 SER B O 1
ATOM 5433 N N . HIS B 1 266 ? -15.062 63.775 28.458 1.00 77.82 337 HIS B N 1
ATOM 5434 C CA . HIS B 1 266 ? -16.317 64.484 28.089 1.00 79.02 337 HIS B CA 1
ATOM 5435 C C . HIS B 1 266 ? -16.802 65.288 29.293 1.00 77.75 337 HIS B C 1
ATOM 5436 O O . HIS B 1 266 ? -17.326 64.713 30.244 1.00 84.24 337 HIS B O 1
ATOM 5443 N N . PRO B 1 267 ? -16.649 66.634 29.305 1.00 72.35 338 PRO B N 1
ATOM 5444 C CA . PRO B 1 267 ? -16.115 67.388 28.166 1.00 67.82 338 PRO B CA 1
ATOM 5445 C C . PRO B 1 267 ? -14.610 67.199 27.908 1.00 59.20 338 PRO B C 1
ATOM 5446 O O . PRO B 1 267 ? -13.889 66.805 28.811 1.00 49.73 338 PRO B O 1
ATOM 5450 N N . HIS B 1 268 ? -14.177 67.504 26.681 1.00 52.95 339 HIS B N 1
ATOM 5451 C CA . HIS B 1 268 ? -12.763 67.452 26.222 1.00 50.02 339 HIS B CA 1
ATOM 5452 C C . HIS B 1 268 ? -11.899 68.292 27.173 1.00 41.94 339 HIS B C 1
ATOM 5453 O O . HIS B 1 268 ? -12.393 69.334 27.635 1.00 43.61 339 HIS B O 1
ATOM 5460 N N . ARG B 1 269 ? -10.675 67.849 27.485 1.00 38.11 340 ARG B N 1
ATOM 5461 C CA . ARG B 1 269 ? -9.772 68.563 28.429 1.00 32.91 340 ARG B CA 1
ATOM 5462 C C . ARG B 1 269 ? -8.384 68.734 27.802 1.00 29.27 340 ARG B C 1
ATOM 5463 O O . ARG B 1 269 ? -7.774 67.732 27.400 1.00 27.57 340 ARG B O 1
ATOM 5471 N N . PHE B 1 270 ? -7.929 69.986 27.712 1.00 25.79 341 PHE B N 1
ATOM 5472 C CA . PHE B 1 270 ? -6.606 70.379 27.173 1.00 24.85 341 PHE B CA 1
ATOM 5473 C C . PHE B 1 270 ? -5.543 70.082 28.233 1.00 23.81 341 PHE B C 1
ATOM 5474 O O . PHE B 1 270 ? -5.763 70.403 29.425 1.00 27.72 341 PHE B O 1
ATOM 5482 N N . TRP B 1 271 ? -4.428 69.490 27.809 1.00 21.73 342 TRP B N 1
ATOM 5483 C CA . TRP B 1 271 ? -3.344 69.011 28.704 1.00 22.12 342 TRP B CA 1
ATOM 5484 C C . TRP B 1 271 ? -2.000 69.376 28.086 1.00 21.10 342 TRP B C 1
ATOM 5485 O O . TRP B 1 271 ? -1.387 68.553 27.406 1.00 21.88 342 TRP B O 1
ATOM 5496 N N . PRO B 1 272 ? -1.512 70.627 28.280 1.00 22.81 343 PRO B N 1
ATOM 5497 C CA . PRO B 1 272 ? -0.270 71.079 27.648 1.00 22.19 343 PRO B CA 1
ATOM 5498 C C . PRO B 1 272 ? 1.043 70.820 28.406 1.00 20.02 343 PRO B C 1
ATOM 5499 O O . PRO B 1 272 ? 2.035 71.417 28.041 1.00 21.31 343 PRO B O 1
ATOM 5503 N N . ALA B 1 273 ? 1.038 69.980 29.447 1.00 20.91 344 ALA B N 1
ATOM 5504 C CA . ALA B 1 273 ? 2.228 69.741 30.298 1.00 20.87 344 ALA B CA 1
ATOM 5505 C C . ALA B 1 273 ? 3.460 69.493 29.418 1.00 19.87 344 ALA B C 1
ATOM 5506 O O . ALA B 1 273 ? 4.463 70.192 29.577 1.00 22.28 344 ALA B O 1
ATOM 5508 N N . ILE B 1 274 ? 3.402 68.493 28.542 1.00 18.43 345 ILE B N 1
ATOM 5509 C CA . ILE B 1 274 ? 4.583 68.111 27.709 1.00 19.26 345 ILE B CA 1
ATOM 5510 C C . ILE B 1 274 ? 4.739 69.153 26.601 1.00 17.98 345 ILE B C 1
ATOM 5511 O O . ILE B 1 274 ? 5.869 69.598 26.346 1.00 19.65 345 ILE B O 1
ATOM 5516 N N . ASP B 1 275 ? 3.622 69.530 25.987 1.00 18.64 346 ASP B N 1
ATOM 5517 C CA . ASP B 1 275 ? 3.587 70.451 24.827 1.00 19.03 346 ASP B CA 1
ATOM 5518 C C . ASP B 1 275 ? 4.348 71.732 25.199 1.00 18.16 346 ASP B C 1
ATOM 5519 O O . ASP B 1 275 ? 5.274 72.123 24.452 1.00 19.58 346 ASP B O 1
ATOM 5524 N N . ASP B 1 276 ? 4.016 72.346 26.335 1.00 20.46 347 ASP B N 1
ATOM 5525 C CA . ASP B 1 276 ? 4.644 73.618 26.770 1.00 21.54 347 ASP B CA 1
ATOM 5526 C C . ASP B 1 276 ? 6.114 73.366 27.114 1.00 19.35 347 ASP B C 1
ATOM 5527 O O . ASP B 1 276 ? 6.924 74.263 26.873 1.00 22.27 347 ASP B O 1
ATOM 5532 N N . GLY B 1 277 ? 6.441 72.200 27.676 1.00 19.55 348 GLY B N 1
ATOM 5533 C CA . GLY B 1 277 ? 7.839 71.833 27.960 1.00 19.59 348 GLY B CA 1
ATOM 5534 C C . GLY B 1 277 ? 8.674 71.862 26.691 1.00 18.40 348 GLY B C 1
ATOM 5535 O O . GLY B 1 277 ? 9.793 72.403 26.715 1.00 19.75 348 GLY B O 1
ATOM 5536 N N . LEU B 1 278 ? 8.159 71.291 25.604 1.00 19.65 349 LEU B N 1
ATOM 5537 C CA . LEU B 1 278 ? 8.891 71.231 24.316 1.00 20.14 349 LEU B CA 1
ATOM 5538 C C . LEU B 1 278 ? 8.998 72.641 23.715 1.00 17.84 349 LEU B C 1
ATOM 5539 O O . LEU B 1 278 ? 10.091 72.991 23.212 1.00 22.25 349 LEU B O 1
ATOM 5544 N N . ARG B 1 279 ? 7.911 73.421 23.736 1.00 20.20 350 ARG B N 1
ATOM 5545 C CA . ARG B 1 279 ? 7.898 74.825 23.240 1.00 20.25 350 ARG B CA 1
ATOM 5546 C C . ARG B 1 279 ? 8.925 75.648 24.034 1.00 20.95 350 ARG B C 1
ATOM 5547 O O . ARG B 1 279 ? 9.711 76.390 23.426 1.00 23.30 350 ARG B O 1
ATOM 5555 N N . ARG B 1 280 ? 8.945 75.488 25.355 1.00 21.64 351 ARG B N 1
ATOM 5556 C CA . ARG B 1 280 ? 9.890 76.215 26.247 1.00 22.63 351 ARG B CA 1
ATOM 5557 C C . ARG B 1 280 ? 11.330 75.831 25.869 1.00 22.32 351 ARG B C 1
ATOM 5558 O O . ARG B 1 280 ? 12.179 76.732 25.772 1.00 24.84 351 ARG B O 1
ATOM 5566 N N . ALA B 1 281 ? 11.604 74.545 25.644 1.00 20.75 352 ALA B N 1
ATOM 5567 C CA . ALA B 1 281 ? 12.971 74.045 25.372 1.00 22.07 352 ALA B CA 1
ATOM 5568 C C . ALA B 1 281 ? 13.495 74.713 24.098 1.00 21.17 352 ALA B C 1
ATOM 5569 O O . ALA B 1 281 ? 14.636 75.240 24.092 1.00 25.10 352 ALA B O 1
ATOM 5571 N N . THR B 1 282 ? 12.691 74.701 23.039 1.00 22.76 353 THR B N 1
ATOM 5572 C CA . THR B 1 282 ? 13.130 75.203 21.718 1.00 23.66 353 THR B CA 1
ATOM 5573 C C . THR B 1 282 ? 13.253 76.727 21.798 1.00 24.06 353 THR B C 1
ATOM 5574 O O . THR B 1 282 ? 14.249 77.250 21.292 1.00 26.45 353 THR B O 1
ATOM 5578 N N . TYR B 1 283 ? 12.314 77.414 22.452 1.00 23.34 354 TYR B N 1
ATOM 5579 C CA . TYR B 1 283 ? 12.292 78.902 22.459 1.00 24.37 354 TYR B CA 1
ATOM 5580 C C . TYR B 1 283 ? 13.355 79.467 23.415 1.00 25.17 354 TYR B C 1
ATOM 5581 O O . TYR B 1 283 ? 14.092 80.402 23.027 1.00 26.97 354 TYR B O 1
ATOM 5590 N N . GLU B 1 284 ? 13.421 78.965 24.647 1.00 24.16 355 GLU B N 1
ATOM 5591 C CA . GLU B 1 284 ? 14.289 79.567 25.695 1.00 25.12 355 GLU B CA 1
ATOM 5592 C C . GLU B 1 284 ? 15.737 79.114 25.506 1.00 25.65 355 GLU B C 1
ATOM 5593 O O . GLU B 1 284 ? 16.636 79.912 25.818 1.00 29.99 355 GLU B O 1
ATOM 5599 N N . ARG B 1 285 ? 15.957 77.874 25.060 1.00 25.53 356 ARG B N 1
ATOM 5600 C CA . ARG B 1 285 ? 17.311 77.260 25.081 1.00 27.40 356 ARG B CA 1
ATOM 5601 C C . ARG B 1 285 ? 17.769 76.848 23.676 1.00 25.61 356 ARG B C 1
ATOM 5602 O O . ARG B 1 285 ? 18.878 76.308 23.573 1.00 26.05 356 ARG B O 1
ATOM 5610 N N . GLY B 1 286 ? 16.976 77.108 22.633 1.00 25.97 357 GLY B N 1
ATOM 5611 C CA . GLY B 1 286 ? 17.339 76.790 21.238 1.00 25.66 357 GLY B CA 1
ATOM 5612 C C . GLY B 1 286 ? 17.526 75.292 21.045 1.00 24.67 357 GLY B C 1
ATOM 5613 O O . GLY B 1 286 ? 18.306 74.882 20.170 1.00 25.71 357 GLY B O 1
ATOM 5614 N N . VAL B 1 287 ? 16.825 74.490 21.840 1.00 23.47 358 VAL B N 1
ATOM 5615 C CA . VAL B 1 287 ? 16.923 73.007 21.774 1.00 22.99 358 VAL B CA 1
ATOM 5616 C C . VAL B 1 287 ? 16.237 72.541 20.491 1.00 23.14 358 VAL B C 1
ATOM 5617 O O . VAL B 1 287 ? 15.090 72.954 20.231 1.00 24.00 358 VAL B O 1
ATOM 5621 N N . LYS B 1 288 ? 16.951 71.733 19.710 1.00 24.06 359 LYS B N 1
ATOM 5622 C CA A LYS B 1 288 ? 16.421 71.095 18.480 0.50 24.44 359 LYS B CA 1
ATOM 5623 C CA B LYS B 1 288 ? 16.416 71.102 18.480 0.50 24.11 359 LYS B CA 1
ATOM 5624 C C . LYS B 1 288 ? 15.558 69.906 18.904 1.00 21.55 359 LYS B C 1
ATOM 5625 O O . LYS B 1 288 ? 16.104 68.969 19.509 1.00 23.54 359 LYS B O 1
ATOM 5636 N N . VAL B 1 289 ? 14.263 69.980 18.626 1.00 22.09 360 VAL B N 1
ATOM 5637 C CA . VAL B 1 289 ? 13.275 68.932 18.994 1.00 22.48 360 VAL B CA 1
ATOM 5638 C C . VAL B 1 289 ? 12.916 68.157 17.726 1.00 20.80 360 VAL B C 1
ATOM 5639 O O . VAL B 1 289 ? 12.492 68.786 16.739 1.00 22.30 360 VAL B O 1
ATOM 5643 N N . ARG B 1 290 ? 13.059 66.832 17.770 1.00 21.10 361 ARG B N 1
ATOM 5644 C CA . ARG B 1 290 ? 12.572 65.926 16.703 1.00 21.71 361 ARG B CA 1
ATOM 5645 C C . ARG B 1 290 ? 11.544 64.983 17.330 1.00 19.55 361 ARG B C 1
ATOM 5646 O O . ARG B 1 290 ? 11.897 64.251 18.284 1.00 22.44 361 ARG B O 1
ATOM 5654 N N . LEU B 1 291 ? 10.297 65.083 16.866 1.00 19.42 362 LEU B N 1
ATOM 5655 C CA . LEU B 1 291 ? 9.173 64.233 17.323 1.00 21.84 362 LEU B CA 1
ATOM 5656 C C . LEU B 1 291 ? 8.833 63.254 16.204 1.00 20.36 362 LEU B C 1
ATOM 5657 O O . LEU B 1 291 ? 8.367 63.699 15.132 1.00 21.87 362 LEU B O 1
ATOM 5662 N N . LEU B 1 292 ? 9.043 61.970 16.475 1.00 20.47 363 LEU B N 1
ATOM 5663 C CA . LEU B 1 292 ? 8.753 60.879 15.522 1.00 21.10 363 LEU B CA 1
ATOM 5664 C C . LEU B 1 292 ? 7.519 60.150 16.041 1.00 20.28 363 LEU B C 1
ATOM 5665 O O . LEU B 1 292 ? 7.642 59.333 16.989 1.00 21.52 363 LEU B O 1
ATOM 5670 N N . ILE B 1 293 ? 6.366 60.473 15.460 1.00 20.45 364 ILE B N 1
ATOM 5671 C CA . ILE B 1 293 ? 5.057 59.953 15.938 1.00 20.57 364 ILE B CA 1
ATOM 5672 C C . ILE B 1 293 ? 4.655 58.831 14.989 1.00 20.56 364 ILE B C 1
ATOM 5673 O O . ILE B 1 293 ? 4.835 58.988 13.765 1.00 19.99 364 ILE B O 1
ATOM 5678 N N . SER B 1 294 ? 4.141 57.734 15.525 1.00 21.10 365 SER B N 1
ATOM 5679 C CA . SER B 1 294 ? 3.676 56.604 14.690 1.00 22.83 365 SER B CA 1
ATOM 5680 C C . SER B 1 294 ? 2.340 56.968 14.040 1.00 20.29 365 SER B C 1
ATOM 5681 O O . SER B 1 294 ? 1.615 57.836 14.556 1.00 22.38 365 SER B O 1
ATOM 5684 N N . CYS B 1 295 ? 2.044 56.351 12.905 1.00 22.34 366 CYS B N 1
ATOM 5685 C CA . CYS B 1 295 ? 0.752 56.553 12.222 1.00 22.12 366 CYS B CA 1
ATOM 5686 C C . CYS B 1 295 ? 0.295 55.239 11.597 1.00 21.08 366 CYS B C 1
ATOM 5687 O O . CYS B 1 295 ? 1.121 54.540 10.996 1.00 24.10 366 CYS B O 1
ATOM 5690 N N . TRP B 1 296 ? -0.986 54.934 11.764 1.00 23.29 367 TRP B N 1
ATOM 5691 C CA . TRP B 1 296 ? -1.670 53.763 11.165 1.00 23.12 367 TRP B CA 1
ATOM 5692 C C . TRP B 1 296 ? -3.159 54.102 11.063 1.00 22.09 367 TRP B C 1
ATOM 5693 O O . TRP B 1 296 ? -3.522 55.246 11.393 1.00 24.98 367 TRP B O 1
ATOM 5704 N N . GLY B 1 297 ? -3.977 53.138 10.646 1.00 25.32 368 GLY B N 1
ATOM 5705 C CA . GLY B 1 297 ? -5.424 53.313 10.434 1.00 25.54 368 GLY B CA 1
ATOM 5706 C C . GLY B 1 297 ? -6.175 53.621 11.714 1.00 26.69 368 GLY B C 1
ATOM 5707 O O . GLY B 1 297 ? -7.301 54.137 11.607 1.00 32.63 368 GLY B O 1
ATOM 5708 N N . HIS B 1 298 ? -5.592 53.313 12.876 1.00 25.92 369 HIS B N 1
ATOM 5709 C CA . HI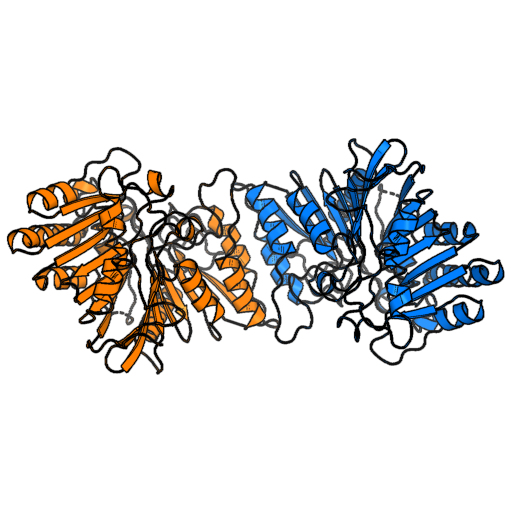S B 1 298 ? -6.227 53.490 14.211 1.00 27.85 369 HIS B CA 1
ATOM 5710 C C . HIS B 1 298 ? -5.742 54.776 14.895 1.00 26.33 369 HIS B C 1
ATOM 5711 O O . HIS B 1 298 ? -6.182 55.022 16.030 1.00 27.31 369 HIS B O 1
ATOM 5718 N N . SER B 1 299 ? -4.871 55.561 14.257 1.00 23.64 370 SER B N 1
ATOM 5719 C CA . SER B 1 299 ? -4.372 56.848 14.817 1.00 23.78 370 SER B CA 1
ATOM 5720 C C . SER B 1 299 ? -5.556 57.805 15.033 1.00 24.68 370 SER B C 1
ATOM 5721 O O . SER B 1 299 ? -6.373 57.967 14.099 1.00 27.93 370 SER B O 1
ATOM 5724 N N . GLU B 1 300 ? -5.658 58.394 16.229 1.00 26.73 371 GLU B N 1
ATOM 5725 C CA . GLU B 1 300 ? -6.671 59.430 16.572 1.00 28.00 371 GLU B CA 1
ATOM 5726 C C . GLU B 1 300 ? -6.420 60.639 15.670 1.00 27.70 371 GLU B C 1
ATOM 5727 O O . GLU B 1 300 ? -5.375 61.273 15.790 1.00 27.52 371 GLU B O 1
ATOM 5733 N N . PRO B 1 301 ? -7.349 60.982 14.739 1.00 30.13 372 PRO B N 1
ATOM 5734 C CA . PRO B 1 301 ? -7.128 62.056 13.766 1.00 29.97 372 PRO B CA 1
ATOM 5735 C C . PRO B 1 301 ? -6.850 63.441 14.374 1.00 29.12 372 PRO B C 1
ATOM 5736 O O . PRO B 1 301 ? -6.201 64.241 13.720 1.00 31.17 372 PRO B O 1
ATOM 5740 N N . SER B 1 302 ? -7.333 63.698 15.595 1.00 28.02 373 SER B N 1
ATOM 5741 C CA . SER B 1 302 ? -7.152 64.987 16.317 1.00 29.40 373 SER B CA 1
ATOM 5742 C C . SER B 1 302 ? -5.661 65.264 16.568 1.00 27.15 373 SER B C 1
ATOM 5743 O O . SER B 1 302 ? -5.320 66.429 16.810 1.00 28.09 373 SER B O 1
ATOM 5746 N N . MET B 1 303 ? -4.797 64.246 16.509 1.00 23.97 374 MET B N 1
ATOM 5747 C CA . MET B 1 303 ? -3.330 64.425 16.691 1.00 24.12 374 MET B CA 1
ATOM 5748 C C . MET B 1 303 ? -2.765 65.364 15.615 1.00 22.69 374 MET B C 1
ATOM 5749 O O . MET B 1 303 ? -1.829 66.112 15.928 1.00 24.49 374 MET B O 1
ATOM 5754 N N . ARG B 1 304 ? -3.285 65.318 14.386 1.00 23.08 375 ARG B N 1
ATOM 5755 C CA . ARG B 1 304 ? -2.666 66.042 13.243 1.00 22.69 375 ARG B CA 1
ATOM 5756 C C . ARG B 1 304 ? -2.526 67.539 13.571 1.00 19.96 375 ARG B C 1
ATOM 5757 O O . ARG B 1 304 ? -1.409 68.081 13.426 1.00 22.83 375 ARG B O 1
ATOM 5765 N N . ALA B 1 305 ? -3.608 68.201 13.977 1.00 21.25 376 ALA B N 1
ATOM 5766 C CA . ALA B 1 305 ? -3.628 69.660 14.236 1.00 21.48 376 ALA B CA 1
ATOM 5767 C C . ALA B 1 305 ? -2.581 70.022 15.300 1.00 20.40 376 ALA B C 1
ATOM 5768 O O . ALA B 1 305 ? -1.901 71.035 15.132 1.00 22.01 376 ALA B O 1
ATOM 5770 N N . PHE B 1 306 ? -2.462 69.234 16.372 1.00 21.01 377 PHE B N 1
ATOM 5771 C CA . PHE B 1 306 ? -1.509 69.533 17.474 1.00 21.74 377 PHE B CA 1
ATOM 5772 C C . PHE B 1 306 ? -0.076 69.354 16.956 1.00 21.28 377 PHE B C 1
ATOM 5773 O O . PHE B 1 306 ? 0.804 70.114 17.363 1.00 22.93 377 PHE B O 1
ATOM 5781 N N . LEU B 1 307 ? 0.155 68.377 16.074 1.00 19.90 378 LEU B N 1
ATOM 5782 C CA . LEU B 1 307 ? 1.509 68.137 15.504 1.00 19.76 378 LEU B CA 1
ATOM 5783 C C . LEU B 1 307 ? 1.853 69.271 14.528 1.00 19.41 378 LEU B C 1
ATOM 5784 O O . LEU B 1 307 ? 2.992 69.786 14.601 1.00 20.56 378 LEU B O 1
ATOM 5789 N N . LEU B 1 308 ? 0.909 69.678 13.674 1.00 21.28 379 LEU B N 1
ATOM 5790 C CA . LEU B 1 308 ? 1.094 70.838 12.759 1.00 20.95 379 LEU B CA 1
ATOM 5791 C C . LEU B 1 308 ? 1.412 72.079 13.604 1.00 20.64 379 LEU B C 1
ATOM 5792 O O . LEU B 1 308 ? 2.324 72.859 13.232 1.00 22.91 379 LEU B O 1
ATOM 5797 N N . SER B 1 309 ? 0.716 72.243 14.727 1.00 20.77 380 SER B N 1
ATOM 5798 C CA . SER B 1 309 ? 0.919 73.394 15.639 1.00 19.45 380 SER B CA 1
ATOM 5799 C C . SER B 1 309 ? 2.379 73.430 16.135 1.00 18.98 380 SER B C 1
ATOM 5800 O O . SER B 1 309 ? 2.965 74.524 16.171 1.00 21.99 380 SER B O 1
ATOM 5803 N N . LEU B 1 310 ? 2.957 72.292 16.530 1.00 18.57 381 LEU B N 1
ATOM 5804 C CA . LEU B 1 310 ? 4.369 72.245 17.000 1.00 19.87 381 LEU B CA 1
ATOM 5805 C C . LEU B 1 310 ? 5.309 72.508 15.816 1.00 19.90 381 LEU B C 1
ATOM 5806 O O . LEU B 1 310 ? 6.282 73.264 15.995 1.00 21.40 381 LEU B O 1
ATOM 5811 N N . ALA B 1 311 ? 5.052 71.878 14.664 1.00 21.88 382 ALA B N 1
ATOM 5812 C CA . ALA B 1 311 ? 5.897 71.983 13.448 1.00 22.72 382 ALA B CA 1
ATOM 5813 C C . ALA B 1 311 ? 6.007 73.442 12.984 1.00 22.79 382 ALA B C 1
ATOM 5814 O O . ALA B 1 311 ? 7.013 73.787 12.318 1.00 23.82 382 ALA B O 1
ATOM 5816 N N . ALA B 1 312 ? 5.018 74.273 13.317 1.00 23.85 383 ALA B N 1
ATOM 5817 C CA . ALA B 1 312 ? 4.972 75.706 12.943 1.00 24.35 383 ALA B CA 1
ATOM 5818 C C . ALA B 1 312 ? 6.074 76.495 13.669 1.00 25.49 383 ALA B C 1
ATOM 5819 O O . ALA B 1 312 ? 6.417 77.589 13.192 1.00 29.07 383 ALA B O 1
ATOM 5821 N N . LEU B 1 313 ? 6.607 75.975 14.779 1.00 27.22 384 LEU B N 1
ATOM 5822 C CA . LEU B 1 313 ? 7.707 76.609 15.562 1.00 28.97 384 LEU B CA 1
ATOM 5823 C C . LEU B 1 313 ? 9.067 76.177 15.001 1.00 31.58 384 LEU B C 1
ATOM 5824 O O . LEU B 1 313 ? 9.835 75.474 15.700 1.00 37.74 384 LEU B O 1
ATOM 5829 N N . ARG B 1 314 ? 9.369 76.597 13.786 1.00 33.13 385 ARG B N 1
ATOM 5830 C CA . ARG B 1 314 ? 10.736 76.517 13.231 1.00 34.80 385 ARG B CA 1
ATOM 5831 C C . ARG B 1 314 ? 11.033 77.876 12.596 1.00 39.16 385 ARG B C 1
ATOM 5832 O O . ARG B 1 314 ? 10.294 78.247 11.657 1.00 47.24 385 ARG B O 1
ATOM 5840 N N . ASP B 1 315 ? 12.015 78.620 13.122 1.00 41.69 386 ASP B N 1
ATOM 5841 C CA . ASP B 1 315 ? 12.480 79.894 12.497 1.00 48.96 386 ASP B CA 1
ATOM 5842 C C . ASP B 1 315 ? 13.924 80.215 12.920 1.00 50.39 386 ASP B C 1
ATOM 5843 O O . ASP B 1 315 ? 14.264 80.052 14.106 1.00 43.06 386 ASP B O 1
ATOM 5848 N N . ASN B 1 316 ? 14.716 80.716 11.967 1.00 58.86 387 ASN B N 1
ATOM 5849 C CA . ASN B 1 316 ? 16.205 80.761 12.002 1.00 64.41 387 ASN B CA 1
ATOM 5850 C C . ASN B 1 316 ? 16.711 81.744 13.067 1.00 66.06 387 ASN B C 1
ATOM 5851 O O . ASN B 1 316 ? 17.758 81.450 13.683 1.00 70.27 387 ASN B O 1
ATOM 5856 N N . HIS B 1 317 ? 16.011 82.866 13.268 1.00 66.16 388 HIS B N 1
ATOM 5857 C CA . HIS B 1 317 ? 16.481 84.028 14.074 1.00 66.31 388 HIS B CA 1
ATOM 5858 C C . HIS B 1 317 ? 16.317 83.737 15.572 1.00 62.53 388 HIS B C 1
ATOM 5859 O O . HIS B 1 317 ? 17.263 84.023 16.336 1.00 64.87 388 HIS B O 1
ATOM 5866 N N . THR B 1 318 ? 15.165 83.189 15.969 1.00 57.75 389 THR B N 1
ATOM 5867 C CA . THR B 1 318 ? 14.832 82.819 17.371 1.00 53.70 389 THR B CA 1
ATOM 5868 C C . THR B 1 318 ? 15.610 81.557 17.770 1.00 44.00 389 THR B C 1
ATOM 5869 O O . THR B 1 318 ? 15.803 81.351 18.982 1.00 45.30 389 THR B O 1
ATOM 5873 N N . HIS B 1 319 ? 16.024 80.752 16.784 1.00 37.72 390 HIS B N 1
ATOM 5874 C CA . HIS B 1 319 ? 16.665 79.419 16.949 1.00 39.36 390 HIS B CA 1
ATOM 5875 C C . HIS B 1 319 ? 15.622 78.404 17.433 1.00 36.74 390 HIS B C 1
ATOM 5876 O O . HIS B 1 319 ? 16.033 77.346 17.948 1.00 38.58 390 HIS B O 1
ATOM 5883 N N . SER B 1 320 ? 14.326 78.697 17.258 1.00 31.23 391 SER B N 1
ATOM 5884 C CA . SER B 1 320 ? 13.226 77.717 17.469 1.00 30.93 391 SER B CA 1
ATOM 5885 C C . SER B 1 320 ? 13.287 76.674 16.349 1.00 26.79 391 SER B C 1
ATOM 5886 O O . SER B 1 320 ? 13.406 77.068 15.173 1.00 29.56 391 SER B O 1
ATOM 5889 N N . ASP B 1 321 ? 13.262 75.391 16.701 1.00 27.39 392 ASP B N 1
ATOM 5890 C CA . ASP B 1 321 ? 13.516 74.302 15.723 1.00 27.56 392 ASP B CA 1
ATOM 5891 C C . ASP B 1 321 ? 12.861 73.019 16.223 1.00 28.00 392 ASP B C 1
ATOM 5892 O O . ASP B 1 321 ? 13.566 72.182 16.824 1.00 28.25 392 ASP B O 1
ATOM 5897 N N . ILE B 1 322 ? 11.550 72.905 16.012 1.00 26.52 393 ILE B N 1
ATOM 5898 C CA . ILE B 1 322 ? 10.790 71.647 16.242 1.00 24.86 393 ILE B CA 1
ATOM 5899 C C . ILE B 1 322 ? 10.453 71.064 14.873 1.00 25.37 393 ILE B C 1
ATOM 5900 O O . ILE B 1 322 ? 9.911 71.803 14.039 1.00 27.36 393 ILE B O 1
ATOM 5905 N N . GLN B 1 323 ? 10.798 69.795 14.668 1.00 24.50 394 GLN B N 1
ATOM 5906 C CA . GLN B 1 323 ? 10.420 69.026 13.464 1.00 23.90 394 GLN B CA 1
ATOM 5907 C C . GLN B 1 323 ? 9.585 67.825 13.899 1.00 22.31 394 GLN B C 1
ATOM 5908 O O . GLN B 1 323 ? 9.866 67.248 14.968 1.00 22.22 394 GLN B O 1
ATOM 5914 N N . VAL B 1 324 ? 8.602 67.475 13.078 1.00 22.69 395 VAL B N 1
ATOM 5915 C CA . VAL B 1 324 ? 7.712 66.302 13.291 1.00 22.81 395 VAL B CA 1
ATOM 5916 C C . VAL B 1 324 ? 7.772 65.435 12.039 1.00 21.36 395 VAL B C 1
ATOM 5917 O O . VAL B 1 324 ? 7.650 65.968 10.920 1.00 24.29 395 VAL B O 1
ATOM 5921 N N . LYS B 1 325 ? 7.951 64.136 12.227 1.00 21.82 396 LYS B N 1
ATOM 5922 C CA . LYS B 1 325 ? 7.740 63.153 11.140 1.00 21.71 396 LYS B CA 1
ATOM 5923 C C . LYS B 1 325 ? 6.807 62.055 11.657 1.00 20.28 396 LYS B C 1
ATOM 5924 O O . LYS B 1 325 ? 6.727 61.855 12.894 1.00 21.53 396 LYS B O 1
ATOM 5930 N N . LEU B 1 326 ? 6.109 61.402 10.731 1.00 22.95 397 LEU B N 1
ATOM 5931 C CA . LEU B 1 326 ? 5.263 60.220 11.013 1.00 23.53 397 LEU B CA 1
ATOM 5932 C C . LEU B 1 326 ? 6.023 58.973 10.562 1.00 23.33 397 LEU B C 1
ATOM 5933 O O . LEU B 1 326 ? 6.506 58.934 9.423 1.00 23.71 397 LEU B O 1
ATOM 5938 N N . PHE B 1 327 ? 6.154 58.006 11.457 1.00 22.21 398 PHE B N 1
ATOM 5939 C CA . PHE B 1 327 ? 6.765 56.689 11.162 1.00 21.39 398 PHE B CA 1
ATOM 5940 C C . PHE B 1 327 ? 5.632 55.737 10.795 1.00 21.07 398 PHE B C 1
ATOM 5941 O O . PHE B 1 327 ? 4.707 55.551 11.602 1.00 22.56 398 PHE B O 1
ATOM 5949 N N . VAL B 1 328 ? 5.687 55.168 9.596 1.00 22.06 399 VAL B N 1
ATOM 5950 C CA . VAL B 1 328 ? 4.604 54.277 9.098 1.00 21.93 399 VAL B CA 1
ATOM 5951 C C . VAL B 1 328 ? 5.227 52.939 8.706 1.00 21.14 399 VAL B C 1
ATOM 5952 O O . VAL B 1 328 ? 6.164 52.928 7.897 1.00 22.12 399 VAL B O 1
ATOM 5956 N N . VAL B 1 329 ? 4.732 51.862 9.305 1.00 23.02 400 VAL B N 1
ATOM 5957 C CA . VAL B 1 329 ? 5.122 50.467 8.968 1.00 22.41 400 VAL B CA 1
ATOM 5958 C C . VAL B 1 329 ? 4.266 50.067 7.775 1.00 21.82 400 VAL B C 1
ATOM 5959 O O . VAL B 1 329 ? 3.033 50.079 7.863 1.00 23.26 400 VAL B O 1
ATOM 5963 N N . PRO B 1 330 ? 4.871 49.734 6.616 1.00 24.50 401 PRO B N 1
ATOM 5964 C CA . PRO B 1 330 ? 4.083 49.292 5.476 1.00 24.96 401 PRO B CA 1
ATOM 5965 C C . PRO B 1 330 ? 3.302 48.015 5.815 1.00 22.63 401 PRO B C 1
ATOM 5966 O O . PRO B 1 330 ? 3.741 47.235 6.658 1.00 23.42 401 PRO B O 1
ATOM 5970 N N . ALA B 1 331 ? 2.159 47.847 5.157 1.00 25.05 402 ALA B N 1
ATOM 5971 C CA . ALA B 1 331 ? 1.284 46.659 5.267 1.00 25.92 402 ALA B CA 1
ATOM 5972 C C . ALA B 1 331 ? 0.709 46.333 3.889 1.00 27.20 402 ALA B C 1
ATOM 5973 O O . ALA B 1 331 ? -0.049 47.164 3.349 1.00 30.29 402 ALA B O 1
ATOM 5975 N N . ASP B 1 332 ? 1.052 45.165 3.340 1.00 28.84 403 ASP B N 1
ATOM 5976 C CA . ASP B 1 332 ? 0.373 44.613 2.139 1.00 30.50 403 ASP B CA 1
ATOM 5977 C C . ASP B 1 332 ? -0.968 44.020 2.590 1.00 30.31 403 ASP B C 1
ATOM 5978 O O . ASP B 1 332 ? -1.231 44.008 3.804 1.00 31.54 403 ASP B O 1
ATOM 5983 N N . GLU B 1 333 ? -1.785 43.530 1.655 1.00 29.70 404 GLU B N 1
ATOM 5984 C CA . GLU B 1 333 ? -3.162 43.055 1.965 1.00 30.00 404 GLU B CA 1
ATOM 5985 C C . GLU B 1 333 ? -3.126 41.905 2.985 1.00 30.13 404 GLU B C 1
ATOM 5986 O O . GLU B 1 333 ? -4.046 41.848 3.827 1.00 34.39 404 GLU B O 1
ATOM 5992 N N . ALA B 1 334 ? -2.120 41.027 2.924 1.00 29.89 405 ALA B N 1
ATOM 5993 C CA . ALA B 1 334 ? -1.963 39.879 3.853 1.00 30.88 405 ALA B CA 1
ATOM 5994 C C . ALA B 1 334 ? -1.657 40.416 5.254 1.00 30.56 405 ALA B C 1
ATOM 5995 O O . ALA B 1 334 ? -2.344 40.031 6.223 1.00 33.15 405 ALA B O 1
ATOM 5997 N N . GLN B 1 335 ? -0.669 41.303 5.353 1.00 28.26 406 GLN B N 1
ATOM 5998 C CA . GLN B 1 335 ? -0.260 41.930 6.642 1.00 27.43 406 GLN B CA 1
ATOM 5999 C C . GLN B 1 335 ? -1.417 42.748 7.235 1.00 28.17 406 GLN B C 1
ATOM 6000 O O . GLN B 1 335 ? -1.549 42.752 8.473 1.00 30.59 406 GLN B O 1
ATOM 6006 N N . ALA B 1 336 ? -2.229 43.394 6.393 1.00 30.40 407 ALA B N 1
ATOM 6007 C CA . ALA B 1 336 ? -3.350 44.277 6.795 1.00 34.44 407 ALA B CA 1
ATOM 6008 C C . ALA B 1 336 ? -4.465 43.471 7.480 1.00 33.82 407 ALA B C 1
ATOM 6009 O O . ALA B 1 336 ? -5.220 44.078 8.265 1.00 35.01 407 ALA B O 1
ATOM 6011 N N . ARG B 1 337 ? -4.566 42.166 7.203 1.00 34.64 408 ARG B N 1
ATOM 6012 C CA . ARG B 1 337 ? -5.619 41.281 7.771 1.00 36.58 408 ARG B CA 1
ATOM 6013 C C . ARG B 1 337 ? -5.252 40.851 9.198 1.00 34.17 408 ARG B C 1
ATOM 6014 O O . ARG B 1 337 ? -6.147 40.335 9.889 1.00 36.15 408 ARG B O 1
ATOM 6022 N N . ILE B 1 338 ? -4.000 41.042 9.624 1.00 30.55 409 ILE B N 1
ATOM 6023 C CA . ILE B 1 338 ? -3.564 40.770 11.025 1.00 27.11 409 ILE B CA 1
ATOM 6024 C C . ILE B 1 338 ? -4.158 41.879 11.888 1.00 26.69 409 ILE B C 1
ATOM 6025 O O . ILE B 1 338 ? -3.858 43.053 11.675 1.00 27.87 409 ILE B O 1
ATOM 6030 N N . PRO B 1 339 ? -5.024 41.563 12.879 1.00 27.65 410 PRO B N 1
ATOM 6031 C CA . PRO B 1 339 ? -5.636 42.604 13.700 1.00 27.27 410 PRO B CA 1
ATOM 6032 C C . PRO B 1 339 ? -4.573 43.403 14.469 1.00 25.00 410 PRO B C 1
ATOM 6033 O O . PRO B 1 339 ? -3.638 42.798 14.982 1.00 26.13 410 PRO B O 1
ATOM 6037 N N . TYR B 1 340 ? -4.715 44.729 14.503 1.00 26.32 411 TYR B N 1
ATOM 6038 C CA . TYR B 1 340 ? -3.922 45.644 15.367 1.00 26.60 411 TYR B CA 1
ATOM 6039 C C . TYR B 1 340 ? -2.429 45.319 15.252 1.00 24.98 411 TYR B C 1
ATOM 6040 O O . TYR B 1 340 ? -1.789 44.997 16.266 1.00 29.53 411 TYR B O 1
ATOM 6049 N N . ALA B 1 341 ? -1.882 45.399 14.038 1.00 25.35 412 ALA B N 1
ATOM 6050 C CA . ALA B 1 341 ? -0.440 45.185 13.784 1.00 25.46 412 ALA B CA 1
ATOM 6051 C C . ALA B 1 341 ? 0.070 46.219 12.774 1.00 22.88 412 ALA B C 1
ATOM 6052 O O . ALA B 1 341 ? -0.729 47.081 12.352 1.00 25.96 412 ALA B O 1
ATOM 6054 N N . ARG B 1 342 ? 1.362 46.146 12.438 1.00 23.18 413 ARG B N 1
ATOM 6055 C CA . ARG B 1 342 ? 2.025 46.982 11.404 1.00 22.38 413 ARG B CA 1
ATOM 6056 C C . ARG B 1 342 ? 1.999 48.442 11.878 1.00 20.63 413 ARG B C 1
ATOM 6057 O O . ARG B 1 342 ? 1.466 49.319 11.175 1.00 22.49 413 ARG B O 1
ATOM 6065 N N . VAL B 1 343 ? 2.564 48.673 13.056 1.00 21.14 414 VAL B N 1
ATOM 6066 C CA . VAL B 1 343 ? 2.706 50.018 13.674 1.00 21.90 414 VAL B CA 1
ATOM 6067 C C . VAL B 1 343 ? 3.927 50.000 14.597 1.00 21.24 414 VAL B C 1
ATOM 6068 O O . VAL B 1 343 ? 4.374 48.909 15.014 1.00 22.98 414 VAL B O 1
ATOM 6072 N N . ASN B 1 344 ? 4.465 51.180 14.876 1.00 22.04 415 ASN B N 1
ATOM 6073 C CA . ASN B 1 344 ? 5.653 51.353 15.740 1.00 21.32 415 ASN B CA 1
ATOM 6074 C C . ASN B 1 344 ? 5.170 51.728 17.144 1.00 21.17 415 ASN B C 1
ATOM 6075 O O . ASN B 1 344 ? 4.591 52.816 17.296 1.00 22.92 415 ASN B O 1
ATOM 6080 N N . HIS B 1 345 ? 5.396 50.847 18.120 1.00 20.81 416 HIS B N 1
ATOM 6081 C CA . HIS B 1 345 ? 4.941 51.016 19.525 1.00 22.28 416 HIS B CA 1
ATOM 6082 C C . HIS B 1 345 ? 5.994 51.724 20.388 1.00 20.53 416 HIS B C 1
ATOM 6083 O O . HIS B 1 345 ? 5.721 51.886 21.589 1.00 21.66 416 HIS B O 1
ATOM 6090 N N . ASN B 1 346 ? 7.153 52.098 19.843 1.00 21.26 417 ASN B N 1
ATOM 6091 C CA . ASN B 1 346 ? 8.256 52.666 20.662 1.00 20.73 417 ASN B CA 1
ATOM 6092 C C . ASN B 1 346 ? 7.733 53.842 21.505 1.00 19.30 417 ASN B C 1
ATOM 6093 O O . ASN B 1 346 ? 6.900 54.632 21.011 1.00 18.86 417 ASN B O 1
ATOM 6098 N N . LYS B 1 347 ? 8.175 53.925 22.763 1.00 19.22 418 LYS B N 1
ATOM 6099 C CA . LYS B 1 347 ? 7.974 55.127 23.614 1.00 20.79 418 LYS B CA 1
ATOM 6100 C C . LYS B 1 347 ? 9.284 55.461 24.331 1.00 21.48 418 LYS B C 1
ATOM 6101 O O . LYS B 1 347 ? 9.563 54.867 25.396 1.00 22.73 418 LYS B O 1
ATOM 6107 N N . TYR B 1 348 ? 10.068 56.380 23.778 1.00 19.63 419 TYR B N 1
ATOM 6108 C CA . TYR B 1 348 ? 11.335 56.791 24.423 1.00 19.27 419 TYR B CA 1
ATOM 6109 C C . TYR B 1 348 ? 11.704 58.213 24.021 1.00 19.58 419 TYR B C 1
ATOM 6110 O O . TYR B 1 348 ? 11.149 58.782 23.060 1.00 21.19 419 TYR B O 1
ATOM 6119 N N . MET B 1 349 ? 12.641 58.757 24.789 1.00 20.13 420 MET B N 1
ATOM 6120 C CA . MET B 1 349 ? 13.210 60.101 24.568 1.00 18.32 420 MET B CA 1
ATOM 6121 C C . MET B 1 349 ? 14.709 60.021 24.854 1.00 18.20 420 MET B C 1
ATOM 6122 O O . MET B 1 349 ? 15.114 59.345 25.833 1.00 20.67 420 MET B O 1
ATOM 6127 N N . VAL B 1 350 ? 15.502 60.667 24.012 1.00 18.31 421 VAL B N 1
ATOM 6128 C CA . VAL B 1 350 ? 16.964 60.792 24.242 1.00 20.00 421 VAL B CA 1
ATOM 6129 C C . VAL B 1 350 ? 17.340 62.250 23.987 1.00 20.77 421 VAL B C 1
ATOM 6130 O O . VAL B 1 350 ? 16.802 62.867 23.027 1.00 22.60 421 VAL B O 1
ATOM 6134 N N . THR B 1 351 ? 18.182 62.790 24.860 1.00 21.38 422 THR B N 1
ATOM 6135 C CA . THR B 1 351 ? 18.783 64.138 24.713 1.00 22.27 422 THR B CA 1
ATOM 6136 C C . THR B 1 351 ? 20.296 63.961 24.594 1.00 21.97 422 THR B C 1
ATOM 6137 O O . THR B 1 351 ? 20.762 62.802 24.550 1.00 24.99 422 THR B O 1
ATOM 6141 N N . GLU B 1 352 ? 21.037 65.066 24.589 1.00 22.16 423 GLU B N 1
ATOM 6142 C CA . GLU B 1 352 ? 22.516 65.026 24.525 1.00 24.72 423 GLU B CA 1
ATOM 6143 C C . GLU B 1 352 ? 23.044 64.447 25.846 1.00 22.57 423 GLU B C 1
ATOM 6144 O O . GLU B 1 352 ? 24.219 64.021 25.870 1.00 28.33 423 GLU B O 1
ATOM 6150 N N . ARG B 1 353 ? 22.226 64.408 26.907 1.00 24.18 424 ARG B N 1
ATOM 6151 C CA . ARG B 1 353 ? 22.738 64.055 28.258 1.00 26.75 424 ARG B CA 1
ATOM 6152 C C . ARG B 1 353 ? 21.891 62.999 28.984 1.00 23.35 424 ARG B C 1
ATOM 6153 O O . ARG B 1 353 ? 22.350 62.575 30.046 1.00 26.97 424 ARG B O 1
ATOM 6161 N N . ALA B 1 354 ? 20.725 62.585 28.477 1.00 22.92 425 ALA B N 1
ATOM 6162 C CA . ALA B 1 354 ? 19.809 61.694 29.224 1.00 22.67 425 ALA B CA 1
ATOM 6163 C C . ALA B 1 354 ? 19.110 60.681 28.314 1.00 22.56 425 ALA B C 1
ATOM 6164 O O . ALA B 1 354 ? 18.844 60.984 27.135 1.00 22.82 425 ALA B O 1
ATOM 6166 N N . THR B 1 355 ? 18.770 59.541 28.918 1.00 23.61 426 THR B N 1
ATOM 6167 C CA . THR B 1 355 ? 17.933 58.453 28.359 1.00 23.15 426 THR B CA 1
ATOM 6168 C C . THR B 1 355 ? 16.622 58.390 29.148 1.00 19.63 426 THR B C 1
ATOM 6169 O O . THR B 1 355 ? 16.667 58.361 30.400 1.00 20.49 426 THR B O 1
ATOM 6173 N N . TYR B 1 356 ? 15.504 58.324 28.436 1.00 19.51 427 TYR B N 1
ATOM 6174 C CA . TYR B 1 356 ? 14.160 58.047 28.990 1.00 19.19 427 TYR B CA 1
ATOM 6175 C C . TYR B 1 356 ? 13.548 56.902 28.183 1.00 18.41 427 TYR B C 1
ATOM 6176 O O . TYR B 1 356 ? 13.332 57.066 26.972 1.00 21.11 427 TYR B O 1
ATOM 6185 N N . ILE B 1 357 ? 13.266 55.775 28.836 1.00 19.70 428 ILE B N 1
ATOM 6186 C CA . ILE B 1 357 ? 12.581 54.618 28.187 1.00 21.31 428 ILE B CA 1
ATOM 6187 C C . ILE B 1 357 ? 11.308 54.337 28.988 1.00 20.50 428 ILE B C 1
ATOM 6188 O O . ILE B 1 357 ? 11.409 54.065 30.203 1.00 21.87 428 ILE B O 1
ATOM 6193 N N . GLY B 1 358 ? 10.159 54.394 28.313 1.00 20.69 429 GLY B N 1
ATOM 6194 C CA . GLY B 1 358 ? 8.836 54.337 28.951 1.00 21.87 429 GLY B CA 1
ATOM 6195 C C . GLY B 1 358 ? 7.941 53.247 28.404 1.00 20.04 429 GLY B C 1
ATOM 6196 O O . GLY B 1 358 ? 8.271 52.612 27.370 1.00 21.24 429 GLY B O 1
ATOM 6197 N N . THR B 1 359 ? 6.802 53.086 29.072 1.00 18.92 430 THR B N 1
ATOM 6198 C CA . THR B 1 359 ? 5.708 52.155 28.707 1.00 21.60 430 THR B CA 1
ATOM 6199 C C . THR B 1 359 ? 4.479 52.932 28.221 1.00 20.95 430 THR B C 1
ATOM 6200 O O . THR B 1 359 ? 3.591 52.295 27.646 1.00 22.54 430 THR B O 1
ATOM 6204 N N . SER B 1 360 ? 4.441 54.251 28.433 1.00 20.62 431 SER B N 1
ATOM 6205 C CA . SER B 1 360 ? 3.245 55.100 28.204 1.00 20.39 431 SER B CA 1
ATOM 6206 C C . SER B 1 360 ? 3.366 55.928 26.921 1.00 18.04 431 SER B C 1
ATOM 6207 O O . SER B 1 360 ? 4.477 56.400 26.590 1.00 20.84 431 SER B O 1
ATOM 6210 N N . ASN B 1 361 ? 2.245 56.098 26.221 1.00 20.04 432 ASN B N 1
ATOM 6211 C CA . ASN B 1 361 ? 2.107 57.110 25.143 1.00 20.59 432 ASN B CA 1
ATOM 6212 C C . ASN B 1 361 ? 2.002 58.489 25.794 1.00 20.62 432 ASN B C 1
ATOM 6213 O O . ASN B 1 361 ? 1.738 58.573 27.003 1.00 22.01 432 ASN B O 1
ATOM 6218 N N . TRP B 1 362 ? 2.213 59.538 25.012 1.00 20.30 433 TRP B N 1
ATOM 6219 C CA . TRP B 1 362 ? 2.395 60.907 25.549 1.00 20.49 433 TRP B CA 1
ATOM 6220 C C . TRP B 1 362 ? 1.071 61.666 25.432 1.00 20.28 433 TRP B C 1
ATOM 6221 O O . TRP B 1 362 ? 0.958 62.590 24.618 1.00 20.98 433 TRP B O 1
ATOM 6232 N N . SER B 1 363 ? 0.108 61.262 26.259 1.00 21.29 434 SER B N 1
ATOM 6233 C CA . SER B 1 363 ? -1.195 61.941 26.459 1.00 21.68 434 SER B CA 1
ATOM 6234 C C . SER B 1 363 ? -1.543 61.874 27.942 1.00 21.02 434 SER B C 1
ATOM 6235 O O . SER B 1 363 ? -0.940 61.046 28.669 1.00 21.82 434 SER B O 1
ATOM 6238 N N . GLY B 1 364 ? -2.458 62.741 28.366 1.00 19.80 435 GLY B N 1
ATOM 6239 C CA . GLY B 1 364 ? -2.643 63.079 29.782 1.00 21.80 435 GLY B CA 1
ATOM 6240 C C . GLY B 1 364 ? -3.062 61.887 30.619 1.00 21.37 435 GLY B C 1
ATOM 6241 O O . GLY B 1 364 ? -2.602 61.802 31.768 1.00 23.84 435 GLY B O 1
ATOM 6242 N N . ASN B 1 365 ? -3.871 60.974 30.073 1.00 22.78 436 ASN B N 1
ATOM 6243 C CA . ASN B 1 365 ? -4.439 59.831 30.847 1.00 23.76 436 ASN B CA 1
ATOM 6244 C C . ASN B 1 365 ? -3.300 58.958 31.396 1.00 19.76 436 ASN B C 1
ATOM 6245 O O . ASN B 1 365 ? -3.472 58.348 32.478 1.00 22.16 436 ASN B O 1
ATOM 6250 N N . TYR B 1 366 ? -2.167 58.904 30.689 1.00 18.74 437 TYR B N 1
ATOM 6251 C CA . TYR B 1 366 ? -1.010 58.042 31.046 1.00 20.53 437 TYR B CA 1
ATOM 6252 C C . TYR B 1 366 ? -0.287 58.580 32.288 1.00 20.56 437 TYR B C 1
ATOM 6253 O O . TYR B 1 366 ? 0.535 57.838 32.867 1.00 24.00 437 TYR B O 1
ATOM 6262 N N . PHE B 1 367 ? -0.538 59.839 32.652 1.00 19.80 438 PHE B N 1
ATOM 6263 C CA . PHE B 1 367 ? 0.180 60.526 33.756 1.00 21.71 438 PHE B CA 1
ATOM 6264 C C . PHE B 1 367 ? -0.769 60.875 34.903 1.00 25.13 438 PHE B C 1
ATOM 6265 O O . PHE B 1 367 ? -0.281 61.402 35.912 1.00 36.84 438 PHE B O 1
ATOM 6273 N N . THR B 1 368 ? -2.056 60.560 34.767 1.00 22.20 439 THR B N 1
ATOM 6274 C CA . THR B 1 368 ? -3.110 60.912 35.753 1.00 26.68 439 THR B CA 1
ATOM 6275 C C . THR B 1 368 ? -3.854 59.666 36.244 1.00 24.29 439 THR B C 1
ATOM 6276 O O . THR B 1 368 ? -4.214 59.654 37.440 1.00 25.31 439 THR B O 1
ATOM 6280 N N . GLU B 1 369 ? -4.143 58.698 35.360 1.00 24.54 440 GLU B N 1
ATOM 6281 C CA . GLU B 1 369 ? -5.061 57.575 35.688 1.00 25.28 440 GLU B CA 1
ATOM 6282 C C . GLU B 1 369 ? -4.429 56.211 35.400 1.00 23.12 440 GLU B C 1
ATOM 6283 O O . GLU B 1 369 ? -4.767 55.264 36.108 1.00 26.14 440 GLU B O 1
ATOM 6289 N N . THR B 1 370 ? -3.605 56.095 34.359 1.00 21.44 441 THR B N 1
ATOM 6290 C CA . THR B 1 370 ? -3.143 54.788 33.837 1.00 21.17 441 THR B CA 1
ATOM 6291 C C . THR B 1 370 ? -1.760 54.468 34.409 1.00 20.22 441 THR B C 1
ATOM 6292 O O . THR B 1 370 ? -0.972 55.404 34.648 1.00 25.05 441 THR B O 1
ATOM 6296 N N . ALA B 1 371 ? -1.488 53.179 34.620 1.00 19.49 442 ALA B N 1
ATOM 6297 C CA . ALA B 1 371 ? -0.197 52.674 35.131 1.00 21.43 442 ALA B CA 1
ATOM 6298 C C . ALA B 1 371 ? 0.858 52.727 34.027 1.00 20.27 442 ALA B C 1
ATOM 6299 O O . ALA B 1 371 ? 0.569 52.357 32.865 1.00 21.75 442 ALA B O 1
ATOM 6301 N N . GLY B 1 372 ? 2.050 53.170 34.406 1.00 20.10 443 GLY B N 1
ATOM 6302 C CA . GLY B 1 372 ? 3.237 53.198 33.546 1.00 20.40 443 GLY B CA 1
ATOM 6303 C C . GLY B 1 372 ? 4.485 53.242 34.391 1.00 19.04 443 GLY B C 1
ATOM 6304 O O . GLY B 1 372 ? 4.397 53.566 35.607 1.00 21.37 443 GLY B O 1
ATOM 6305 N N . THR B 1 373 ? 5.608 52.923 33.769 1.00 21.65 444 THR B N 1
ATOM 6306 C CA . THR B 1 373 ? 6.947 52.948 34.395 1.00 22.12 444 THR B CA 1
ATOM 6307 C C . THR B 1 373 ? 7.926 53.453 33.346 1.00 20.30 444 THR B C 1
ATOM 6308 O O . THR B 1 373 ? 7.740 53.128 32.155 1.00 23.13 444 THR B O 1
ATOM 6312 N N . SER B 1 374 ? 8.915 54.229 33.776 1.00 19.40 445 SER B N 1
ATOM 6313 C CA . SER B 1 374 ? 10.002 54.714 32.899 1.00 20.31 445 SER B CA 1
ATOM 6314 C C . SER B 1 374 ? 11.333 54.517 33.610 1.00 19.11 445 SER B C 1
ATOM 6315 O O . SER B 1 374 ? 11.378 54.607 34.870 1.00 21.35 445 SER B O 1
ATOM 6318 N N . LEU B 1 375 ? 12.361 54.220 32.823 1.00 18.76 446 LEU B N 1
ATOM 6319 C CA . LEU B 1 375 ? 13.762 54.165 33.286 1.00 20.57 446 LEU B CA 1
ATOM 6320 C C . LEU B 1 375 ? 14.457 55.442 32.812 1.00 20.09 446 LEU B C 1
ATOM 6321 O O . LEU B 1 375 ? 14.391 55.769 31.603 1.00 20.31 446 LEU B O 1
ATOM 6326 N N . LEU B 1 376 ? 15.067 56.141 33.758 1.00 20.42 447 LEU B N 1
ATOM 6327 C CA . LEU B 1 376 ? 15.822 57.400 33.544 1.00 20.81 447 LEU B CA 1
ATOM 6328 C C . LEU B 1 376 ? 17.292 57.104 33.822 1.00 20.81 447 LEU B C 1
ATOM 6329 O O . LEU B 1 376 ? 17.609 56.734 34.965 1.00 20.86 447 LEU B O 1
ATOM 6334 N N . VAL B 1 377 ? 18.154 57.274 32.828 1.00 20.57 448 VAL B N 1
ATOM 6335 C CA . VAL B 1 377 ? 19.622 57.094 32.996 1.00 21.97 448 VAL B CA 1
ATOM 6336 C C . VAL B 1 377 ? 20.363 58.351 32.521 1.00 23.32 448 VAL B C 1
ATOM 6337 O O . VAL B 1 377 ? 20.045 58.907 31.439 1.00 23.88 448 VAL B O 1
ATOM 6341 N N . THR B 1 378 ? 21.352 58.765 33.306 1.00 22.76 449 THR B N 1
ATOM 6342 C CA . THR B 1 378 ? 22.394 59.724 32.876 1.00 25.39 449 THR B CA 1
ATOM 6343 C C . THR B 1 378 ? 23.746 59.073 33.134 1.00 24.68 449 THR B C 1
ATOM 6344 O O . THR B 1 378 ? 23.859 58.300 34.107 1.00 26.16 449 THR B O 1
ATOM 6348 N N . GLN B 1 379 ? 24.725 59.387 32.293 1.00 26.99 450 GLN B N 1
ATOM 6349 C CA . GLN B 1 379 ? 26.047 58.720 32.316 1.00 28.46 450 GLN B CA 1
ATOM 6350 C C . GLN B 1 379 ? 27.050 59.635 31.618 1.00 30.60 450 GLN B C 1
ATOM 6351 O O . GLN B 1 379 ? 26.862 59.899 30.419 1.00 34.72 450 GLN B O 1
ATOM 6357 N N . ASN B 1 380 ? 28.036 60.129 32.367 1.00 34.72 451 ASN B N 1
ATOM 6358 C CA . ASN B 1 380 ? 29.144 60.955 31.830 1.00 39.65 451 ASN B CA 1
ATOM 6359 C C . ASN B 1 380 ? 29.937 60.097 30.841 1.00 41.27 451 ASN B C 1
ATOM 6360 O O . ASN B 1 380 ? 30.162 58.905 31.133 1.00 46.68 451 ASN B O 1
ATOM 6365 N N . GLY B 1 381 ? 30.314 60.684 29.707 1.00 44.99 452 GLY B N 1
ATOM 6366 C CA . GLY B 1 381 ? 31.221 60.069 28.723 1.00 47.66 452 GLY B CA 1
ATOM 6367 C C . GLY B 1 381 ? 30.575 59.943 27.359 1.00 48.55 452 GLY B C 1
ATOM 6368 O O . GLY B 1 381 ? 29.327 59.878 27.284 1.00 47.35 452 GLY B O 1
ATOM 6369 N N . ARG B 1 382 ? 31.409 59.924 26.319 1.00 54.85 453 ARG B N 1
ATOM 6370 C CA . ARG B 1 382 ? 31.019 59.614 24.921 1.00 60.09 453 ARG B CA 1
ATOM 6371 C C . ARG B 1 382 ? 30.417 58.203 24.890 1.00 56.13 453 ARG B C 1
ATOM 6372 O O . ARG B 1 382 ? 30.882 57.338 25.661 1.00 56.59 453 ARG B O 1
ATOM 6380 N N . GLY B 1 383 ? 29.400 57.993 24.053 1.00 49.82 454 GLY B N 1
ATOM 6381 C CA . GLY B 1 383 ? 28.848 56.661 23.757 1.00 46.33 454 GLY B CA 1
ATOM 6382 C C . GLY B 1 383 ? 27.824 56.203 24.785 1.00 42.15 454 GLY B C 1
ATOM 6383 O O . GLY B 1 383 ? 27.014 57.048 25.279 1.00 41.99 454 GLY B O 1
ATOM 6384 N N . GLY B 1 384 ? 27.839 54.896 25.062 1.00 32.77 455 GLY B N 1
ATOM 6385 C CA . GLY B 1 384 ? 26.980 54.225 26.049 1.00 32.59 455 GLY B CA 1
ATOM 6386 C C . GLY B 1 384 ? 25.566 54.020 25.541 1.00 27.33 455 GLY B C 1
ATOM 6387 O O . GLY B 1 384 ? 25.316 54.183 24.321 1.00 28.12 455 GLY B O 1
ATOM 6388 N N . LEU B 1 385 ? 24.675 53.672 26.466 1.00 25.89 456 LEU B N 1
ATOM 6389 C CA . LEU B 1 385 ? 23.229 53.439 26.231 1.00 25.56 456 LEU B CA 1
ATOM 6390 C C . LEU B 1 385 ? 22.615 54.638 25.501 1.00 22.04 456 LEU B C 1
ATOM 6391 O O . LEU B 1 385 ? 21.854 54.404 24.548 1.00 25.60 456 LEU B O 1
ATOM 6396 N N . ARG B 1 386 ? 22.915 55.865 25.949 1.00 23.59 457 ARG B N 1
ATOM 6397 C CA . ARG B 1 386 ? 22.333 57.116 25.382 1.00 23.97 457 ARG B CA 1
ATOM 6398 C C . ARG B 1 386 ? 22.691 57.184 23.892 1.00 22.47 457 ARG B C 1
ATOM 6399 O O . ARG B 1 386 ? 21.779 57.422 23.066 1.00 26.98 457 ARG B O 1
ATOM 6407 N N . SER B 1 387 ? 23.970 56.993 23.561 1.00 26.08 458 SER B N 1
ATOM 6408 C CA . SER B 1 387 ? 24.481 57.038 22.166 1.00 23.76 458 SER B CA 1
ATOM 6409 C C . SER B 1 387 ? 23.787 55.960 21.323 1.00 23.77 458 SER B C 1
ATOM 6410 O O . SER B 1 387 ? 23.449 56.251 20.161 1.00 26.98 458 SER B O 1
ATOM 6413 N N . GLN B 1 388 ? 23.568 54.771 21.893 1.00 24.25 459 GLN B N 1
ATOM 6414 C CA . GLN B 1 388 ? 22.906 53.634 21.198 1.00 25.87 459 GLN B CA 1
ATOM 6415 C C . GLN B 1 388 ? 21.448 53.993 20.894 1.00 24.00 459 GLN B C 1
ATOM 6416 O O . GLN B 1 388 ? 20.979 53.709 19.773 1.00 26.68 459 GLN B O 1
ATOM 6422 N N . LEU B 1 389 ? 20.749 54.623 21.839 1.00 21.25 460 LEU B N 1
ATOM 6423 C CA . LEU B 1 389 ? 19.315 54.956 21.648 1.00 22.99 460 LEU B CA 1
ATOM 6424 C C . LEU B 1 389 ? 19.201 56.093 20.625 1.00 22.42 460 LEU B C 1
ATOM 6425 O O . LEU B 1 389 ? 18.292 56.043 19.781 1.00 25.18 460 LEU B O 1
ATOM 6430 N N . GLU B 1 390 ? 20.123 57.058 20.672 1.00 23.26 461 GLU B N 1
ATOM 6431 C CA . GLU B 1 390 ? 20.200 58.159 19.678 1.00 24.13 461 GLU B CA 1
ATOM 6432 C C . GLU B 1 390 ? 20.399 57.561 18.271 1.00 23.97 461 GLU B C 1
ATOM 6433 O O . GLU B 1 390 ? 19.729 58.030 17.328 1.00 24.91 461 GLU B O 1
ATOM 6439 N N . ALA B 1 391 ? 21.280 56.564 18.123 1.00 24.71 462 ALA B N 1
ATOM 6440 C CA . ALA B 1 391 ? 21.568 55.900 16.828 1.00 24.87 462 ALA B CA 1
ATOM 6441 C C . ALA B 1 391 ? 20.301 55.212 16.298 1.00 24.37 462 ALA B C 1
ATOM 6442 O O . ALA B 1 391 ? 20.060 55.274 15.080 1.00 27.46 462 ALA B O 1
ATOM 6444 N N . ILE B 1 392 ? 19.500 54.593 17.171 1.00 24.38 463 ILE B N 1
ATOM 6445 C CA . ILE B 1 392 ? 18.211 53.958 16.768 1.00 24.08 463 ILE B CA 1
ATOM 6446 C C . ILE B 1 392 ? 17.272 55.062 16.264 1.00 20.34 463 ILE B C 1
ATOM 6447 O O . ILE B 1 392 ? 16.676 54.914 15.179 1.00 24.37 463 ILE B O 1
ATOM 6452 N N . PHE B 1 393 ? 17.152 56.144 17.024 1.00 19.72 464 PHE B N 1
ATOM 6453 C CA . PHE B 1 393 ? 16.246 57.270 16.686 1.00 19.25 464 PHE B CA 1
ATOM 6454 C C . PHE B 1 393 ? 16.599 57.783 15.278 1.00 20.49 464 PHE B C 1
ATOM 6455 O O . PHE B 1 393 ? 15.704 57.921 14.418 1.00 23.84 464 PHE B O 1
ATOM 6463 N N . LEU B 1 394 ? 17.875 58.083 15.040 1.00 23.73 465 LEU B N 1
ATOM 6464 C CA . LEU B 1 394 ? 18.335 58.697 13.763 1.00 24.02 465 LEU B CA 1
ATOM 6465 C C . LEU B 1 394 ? 18.189 57.683 12.627 1.00 23.50 465 LEU B C 1
ATOM 6466 O O . LEU B 1 394 ? 17.905 58.105 11.492 1.00 26.43 465 LEU B O 1
ATOM 6471 N N . ARG B 1 395 ? 18.390 56.395 12.907 1.00 25.80 466 ARG B N 1
ATOM 6472 C CA . ARG B 1 395 ? 18.142 55.326 11.907 1.00 24.38 466 ARG B CA 1
ATOM 6473 C C . ARG B 1 395 ? 16.677 55.421 11.469 1.00 22.81 466 ARG B C 1
ATOM 6474 O O . ARG B 1 395 ? 16.430 55.447 10.256 1.00 27.08 466 ARG B O 1
ATOM 6482 N N . ASP B 1 396 ? 15.744 55.471 12.426 1.00 22.08 467 ASP B N 1
ATOM 6483 C CA . ASP B 1 396 ? 14.284 55.529 12.129 1.00 23.72 467 ASP B CA 1
ATOM 6484 C C . ASP B 1 396 ? 13.944 56.866 11.455 1.00 23.03 467 ASP B C 1
ATOM 6485 O O . ASP B 1 396 ? 13.199 56.855 10.451 1.00 24.09 467 ASP B O 1
ATOM 6490 N N . TRP B 1 397 ? 14.476 57.970 11.975 1.00 23.07 468 TRP B N 1
ATOM 6491 C CA . TRP B 1 397 ? 14.189 59.350 11.495 1.00 24.26 468 TRP B CA 1
ATOM 6492 C C . TRP B 1 397 ? 14.600 59.491 10.027 1.00 23.08 468 TRP B C 1
ATOM 6493 O O . TRP B 1 397 ? 13.863 60.127 9.249 1.00 25.73 468 TRP B O 1
ATOM 6504 N N . ASP B 1 398 ? 15.756 58.925 9.676 1.00 26.27 469 ASP B N 1
ATOM 6505 C CA . ASP B 1 398 ? 16.402 59.091 8.345 1.00 26.79 469 ASP B CA 1
ATOM 6506 C C . ASP B 1 398 ? 15.856 58.061 7.347 1.00 28.32 469 ASP B C 1
ATOM 6507 O O . ASP B 1 398 ? 16.185 58.194 6.140 1.00 30.60 469 ASP B O 1
ATOM 6512 N N . SER B 1 399 ? 15.079 57.075 7.822 1.00 25.77 470 SER B N 1
ATOM 6513 C CA . SER B 1 399 ? 14.591 55.901 7.050 1.00 26.25 470 SER B CA 1
ATOM 6514 C C . SER B 1 399 ? 13.481 56.312 6.085 1.00 27.65 470 SER B C 1
ATOM 6515 O O . SER B 1 399 ? 12.819 57.330 6.281 1.00 29.04 470 SER B O 1
ATOM 6518 N N . PRO B 1 400 ? 13.230 55.525 5.013 1.00 27.93 471 PRO B N 1
ATOM 6519 C CA . PRO B 1 400 ? 12.091 55.789 4.131 1.00 29.62 471 PRO B CA 1
ATOM 6520 C C . PRO B 1 400 ? 10.710 55.586 4.780 1.00 27.27 471 PRO B C 1
ATOM 6521 O O . PRO B 1 400 ? 9.722 55.869 4.132 1.00 29.81 471 PRO B O 1
ATOM 6525 N N . TYR B 1 401 ? 10.656 55.107 6.028 1.00 25.11 472 TYR B N 1
ATOM 6526 C CA . TYR B 1 401 ? 9.391 54.855 6.767 1.00 25.58 472 TYR B CA 1
ATOM 6527 C C . TYR B 1 401 ? 8.933 56.120 7.496 1.00 24.45 472 TYR B C 1
ATOM 6528 O O . TYR B 1 401 ? 7.797 56.115 7.998 1.00 24.90 472 TYR B O 1
ATOM 6537 N N . SER B 1 402 ? 9.784 57.152 7.562 1.00 24.21 473 SER B N 1
ATOM 6538 C CA . SER B 1 402 ? 9.495 58.442 8.239 1.00 22.19 473 SER B CA 1
ATOM 6539 C C . SER B 1 402 ? 9.109 59.488 7.194 1.00 22.94 473 SER B C 1
ATOM 6540 O O . SER B 1 402 ? 9.808 59.585 6.182 1.00 26.89 473 SER B O 1
ATOM 6543 N N . HIS B 1 403 ? 8.039 60.239 7.458 1.00 21.03 474 HIS B N 1
ATOM 6544 C CA . HIS B 1 403 ? 7.359 61.121 6.476 1.00 23.71 474 HIS B CA 1
ATOM 6545 C C . HIS B 1 403 ? 7.019 62.474 7.102 1.00 21.02 474 HIS B C 1
ATOM 6546 O O . HIS B 1 403 ? 6.509 62.493 8.224 1.00 24.26 474 HIS B O 1
ATOM 6553 N N . ASP B 1 404 ? 7.258 63.562 6.368 1.00 24.05 475 ASP B N 1
ATOM 6554 C CA . ASP B 1 404 ? 6.808 64.919 6.757 1.00 26.18 475 ASP B CA 1
ATOM 6555 C C . ASP B 1 404 ? 5.277 64.937 6.752 1.00 24.40 475 ASP B C 1
ATOM 6556 O O . ASP B 1 404 ? 4.671 64.104 6.064 1.00 25.52 475 ASP B O 1
ATOM 6561 N N . LEU B 1 405 ? 4.683 65.866 7.505 1.00 23.99 476 LEU B N 1
ATOM 6562 C CA . LEU B 1 405 ? 3.210 65.964 7.679 1.00 23.84 476 LEU B CA 1
ATOM 6563 C C . LEU B 1 405 ? 2.530 66.363 6.364 1.00 23.38 476 LEU B C 1
ATOM 6564 O O . LEU B 1 405 ? 1.297 66.204 6.294 1.00 24.62 476 LEU B O 1
ATOM 6569 N N . ASP B 1 406 ? 3.281 66.840 5.359 1.00 26.39 477 ASP B N 1
ATOM 6570 C CA . ASP B 1 406 ? 2.719 67.234 4.038 1.00 27.05 477 ASP B CA 1
ATOM 6571 C C . ASP B 1 406 ? 2.775 66.064 3.046 1.00 27.02 477 ASP B C 1
ATOM 6572 O O . ASP B 1 406 ? 2.423 66.284 1.881 1.00 26.82 477 ASP B O 1
ATOM 6577 N N . THR B 1 407 ? 3.172 64.870 3.487 1.00 25.38 478 THR B N 1
ATOM 6578 C CA . THR B 1 407 ? 3.272 63.663 2.628 1.00 25.25 478 THR B CA 1
ATOM 6579 C C . THR B 1 407 ? 1.865 63.212 2.224 1.00 24.36 478 THR B C 1
ATOM 6580 O O . THR B 1 407 ? 0.948 63.284 3.062 1.00 26.18 478 THR B O 1
ATOM 6584 N N . SER B 1 408 ? 1.690 62.761 0.981 1.00 26.33 479 SER B N 1
ATOM 6585 C CA . SER B 1 408 ? 0.405 62.174 0.528 1.00 26.65 479 SER B CA 1
ATOM 6586 C C . SER B 1 408 ? 0.138 60.898 1.329 1.00 24.83 479 SER B C 1
ATOM 6587 O O . SER B 1 408 ? 1.057 60.065 1.430 1.00 28.31 479 SER B O 1
ATOM 6590 N N . ALA B 1 409 ? -1.086 60.739 1.836 1.00 28.02 480 ALA B N 1
ATOM 6591 C CA . ALA B 1 409 ? -1.578 59.509 2.502 1.00 28.33 480 ALA B CA 1
ATOM 6592 C C . ALA B 1 409 ? -1.469 58.310 1.548 1.00 28.37 480 ALA B C 1
ATOM 6593 O O . ALA B 1 409 ? -1.452 57.170 2.030 1.00 32.87 480 ALA B O 1
ATOM 6595 N N . ASP B 1 410 ? -1.394 58.554 0.239 1.00 28.80 481 ASP B N 1
ATOM 6596 C CA . ASP B 1 410 ? -1.296 57.496 -0.800 1.00 29.15 481 ASP B CA 1
ATOM 6597 C C . ASP B 1 410 ? 0.107 56.867 -0.842 1.00 29.68 481 ASP B C 1
ATOM 6598 O O . ASP B 1 410 ? 0.235 55.812 -1.498 1.00 33.23 481 ASP B O 1
ATOM 6603 N N . SER B 1 411 ? 1.117 57.483 -0.210 1.00 28.22 482 SER B N 1
ATOM 6604 C CA . SER B 1 411 ? 2.557 57.272 -0.530 1.00 28.87 482 SER B CA 1
ATOM 6605 C C . SER B 1 411 ? 3.359 56.726 0.659 1.00 29.52 482 SER B C 1
ATOM 6606 O O . SER B 1 411 ? 4.604 56.849 0.629 1.00 35.60 482 SER B O 1
ATOM 6609 N N . VAL B 1 412 ? 2.713 56.139 1.665 1.00 26.11 483 VAL B N 1
ATOM 6610 C CA . VAL B 1 412 ? 3.419 55.748 2.923 1.00 25.84 483 VAL B CA 1
ATOM 6611 C C . VAL B 1 412 ? 3.338 54.234 3.184 1.00 25.86 483 VAL B C 1
ATOM 6612 O O . VAL B 1 412 ? 3.954 53.788 4.161 1.00 26.76 483 VAL B O 1
ATOM 6616 N N . GLY B 1 413 ? 2.686 53.448 2.326 1.00 26.93 484 GLY B N 1
ATOM 6617 C CA . GLY B 1 413 ? 2.771 51.975 2.387 1.00 28.65 484 GLY B CA 1
ATOM 6618 C C . GLY B 1 413 ? 1.760 51.336 3.331 1.00 27.30 484 GLY B C 1
ATOM 6619 O O . GLY B 1 413 ? 1.749 50.099 3.418 1.00 27.96 484 GLY B O 1
ATOM 6620 N N . ASN B 1 414 ? 0.935 52.136 4.009 1.00 25.27 485 ASN B N 1
ATOM 6621 C CA . ASN B 1 414 ? -0.102 51.673 4.968 1.00 27.47 485 ASN B CA 1
ATOM 6622 C C . ASN B 1 414 ? -1.143 52.787 5.093 1.00 26.69 485 ASN B C 1
ATOM 6623 O O . ASN B 1 414 ? -0.837 53.927 4.680 1.00 26.93 485 ASN B O 1
ATOM 6628 N N . ALA B 1 415 ? -2.320 52.475 5.639 1.00 27.08 486 ALA B N 1
ATOM 6629 C CA . ALA B 1 415 ? -3.328 53.474 6.053 1.00 28.62 486 ALA B CA 1
ATOM 6630 C C . ALA B 1 415 ? -2.679 54.392 7.094 1.00 28.85 486 ALA B C 1
ATOM 6631 O O . ALA B 1 415 ? -1.916 53.887 7.945 1.00 29.01 486 ALA B O 1
ATOM 6633 N N . CYS B 1 416 ? -2.926 55.695 7.007 1.00 28.82 487 CYS B N 1
ATOM 6634 C CA . CYS B 1 416 ? -2.382 56.681 7.973 1.00 31.41 487 CYS B CA 1
ATOM 6635 C C . CYS B 1 416 ? -3.354 57.850 8.115 1.00 34.36 487 CYS B C 1
ATOM 6636 O O . CYS B 1 416 ? -3.495 58.604 7.155 1.00 35.79 487 CYS B O 1
ATOM 6639 N N . ARG B 1 417 ? -3.951 58.005 9.299 1.00 31.37 488 ARG B N 1
ATOM 6640 C CA . ARG B 1 417 ? -5.074 58.950 9.529 1.00 34.14 488 ARG B CA 1
ATOM 6641 C C . ARG B 1 417 ? -4.553 60.364 9.820 1.00 29.93 488 ARG B C 1
ATOM 6642 O O . ARG B 1 417 ? -5.400 61.263 9.939 1.00 39.57 488 ARG B O 1
ATOM 6650 N N . LEU B 1 418 ? -3.233 60.561 9.925 1.00 28.52 489 LEU B N 1
ATOM 6651 C CA . LEU B 1 418 ? -2.624 61.866 10.303 1.00 28.25 489 LEU B CA 1
ATOM 6652 C C . LEU B 1 418 ? -2.039 62.588 9.081 1.00 27.54 489 LEU B C 1
ATOM 6653 O O . LEU B 1 418 ? -1.398 63.642 9.289 1.00 29.19 489 LEU B O 1
ATOM 6658 N N . LEU B 1 419 ? -2.241 62.069 7.865 1.00 30.08 490 LEU B N 1
ATOM 6659 C CA . LEU B 1 419 ? -1.800 62.743 6.613 1.00 30.69 490 LEU B CA 1
ATOM 6660 C C . LEU B 1 419 ? -3.024 63.166 5.798 1.00 40.76 490 LEU B C 1
ATOM 6661 O O . LEU B 1 419 ? -3.959 62.344 5.661 1.00 42.39 490 LEU B O 1
ATOM 6666 N N . ALA B 1 420 ? -2.992 64.396 5.271 1.00 41.37 491 ALA B N 1
ATOM 6667 C CA . ALA B 1 420 ? -4.099 65.047 4.531 1.00 47.18 491 ALA B CA 1
ATOM 6668 C C . ALA B 1 420 ? -4.451 64.235 3.279 1.00 53.39 491 ALA B C 1
ATOM 6669 O O . ALA B 1 420 ? -5.652 63.979 3.073 1.00 63.25 491 ALA B O 1
ATOM 6671 N N . ALA B 1 421 ? -3.442 63.843 2.488 1.00 54.97 492 ALA B N 1
ATOM 6672 C CA . ALA B 1 421 ? -3.581 63.251 1.134 1.00 58.26 492 ALA B CA 1
ATOM 6673 C C . ALA B 1 421 ? -3.949 64.353 0.132 1.00 61.62 492 ALA B C 1
ATOM 6674 O O . ALA B 1 421 ? -3.151 65.253 -0.149 1.00 61.34 492 ALA B O 1
#

Secondary structure (DSSP, 8-state):
-PPPPP-SEEEEEEEEE--TT---S-----BHHHHHHHHHHH-SSEEEEEES-EE-SHHHHT---GGGHHHHHHHHHHTTTGGGT-EEEEEEEPPSS----HHHHHHHHHT-EEEEE-HHHHHSS-B---EEEETTTEEEEES--EETHHHHTSBEEEEEEES-HHHHHHHHHHHHHHHHHTSTT----SS--GGG--S-SSSS-EEEEETTEEEEEEEEEE-TT--TTPPBHHHHHHHHHHH-SSEEEEEES-B-SEETT-SS-EE--HHHHHHHHHHHHH--EEEEEEE--TTS-TTHHHHHHHHHT-EETTTTEEEEEEEE-----HHHHTSTT-SSB--EEEEESS-EEEESS-BSTHHHHTSBEEEEEEE-SSSSSHHHHHHHHHHHHHHSTTEE-TTS-GGGSSS--TTS---/-PPPPP-SEEEEEEEEE--TT---TT---SPBHHHHHHHHHHH-SSEEEEEES-EE-SHHHHT---GGGHHHHHHHHHHTTTGGGT-EEEEEEEPPSS----HHHHHHHHHT-EEEEE-HHHHHSS-B---EEEETTTEEEEES--EETHHHHTSBEEEEEEES-HHHHHHHHHHHHHHHHHTSTT----SS--GGG--S-SSSS-EEEEETTEEEEEEEEEE-TT--TTPPBHHHHHHHHHHH-SSEEEEEES-B-SB-TT-SS--B--HHHHHHHHHHHHH--EEEEEEE--TTS-TTHHHHHHHHHT-EETTTTEEEEEEEE-----HHHHTSTT-SSB--EEEEESS-EEEESS-BSTHHHHTSBEEEEEEE--SSSHHHHHHHHHHHHHHHSTTEE-TTS-GGGSSS--TT---

Organism: Homo sapiens (NCBI:txid9606)

Solvent-accessible surface area: 32899 Å² total